Protein 8OFK (pdb70)

Foldseek 3Di:
DDDAPVNDDDPDDKDAAFFLWDWQWDDPDLAIDIWIKGKIKMFDFQDDCCPRPVDCPQPDDNVNLSVLLVVCCVVPNPPDVQVSQVVSQCCCQVPGPRTQKMKMKMKTQQWDFDDDPNHTDRDDTDGDCQWIKMKMWMDGHVGATKIKIWTFQHKDKDQFLEWADPDDDDPPDPDDGGQTFMWIWGKTKMFILGRDDPDDPVVLVVVLVVLLRCLLFPDPVPTHHHNDPVVSQVSSVVSSVVPPVSTFKMKMKIWTWTWQQDDCVVVPDDRPSPHTHTDNPPIDMDMDMDGDPVVVVVVD/DVDDAPVNDDDPDDKDAAWQLWDWQWDDDDLAIDIWIKGKIKMFDFPDDCCPRPVDCVQPDDNVNLSVLLVVCCVVVNPLDVQVSQVVSQVCCLVPGPRTQKMKMKMKTQQWDFDDDPNHGDRDDTDGDCQWIKMKMWMDGHVGATKIKIWTFQHKDKDQFLEWADPDDDDPPDPDDGGQTFMWIWGKTKMFILGRDDPDNPVVLVVVLVVLLRCQLFPDPVPTHHHNDPVVSQVSSVVSSVVRRVSTFKMKMKIWTWGWQQDCCVVVVDHRPSPHTHTDNPPIDMDMDMDGDPVVVVVD/DDPVVDDDPDDKDAAWQLWDWQWDDPDLAIDIWIKGKIKMFDFPDDCCPRPVDCPQPDDNVNLSVLLVVCCVVPNPLDVQVSQVVSQCCCQVPGPRTQKMKMKMKTQQWDFDDDPNHTDRDDTDGDCQWIKMKMWMDGHVGATKIKIWTFQHKDKDQFLEWADPDDDDPPDPDDGGQTFMWIWGKTKMFILGRDDPDNPVVLNVVLVVLLRCLLFPDPVPTHHHNDPVVSQVSSVCSSVVPRVSTFKMKMKIWTWGWQQDDCVVVPDDRPSPHTHTDNPPIDMDMDMDGDPVVVVVVD/DDAPVNDDDPFDKDAAFFLWDWQWDDDDLAIDIWIKGKIKMFGFPDDCCPRPVDCPQPDDNVNLSVLLVVCCVVVNPLDVQVSQVVSQVCCLVPHVRTQKMKMKMKTQQWDFDDDPNHTDRDDTDGDCQWIKMKMWMDGHVGATKIKIWTFQHKDKDQFLEWADDDDDDPPDPDDGGQTFMWIWGKTKMFILGRDDPDNPVVLVVVLVVLLRCQLFPDPVPTHHHHDPVVSQVSSVVSSVVRRVSTFKMKMKIWTWTWQQDDCVVVPDDRPSPHTHTDNPPIDMDMDMDGDPVVVVVVD

Solvent-accessible surface area: 56633 Å² total; per-residue (Å²): 148,153,12,77,92,154,70,12,76,54,83,50,21,28,5,0,24,11,28,3,112,30,82,64,62,92,142,104,71,155,54,48,72,36,47,40,0,41,0,26,0,34,0,80,20,92,31,16,67,5,4,40,80,23,64,7,53,87,1,1,2,29,29,0,0,53,26,0,0,70,42,19,3,149,141,80,17,21,88,7,0,0,66,1,0,2,29,0,0,94,36,0,18,119,61,2,117,13,0,31,15,0,64,0,47,0,34,28,31,29,98,83,46,62,120,113,119,42,96,54,51,58,98,33,45,93,86,48,87,72,8,21,22,1,0,30,0,61,32,67,90,154,22,62,5,27,0,18,0,0,0,44,81,6,112,26,96,28,73,67,58,0,0,19,76,41,17,81,184,37,151,32,28,106,40,70,87,74,98,71,23,12,0,3,0,67,2,61,0,44,2,12,1,0,109,45,82,135,32,89,14,54,64,7,25,58,38,0,55,84,5,0,51,88,21,8,54,13,67,145,126,81,21,93,89,6,29,0,26,10,62,6,0,8,37,0,0,30,18,0,2,7,32,0,50,28,0,34,24,0,53,0,47,0,50,16,19,49,48,68,60,40,113,38,170,108,144,70,72,118,23,117,68,126,74,43,77,55,61,116,71,32,61,2,12,4,18,1,24,0,0,38,78,176,39,40,125,83,99,135,173,6,60,18,67,86,172,70,11,73,54,82,46,19,25,6,0,25,11,30,3,95,29,81,67,71,94,162,107,71,156,72,48,68,37,44,33,0,41,0,27,0,32,0,80,20,92,32,16,74,6,2,39,80,21,75,8,51,95,1,1,2,29,28,0,0,54,26,1,0,70,42,19,4,151,142,82,17,22,90,8,0,0,61,2,0,0,29,0,0,95,37,0,14,118,59,2,119,19,0,30,14,0,60,0,45,0,34,29,27,28,99,85,40,66,135,119,161,64,97,52,53,58,100,30,44,92,85,44,90,72,8,20,21,1,0,31,0,65,34,68,89,152,23,75,5,38,0,21,0,0,0,45,79,5,114,27,96,28,74,65,57,0,0,18,76,44,12,81,122,40,153,28,16,101,30,69,96,71,97,72,23,12,0,2,0,69,1,61,0,44,2,14,3,1,109,51,70,134,33,91,12,53,76,21,26,62,71,0,56,75,0,0,52,85,20,7,54,13,68,145,127,80,20,89,88,6,30,0,26,10,61,7,0,7,35,0,0,29,27,0,2,23,85,1,95,47,0,37,23,0,53,0,49,0,50,15,20,46,44,66,59,39,114,36,146,108,138,70,73,95,24,118,69,126,75,40,76,55,59,116,68,32,60,2,10,4,20,1,24,1,0,37,63,177,45,39,143,94,151,165,74,128,196,103,109,141,70,162,93,29,56,42,16,60,83,72,12,54,0,0,28,1,94,90,108,71,134,73,14,68,29,46,11,0,41,0,26,0,41,0,81,21,92,32,16,70,40,121,90,97,64,67,102,90,92,41,9,74,40,71,42,0,67,33,19,0,8,23,20,0,30,125,81,18,22,89,8,0,0,65,2,0,2,32,0,0,95,55,0,16,118,73,37,113,41,0,30,14,0,59,0,44,0,33,29,33,27,29,84,42,7,136,28,156,64,73,52,0,24,3,0,6,13,40,13,35,35,8,20,21,1,0,35,0,68,34,66,85,153,23,68,4,33,0,20,0,0,0,46,81,0,41,0,0,2,0,26,49,0,0,58,88,72,36,196,120,80,154,151,42,130,74,67,82,75,97,63,24,1,0,0,0,69,2,62,0,45,2,14,2,1,109,49,78,104,30,92,12,53,65,12,26,62,86,0,47,74,0,0,22,30,18,3,0,4,33,2,14,58,7,96,94,7,62,16,26,103,125,5,3,45,38,0,0,96,26,0,21,90,82,0,78,43,0,34,29,0,53,0,48,0,49,16,19,49,5,66,61,25,113,2,171,108,63,66,24,99,20,98,20,40,0,2,44,13,61,73,107,123,122,36,76,22,71,48,84,48,29,72,163,114,44,92,120,84,102,138,223,108,83,93,200,103,78,146,63,167,96,30,55,42,14,58,83,70,12,54,0,0,30,3,94,94,109,71,96,48,12,71,30,44,10,0,42,0,28,0,39,0,82,21,89,31,15,68,40,125,64,88,62,64,104,90,90,43,8,75,42,72,42,0,68,32,21,0,8,19,18,0,31,128,80,17,21,92,7,0,0,63,1,0,0,32,0,0,94,55,0,15,120,73,37,116,38,0,30,17,0,46,0,44,0,35,28,31,28,30,84,44,6,134,13,46,60,5,9,0,6,3,0,6,13,41,8,45,30,8,20,21,1,0,32,0,67,34,68,87,151,24,69,4,35,0,20,0,0,0,45,77,0,43,0,0,2,0,25,50,0,0,56,90,72,37,195,120,83,153,151,41,129,74,69,85,73,98,71,23,1,0,0,0,69,1,62,0,44,2,12,2,1,112,53,70,135,33,92,11,52,75,15,25,55,77,0,48,96,0,0,26,48,19,4,0,5,63,18,84,63,7,85,90,6,59,16,26,102,125,6,3,44,35,0,0,98,27,0,23,94,90,0,88,47,0,36,31,0,51,0,47,0,48,15,19,46,5,67,60,25,113,1,153,109,63,68,22,84,21,102,26,39,0,2,45,14,61,76,109,123,120,36,76,24,71,49,85,47,28,67,163,179,41,91,121,83,100,136

Nearest PDB structures (foldseek):
  8oih-assembly1_DDD  TM=1.002E+00  e=2.312E-61  Gallus gallus
  4mb8-assembly1_A  TM=9.759E-01  e=2.991E-38  unclassified Mammalia
  4mb8-assembly1_C  TM=9.740E-01  e=9.672E-38  unclassified Mammalia
  6rgt-assembly1_A  TM=9.293E-01  e=4.736E-25  Aspergillus flavus
  4cw0-assembly1_A  TM=9.300E-01  e=7.573E-25  Aspergillus flavus

B-factor: mean 38.08, std 11.3, range [11.05, 96.44]

Sequence (1197 aa):
SQVTIKDIEVLNCEYGKNTIKFLRLHREGKKHFVKEVEEVCTHLRLTSAHEYLDGNNSFVIPTDTIKNIVLVLAKKNGISSIEQFAIDICKHFMMTTFCQVAYVKTYIQEVPWQRQYQNGVPHIHSFILVPDGGIRFCEAEQCCRNGPLVVCAGIKDLKLMMKTTQSGFEGFYRNEHTTLPERNDRILCGEFFCKWSYGECRRDFDFDCCIWSKVRECILEAFSGPPDCGEYSPSYQRTVNCIQMCVLSRVPQVQVIEVILNNNFFYYNNVVDMKALGCTNDKEVLVPVETPYGSCACTLGRKKYLEAQSMSQVTIKDIEVLNCEYGKNTIKFLRLHREGKKHFVKEVEEVCTHLRLTSAHEYLDGNNSFVIPTDTIKNIVLVLAKKKNGISSIEQFAIDICKHFMTTFCCQVAYVKKTYIQEVPWQRQYQNGVPHIHSFILVPDGGIRFCEAEQCCRNGPLVVCAGIKDLKLMMKTTQSGFEGFYRNEHTTLPERNDDRRILCGEFFCKWSYGECRDFFDFDCIWSKVRECILEAFSGPPDCGEYSPSYQRTVNCIQMCVLSRRVPQVQVIEVILNNNFYNVVDMMKALGCCTNDKEVLVPVETPYGSCACTLGRKKYLEAQVTIKDIEVLNCEYGKNTIKFLRLHREGKKHFVKEVEEVCTHLRLTSAHEYLDGNNSFVIPTDTIKNIVLVLAKKNGISSIEQFAIDICKKHFMMTTFCCQVAYVKTYIQEVPWQRQYQNGVPHIHSFILVPDGIRFCEAEQCRNGPLVVCAGIKDLKLMMKTTQSGFEGFYRNEHTTLPERNDRILCGEFFCKWSYGECRDFDFDCIWSKKVRECILEAFSGPPDCGEYSPSYQRTVNCIQMCVLSRRVPQVQVIEVILNNNFYNNVVDMKALGCTNDKEVLVPVETPYGSCACTLGRKKYLEAQSQVTIKDIEVLNNCCEYGKNTIKFLRLHHREGKKHFVKEVEVCTHHLRLTSAHEYLDGNNSFVIPTDTIKNIVLVLAKKNGISSIEQFAIDICKHFMTTTFCQVAYVKTYIQEVPWQRQYQNGVPHIHSFILVPDGIRFCEAEQCRNGPLVVCAGIKDLKLMMKTTQSGFEGFYRNEHTTLPERNDDRRILCGEFFCKWSYGECRDFDFDCIWSKVRECILEAFSGPPDCGEYSPSYQRTVNCIQMCVLSRRVPQVQVIEVILNNNFYNNVVDMMKALGCTNDKEVLVPVETPYGSCACTLGRKKYLEAQS

Structure (mmCIF, N/CA/C/O backbone):
data_8OFK
#
_entry.id   8OFK
#
_cell.length_a   107.195
_cell.length_b   125.475
_cell.length_c   238.581
_cell.angle_alpha   90.000
_cell.angle_beta   90.000
_cell.angle_gamma   90.000
#
_symmetry.space_group_name_H-M   'C 2 2 21'
#
loop_
_entity.id
_entity.type
_entity.pdbx_description
1 polymer Uricase
2 non-polymer 8-AZAXANTHINE
3 non-polymer 'OXYGEN MOLECULE'
4 non-polymer 1,2-ETHANEDIOL
5 non-polymer 'CHLORIDE ION'
6 water water
#
loop_
_atom_site.group_PDB
_atom_site.id
_atom_site.type_symbol
_atom_site.label_atom_id
_atom_site.label_alt_id
_atom_site.label_comp_id
_atom_site.label_asym_id
_atom_site.label_entity_id
_atom_site.label_seq_id
_atom_site.pdbx_PDB_ins_code
_atom_site.Cartn_x
_atom_site.Cartn_y
_atom_site.Cartn_z
_atom_site.occupancy
_atom_site.B_iso_or_equiv
_atom_site.auth_seq_id
_atom_site.auth_comp_id
_atom_site.auth_asym_id
_atom_site.auth_atom_id
_atom_site.pdbx_PDB_model_num
ATOM 1 N N . SER A 1 25 ? -0.990 20.662 37.717 1.000 95.284 2 SER AAA N 1
ATOM 2 C CA . SER A 1 25 ? -2.013 21.729 37.501 1.000 93.012 2 SER AAA CA 1
ATOM 3 C C . SER A 1 25 ? -2.764 21.458 36.188 1.000 90.474 2 SER AAA C 1
ATOM 4 O O . SER A 1 25 ? -2.122 21.501 35.111 1.000 88.228 2 SER AAA O 1
ATOM 7 N N . GLN A 1 26 ? -4.068 21.167 36.275 1.000 89.440 3 GLN AAA N 1
ATOM 8 C CA . GLN A 1 26 ? -4.930 20.873 35.095 1.000 87.866 3 GLN AAA CA 1
ATOM 9 C C . GLN A 1 26 ? -5.219 22.174 34.333 1.000 84.537 3 GLN AAA C 1
ATOM 10 O O . GLN A 1 26 ? -5.629 23.158 34.985 1.000 85.658 3 GLN AAA O 1
ATOM 16 N N . VAL A 1 27 ? -4.967 22.164 33.024 1.000 80.661 4 VAL AAA N 1
ATOM 17 C CA . VAL A 1 27 ? -5.121 23.352 32.143 1.000 77.478 4 VAL AAA CA 1
ATOM 18 C C . VAL A 1 27 ? -6.597 23.442 31.752 1.000 75.708 4 VAL AAA C 1
ATOM 19 O O . VAL A 1 27 ? -7.253 22.379 31.651 1.000 76.106 4 VAL AAA O 1
ATOM 23 N N . THR A 1 28 ? -7.098 24.663 31.564 1.000 73.305 5 THR AAA N 1
ATOM 24 C CA . THR A 1 28 ? -8.455 24.925 31.023 1.000 71.954 5 THR AAA CA 1
ATOM 25 C C . THR A 1 28 ? -8.317 25.587 29.654 1.000 69.010 5 THR AAA C 1
ATOM 26 O O . THR A 1 28 ? -7.197 26.026 29.313 1.000 67.481 5 THR AAA O 1
ATOM 30 N N . ILE A 1 29 ? -9.440 25.694 28.943 1.000 68.705 6 ILE AAA N 1
ATOM 31 C CA . ILE A 1 29 ? -9.563 26.384 27.625 1.000 67.680 6 ILE AAA CA 1
ATOM 32 C C . ILE A 1 29 ? -8.923 27.779 27.724 1.000 66.854 6 ILE AAA C 1
ATOM 33 O O . ILE A 1 29 ? -8.366 28.225 26.712 1.000 65.300 6 ILE AAA O 1
ATOM 38 N N . LYS A 1 30 ? -8.970 28.423 28.901 1.000 67.766 7 LYS AAA N 1
ATOM 39 C CA . LYS A 1 30 ? -8.493 29.815 29.120 1.000 68.473 7 LYS AAA CA 1
ATOM 40 C C . LYS A 1 30 ? -6.958 29.901 29.030 1.000 66.003 7 LYS AAA C 1
ATOM 41 O O . LYS A 1 30 ? -6.470 30.959 28.607 1.000 65.595 7 LYS AAA O 1
ATOM 47 N N . ASP A 1 31 ? -6.220 28.846 29.391 1.000 63.974 8 ASP AAA N 1
ATOM 48 C CA . ASP A 1 31 ? -4.727 28.830 29.354 1.000 62.653 8 ASP AAA CA 1
ATOM 49 C C . ASP A 1 31 ? -4.208 28.491 27.944 1.000 59.406 8 ASP AAA C 1
ATOM 50 O O . ASP A 1 31 ? -2.994 28.672 27.702 1.000 58.485 8 ASP AAA O 1
ATOM 55 N N . ILE A 1 32 ? -5.076 28.015 27.046 1.000 57.103 9 ILE AAA N 1
ATOM 56 C CA . ILE A 1 32 ? -4.661 27.347 25.774 1.000 55.347 9 ILE AAA CA 1
ATOM 57 C C . ILE A 1 32 ? -5.178 28.147 24.577 1.000 53.641 9 ILE AAA C 1
ATOM 58 O O . ILE A 1 32 ? -6.323 28.589 24.622 1.000 54.301 9 ILE AAA O 1
ATOM 63 N N . GLU A 1 33 ? -4.345 28.328 23.555 1.000 52.366 10 GLU AAA N 1
ATOM 64 C CA . GLU A 1 33 ? -4.708 28.923 22.247 1.000 51.813 10 GLU AAA CA 1
ATOM 65 C C . GLU A 1 33 ? -4.870 27.812 21.197 1.000 49.067 10 GLU AAA C 1
ATOM 66 O O . GLU A 1 33 ? -3.950 26.978 21.085 1.000 47.116 10 GLU AAA O 1
ATOM 72 N N . VAL A 1 34 ? -5.961 27.845 20.428 1.000 47.766 11 VAL AAA N 1
ATOM 73 C CA . VAL A 1 34 ? -6.151 27.012 19.204 1.000 46.457 11 VAL AAA CA 1
ATOM 74 C C . VAL A 1 34 ? -5.348 27.657 18.071 1.000 45.698 11 VAL AAA C 1
ATOM 75 O O . VAL A 1 34 ? -5.776 28.702 17.591 1.000 45.749 11 VAL AAA O 1
ATOM 79 N N . LEU A 1 35 ? -4.213 27.086 17.673 1.000 44.895 12 LEU AAA N 1
ATOM 80 C CA . LEU A 1 35 ? -3.378 27.648 16.582 1.000 45.033 12 LEU AAA CA 1
ATOM 81 C C . LEU A 1 35 ? -3.933 27.244 15.217 1.000 45.139 12 LEU AAA C 1
ATOM 82 O O . LEU A 1 35 ? -3.872 28.058 14.292 1.000 45.127 12 LEU AAA O 1
ATOM 87 N N . ASN A 1 36 ? -4.477 26.036 15.101 1.000 42.367 13 ASN AAA N 1
ATOM 88 C CA . ASN A 1 36 ? -4.957 25.472 13.811 1.000 42.345 13 ASN AAA CA 1
ATOM 89 C C . ASN A 1 36 ? -5.972 24.366 14.113 1.000 39.205 13 ASN AAA C 1
ATOM 90 O O . ASN A 1 36 ? -5.743 23.619 15.084 1.000 38.121 13 ASN AAA O 1
ATOM 95 N N . CYS A 1 37 ? -7.057 24.330 13.342 1.000 38.144 14 CYS AAA N 1
ATOM 96 C CA . CYS A 1 37 ? -8.093 23.268 13.309 1.000 37.024 14 CYS AAA CA 1
ATOM 97 C C . CYS A 1 37 ? -8.448 22.998 11.851 1.000 34.699 14 CYS AAA C 1
ATOM 98 O O . CYS A 1 37 ? -8.899 23.940 11.180 1.000 34.704 14 CYS AAA O 1
ATOM 101 N N . GLU A 1 38 ? -8.301 21.761 11.379 1.000 31.510 15 GLU AAA N 1
ATOM 102 C CA . GLU A 1 38 ? -8.579 21.445 9.966 1.000 30.478 15 GLU AAA CA 1
ATOM 103 C C . GLU A 1 38 ? -9.101 20.004 9.913 1.000 28.308 15 GLU AAA C 1
ATOM 104 O O . GLU A 1 38 ? -8.630 19.181 10.709 1.000 27.326 15 GLU AAA O 1
ATOM 110 N N . TYR A 1 39 ? -9.994 19.704 8.992 1.000 26.139 16 TYR AAA N 1
ATOM 111 C CA . TYR A 1 39 ? -10.517 18.330 8.842 1.000 25.402 16 TYR AAA CA 1
ATOM 112 C C . TYR A 1 39 ? -10.911 18.138 7.392 1.000 24.953 16 TYR AAA C 1
ATOM 113 O O . TYR A 1 39 ? -11.021 19.114 6.645 1.000 25.256 16 TYR AAA O 1
ATOM 122 N N . GLY A 1 40 ? -11.091 16.882 6.988 1.000 24.270 17 GLY AAA N 1
ATOM 123 C CA . GLY A 1 40 ? -11.522 16.653 5.607 1.000 24.193 17 GLY AAA CA 1
ATOM 124 C C . GLY A 1 40 ? -11.656 15.205 5.253 1.000 24.130 17 GLY AAA C 1
ATOM 125 O O . GLY A 1 40 ? -11.583 14.342 6.155 1.000 24.600 17 GLY AAA O 1
ATOM 126 N N . LYS A 1 41 ? -11.870 14.984 3.964 1.000 24.246 18 LYS AAA N 1
ATOM 127 C CA . LYS A 1 41 ? -12.016 13.640 3.388 1.000 24.653 18 LYS AAA CA 1
ATOM 128 C C . LYS A 1 41 ? -10.840 13.404 2.451 1.000 24.480 18 LYS AAA C 1
ATOM 129 O O . LYS A 1 41 ? -10.558 14.276 1.631 1.000 24.209 18 LYS AAA O 1
ATOM 135 N N . ASN A 1 42 ? -10.208 12.244 2.579 1.000 24.788 19 ASN AAA N 1
ATOM 136 C CA . ASN A 1 42 ? -8.956 11.888 1.875 1.000 25.732 19 ASN AAA CA 1
ATOM 137 C C . ASN A 1 42 ? -9.209 10.702 0.948 1.000 25.227 19 ASN AAA C 1
ATOM 138 O O . ASN A 1 42 ? -9.927 9.789 1.354 1.000 25.554 19 ASN AAA O 1
ATOM 143 N N . THR A 1 43 ? -8.583 10.716 -0.226 1.000 25.103 20 THR AAA N 1
ATOM 144 C CA . THR A 1 43 ? -8.530 9.574 -1.164 1.000 25.991 20 THR AAA CA 1
ATOM 145 C C . THR A 1 43 ? -9.956 9.196 -1.576 1.000 24.859 20 THR AAA C 1
ATOM 146 O O . THR A 1 43 ? -10.317 8.015 -1.502 1.000 25.355 20 THR AAA O 1
ATOM 150 N N . ILE A 1 44 ? -10.730 10.176 -2.004 1.000 23.745 21 ILE AAA N 1
ATOM 151 C CA . ILE A 1 44 ? -12.006 9.944 -2.725 1.000 23.930 21 ILE AAA CA 1
ATOM 152 C C . ILE A 1 44 ? -11.650 9.540 -4.151 1.000 24.028 21 ILE AAA C 1
ATOM 153 O O . ILE A 1 44 ? -11.168 10.379 -4.923 1.000 24.018 21 ILE AAA O 1
ATOM 158 N N . LYS A 1 45 ? -11.845 8.277 -4.482 1.000 25.155 22 LYS AAA N 1
ATOM 159 C CA . LYS A 1 45 ? -11.453 7.696 -5.785 1.000 26.815 22 LYS AAA CA 1
ATOM 160 C C . LYS A 1 45 ? -12.715 7.474 -6.600 1.000 26.858 22 LYS AAA C 1
ATOM 161 O O . LYS A 1 45 ? -13.636 6.798 -6.080 1.000 27.512 22 LYS AAA O 1
ATOM 167 N N . PHE A 1 46 ? -12.727 7.940 -7.838 1.000 26.362 23 PHE AAA N 1
ATOM 168 C CA . PHE A 1 46 ? -13.809 7.629 -8.795 1.000 26.537 23 PHE AAA CA 1
ATOM 169 C C . PHE A 1 46 ? -13.336 7.864 -10.226 1.000 25.911 23 PHE AAA C 1
ATOM 170 O O . PHE A 1 46 ? -12.335 8.572 -10.469 1.000 26.159 23 PHE AAA O 1
ATOM 178 N N . LEU A 1 47 ? -14.061 7.241 -11.140 1.000 25.930 24 LEU AAA N 1
ATOM 179 C CA . LEU A 1 47 ? -13.911 7.400 -12.593 1.000 26.797 24 LEU AAA CA 1
ATOM 180 C C . LEU A 1 47 ? -15.124 8.167 -13.112 1.000 26.535 24 LEU AAA C 1
ATOM 181 O O . LEU A 1 47 ? -16.284 7.805 -12.765 1.000 26.244 24 LEU AAA O 1
ATOM 186 N N . ARG A 1 48 ? -14.867 9.227 -13.861 1.000 26.755 25 ARG AAA N 1
ATOM 187 C CA . ARG A 1 48 ? -15.900 9.961 -14.606 1.000 27.515 25 ARG AAA CA 1
ATOM 188 C C . ARG A 1 48 ? -15.855 9.458 -16.041 1.000 28.033 25 ARG AAA C 1
ATOM 189 O O . ARG A 1 48 ? -14.818 9.615 -16.700 1.000 28.135 25 ARG AAA O 1
ATOM 197 N N . LEU A 1 49 ? -16.947 8.828 -16.481 1.000 28.984 26 LEU AAA N 1
ATOM 198 C CA . LEU A 1 49 ? -17.069 8.253 -17.839 1.000 30.823 26 LEU AAA CA 1
ATOM 199 C C . LEU A 1 49 ? -17.930 9.188 -18.691 1.000 32.777 26 LEU AAA C 1
ATOM 200 O O . LEU A 1 49 ? -18.988 9.602 -18.214 1.000 32.763 26 LEU AAA O 1
ATOM 205 N N . HIS A 1 50 ? -17.463 9.510 -19.889 1.000 35.750 27 HIS AAA N 1
ATOM 206 C CA . HIS A 1 50 ? -18.189 10.343 -20.885 1.000 40.301 27 HIS AAA CA 1
ATOM 207 C C . HIS A 1 50 ? -18.212 9.570 -22.205 1.000 42.747 27 HIS AAA C 1
ATOM 208 O O . HIS A 1 50 ? -17.160 9.021 -22.577 1.000 41.188 27 HIS AAA O 1
ATOM 215 N N . ARG A 1 51 ? -19.373 9.506 -22.857 1.000 43.930 28 ARG AAA N 1
ATOM 216 C CA . ARG A 1 51 ? -19.589 8.738 -24.111 1.000 47.404 28 ARG AAA CA 1
ATOM 217 C C . ARG A 1 51 ? -20.023 9.721 -25.204 1.000 48.663 28 ARG AAA C 1
ATOM 218 O O . ARG A 1 51 ? -20.968 10.483 -24.956 1.000 51.060 28 ARG AAA O 1
ATOM 226 N N . GLU A 1 52 ? -19.275 9.774 -26.309 1.000 48.757 29 GLU AAA N 1
ATOM 227 C CA . GLU A 1 52 ? -19.664 10.451 -27.573 1.000 50.749 29 GLU AAA CA 1
ATOM 228 C C . GLU A 1 52 ? -19.938 9.358 -28.608 1.000 49.914 29 GLU AAA C 1
ATOM 229 O O . GLU A 1 52 ? -18.980 8.940 -29.294 1.000 49.044 29 GLU AAA O 1
ATOM 235 N N . GLY A 1 53 ? -21.194 8.905 -28.688 1.000 49.972 30 GLY AAA N 1
ATOM 236 C CA . GLY A 1 53 ? -21.576 7.691 -29.432 1.000 49.565 30 GLY AAA CA 1
ATOM 237 C C . GLY A 1 53 ? -20.796 6.500 -28.910 1.000 47.213 30 GLY AAA C 1
ATOM 238 O O . GLY A 1 53 ? -20.811 6.300 -27.676 1.000 47.167 30 GLY AAA O 1
ATOM 239 N N . LYS A 1 54 ? -20.101 5.779 -29.794 1.000 46.166 31 LYS AAA N 1
ATOM 240 C CA . LYS A 1 54 ? -19.310 4.568 -29.451 1.000 45.257 31 LYS AAA CA 1
ATOM 241 C C . LYS A 1 54 ? -18.035 4.934 -28.673 1.000 41.571 31 LYS AAA C 1
ATOM 242 O O . LYS A 1 54 ? -17.447 4.027 -28.073 1.000 39.949 31 LYS AAA O 1
ATOM 248 N N . LYS A 1 55 ? -17.559 6.176 -28.796 1.000 39.955 32 LYS AAA N 1
ATOM 249 C CA . LYS A 1 55 ? -16.230 6.573 -28.265 1.000 38.340 32 LYS AAA CA 1
ATOM 250 C C . LYS A 1 55 ? -16.381 6.943 -26.789 1.000 36.237 32 LYS AAA C 1
ATOM 251 O O . LYS A 1 55 ? -17.198 7.827 -26.465 1.000 36.513 32 LYS AAA O 1
ATOM 257 N N . HIS A 1 56 ? -15.638 6.251 -25.922 1.000 33.877 33 HIS AAA N 1
ATOM 258 C CA . HIS A 1 56 ? -15.639 6.457 -24.450 1.000 32.610 33 HIS AAA CA 1
ATOM 259 C C . HIS A 1 56 ? -14.401 7.272 -24.056 1.000 31.196 33 HIS AAA C 1
ATOM 260 O O . HIS A 1 56 ? -13.334 7.049 -24.618 1.000 31.055 33 HIS AAA O 1
ATOM 267 N N . PHE A 1 57 ? -14.571 8.168 -23.095 1.000 31.122 34 PHE AAA N 1
ATOM 268 C CA . PHE A 1 57 ? -13.518 9.019 -22.493 1.000 31.654 34 PHE AAA CA 1
ATOM 269 C C . PHE A 1 57 ? -13.554 8.782 -20.984 1.000 30.918 34 PHE AAA C 1
ATOM 270 O O . PHE A 1 57 ? -14.651 8.682 -20.403 1.000 30.600 34 PHE AAA O 1
ATOM 278 N N . VAL A 1 58 ? -12.389 8.677 -20.358 1.000 30.918 35 VAL AAA N 1
ATOM 279 C CA . VAL A 1 58 ? -12.312 8.427 -18.897 1.000 31.168 35 VAL AAA CA 1
ATOM 280 C C . VAL A 1 58 ? -11.446 9.496 -18.260 1.000 30.788 35 VAL AAA C 1
ATOM 281 O O . VAL A 1 58 ? -10.470 9.929 -18.864 1.000 31.482 35 VAL AAA O 1
ATOM 285 N N . LYS A 1 59 ? -11.832 9.877 -17.064 1.000 30.766 36 LYS AAA N 1
ATOM 286 C CA . LYS A 1 59 ? -10.970 10.621 -16.138 1.000 31.288 36 LYS AAA CA 1
ATOM 287 C C . LYS A 1 59 ? -11.159 9.978 -14.775 1.000 30.123 36 LYS AAA C 1
ATOM 288 O O . LYS A 1 59 ? -12.256 10.107 -14.191 1.000 29.454 36 LYS AAA O 1
ATOM 294 N N . GLU A 1 60 ? -10.139 9.258 -14.313 1.000 23.615 37 GLU AAA N 1
ATOM 295 C CA . GLU A 1 60 ? -10.158 8.671 -12.966 1.000 24.336 37 GLU AAA CA 1
ATOM 296 C C . GLU A 1 60 ? -9.246 9.530 -12.104 1.000 23.674 37 GLU AAA C 1
ATOM 297 O O . GLU A 1 60 ? -8.115 9.836 -12.516 1.000 24.482 37 GLU AAA O 1
ATOM 303 N N . VAL A 1 61 ? -9.742 9.886 -10.940 1.000 24.029 38 VAL AAA N 1
ATOM 304 C CA . VAL A 1 61 ? -9.054 10.830 -10.027 1.000 24.405 38 VAL AAA CA 1
ATOM 305 C C . VAL A 1 61 ? -9.118 10.313 -8.601 1.000 25.370 38 VAL AAA C 1
ATOM 306 O O . VAL A 1 61 ? -9.941 9.399 -8.267 1.000 25.316 38 VAL AAA O 1
ATOM 310 N N A GLU A 1 62 ? -8.223 10.861 -7.784 0.440 25.365 39 GLU AAA N 1
ATOM 311 N N B GLU A 1 62 ? -8.234 10.872 -7.785 0.560 25.467 39 GLU AAA N 1
ATOM 312 C CA A GLU A 1 62 ? -8.191 10.727 -6.314 0.440 26.378 39 GLU AAA CA 1
ATOM 313 C CA B GLU A 1 62 ? -8.194 10.727 -6.318 0.560 26.691 39 GLU AAA CA 1
ATOM 314 C C A GLU A 1 62 ? -8.252 12.150 -5.778 0.440 25.497 39 GLU AAA C 1
ATOM 315 C C B GLU A 1 62 ? -8.253 12.149 -5.777 0.560 25.690 39 GLU AAA C 1
ATOM 316 O O A GLU A 1 62 ? -7.363 12.935 -6.152 0.440 25.441 39 GLU AAA O 1
ATOM 317 O O B GLU A 1 62 ? -7.362 12.934 -6.150 0.560 25.603 39 GLU AAA O 1
ATOM 328 N N . VAL A 1 63 ? -9.259 12.449 -4.959 1.000 24.802 40 VAL AAA N 1
ATOM 329 C CA . VAL A 1 63 ? -9.531 13.813 -4.443 1.000 24.450 40 VAL AAA CA 1
ATOM 330 C C . VAL A 1 63 ? -9.376 13.807 -2.925 1.000 25.424 40 VAL AAA C 1
ATOM 331 O O . VAL A 1 63 ? -9.871 12.873 -2.253 1.000 25.542 40 VAL AAA O 1
ATOM 335 N N . CYS A 1 64 ? -8.720 14.830 -2.385 1.000 25.597 41 CYS AAA N 1
ATOM 336 C CA . CYS A 1 64 ? -8.733 15.151 -0.943 1.000 26.086 41 CYS AAA CA 1
ATOM 337 C C . CYS A 1 64 ? -9.293 16.565 -0.815 1.000 25.791 41 CYS AAA C 1
ATOM 338 O O . CYS A 1 64 ? -8.795 17.438 -1.524 1.000 26.152 41 CYS AAA O 1
ATOM 341 N N . THR A 1 65 ? -10.288 16.781 0.029 1.000 25.455 42 THR AAA N 1
ATOM 342 C CA . THR A 1 65 ? -10.832 18.136 0.288 1.000 25.391 42 THR AAA CA 1
ATOM 343 C C . THR A 1 65 ? -10.773 18.371 1.792 1.000 26.057 42 THR AAA C 1
ATOM 344 O O . THR A 1 65 ? -11.301 17.524 2.551 1.000 25.970 42 THR AAA O 1
ATOM 348 N N . HIS A 1 66 ? -10.158 19.471 2.222 1.000 26.061 43 HIS AAA N 1
ATOM 349 C CA . HIS A 1 66 ? -10.017 19.853 3.648 1.000 26.843 43 HIS AAA CA 1
ATOM 350 C C . HIS A 1 66 ? -10.663 21.221 3.874 1.000 26.861 43 HIS AAA C 1
ATOM 351 O O . HIS A 1 66 ? -10.624 22.057 2.951 1.000 25.978 43 HIS AAA O 1
ATOM 358 N N . LEU A 1 67 ? -11.259 21.391 5.049 1.000 26.450 44 LEU AAA N 1
ATOM 359 C CA . LEU A 1 67 ? -11.955 22.615 5.487 1.000 26.906 44 LEU AAA CA 1
ATOM 360 C C . LEU A 1 67 ? -11.322 23.109 6.781 1.000 27.424 44 LEU AAA C 1
ATOM 361 O O . LEU A 1 67 ? -10.903 22.273 7.612 1.000 26.491 44 LEU AAA O 1
ATOM 366 N N . ARG A 1 68 ? -11.282 24.424 6.967 1.000 28.565 45 ARG AAA N 1
ATOM 367 C CA . ARG A 1 68 ? -11.184 25.049 8.305 1.000 30.442 45 ARG AAA CA 1
ATOM 368 C C . ARG A 1 68 ? -12.496 25.799 8.543 1.000 30.522 45 ARG AAA C 1
ATOM 369 O O . ARG A 1 68 ? -12.911 26.564 7.631 1.000 31.170 45 ARG AAA O 1
ATOM 377 N N . LEU A 1 69 ? -13.124 25.566 9.693 1.000 29.696 46 LEU AAA N 1
ATOM 378 C CA . LEU A 1 69 ? -14.396 26.232 10.068 1.000 30.611 46 LEU AAA CA 1
ATOM 379 C C . LEU A 1 69 ? -14.080 27.514 10.843 1.000 31.860 46 LEU AAA C 1
ATOM 380 O O . LEU A 1 69 ? -12.945 27.686 11.306 1.000 32.048 46 LEU AAA O 1
ATOM 385 N N . THR A 1 70 ? -15.065 28.397 10.955 1.000 33.017 47 THR AAA N 1
ATOM 386 C CA . THR A 1 70 ? -14.931 29.706 11.640 1.000 35.407 47 THR AAA CA 1
ATOM 387 C C . THR A 1 70 ? -15.012 29.511 13.160 1.000 35.128 47 THR AAA C 1
ATOM 388 O O . THR A 1 70 ? -14.824 30.505 13.887 1.000 36.105 47 THR AAA O 1
ATOM 392 N N . SER A 1 71 ? -15.334 28.305 13.632 1.000 34.204 48 SER AAA N 1
ATOM 393 C CA . SER A 1 71 ? -15.435 27.978 15.083 1.000 34.204 48 SER AAA CA 1
ATOM 394 C C . SER A 1 71 ? -14.849 26.592 15.345 1.000 33.499 48 SER AAA C 1
ATOM 395 O O . SER A 1 71 ? -14.662 25.832 14.358 1.000 32.355 48 SER AAA O 1
ATOM 398 N N . ALA A 1 72 ? -14.563 26.282 16.616 1.000 33.795 49 ALA AAA N 1
ATOM 399 C CA . ALA A 1 72 ? -13.957 24.992 17.012 1.000 33.323 49 ALA AAA CA 1
ATOM 400 C C . ALA A 1 72 ? -14.750 24.363 18.163 1.000 34.012 49 ALA AAA C 1
ATOM 401 O O . ALA A 1 72 ? -14.138 23.621 18.964 1.000 35.080 49 ALA AAA O 1
ATOM 403 N N . HIS A 1 73 ? -16.065 24.575 18.201 1.000 34.108 50 HIS AAA N 1
ATOM 404 C CA . HIS A 1 73 ? -16.962 24.033 19.256 1.000 35.170 50 HIS AAA CA 1
ATOM 405 C C . HIS A 1 73 ? -16.903 22.495 19.284 1.000 34.288 50 HIS AAA C 1
ATOM 406 O O . HIS A 1 73 ? -17.086 21.934 20.380 1.000 34.523 50 HIS AAA O 1
ATOM 413 N N . GLU A 1 74 ? -16.699 21.844 18.134 1.000 33.765 51 GLU AAA N 1
ATOM 414 C CA . GLU A 1 74 ? -16.651 20.353 18.058 1.000 34.132 51 GLU AAA CA 1
ATOM 415 C C . GLU A 1 74 ? -15.453 19.857 18.874 1.000 34.182 51 GLU AAA C 1
ATOM 416 O O . GLU A 1 74 ? -15.583 18.792 19.521 1.000 35.462 51 GLU AAA O 1
ATOM 422 N N . TYR A 1 75 ? -14.336 20.586 18.855 1.000 33.398 52 TYR AAA N 1
ATOM 423 C CA . TYR A 1 75 ? -13.117 20.266 19.644 1.000 33.979 52 TYR AAA CA 1
ATOM 424 C C . TYR A 1 75 ? -13.285 20.714 21.095 1.000 35.286 52 TYR AAA C 1
ATOM 425 O O . TYR A 1 75 ? -13.058 19.924 22.011 1.000 35.826 52 TYR AAA O 1
ATOM 434 N N . LEU A 1 76 ? -13.674 21.975 21.294 1.000 36.024 53 LEU AAA N 1
ATOM 435 C CA . LEU A 1 76 ? -13.595 22.674 22.610 1.000 38.585 53 LEU AAA CA 1
ATOM 436 C C . LEU A 1 76 ? -14.771 22.318 23.526 1.000 39.217 53 LEU AAA C 1
ATOM 437 O O . LEU A 1 76 ? -14.568 22.353 24.728 1.000 40.670 53 LEU AAA O 1
ATOM 442 N N . ASP A 1 77 ? -15.944 22.011 22.974 1.000 40.168 54 ASP AAA N 1
ATOM 443 C CA . ASP A 1 77 ? -17.227 21.917 23.727 1.000 41.562 54 ASP AAA CA 1
ATOM 444 C C . ASP A 1 77 ? -17.959 20.601 23.458 1.000 40.854 54 ASP AAA C 1
ATOM 445 O O . ASP A 1 77 ? -18.980 20.380 24.107 1.000 41.594 54 ASP AAA O 1
ATOM 450 N N . GLY A 1 78 ? -17.513 19.793 22.495 1.000 40.397 55 GLY AAA N 1
ATOM 451 C CA . GLY A 1 78 ? -18.221 18.568 22.083 1.000 39.452 55 GLY AAA CA 1
ATOM 452 C C . GLY A 1 78 ? -19.539 18.885 21.403 1.000 39.188 55 GLY AAA C 1
ATOM 453 O O . GLY A 1 78 ? -20.467 18.071 21.497 1.000 39.365 55 GLY AAA O 1
ATOM 454 N N . ASN A 1 79 ? -19.622 20.032 20.726 1.000 38.648 56 ASN AAA N 1
ATOM 455 C CA . ASN A 1 79 ? -20.838 20.524 20.031 1.000 38.009 56 ASN AAA CA 1
ATOM 456 C C . ASN A 1 79 ? -20.575 20.501 18.520 1.000 35.818 56 ASN AAA C 1
ATOM 457 O O . ASN A 1 79 ? -19.694 21.234 18.054 1.000 35.503 56 ASN AAA O 1
ATOM 462 N N . ASN A 1 80 ? -21.345 19.703 17.784 1.000 33.830 57 ASN AAA N 1
ATOM 463 C CA . ASN A 1 80 ? -21.092 19.398 16.355 1.000 32.561 57 ASN AAA CA 1
ATOM 464 C C . ASN A 1 80 ? -21.976 20.249 15.439 1.000 32.188 57 ASN AAA C 1
ATOM 465 O O . ASN A 1 80 ? -21.909 20.023 14.220 1.000 30.559 57 ASN AAA O 1
ATOM 470 N N . SER A 1 81 ? -22.740 21.213 15.977 1.000 33.082 58 SER AAA N 1
ATOM 471 C CA . SER A 1 81 ? -23.787 21.980 15.241 1.000 34.025 58 SER AAA CA 1
ATOM 472 C C . SER A 1 81 ? -23.294 22.473 13.872 1.000 33.387 58 SER AAA C 1
ATOM 473 O O . SER A 1 81 ? -24.088 22.468 12.922 1.000 34.739 58 SER AAA O 1
ATOM 476 N N . PHE A 1 82 ? -22.045 22.933 13.778 1.000 33.217 59 PHE AAA N 1
ATOM 477 C CA . PHE A 1 82 ? -21.498 23.614 12.575 1.000 33.210 59 PHE AAA CA 1
ATOM 478 C C . PHE A 1 82 ? -20.713 22.636 11.697 1.000 31.444 59 PHE AAA C 1
ATOM 479 O O . PHE A 1 82 ? -20.313 23.023 10.574 1.000 30.996 59 PHE AAA O 1
ATOM 487 N N . VAL A 1 83 ? -20.517 21.392 12.150 1.000 30.260 60 VAL AAA N 1
ATOM 488 C CA . VAL A 1 83 ? -19.602 20.456 11.443 1.000 28.761 60 VAL AAA CA 1
ATOM 489 C C . VAL A 1 83 ? -20.326 19.878 10.234 1.000 27.920 60 VAL AAA C 1
ATOM 490 O O . VAL A 1 83 ? -21.396 19.242 10.408 1.000 28.291 60 VAL AAA O 1
ATOM 494 N N . ILE A 1 84 ? -19.742 20.074 9.056 1.000 26.924 61 ILE AAA N 1
ATOM 495 C CA . ILE A 1 84 ? -20.156 19.414 7.792 1.000 26.823 61 ILE AAA CA 1
ATOM 496 C C . ILE A 1 84 ? -19.486 18.039 7.795 1.000 26.635 61 ILE AAA C 1
ATOM 497 O O . ILE A 1 84 ? -18.258 17.960 7.745 1.000 27.236 61 ILE AAA O 1
ATOM 502 N N . PRO A 1 85 ? -20.249 16.934 7.870 1.000 27.204 62 PRO AAA N 1
ATOM 503 C CA . PRO A 1 85 ? -19.629 15.610 7.929 1.000 27.044 62 PRO AAA CA 1
ATOM 504 C C . PRO A 1 85 ? -18.663 15.409 6.754 1.000 26.710 62 PRO AAA C 1
ATOM 505 O O . PRO A 1 85 ? -18.917 15.867 5.657 1.000 26.203 62 PRO AAA O 1
ATOM 509 N N . THR A 1 86 ? -17.555 14.701 6.997 1.000 27.147 63 THR AAA N 1
ATOM 510 C CA . THR A 1 86 ? -16.595 14.363 5.913 1.000 27.212 63 THR AAA CA 1
ATOM 511 C C . THR A 1 86 ? -17.327 13.519 4.861 1.000 27.365 63 THR AAA C 1
ATOM 512 O O . THR A 1 86 ? -16.995 13.600 3.686 1.000 26.699 63 THR AAA O 1
ATOM 516 N N . ASP A 1 87 ? -18.333 12.752 5.279 1.000 28.647 64 ASP AAA N 1
ATOM 517 C CA . ASP A 1 87 ? -19.201 11.975 4.362 1.000 29.492 64 ASP AAA CA 1
ATOM 518 C C . ASP A 1 87 ? -19.903 12.924 3.381 1.000 28.349 64 ASP AAA C 1
ATOM 519 O O . ASP A 1 87 ? -20.031 12.596 2.193 1.000 28.181 64 ASP AAA O 1
ATOM 524 N N . THR A 1 88 ? -20.347 14.088 3.851 1.000 27.900 65 THR AAA N 1
ATOM 525 C CA . THR A 1 88 ? -20.975 15.118 2.983 1.000 27.236 65 THR AAA CA 1
ATOM 526 C C . THR A 1 88 ? -19.938 15.674 1.992 1.000 26.522 65 THR AAA C 1
ATOM 527 O O . THR A 1 88 ? -20.290 15.916 0.834 1.000 26.115 65 THR AAA O 1
ATOM 531 N N . ILE A 1 89 ? -18.693 15.859 2.428 1.000 26.260 66 ILE AAA N 1
ATOM 532 C CA . ILE A 1 89 ? -17.613 16.325 1.519 1.000 26.047 66 ILE AAA CA 1
ATOM 533 C C . ILE A 1 89 ? -17.516 15.327 0.353 1.000 25.977 66 ILE AAA C 1
ATOM 534 O O . ILE A 1 89 ? -17.499 15.725 -0.810 1.000 24.931 66 ILE AAA O 1
ATOM 539 N N . LYS A 1 90 ? -17.476 14.037 0.669 1.000 26.684 67 LYS AAA N 1
ATOM 540 C CA . LYS A 1 90 ? -17.402 12.968 -0.358 1.000 27.470 67 LYS AAA CA 1
ATOM 541 C C . LYS A 1 90 ? -18.604 13.076 -1.299 1.000 26.382 67 LYS AAA C 1
ATOM 542 O O . LYS A 1 90 ? -18.403 13.063 -2.523 1.000 26.154 67 LYS AAA O 1
ATOM 548 N N . ASN A 1 91 ? -19.816 13.173 -0.754 1.000 26.594 68 ASN AAA N 1
ATOM 549 C CA . ASN A 1 91 ? -21.059 13.242 -1.572 1.000 26.817 68 ASN AAA CA 1
ATOM 550 C C . ASN A 1 91 ? -20.983 14.430 -2.537 1.000 26.399 68 ASN AAA C 1
ATOM 551 O O . ASN A 1 91 ? -21.328 14.279 -3.707 1.000 26.355 68 ASN AAA O 1
ATOM 556 N N . ILE A 1 92 ? -20.540 15.576 -2.050 1.000 26.273 69 ILE AAA N 1
ATOM 557 C CA . ILE A 1 92 ? -20.450 16.826 -2.867 1.000 26.729 69 ILE AAA CA 1
ATOM 558 C C . ILE A 1 92 ? -19.468 16.609 -4.024 1.000 26.250 69 ILE AAA C 1
ATOM 559 O O . ILE A 1 92 ? -19.795 16.959 -5.167 1.000 26.548 69 ILE AAA O 1
ATOM 564 N N . VAL A 1 93 ? -18.305 16.031 -3.751 1.000 26.086 70 VAL AAA N 1
ATOM 565 C CA . VAL A 1 93 ? -17.289 15.774 -4.810 1.000 25.892 70 VAL AAA CA 1
ATOM 566 C C . VAL A 1 93 ? -17.920 14.904 -5.905 1.000 25.761 70 VAL AAA C 1
ATOM 567 O O . VAL A 1 93 ? -17.778 15.236 -7.100 1.000 25.613 70 VAL AAA O 1
ATOM 571 N N . LEU A 1 94 ? -18.625 13.838 -5.524 1.000 26.078 71 LEU AAA N 1
ATOM 572 C CA . LEU A 1 94 ? -19.225 12.890 -6.498 1.000 27.089 71 LEU AAA CA 1
ATOM 573 C C . LEU A 1 94 ? -20.350 13.582 -7.277 1.000 27.253 71 LEU AAA C 1
ATOM 574 O O . LEU A 1 94 ? -20.401 13.426 -8.510 1.000 27.219 71 LEU AAA O 1
ATOM 579 N N . VAL A 1 95 ? -21.185 14.354 -6.584 1.000 27.847 72 VAL AAA N 1
ATOM 580 C CA . VAL A 1 95 ? -22.320 15.091 -7.214 1.000 29.359 72 VAL AAA CA 1
ATOM 581 C C . VAL A 1 95 ? -21.764 16.098 -8.234 1.000 29.299 72 VAL AAA C 1
ATOM 582 O O . VAL A 1 95 ? -22.282 16.128 -9.371 1.000 29.689 72 VAL AAA O 1
ATOM 586 N N . LEU A 1 96 ? -20.725 16.859 -7.875 1.000 28.982 73 LEU AAA N 1
ATOM 587 C CA . LEU A 1 96 ? -20.153 17.863 -8.805 1.000 29.259 73 LEU AAA CA 1
ATOM 588 C C . LEU A 1 96 ? -19.550 17.158 -10.021 1.000 28.994 73 LEU AAA C 1
ATOM 589 O O . LEU A 1 96 ? -19.695 17.685 -11.129 1.000 29.009 73 LEU AAA O 1
ATOM 594 N N . ALA A 1 97 ? -18.885 16.004 -9.840 1.000 28.359 74 ALA AAA N 1
ATOM 595 C CA . ALA A 1 97 ? -18.321 15.246 -10.978 1.000 28.279 74 ALA AAA CA 1
ATOM 596 C C . ALA A 1 97 ? -19.451 14.840 -11.926 1.000 28.266 74 ALA AAA C 1
ATOM 597 O O . ALA A 1 97 ? -19.279 14.964 -13.144 1.000 28.318 74 ALA AAA O 1
ATOM 599 N N . LYS A 1 98 ? -20.566 14.357 -11.391 1.000 28.984 75 LYS AAA N 1
ATOM 600 C CA . LYS A 1 98 ? -21.735 13.951 -12.210 1.000 30.842 75 LYS AAA CA 1
ATOM 601 C C . LYS A 1 98 ? -22.281 15.187 -12.942 1.000 32.263 75 LYS AAA C 1
ATOM 602 O O . LYS A 1 98 ? -22.409 15.140 -14.168 1.000 32.584 75 LYS AAA O 1
ATOM 608 N N . LYS A 1 99 ? -22.560 16.264 -12.213 1.000 33.774 76 LYS AAA N 1
ATOM 609 C CA . LYS A 1 99 ? -23.264 17.459 -12.767 1.000 36.454 76 LYS AAA CA 1
ATOM 610 C C . LYS A 1 99 ? -22.360 18.221 -13.742 1.000 36.546 76 LYS AAA C 1
ATOM 611 O O . LYS A 1 99 ? -22.846 18.605 -14.810 1.000 37.629 76 LYS AAA O 1
ATOM 617 N N . ASN A 1 100 ? -21.097 18.448 -13.381 1.000 35.672 77 ASN AAA N 1
ATOM 618 C CA . ASN A 1 100 ? -20.179 19.343 -14.135 1.000 35.876 77 ASN AAA CA 1
ATOM 619 C C . ASN A 1 100 ? -19.334 18.560 -15.140 1.000 35.155 77 ASN AAA C 1
ATOM 620 O O . ASN A 1 100 ? -18.875 19.167 -16.103 1.000 34.822 77 ASN AAA O 1
ATOM 625 N N . GLY A 1 101 ? -19.108 17.265 -14.915 1.000 33.546 78 GLY AAA N 1
ATOM 626 C CA . GLY A 1 101 ? -18.034 16.532 -15.613 1.000 33.833 78 GLY AAA CA 1
ATOM 627 C C . GLY A 1 101 ? -16.668 17.020 -15.146 1.000 33.765 78 GLY AAA C 1
ATOM 628 O O . GLY A 1 101 ? -16.608 17.874 -14.230 1.000 33.926 78 GLY AAA O 1
ATOM 629 N N . ILE A 1 102 ? -15.603 16.491 -15.733 1.000 34.557 79 ILE AAA N 1
ATOM 630 C CA . ILE A 1 102 ? -14.205 16.899 -15.434 1.000 35.752 79 ILE AAA CA 1
ATOM 631 C C . ILE A 1 102 ? -13.524 17.224 -16.766 1.000 37.079 79 ILE AAA C 1
ATOM 632 O O . ILE A 1 102 ? -13.088 16.294 -17.437 1.000 39.485 79 ILE AAA O 1
ATOM 637 N N . SER A 1 103 ? -13.485 18.488 -17.172 1.000 35.926 80 SER AAA N 1
ATOM 638 C CA . SER A 1 103 ? -12.738 18.928 -18.381 1.000 36.527 80 SER AAA CA 1
ATOM 639 C C . SER A 1 103 ? -11.243 18.890 -18.062 1.000 33.696 80 SER AAA C 1
ATOM 640 O O . SER A 1 103 ? -10.468 18.399 -18.878 1.000 36.127 80 SER AAA O 1
ATOM 643 N N . SER A 1 104 ? -10.860 19.380 -16.895 1.000 30.530 81 SER AAA N 1
ATOM 644 C CA . SER A 1 104 ? -9.477 19.315 -16.359 1.000 28.273 81 SER AAA CA 1
ATOM 645 C C . SER A 1 104 ? -9.579 19.137 -14.849 1.000 26.301 81 SER AAA C 1
ATOM 646 O O . SER A 1 104 ? -10.586 19.587 -14.258 1.000 25.629 81 SER AAA O 1
ATOM 649 N N . ILE A 1 105 ? -8.586 18.519 -14.221 1.000 25.109 82 ILE AAA N 1
ATOM 650 C CA . ILE A 1 105 ? -8.630 18.385 -12.743 1.000 24.556 82 ILE AAA CA 1
ATOM 651 C C . ILE A 1 105 ? -8.588 19.790 -12.127 1.000 23.849 82 ILE AAA C 1
ATOM 652 O O . ILE A 1 105 ? -9.217 19.976 -11.084 1.000 23.406 82 ILE AAA O 1
ATOM 657 N N . GLU A 1 106 ? -7.924 20.759 -12.763 1.000 24.375 83 GLU AAA N 1
ATOM 658 C CA . GLU A 1 106 ? -7.831 22.128 -12.204 1.000 25.102 83 GLU AAA CA 1
ATOM 659 C C . GLU A 1 106 ? -9.236 22.743 -12.125 1.000 25.002 83 GLU AAA C 1
ATOM 660 O O . GLU A 1 106 ? -9.577 23.304 -11.061 1.000 24.750 83 GLU AAA O 1
ATOM 666 N N . GLN A 1 107 ? -10.016 22.644 -13.199 1.000 25.599 84 GLN AAA N 1
ATOM 667 C CA . GLN A 1 107 ? -11.388 23.218 -13.227 1.000 26.795 84 GLN AAA CA 1
ATOM 668 C C . GLN A 1 107 ? -12.230 22.496 -12.169 1.000 25.425 84 GLN AAA C 1
ATOM 669 O O . GLN A 1 107 ? -13.024 23.151 -11.515 1.000 25.524 84 GLN AAA O 1
ATOM 675 N N . PHE A 1 108 ? -12.048 21.186 -11.991 1.000 24.530 85 PHE AAA N 1
ATOM 676 C CA . PHE A 1 108 ? -12.820 20.415 -10.990 1.000 24.517 85 PHE AAA CA 1
ATOM 677 C C . PHE A 1 108 ? -12.448 20.886 -9.577 1.000 23.729 85 PHE AAA C 1
ATOM 678 O O . PHE A 1 108 ? -13.349 21.075 -8.751 1.000 23.788 85 PHE AAA O 1
ATOM 686 N N . ALA A 1 109 ? -11.160 21.097 -9.298 1.000 23.141 86 ALA AAA N 1
ATOM 687 C CA . ALA A 1 109 ? -10.681 21.594 -7.984 1.000 23.088 86 ALA AAA CA 1
ATOM 688 C C . ALA A 1 109 ? -11.267 22.992 -7.728 1.000 23.669 86 ALA AAA C 1
ATOM 689 O O . ALA A 1 109 ? -11.695 23.239 -6.592 1.000 23.674 86 ALA AAA O 1
ATOM 691 N N . ILE A 1 110 ? -11.287 23.853 -8.745 1.000 24.323 87 ILE AAA N 1
ATOM 692 C CA . ILE A 1 110 ? -11.913 25.206 -8.652 1.000 25.417 87 ILE AAA CA 1
ATOM 693 C C . ILE A 1 110 ? -13.392 25.037 -8.289 1.000 26.299 87 ILE AAA C 1
ATOM 694 O O . ILE A 1 110 ? -13.845 25.689 -7.333 1.000 27.336 87 ILE AAA O 1
ATOM 699 N N . ASP A 1 111 ? -14.111 24.185 -9.018 1.000 27.362 88 ASP AAA N 1
ATOM 700 C CA . ASP A 1 111 ? -15.566 23.947 -8.817 1.000 28.429 88 ASP AAA CA 1
ATOM 701 C C . ASP A 1 111 ? -15.810 23.486 -7.378 1.000 27.466 88 ASP AAA C 1
ATOM 702 O O . ASP A 1 111 ? -16.811 23.936 -6.775 1.000 27.206 88 ASP AAA O 1
ATOM 707 N N . ILE A 1 112 ? -14.976 22.585 -6.838 1.000 25.279 89 ILE AAA N 1
ATOM 708 C CA . ILE A 1 112 ? -15.149 22.072 -5.450 1.000 24.843 89 ILE AAA CA 1
ATOM 709 C C . ILE A 1 112 ? -14.931 23.219 -4.453 1.000 24.686 89 ILE AAA C 1
ATOM 710 O O . ILE A 1 112 ? -15.793 23.417 -3.572 1.000 24.331 89 ILE AAA O 1
ATOM 715 N N . CYS A 1 113 ? -13.834 23.956 -4.566 1.000 24.709 90 CYS AAA N 1
ATOM 716 C CA . CYS A 1 113 ? -13.521 25.077 -3.631 1.000 26.401 90 CYS AAA CA 1
ATOM 717 C C . CYS A 1 113 ? -14.650 26.116 -3.690 1.000 26.477 90 CYS AAA C 1
ATOM 718 O O . CYS A 1 113 ? -15.126 26.505 -2.618 1.000 26.568 90 CYS AAA O 1
ATOM 721 N N . LYS A 1 114 ? -15.089 26.491 -4.891 1.000 27.260 91 LYS AAA N 1
ATOM 722 C CA . LYS A 1 114 ? -16.172 27.487 -5.084 1.000 29.516 91 LYS AAA CA 1
ATOM 723 C C . LYS A 1 114 ? -17.449 26.967 -4.420 1.000 28.197 91 LYS AAA C 1
ATOM 724 O O . LYS A 1 114 ? -18.142 27.767 -3.764 1.000 29.067 91 LYS AAA O 1
ATOM 730 N N . HIS A 1 115 ? -17.768 25.680 -4.576 1.000 26.845 92 HIS AAA N 1
ATOM 731 C CA . HIS A 1 115 ? -18.999 25.090 -3.998 1.000 27.144 92 HIS AAA CA 1
ATOM 732 C C . HIS A 1 115 ? -18.970 25.287 -2.480 1.000 26.714 92 HIS AAA C 1
ATOM 733 O O . HIS A 1 115 ? -19.990 25.751 -1.922 1.000 27.171 92 HIS AAA O 1
ATOM 740 N N . PHE A 1 116 ? -17.864 24.939 -1.829 1.000 25.763 93 PHE AAA N 1
ATOM 741 C CA . PHE A 1 116 ? -17.739 24.999 -0.353 1.000 26.162 93 PHE AAA CA 1
ATOM 742 C C . PHE A 1 116 ? -17.855 26.450 0.111 1.000 26.747 93 PHE AAA C 1
ATOM 743 O O . PHE A 1 116 ? -18.619 26.718 1.044 1.000 27.393 93 PHE AAA O 1
ATOM 751 N N A MET A 1 117 ? -17.143 27.362 -0.549 0.590 27.140 94 MET AAA N 1
ATOM 752 N N B MET A 1 117 ? -17.143 27.363 -0.548 0.410 27.208 94 MET AAA N 1
ATOM 753 C CA A MET A 1 117 ? -17.080 28.793 -0.153 0.590 28.916 94 MET AAA CA 1
ATOM 754 C CA B MET A 1 117 ? -17.091 28.788 -0.138 0.410 28.988 94 MET AAA CA 1
ATOM 755 C C A MET A 1 117 ? -18.467 29.431 -0.306 0.590 29.720 94 MET AAA C 1
ATOM 756 C C B MET A 1 117 ? -18.470 29.433 -0.305 0.410 29.764 94 MET AAA C 1
ATOM 757 O O A MET A 1 117 ? -18.818 30.248 0.552 0.590 31.481 94 MET AAA O 1
ATOM 758 O O B MET A 1 117 ? -18.824 30.248 0.554 0.410 31.398 94 MET AAA O 1
ATOM 767 N N . THR A 1 118 ? -19.213 29.084 -1.363 1.000 29.155 95 THR AAA N 1
ATOM 768 C CA . THR A 1 118 ? -20.508 29.738 -1.691 1.000 31.282 95 THR AAA CA 1
ATOM 769 C C . THR A 1 118 ? -21.669 29.023 -0.997 1.000 30.951 95 THR AAA C 1
ATOM 770 O O . THR A 1 118 ? -22.791 29.557 -1.053 1.000 32.453 95 THR AAA O 1
ATOM 774 N N . THR A 1 119 ? -21.459 27.830 -0.435 1.000 30.114 96 THR AAA N 1
ATOM 775 C CA . THR A 1 119 ? -22.555 27.014 0.158 1.000 31.147 96 THR AAA CA 1
ATOM 776 C C . THR A 1 119 ? -22.579 27.126 1.680 1.000 30.857 96 THR AAA C 1
ATOM 777 O O . THR A 1 119 ? -23.679 27.147 2.242 1.000 32.601 96 THR AAA O 1
ATOM 781 N N . PHE A 1 120 ? -21.425 27.169 2.323 1.000 29.574 97 PHE AAA N 1
ATOM 782 C CA . PHE A 1 120 ? -21.300 27.033 3.793 1.000 30.675 97 PHE AAA CA 1
ATOM 783 C C . PHE A 1 120 ? -20.657 28.291 4.379 1.000 31.656 97 PHE AAA C 1
ATOM 784 O O . PHE A 1 120 ? -19.443 28.503 4.180 1.000 31.264 97 PHE AAA O 1
ATOM 792 N N . CYS A 1 121 ? -21.427 29.087 5.121 1.000 33.685 98 CYS AAA N 1
ATOM 793 C CA . CYS A 1 121 ? -20.884 30.325 5.734 1.000 36.211 98 CYS AAA CA 1
ATOM 794 C C . CYS A 1 121 ? -19.980 29.987 6.924 1.000 36.596 98 CYS AAA C 1
ATOM 795 O O . CYS A 1 121 ? -19.182 30.852 7.290 1.000 38.184 98 CYS AAA O 1
ATOM 798 N N . GLN A 1 122 ? -19.974 28.743 7.433 1.000 31.973 99 GLN AAA N 1
ATOM 799 C CA . GLN A 1 122 ? -19.064 28.366 8.550 1.000 30.578 99 GLN AAA CA 1
ATOM 800 C C . GLN A 1 122 ? -17.678 27.960 8.007 1.000 29.050 99 GLN AAA C 1
ATOM 801 O O . GLN A 1 122 ? -16.785 27.691 8.834 1.000 29.439 99 GLN AAA O 1
ATOM 807 N N . VAL A 1 123 ? -17.491 27.888 6.691 1.000 28.447 100 VAL AAA N 1
ATOM 808 C CA . VAL A 1 123 ? -16.165 27.574 6.082 1.000 27.736 100 VAL AAA CA 1
ATOM 809 C C . VAL A 1 123 ? -15.315 28.849 5.988 1.000 27.597 100 VAL AAA C 1
ATOM 810 O O . VAL A 1 123 ? -15.729 29.817 5.306 1.000 29.868 100 VAL AAA O 1
ATOM 814 N N . ALA A 1 124 ? -14.174 28.833 6.682 1.000 27.575 101 ALA AAA N 1
ATOM 815 C CA . ALA A 1 124 ? -13.146 29.891 6.680 1.000 28.218 101 ALA AAA CA 1
ATOM 816 C C . ALA A 1 124 ? -12.166 29.667 5.520 1.000 28.157 101 ALA AAA C 1
ATOM 817 O O . ALA A 1 124 ? -11.607 30.632 5.012 1.000 28.983 101 ALA AAA O 1
ATOM 819 N N . TYR A 1 125 ? -11.927 28.404 5.162 1.000 26.678 102 TYR AAA N 1
ATOM 820 C CA . TYR A 1 125 ? -10.862 27.999 4.218 1.000 26.920 102 TYR AAA CA 1
ATOM 821 C C . TYR A 1 125 ? -11.214 26.635 3.631 1.000 25.320 102 TYR AAA C 1
ATOM 822 O O . TYR A 1 125 ? -11.755 25.806 4.371 1.000 24.709 102 TYR AAA O 1
ATOM 831 N N . VAL A 1 126 ? -10.955 26.462 2.344 1.000 25.323 103 VAL AAA N 1
ATOM 832 C CA . VAL A 1 126 ? -11.081 25.144 1.662 1.000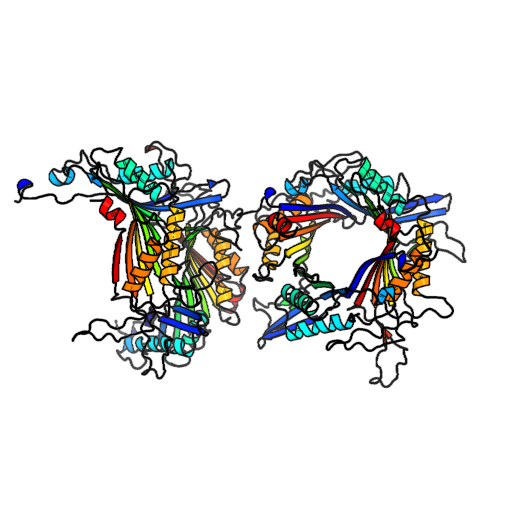 24.846 103 VAL AAA CA 1
ATOM 833 C C . VAL A 1 126 ? -9.799 24.906 0.854 1.000 25.524 103 VAL AAA C 1
ATOM 834 O O . VAL A 1 126 ? -9.243 25.850 0.270 1.000 25.881 103 VAL AAA O 1
ATOM 838 N N . LYS A 1 127 ? -9.318 23.663 0.840 1.000 24.731 104 LYS AAA N 1
ATOM 839 C CA . LYS A 1 127 ? -8.229 23.230 -0.046 1.000 26.351 104 LYS AAA CA 1
ATOM 840 C C . LYS A 1 127 ? -8.643 21.905 -0.682 1.000 25.076 104 LYS AAA C 1
ATOM 841 O O . LYS A 1 127 ? -9.133 21.042 0.058 1.000 24.412 104 LYS AAA O 1
ATOM 847 N N . THR A 1 128 ? -8.541 21.807 -2.008 1.000 25.103 105 THR AAA N 1
ATOM 848 C CA . THR A 1 128 ? -8.802 20.559 -2.763 1.000 24.403 105 THR AAA CA 1
ATOM 849 C C . THR A 1 128 ? -7.518 20.126 -3.449 1.000 24.516 105 THR AAA C 1
ATOM 850 O O . THR A 1 128 ? -6.944 20.933 -4.181 1.000 25.653 105 THR AAA O 1
ATOM 854 N N . TYR A 1 129 ? -7.103 18.878 -3.240 1.000 23.206 106 TYR AAA N 1
ATOM 855 C CA . TYR A 1 129 ? -5.955 18.251 -3.935 1.000 23.888 106 TYR AAA CA 1
ATOM 856 C C . TYR A 1 129 ? -6.525 17.162 -4.839 1.000 22.681 106 TYR AAA C 1
ATOM 857 O O . TYR A 1 129 ? -7.387 16.398 -4.360 1.000 21.930 106 TYR AAA O 1
ATOM 866 N N . ILE A 1 130 ? -6.126 17.132 -6.101 1.000 22.439 107 ILE AAA N 1
ATOM 867 C CA . ILE A 1 130 ? -6.583 16.076 -7.045 1.000 22.605 107 ILE AAA CA 1
ATOM 868 C C . ILE A 1 130 ? -5.366 15.478 -7.739 1.000 23.089 107 ILE AAA C 1
ATOM 869 O O . ILE A 1 130 ? -4.494 16.242 -8.169 1.000 23.031 107 ILE AAA O 1
ATOM 874 N N . GLN A 1 131 ? -5.306 14.159 -7.848 1.000 22.990 108 GLN AAA N 1
ATOM 875 C CA . GLN A 1 131 ? -4.337 13.544 -8.766 1.000 24.335 108 GLN AAA CA 1
ATOM 876 C C . GLN A 1 131 ? -5.073 12.651 -9.757 1.000 24.579 108 GLN AAA C 1
ATOM 877 O O . GLN A 1 131 ? -6.123 12.062 -9.404 1.000 24.329 108 GLN AAA O 1
ATOM 883 N N . GLU A 1 132 ? -4.540 12.602 -10.968 1.000 25.357 109 GLU AAA N 1
ATOM 884 C CA . GLU A 1 132 ? -5.092 11.808 -12.081 1.000 26.889 109 GLU AAA CA 1
ATOM 885 C C . GLU A 1 132 ? -4.494 10.414 -12.002 1.000 26.173 109 GLU AAA C 1
ATOM 886 O O . GLU A 1 132 ? -3.278 10.281 -11.805 1.000 27.046 109 GLU AAA O 1
ATOM 892 N N . VAL A 1 133 ? -5.336 9.424 -12.208 1.000 26.670 110 VAL AAA N 1
ATOM 893 C CA . VAL A 1 133 ? -4.874 8.058 -12.542 1.000 27.032 110 VAL AAA CA 1
ATOM 894 C C . VAL A 1 133 ? -4.473 8.068 -14.008 1.000 27.252 110 VAL AAA C 1
ATOM 895 O O . VAL A 1 133 ? -5.259 8.462 -14.864 1.000 28.110 110 VAL AAA O 1
ATOM 899 N N . PRO A 1 134 ? -3.219 7.691 -14.335 1.000 27.402 111 PRO AAA N 1
ATOM 900 C CA . PRO A 1 134 ? -2.710 7.830 -15.703 1.000 28.013 111 PRO AAA CA 1
ATOM 901 C C . PRO A 1 134 ? -3.178 6.760 -16.702 1.000 29.235 111 PRO AAA C 1
ATOM 902 O O . PRO A 1 134 ? -2.342 6.065 -17.278 1.000 29.324 111 PRO AAA O 1
ATOM 906 N N . TRP A 1 135 ? -4.487 6.688 -16.947 1.000 30.792 112 TRP AAA N 1
ATOM 907 C CA . TRP A 1 135 ? -5.060 5.870 -18.046 1.000 29.946 112 TRP AAA CA 1
ATOM 908 C C . TRP A 1 135 ? -4.673 6.490 -19.386 1.000 31.564 112 TRP AAA C 1
ATOM 909 O O . TRP A 1 135 ? -4.754 7.741 -19.504 1.000 32.765 112 TRP AAA O 1
ATOM 920 N N . GLN A 1 136 ? -4.203 5.679 -20.328 1.000 31.390 113 GLN AAA N 1
ATOM 921 C CA . GLN A 1 136 ? -3.969 6.077 -21.740 1.000 33.009 113 GLN AAA CA 1
ATOM 922 C C . GLN A 1 136 ? -4.857 5.197 -22.610 1.000 31.352 113 GLN AAA C 1
ATOM 923 O O . GLN A 1 136 ? -4.959 3.984 -22.316 1.000 29.868 113 GLN AAA O 1
ATOM 929 N N . ARG A 1 137 ? -5.458 5.768 -23.647 1.000 31.594 114 ARG AAA N 1
ATOM 930 C CA . ARG A 1 137 ? -6.212 4.990 -24.651 1.000 31.060 114 ARG AAA CA 1
ATOM 931 C C . ARG A 1 137 ? -5.255 4.004 -25.343 1.000 31.553 114 ARG AAA C 1
ATOM 932 O O . ARG A 1 137 ? -4.129 4.403 -25.736 1.000 31.810 114 ARG AAA O 1
ATOM 940 N N . GLN A 1 138 ? -5.701 2.767 -25.511 1.000 31.087 115 GLN AAA N 1
ATOM 941 C CA . GLN A 1 138 ? -4.960 1.773 -26.323 1.000 33.181 115 GLN AAA CA 1
ATOM 942 C C . GLN A 1 138 ? -5.051 2.145 -27.807 1.000 34.421 115 GLN AAA C 1
ATOM 943 O O . GLN A 1 138 ? -6.084 2.680 -28.234 1.000 34.523 115 GLN AAA O 1
ATOM 949 N N . TYR A 1 139 ? -4.015 1.830 -28.568 1.000 36.711 116 TYR AAA N 1
ATOM 950 C CA . TYR A 1 139 ? -3.992 1.910 -30.053 1.000 39.157 116 TYR AAA CA 1
ATOM 951 C C . TYR A 1 139 ? -3.688 0.529 -30.644 1.000 39.531 116 TYR AAA C 1
ATOM 952 O O . TYR A 1 139 ? -2.838 -0.157 -30.066 1.000 39.015 116 TYR AAA O 1
ATOM 961 N N . GLN A 1 140 ? -4.366 0.157 -31.725 1.000 40.490 117 GLN AAA N 1
ATOM 962 C CA . GLN A 1 140 ? -4.024 -1.028 -32.558 1.000 43.083 117 GLN AAA CA 1
ATOM 963 C C . GLN A 1 140 ? -3.721 -0.558 -33.972 1.000 45.111 117 GLN AAA C 1
ATOM 964 O O . GLN A 1 140 ? -4.626 0.007 -34.603 1.000 44.450 117 GLN AAA O 1
ATOM 970 N N . ASN A 1 141 ? -2.488 -0.767 -34.427 1.000 48.510 118 ASN AAA N 1
ATOM 971 C CA . ASN A 1 141 ? -2.058 -0.438 -35.814 1.000 52.033 118 ASN AAA CA 1
ATOM 972 C C . ASN A 1 141 ? -2.353 1.049 -36.062 1.000 51.636 118 ASN AAA C 1
ATOM 973 O O . ASN A 1 141 ? -2.891 1.381 -37.132 1.000 53.028 118 ASN AAA O 1
ATOM 978 N N . GLY A 1 142 ? -2.041 1.913 -35.090 1.000 51.863 119 GLY AAA N 1
ATOM 979 C CA . GLY A 1 142 ? -2.217 3.375 -35.195 1.000 51.845 119 GLY AAA CA 1
ATOM 980 C C . GLY A 1 142 ? -3.658 3.828 -34.994 1.000 48.983 119 GLY AAA C 1
ATOM 981 O O . GLY A 1 142 ? -3.898 5.042 -35.086 1.000 49.866 119 GLY AAA O 1
ATOM 982 N N . VAL A 1 143 ? -4.595 2.921 -34.718 1.000 45.476 120 VAL AAA N 1
ATOM 983 C CA . VAL A 1 143 ? -6.040 3.268 -34.598 1.000 43.892 120 VAL AAA CA 1
ATOM 984 C C . VAL A 1 143 ? -6.389 3.341 -33.118 1.000 40.835 120 VAL AAA C 1
ATOM 985 O O . VAL A 1 143 ? -6.234 2.362 -32.393 1.000 38.628 120 VAL AAA O 1
ATOM 989 N N . PRO A 1 144 ? -6.904 4.489 -32.622 1.000 40.129 121 PRO AAA N 1
ATOM 990 C CA . PRO A 1 144 ? -7.275 4.604 -31.213 1.000 37.808 121 PRO AAA CA 1
ATOM 991 C C . PRO A 1 144 ? -8.484 3.709 -30.894 1.000 36.062 121 PRO AAA C 1
ATOM 992 O O . PRO A 1 144 ? -9.436 3.715 -31.644 1.000 36.589 121 PRO AAA O 1
ATOM 996 N N . HIS A 1 145 ? -8.407 2.946 -29.804 1.000 33.989 122 HIS AAA N 1
ATOM 997 C CA . HIS A 1 145 ? -9.505 2.060 -29.357 1.000 32.981 122 HIS AAA CA 1
ATOM 998 C C . HIS A 1 145 ? -10.638 2.914 -28.784 1.000 32.726 122 HIS AAA C 1
ATOM 999 O O . HIS A 1 145 ? -10.363 3.803 -27.966 1.000 32.364 122 HIS AAA O 1
ATOM 1006 N N . ILE A 1 146 ? -11.875 2.624 -29.176 1.000 32.888 123 ILE AAA N 1
ATOM 1007 C CA . ILE A 1 146 ? -13.066 3.393 -28.719 1.000 33.674 123 ILE AAA CA 1
ATOM 1008 C C . ILE A 1 146 ? -13.223 3.312 -27.194 1.000 32.094 123 ILE AAA C 1
ATOM 1009 O O . ILE A 1 146 ? -13.773 4.276 -26.639 1.000 32.775 123 ILE AAA O 1
ATOM 1014 N N . HIS A 1 147 ? -12.830 2.220 -26.523 1.000 30.783 124 HIS AAA N 1
ATOM 1015 C CA . HIS A 1 147 ? -13.214 2.035 -25.099 1.000 29.942 124 HIS AAA CA 1
ATOM 1016 C C . HIS A 1 147 ? -12.224 1.192 -24.298 1.000 28.805 124 HIS AAA C 1
ATOM 1017 O O . HIS A 1 147 ? -12.648 0.672 -23.272 1.000 28.058 124 HIS AAA O 1
ATOM 1024 N N . SER A 1 148 ? -10.957 1.118 -24.700 1.000 27.945 125 SER AAA N 1
ATOM 1025 C CA . SER A 1 148 ? -9.951 0.306 -23.993 1.000 28.075 125 SER AAA CA 1
ATOM 1026 C C . SER A 1 148 ? -8.727 1.167 -23.681 1.000 27.197 125 SER AAA C 1
ATOM 1027 O O . SER A 1 148 ? -8.309 1.981 -24.536 1.000 27.249 125 SER AAA O 1
ATOM 1030 N N . PHE A 1 149 ? -8.188 0.956 -22.489 1.000 26.834 126 PHE AAA N 1
ATOM 1031 C CA . PHE A 1 149 ? -7.173 1.820 -21.850 1.000 26.840 126 PHE AAA CA 1
ATOM 1032 C C . PHE A 1 149 ? -6.126 0.941 -21.182 1.000 26.969 126 PHE AAA C 1
ATOM 1033 O O . PHE A 1 149 ? -6.390 -0.257 -20.866 1.000 27.031 126 PHE AAA O 1
ATOM 1041 N N . ILE A 1 150 ? -4.952 1.526 -20.955 1.000 26.191 127 ILE AAA N 1
ATOM 1042 C CA . ILE A 1 150 ? -3.823 0.877 -20.248 1.000 26.866 127 ILE AAA CA 1
ATOM 1043 C C . ILE A 1 150 ? -3.262 1.905 -19.274 1.000 26.629 127 ILE AAA C 1
ATOM 1044 O O . ILE A 1 150 ? -3.227 3.107 -19.638 1.000 25.575 127 ILE AAA O 1
ATOM 1049 N N . LEU A 1 151 ? -2.843 1.457 -18.102 1.000 27.450 128 LEU AAA N 1
ATOM 1050 C CA . LEU A 1 151 ? -2.247 2.344 -17.076 1.000 28.169 128 LEU AAA CA 1
ATOM 1051 C C . LEU A 1 151 ? -0.778 2.586 -17.436 1.000 29.398 128 LEU AAA C 1
ATOM 1052 O O . LEU A 1 151 ? -0.010 1.605 -17.553 1.000 29.639 128 LEU AAA O 1
ATOM 1057 N N . VAL A 1 152 ? -0.409 3.861 -17.639 1.000 29.500 129 VAL AAA N 1
ATOM 1058 C CA . VAL A 1 152 ? 0.970 4.260 -18.037 1.000 31.801 129 VAL AAA CA 1
ATOM 1059 C C . VAL A 1 152 ? 1.433 5.406 -17.136 1.000 32.742 129 VAL AAA C 1
ATOM 1060 O O . VAL A 1 152 ? 1.276 6.579 -17.469 1.000 32.269 129 VAL AAA O 1
ATOM 1064 N N . PRO A 1 153 ? 1.979 5.089 -15.944 1.000 34.335 130 PRO AAA N 1
ATOM 1065 C CA . PRO A 1 153 ? 2.510 6.105 -15.039 1.000 35.181 130 PRO AAA CA 1
ATOM 1066 C C . PRO A 1 153 ? 3.887 6.640 -15.457 1.000 37.985 130 PRO AAA C 1
ATOM 1067 O O . PRO A 1 153 ? 4.882 6.091 -15.031 1.000 42.535 130 PRO AAA O 1
ATOM 1071 N N . ASP A 1 154 ? 3.910 7.749 -16.200 1.000 37.776 131 ASP AAA N 1
ATOM 1072 C CA . ASP A 1 154 ? 5.171 8.449 -16.591 1.000 39.330 131 ASP AAA CA 1
ATOM 1073 C C . ASP A 1 154 ? 5.217 9.831 -15.923 1.000 38.536 131 ASP AAA C 1
ATOM 1074 O O . ASP A 1 154 ? 5.488 10.837 -16.616 1.000 38.861 131 ASP AAA O 1
ATOM 1079 N N A GLY A 1 155 ? 4.954 9.879 -14.613 0.500 36.818 132 GLY AAA N 1
ATOM 1080 N N B GLY A 1 155 ? 4.954 9.879 -14.613 0.500 36.818 132 GLY AAA N 1
ATOM 1081 C CA A GLY A 1 155 ? 4.811 11.140 -13.856 0.500 35.374 132 GLY AAA CA 1
ATOM 1082 C CA B GLY A 1 155 ? 4.811 11.140 -13.856 0.500 35.374 132 GLY AAA CA 1
ATOM 1083 C C A GLY A 1 155 ? 3.346 11.462 -13.594 0.500 32.966 132 GLY AAA C 1
ATOM 1084 C C B GLY A 1 155 ? 3.346 11.462 -13.594 0.500 32.966 132 GLY AAA C 1
ATOM 1085 O O A GLY A 1 155 ? 2.588 11.699 -14.581 0.500 33.884 132 GLY AAA O 1
ATOM 1086 O O B GLY A 1 155 ? 2.588 11.699 -14.581 0.500 33.884 132 GLY AAA O 1
ATOM 1087 N N . ILE A 1 156 ? 2.963 11.512 -12.319 1.000 31.044 133 ILE AAA N 1
ATOM 1088 C CA . ILE A 1 156 ? 1.552 11.671 -11.884 1.000 28.545 133 ILE AAA CA 1
ATOM 1089 C C . ILE A 1 156 ? 1.188 13.160 -11.938 1.000 26.354 133 ILE AAA C 1
ATOM 1090 O O . ILE A 1 156 ? 1.918 13.977 -11.317 1.000 24.937 133 ILE AAA O 1
ATOM 1095 N N . ARG A 1 157 ? 0.115 13.452 -12.661 1.000 24.615 134 ARG AAA N 1
ATOM 1096 C CA . ARG A 1 157 ? -0.431 14.816 -12.774 1.000 24.114 134 ARG AAA CA 1
ATOM 1097 C C . ARG A 1 157 ? -1.255 15.085 -11.522 1.000 23.315 134 ARG AAA C 1
ATOM 1098 O O . ARG A 1 157 ? -2.125 14.262 -11.151 1.000 22.818 134 ARG AAA O 1
ATOM 1106 N N . PHE A 1 158 ? -1.066 16.254 -10.918 1.000 22.559 135 PHE AAA N 1
ATOM 1107 C CA . PHE A 1 158 ? -1.909 16.678 -9.792 1.000 21.720 135 PHE AAA CA 1
ATOM 1108 C C . PHE A 1 158 ? -2.164 18.187 -9.881 1.000 21.850 135 PHE AAA C 1
ATOM 1109 O O . PHE A 1 158 ? -1.509 18.902 -10.641 1.000 21.657 135 PHE AAA O 1
ATOM 1117 N N . CYS A 1 159 ? -3.111 18.616 -9.081 1.000 22.086 136 CYS AAA N 1
ATOM 1118 C CA . CYS A 1 159 ? -3.392 20.048 -8.887 1.000 23.624 136 CYS AAA CA 1
ATOM 1119 C C . CYS A 1 159 ? -3.887 20.276 -7.466 1.000 24.015 136 CYS AAA C 1
ATOM 1120 O O . CYS A 1 159 ? -4.230 19.309 -6.739 1.000 23.288 136 CYS AAA O 1
ATOM 1123 N N . GLU A 1 160 ? -3.950 21.534 -7.097 1.000 31.188 137 GLU AAA N 1
ATOM 1124 C CA . GLU A 1 160 ? -4.324 21.961 -5.741 1.000 32.827 137 GLU AAA CA 1
ATOM 1125 C C . GLU A 1 160 ? -4.991 23.314 -5.920 1.000 30.123 137 GLU AAA C 1
ATOM 1126 O O . GLU A 1 160 ? -4.427 24.139 -6.649 1.000 28.559 137 GLU AAA O 1
ATOM 1132 N N . ALA A 1 161 ? -6.189 23.483 -5.385 1.000 28.959 138 ALA AAA N 1
ATOM 1133 C CA . ALA A 1 161 ? -6.869 24.784 -5.335 1.000 27.258 138 ALA AAA CA 1
ATOM 1134 C C . ALA A 1 161 ? -7.154 25.094 -3.869 1.000 27.890 138 ALA AAA C 1
ATOM 1135 O O . ALA A 1 161 ? -7.483 24.170 -3.113 1.000 28.794 138 ALA AAA O 1
ATOM 1137 N N . GLU A 1 162 ? -6.993 26.349 -3.462 1.000 27.401 139 GLU AAA N 1
ATOM 1138 C CA . GLU A 1 162 ? -7.335 26.746 -2.084 1.000 29.108 139 GLU AAA CA 1
ATOM 1139 C C . GLU A 1 162 ? -7.913 28.151 -2.095 1.000 27.854 139 GLU AAA C 1
ATOM 1140 O O . GLU A 1 162 ? -7.626 28.929 -3.028 1.000 26.862 139 GLU AAA O 1
ATOM 1146 N N . GLN A 1 163 ? -8.707 28.435 -1.075 1.000 28.332 140 GLN AAA N 1
ATOM 1147 C CA . GLN A 1 163 ? -9.286 29.785 -0.883 1.000 27.746 140 GLN AAA CA 1
ATOM 1148 C C . GLN A 1 163 ? -9.627 29.994 0.584 1.000 28.624 140 GLN AAA C 1
ATOM 1149 O O . GLN A 1 163 ? -10.213 29.097 1.200 1.000 28.363 140 GLN AAA O 1
ATOM 1155 N N A CYS A 1 164 ? -9.273 31.169 1.120 0.670 29.500 141 CYS AAA N 1
ATOM 1156 N N B CYS A 1 164 ? -9.272 31.160 1.133 0.330 29.185 141 CYS AAA N 1
ATOM 1157 C CA A CYS A 1 164 ? -9.762 31.710 2.414 0.670 30.909 141 CYS AAA CA 1
ATOM 1158 C CA B CYS A 1 164 ? -9.797 31.660 2.431 0.330 30.267 141 CYS AAA CA 1
ATOM 1159 C C A CYS A 1 164 ? -10.949 32.627 2.116 0.670 29.892 141 CYS AAA C 1
ATOM 1160 C C B CYS A 1 164 ? -10.944 32.623 2.124 0.330 29.683 141 CYS AAA C 1
ATOM 1161 O O A CYS A 1 164 ? -10.957 33.236 1.028 0.670 29.260 141 CYS AAA O 1
ATOM 1162 O O B CYS A 1 164 ? -10.934 33.238 1.040 0.330 29.303 141 CYS AAA O 1
ATOM 1167 N N . ARG A 1 165 ? -11.903 32.721 3.041 1.000 30.417 142 ARG AAA N 1
ATOM 1168 C CA . ARG A 1 165 ? -13.032 33.686 2.943 1.000 31.092 142 ARG AAA CA 1
ATOM 1169 C C . ARG A 1 165 ? -12.431 35.071 2.615 1.000 32.177 142 ARG AAA C 1
ATOM 1170 O O . ARG A 1 165 ? -11.434 35.436 3.289 1.000 31.934 142 ARG AAA O 1
ATOM 1178 N N . ASN A 1 166 ? -12.928 35.735 1.566 1.000 33.783 143 ASN AAA N 1
ATOM 1179 C CA . ASN A 1 166 ? -12.522 37.107 1.134 1.000 36.677 143 ASN AAA CA 1
ATOM 1180 C C . ASN A 1 166 ? -11.089 37.125 0.586 1.000 37.469 143 ASN AAA C 1
ATOM 1181 O O . ASN A 1 166 ? -10.535 38.221 0.407 1.000 39.805 143 ASN AAA O 1
ATOM 1186 N N . GLY A 1 167 ? -10.505 35.958 0.331 1.000 35.690 144 GLY AAA N 1
ATOM 1187 C CA . GLY A 1 167 ? -9.181 35.843 -0.294 1.000 36.653 144 GLY AAA CA 1
ATOM 1188 C C . GLY A 1 167 ? -9.322 35.262 -1.744 1.000 36.811 144 GLY AAA C 1
ATOM 1189 O O . GLY A 1 167 ? -10.392 34.754 -2.204 1.000 37.422 144 GLY AAA O 1
ATOM 1190 N N . PRO A 1 168 ? -8.183 35.308 -2.473 1.000 37.442 145 PRO AAA N 1
ATOM 1191 C CA . PRO A 1 168 ? -8.130 34.788 -3.832 1.000 36.642 145 PRO AAA CA 1
ATOM 1192 C C . PRO A 1 168 ? -8.246 33.256 -3.833 1.000 33.509 145 PRO AAA C 1
ATOM 1193 O O . PRO A 1 168 ? -7.754 32.616 -2.906 1.000 31.983 145 PRO AAA O 1
ATOM 1197 N N . LEU A 1 169 ? -8.914 32.726 -4.859 1.000 32.882 146 LEU AAA N 1
ATOM 1198 C CA . LEU A 1 169 ? -8.885 31.280 -5.171 1.000 31.680 146 LEU AAA CA 1
ATOM 1199 C C . LEU A 1 169 ? -7.609 31.042 -5.985 1.000 30.739 146 LEU AAA C 1
ATOM 1200 O O . LEU A 1 169 ? -7.488 31.613 -7.083 1.000 32.967 146 LEU AAA O 1
ATOM 1205 N N . VAL A 1 170 ? -6.650 30.338 -5.393 1.000 29.342 147 VAL AAA N 1
ATOM 1206 C CA . VAL A 1 170 ? -5.301 30.124 -5.977 1.000 30.226 147 VAL AAA CA 1
ATOM 1207 C C . VAL A 1 170 ? -5.228 28.676 -6.467 1.000 28.541 147 VAL AAA C 1
ATOM 1208 O O . VAL A 1 170 ? -5.623 27.781 -5.726 1.000 27.848 147 VAL AAA O 1
ATOM 1212 N N . VAL A 1 171 ? -4.783 28.487 -7.702 1.000 27.259 148 VAL AAA N 1
ATOM 1213 C CA . VAL A 1 171 ? -4.659 27.153 -8.345 1.000 26.462 148 VAL AAA CA 1
ATOM 1214 C C . VAL A 1 171 ? -3.183 26.851 -8.569 1.000 25.304 148 VAL AAA C 1
ATOM 1215 O O . VAL A 1 171 ? -2.463 27.707 -9.072 1.000 23.090 148 VAL AAA O 1
ATOM 1219 N N . CYS A 1 172 ? -2.765 25.646 -8.186 1.000 24.537 149 CYS AAA N 1
ATOM 1220 C CA . CYS A 1 172 ? -1.422 25.104 -8.456 1.000 24.739 149 CYS AAA CA 1
ATOM 1221 C C . CYS A 1 172 ? -1.590 23.817 -9.267 1.000 23.759 149 CYS AAA C 1
ATOM 1222 O O . CYS A 1 172 ? -2.638 23.140 -9.105 1.000 23.387 149 CYS AAA O 1
ATOM 1225 N N . ALA A 1 173 ? -0.623 23.513 -10.122 1.000 22.579 150 ALA AAA N 1
ATOM 1226 C CA . ALA A 1 173 ? -0.594 22.225 -10.843 1.000 22.295 150 ALA AAA CA 1
ATOM 1227 C C . ALA A 1 173 ? 0.797 21.644 -10.643 1.000 22.365 150 ALA AAA C 1
ATOM 1228 O O . ALA A 1 173 ? 1.717 22.353 -10.177 1.000 22.391 150 ALA AAA O 1
ATOM 1230 N N . GLY A 1 174 ? 0.949 20.361 -10.925 1.000 22.089 151 GLY AAA N 1
ATOM 1231 C CA . GLY A 1 174 ? 2.247 19.748 -10.707 1.000 22.121 151 GLY AAA CA 1
ATOM 1232 C C . GLY A 1 174 ? 2.351 18.397 -11.355 1.000 22.555 151 GLY AAA C 1
ATOM 1233 O O . GLY A 1 174 ? 1.362 17.888 -11.921 1.000 21.694 151 GLY AAA O 1
ATOM 1234 N N . ILE A 1 175 ? 3.551 17.864 -11.260 1.000 23.353 152 ILE AAA N 1
ATOM 1235 C CA . ILE A 1 175 ? 3.862 16.484 -11.670 1.000 24.034 152 ILE AAA CA 1
ATOM 1236 C C . ILE A 1 175 ? 4.771 15.910 -10.588 1.000 25.052 152 ILE AAA C 1
ATOM 1237 O O . ILE A 1 175 ? 5.720 16.598 -10.146 1.000 25.027 152 ILE AAA O 1
ATOM 1242 N N . LYS A 1 176 ? 4.496 14.685 -10.152 1.000 25.533 153 LYS AAA N 1
ATOM 1243 C CA . LYS A 1 176 ? 5.330 14.038 -9.121 1.000 27.349 153 LYS AAA CA 1
ATOM 1244 C C . LYS A 1 176 ? 5.597 12.588 -9.530 1.000 27.354 153 LYS AAA C 1
ATOM 1245 O O . LYS A 1 176 ? 5.009 12.129 -10.532 1.000 25.878 153 LYS AAA O 1
ATOM 1251 N N . ASP A 1 177 ? 6.514 11.951 -8.815 1.000 29.414 154 ASP AAA N 1
ATOM 1252 C CA . ASP A 1 177 ? 6.935 10.557 -9.103 1.000 31.074 154 ASP AAA CA 1
ATOM 1253 C C . ASP A 1 177 ? 7.438 10.499 -10.550 1.000 28.855 154 ASP AAA C 1
ATOM 1254 O O . ASP A 1 177 ? 7.145 9.514 -11.275 1.000 29.785 154 ASP AAA O 1
ATOM 1259 N N . LEU A 1 178 ? 8.122 11.547 -10.971 1.000 27.096 155 LEU AAA N 1
ATOM 1260 C CA . LEU A 1 178 ? 8.682 11.659 -12.333 1.000 25.774 155 LEU AAA CA 1
ATOM 1261 C C . LEU A 1 178 ? 10.145 11.272 -12.223 1.000 25.607 155 LEU AAA C 1
ATOM 1262 O O . LEU A 1 178 ? 10.931 12.037 -11.614 1.000 25.590 155 LEU AAA O 1
ATOM 1267 N N . LYS A 1 179 ? 10.514 10.117 -12.769 1.000 24.915 156 LYS AAA N 1
ATOM 1268 C CA . LYS A 1 179 ? 11.889 9.620 -12.581 1.000 25.433 156 LYS AAA CA 1
ATOM 1269 C C . LYS A 1 179 ? 12.630 9.732 -13.910 1.000 24.398 156 LYS AAA C 1
ATOM 1270 O O . LYS A 1 179 ? 12.233 9.095 -14.899 1.000 23.415 156 LYS AAA O 1
ATOM 1276 N N . LEU A 1 180 ? 13.673 10.546 -13.909 1.000 23.953 157 LEU AAA N 1
ATOM 1277 C CA . LEU A 1 180 ? 14.468 10.879 -15.105 1.000 24.912 157 LEU AAA CA 1
ATOM 1278 C C . LEU A 1 180 ? 15.906 10.482 -14.830 1.000 25.835 157 LEU AAA C 1
ATOM 1279 O O . LEU A 1 180 ? 16.387 10.616 -13.697 1.000 25.490 157 LEU AAA O 1
ATOM 1284 N N A MET A 1 181 ? 16.592 10.020 -15.863 0.420 26.218 158 MET AAA N 1
ATOM 1285 N N B MET A 1 181 ? 16.591 10.017 -15.863 0.580 26.740 158 MET AAA N 1
ATOM 1286 C CA A MET A 1 181 ? 17.993 9.586 -15.723 0.420 26.546 158 MET AAA CA 1
ATOM 1287 C CA B MET A 1 181 ? 17.993 9.585 -15.726 0.580 27.354 158 MET AAA CA 1
ATOM 1288 C C A MET A 1 181 ? 18.733 9.905 -17.030 0.420 26.813 158 MET AAA C 1
ATOM 1289 C C B MET A 1 181 ? 18.731 9.911 -17.033 0.580 27.256 158 MET AAA C 1
ATOM 1290 O O A MET A 1 181 ? 18.189 9.498 -18.143 0.420 27.843 158 MET AAA O 1
ATOM 1291 O O B MET A 1 181 ? 18.195 9.549 -18.138 0.580 28.143 158 MET AAA O 1
ATOM 1300 N N . LYS A 1 182 ? 19.919 10.528 -16.882 1.000 26.230 159 LYS AAA N 1
ATOM 1301 C CA . LYS A 1 182 ? 20.880 10.575 -17.996 1.000 27.467 159 LYS AAA CA 1
ATOM 1302 C C . LYS A 1 182 ? 22.183 9.931 -17.542 1.000 26.904 159 LYS AAA C 1
ATOM 1303 O O . LYS A 1 182 ? 22.483 9.933 -16.345 1.000 27.295 159 LYS AAA O 1
ATOM 1309 N N . THR A 1 183 ? 22.896 9.333 -18.483 1.000 27.210 160 THR AAA N 1
ATOM 1310 C CA . THR A 1 183 ? 24.011 8.406 -18.181 1.000 27.429 160 THR AAA CA 1
ATOM 1311 C C . THR A 1 183 ? 25.345 9.143 -18.258 1.000 27.456 160 THR AAA C 1
ATOM 1312 O O . THR A 1 183 ? 26.362 8.537 -17.909 1.000 27.278 160 THR AAA O 1
ATOM 1316 N N . THR A 1 184 ? 25.332 10.420 -18.658 1.000 27.529 161 THR AAA N 1
ATOM 1317 C CA . THR A 1 184 ? 26.546 11.264 -18.759 1.000 28.160 161 THR AAA CA 1
ATOM 1318 C C . THR A 1 184 ? 26.141 12.741 -18.742 1.000 28.193 161 THR AAA C 1
ATOM 1319 O O . THR A 1 184 ? 24.958 13.038 -18.451 1.000 26.313 161 THR AAA O 1
ATOM 1323 N N . GLN A 1 185 ? 27.087 13.637 -19.039 1.000 28.136 162 GLN AAA N 1
ATOM 1324 C CA . GLN A 1 185 ? 26.858 15.105 -19.012 1.000 28.387 162 GLN AAA CA 1
ATOM 1325 C C . GLN A 1 185 ? 26.411 15.515 -17.600 1.000 27.060 162 GLN AAA C 1
ATOM 1326 O O . GLN A 1 185 ? 25.514 16.367 -17.474 1.000 26.352 162 GLN AAA O 1
ATOM 1332 N N . SER A 1 186 ? 27.016 14.908 -16.578 1.000 26.872 163 SER AAA N 1
ATOM 1333 C CA . SER A 1 186 ? 26.731 15.198 -15.155 1.000 26.448 163 SER AAA CA 1
ATOM 1334 C C . SER A 1 186 ? 28.014 15.078 -14.349 1.000 26.762 163 SER AAA C 1
ATOM 1335 O O . SER A 1 186 ? 28.733 14.076 -14.497 1.000 27.569 163 SER AAA O 1
ATOM 1338 N N . GLY A 1 187 ? 28.265 16.063 -13.508 1.000 26.371 164 GLY AAA N 1
ATOM 1339 C CA . GLY A 1 187 ? 29.332 15.980 -12.516 1.000 27.213 164 GLY AAA CA 1
ATOM 1340 C C . GLY A 1 187 ? 28.989 16.762 -11.270 1.000 27.359 164 GLY AAA C 1
ATOM 1341 O O . GLY A 1 187 ? 27.897 17.340 -11.194 1.000 26.630 164 GLY AAA O 1
ATOM 1342 N N . PHE A 1 188 ? 29.884 16.703 -10.300 1.000 28.006 165 PHE AAA N 1
ATOM 1343 C CA . PHE A 1 188 ? 29.862 17.537 -9.077 1.000 27.533 165 PHE AAA CA 1
ATOM 1344 C C . PHE A 1 188 ? 31.314 17.717 -8.640 1.000 28.442 165 PHE AAA C 1
ATOM 1345 O O . PHE A 1 188 ? 31.928 16.738 -8.183 1.000 27.433 165 PHE AAA O 1
ATOM 1353 N N . GLU A 1 189 ? 31.832 18.928 -8.853 1.000 29.251 166 GLU AAA N 1
ATOM 1354 C CA . GLU A 1 189 ? 33.240 19.316 -8.619 1.000 31.151 166 GLU AAA CA 1
ATOM 1355 C C . GLU A 1 189 ? 33.265 20.678 -7.928 1.000 30.941 166 GLU AAA C 1
ATOM 1356 O O . GLU A 1 189 ? 32.245 21.365 -7.963 1.000 29.961 166 GLU AAA O 1
ATOM 1362 N N . GLY A 1 190 ? 34.414 21.060 -7.376 1.000 32.027 167 GLY AAA N 1
ATOM 1363 C CA . GLY A 1 190 ? 34.668 22.425 -6.865 1.000 32.629 167 GLY AAA CA 1
ATOM 1364 C C . GLY A 1 190 ? 33.801 22.733 -5.658 1.000 31.341 167 GLY AAA C 1
ATOM 1365 O O . GLY A 1 190 ? 33.435 23.890 -5.479 1.000 32.039 167 GLY AAA O 1
ATOM 1366 N N . PHE A 1 191 ? 33.487 21.732 -4.845 1.000 30.258 168 PHE AAA N 1
ATOM 1367 C CA . PHE A 1 191 ? 32.591 21.869 -3.667 1.000 29.531 168 PHE AAA CA 1
ATOM 1368 C C . PHE A 1 191 ? 33.453 22.188 -2.443 1.000 29.972 168 PHE AAA C 1
ATOM 1369 O O . PHE A 1 191 ? 34.696 22.155 -2.541 1.000 30.622 168 PHE AAA O 1
ATOM 1377 N N . TYR A 1 192 ? 32.813 22.512 -1.324 1.000 29.527 169 TYR AAA N 1
ATOM 1378 C CA . TYR A 1 192 ? 33.497 22.915 -0.071 1.000 31.153 169 TYR AAA CA 1
ATOM 1379 C C . TYR A 1 192 ? 34.217 21.698 0.518 1.000 32.399 169 TYR AAA C 1
ATOM 1380 O O . TYR A 1 192 ? 33.592 20.649 0.641 1.000 30.744 169 TYR AAA O 1
ATOM 1389 N N . ARG A 1 193 ? 35.488 21.860 0.889 1.000 35.410 170 ARG AAA N 1
ATOM 1390 C CA . ARG A 1 193 ? 36.300 20.761 1.488 1.000 37.386 170 ARG AAA CA 1
ATOM 1391 C C . ARG A 1 193 ? 36.406 20.953 3.007 1.000 37.654 170 ARG AAA C 1
ATOM 1392 O O . ARG A 1 193 ? 36.522 22.107 3.445 1.000 38.018 170 ARG AAA O 1
ATOM 1400 N N . ASN A 1 194 ? 36.286 19.862 3.774 1.000 37.378 171 ASN AAA N 1
ATOM 1401 C CA . ASN A 1 194 ? 36.483 19.903 5.247 1.000 37.241 171 ASN AAA CA 1
ATOM 1402 C C . ASN A 1 194 ? 36.948 18.515 5.690 1.000 36.888 171 ASN AAA C 1
ATOM 1403 O O . ASN A 1 194 ? 36.966 17.614 4.831 1.000 35.937 171 ASN AAA O 1
ATOM 1408 N N . GLU A 1 195 ? 37.309 18.362 6.962 1.000 37.657 172 GLU AAA N 1
ATOM 1409 C CA . GLU A 1 195 ? 37.969 17.139 7.494 1.000 39.677 172 GLU AAA CA 1
ATOM 1410 C C . GLU A 1 195 ? 37.053 15.907 7.380 1.000 38.699 172 GLU AAA C 1
ATOM 1411 O O . GLU A 1 195 ? 37.590 14.798 7.459 1.000 39.763 172 GLU AAA O 1
ATOM 1417 N N . HIS A 1 196 ? 35.733 16.076 7.205 1.000 36.438 173 HIS AAA N 1
ATOM 1418 C CA . HIS A 1 196 ? 34.770 14.939 7.096 1.000 35.607 173 HIS AAA CA 1
ATOM 1419 C C . HIS A 1 196 ? 34.262 14.778 5.654 1.000 34.731 173 HIS AAA C 1
ATOM 1420 O O . HIS A 1 196 ? 33.278 14.025 5.439 1.000 33.574 173 HIS AAA O 1
ATOM 1427 N N . THR A 1 197 ? 34.921 15.420 4.689 1.000 33.725 174 THR AAA N 1
ATOM 1428 C CA . THR A 1 197 ? 34.533 15.387 3.258 1.000 33.484 174 THR AAA CA 1
ATOM 1429 C C . THR A 1 197 ? 35.483 14.448 2.510 1.000 34.894 174 THR AAA C 1
ATOM 1430 O O . THR A 1 197 ? 36.652 14.806 2.317 1.000 36.181 174 THR AAA O 1
ATOM 1434 N N . THR A 1 198 ? 34.986 13.278 2.112 1.000 34.548 175 THR AAA N 1
ATOM 1435 C CA . THR A 1 198 ? 35.747 12.199 1.436 1.000 36.313 175 THR AAA CA 1
ATOM 1436 C C . THR A 1 198 ? 35.246 12.033 0.002 1.000 35.501 175 THR AAA C 1
ATOM 1437 O O . THR A 1 198 ? 35.857 11.274 -0.740 1.000 36.806 175 THR AAA O 1
ATOM 1441 N N . LEU A 1 199 ? 34.148 12.690 -0.373 1.000 34.438 176 LEU AAA N 1
ATOM 1442 C CA . LEU A 1 199 ? 33.555 12.573 -1.734 1.000 34.336 176 LEU AAA CA 1
ATOM 1443 C C . LEU A 1 199 ? 34.621 12.972 -2.758 1.000 34.894 176 LEU AAA C 1
ATOM 1444 O O . LEU A 1 199 ? 35.198 14.047 -2.652 1.000 33.936 176 LEU AAA O 1
ATOM 1449 N N . PRO A 1 200 ? 34.934 12.131 -3.760 1.000 36.300 177 PRO AAA N 1
ATOM 1450 C CA . PRO A 1 200 ? 35.797 12.568 -4.852 1.000 37.653 177 PRO AAA CA 1
ATOM 1451 C C . PRO A 1 200 ? 35.053 13.542 -5.779 1.000 36.167 177 PRO AAA C 1
ATOM 1452 O O . PRO A 1 200 ? 33.812 13.517 -5.873 1.000 33.758 177 PRO AAA O 1
ATOM 1456 N N . GLU A 1 201 ? 35.818 14.414 -6.426 1.000 36.920 178 GLU AAA N 1
ATOM 1457 C CA . GLU A 1 201 ? 35.308 15.249 -7.537 1.000 36.193 178 GLU AAA CA 1
ATOM 1458 C C . GLU A 1 201 ? 35.028 14.307 -8.703 1.000 36.330 178 GLU AAA C 1
ATOM 1459 O O . GLU A 1 201 ? 35.828 13.402 -8.940 1.000 37.673 178 GLU AAA O 1
ATOM 1465 N N . ARG A 1 202 ? 33.910 14.508 -9.386 1.000 34.460 179 ARG AAA N 1
ATOM 1466 C CA . ARG A 1 202 ? 33.490 13.669 -10.533 1.000 35.610 179 ARG AAA CA 1
ATOM 1467 C C . ARG A 1 202 ? 32.976 14.582 -11.644 1.000 34.996 179 ARG AAA C 1
ATOM 1468 O O . ARG A 1 202 ? 32.236 15.524 -11.334 1.000 32.593 179 ARG AAA O 1
ATOM 1476 N N . ASN A 1 203 ? 33.340 14.296 -12.892 1.000 36.419 180 ASN AAA N 1
ATOM 1477 C CA . ASN A 1 203 ? 32.848 15.076 -14.059 1.000 35.990 180 ASN AAA CA 1
ATOM 1478 C C . ASN A 1 203 ? 32.038 14.190 -15.013 1.000 36.329 180 ASN AAA C 1
ATOM 1479 O O . ASN A 1 203 ? 31.670 14.711 -16.076 1.000 35.227 180 ASN AAA O 1
ATOM 1484 N N . ASP A 1 204 ? 31.734 12.923 -14.663 1.000 36.948 181 ASP AAA N 1
ATOM 1485 C CA . ASP A 1 204 ? 31.035 12.008 -15.613 1.000 38.822 181 ASP AAA CA 1
ATOM 1486 C C . ASP A 1 204 ? 30.256 10.874 -14.915 1.000 39.625 181 ASP AAA C 1
ATOM 1487 O O . ASP A 1 204 ? 30.486 9.667 -15.257 1.000 42.728 181 ASP AAA O 1
ATOM 1492 N N . ARG A 1 205 ? 29.238 11.235 -14.146 1.000 28.367 182 ARG AAA N 1
ATOM 1493 C CA . ARG A 1 205 ? 28.386 10.286 -13.389 1.000 27.740 182 ARG AAA CA 1
ATOM 1494 C C . ARG A 1 205 ? 27.013 10.141 -14.049 1.000 26.785 182 ARG AAA C 1
ATOM 1495 O O . ARG A 1 205 ? 26.650 10.957 -14.933 1.000 26.433 182 ARG AAA O 1
ATOM 1503 N N . ILE A 1 206 ? 26.256 9.136 -13.614 1.000 25.917 183 ILE AAA N 1
ATOM 1504 C CA . ILE A 1 206 ? 24.805 9.032 -13.938 1.000 26.113 183 ILE AAA CA 1
ATOM 1505 C C . ILE A 1 206 ? 24.059 10.053 -13.075 1.000 25.220 183 ILE AAA C 1
ATOM 1506 O O . ILE A 1 206 ? 24.294 10.098 -11.847 1.000 25.793 183 ILE AAA O 1
ATOM 1511 N N . LEU A 1 207 ? 23.213 10.859 -13.700 1.000 25.529 184 LEU AAA N 1
ATOM 1512 C CA . LEU A 1 207 ? 22.276 11.775 -13.000 1.000 25.265 184 LEU AAA CA 1
ATOM 1513 C C . LEU A 1 207 ? 20.904 11.114 -13.031 1.000 25.153 184 LEU AAA C 1
ATOM 1514 O O . LEU A 1 207 ? 20.269 11.108 -14.099 1.000 25.335 184 LEU AAA O 1
ATOM 1519 N N . CYS A 1 208 ? 20.477 10.593 -11.891 1.000 25.794 185 CYS AAA N 1
ATOM 1520 C CA . CYS A 1 208 ? 19.168 9.914 -11.733 1.000 26.494 185 CYS AAA CA 1
ATOM 1521 C C . CYS A 1 208 ? 18.400 10.646 -10.638 1.000 26.326 185 CYS AAA C 1
ATOM 1522 O O . CYS A 1 208 ? 18.896 10.731 -9.514 1.000 26.244 185 CYS AAA O 1
ATOM 1525 N N . GLY A 1 209 ? 17.225 11.157 -10.978 1.000 26.408 186 GLY AAA N 1
ATOM 1526 C CA . GLY A 1 209 ? 16.417 12.002 -10.088 1.000 27.252 186 GLY AAA CA 1
ATOM 1527 C C . GLY A 1 209 ? 14.951 11.623 -10.139 1.000 27.226 186 GLY AAA C 1
ATOM 1528 O O . GLY A 1 209 ? 14.448 11.392 -11.248 1.000 27.136 186 GLY AAA O 1
ATOM 1529 N N . GLU A 1 210 ? 14.316 11.558 -8.972 1.000 27.315 187 GLU AAA N 1
ATOM 1530 C CA . GLU A 1 210 ? 12.851 11.524 -8.822 1.000 28.257 187 GLU AAA CA 1
ATOM 1531 C C . GLU A 1 210 ? 12.418 12.956 -8.489 1.000 26.341 187 GLU AAA C 1
ATOM 1532 O O . GLU A 1 210 ? 12.902 13.501 -7.479 1.000 25.012 187 GLU AAA O 1
ATOM 1538 N N . PHE A 1 211 ? 11.570 13.523 -9.328 1.000 24.869 188 PHE AAA N 1
ATOM 1539 C CA . PHE A 1 211 ? 11.176 14.944 -9.274 1.000 24.329 188 PHE AAA CA 1
ATOM 1540 C C . PHE A 1 211 ? 9.763 15.076 -8.710 1.000 25.210 188 PHE AAA C 1
ATOM 1541 O O . PHE A 1 211 ? 8.849 14.271 -9.063 1.000 25.974 188 PHE AAA O 1
ATOM 1549 N N . PHE A 1 212 ? 9.606 16.065 -7.835 1.000 25.046 189 PHE AAA N 1
ATOM 1550 C CA . PHE A 1 212 ? 8.312 16.659 -7.449 1.000 25.163 189 PHE AAA CA 1
ATOM 1551 C C . PHE A 1 212 ? 8.365 18.088 -7.961 1.000 24.957 189 PHE AAA C 1
ATOM 1552 O O . PHE A 1 212 ? 9.342 18.798 -7.598 1.000 24.059 189 PHE AAA O 1
ATOM 1560 N N . CYS A 1 213 ? 7.422 18.475 -8.819 1.000 24.134 190 CYS AAA N 1
ATOM 1561 C CA . CYS A 1 213 ? 7.372 19.841 -9.400 1.000 24.055 190 CYS AAA CA 1
ATOM 1562 C C . CYS A 1 213 ? 5.972 20.393 -9.171 1.000 23.765 190 CYS AAA C 1
ATOM 1563 O O . CYS A 1 213 ? 4.970 19.673 -9.451 1.000 23.632 190 CYS AAA O 1
ATOM 1566 N N . LYS A 1 214 ? 5.882 21.590 -8.617 1.000 22.934 191 LYS AAA N 1
ATOM 1567 C CA . LYS A 1 214 ? 4.580 22.198 -8.310 1.000 22.412 191 LYS AAA CA 1
ATOM 1568 C C . LYS A 1 214 ? 4.682 23.680 -8.663 1.000 22.353 191 LYS AAA C 1
ATOM 1569 O O . LYS A 1 214 ? 5.683 24.318 -8.256 1.000 22.878 191 LYS AAA O 1
ATOM 1575 N N . TRP A 1 215 ? 3.705 24.189 -9.388 1.000 21.723 192 TRP AAA N 1
ATOM 1576 C CA . TRP A 1 215 ? 3.743 25.617 -9.798 1.000 22.060 192 TRP AAA CA 1
ATOM 1577 C C . TRP A 1 215 ? 2.382 26.268 -9.539 1.000 22.872 192 TRP AAA C 1
ATOM 1578 O O . TRP A 1 215 ? 1.351 25.608 -9.633 1.000 22.357 192 TRP AAA O 1
ATOM 1589 N N . SER A 1 216 ? 2.410 27.550 -9.236 1.000 23.482 193 SER AAA N 1
ATOM 1590 C CA . SER A 1 216 ? 1.203 28.364 -8.964 1.000 24.259 193 SER AAA CA 1
ATOM 1591 C C . SER A 1 216 ? 0.866 29.210 -10.190 1.000 24.770 193 SER AAA C 1
ATOM 1592 O O . SER A 1 216 ? 1.793 29.825 -10.768 1.000 25.184 193 SER AAA O 1
ATOM 1595 N N . TYR A 1 217 ? -0.413 29.253 -10.531 1.000 24.578 194 TYR AAA N 1
ATOM 1596 C CA . TYR A 1 217 ? -0.995 30.133 -11.561 1.000 25.770 194 TYR AAA CA 1
ATOM 1597 C C . TYR A 1 217 ? -1.533 31.406 -10.897 1.000 26.809 194 TYR AAA C 1
ATOM 1598 O O . TYR A 1 217 ? -1.957 32.288 -11.620 1.000 27.775 194 TYR AAA O 1
ATOM 1607 N N . GLY A 1 218 ? -1.482 31.474 -9.565 1.000 28.278 195 GLY AAA N 1
ATOM 1608 C CA . GLY A 1 218 ? -2.210 32.460 -8.748 1.000 30.228 195 GLY AAA CA 1
ATOM 1609 C C . GLY A 1 218 ? -3.696 32.430 -9.089 1.000 30.685 195 GLY AAA C 1
ATOM 1610 O O . GLY A 1 218 ? -4.295 31.311 -9.054 1.000 28.502 195 GLY AAA O 1
ATOM 1611 N N . GLU A 1 219 ? -4.252 33.576 -9.502 1.000 40.567 196 GLU AAA N 1
ATOM 1612 C CA . GLU A 1 219 ? -5.700 33.719 -9.808 1.000 41.656 196 GLU AAA CA 1
ATOM 1613 C C . GLU A 1 219 ? -5.975 33.622 -11.311 1.000 42.694 196 GLU AAA C 1
ATOM 1614 O O . GLU A 1 219 ? -7.166 33.588 -11.685 1.000 42.887 196 GLU AAA O 1
ATOM 1620 N N . CYS A 1 220 ? -4.945 33.604 -12.149 1.000 44.635 197 CYS AAA N 1
ATOM 1621 C CA . CYS A 1 220 ? -5.092 33.552 -13.630 1.000 48.419 197 CYS AAA CA 1
ATOM 1622 C C . CYS A 1 220 ? -5.729 32.210 -14.028 1.000 49.459 197 CYS AAA C 1
ATOM 1623 O O . CYS A 1 220 ? -5.225 31.138 -13.594 1.000 48.006 197 CYS AAA O 1
ATOM 1626 N N A ARG A 1 221 ? -6.828 32.266 -14.793 0.700 51.167 198 ARG AAA N 1
ATOM 1627 N N B ARG A 1 221 ? -6.824 32.265 -14.798 0.300 50.080 198 ARG AAA N 1
ATOM 1628 C CA A ARG A 1 221 ? -7.587 31.076 -15.263 0.700 53.036 198 ARG AAA CA 1
ATOM 1629 C CA B ARG A 1 221 ? -7.572 31.070 -15.273 0.300 51.170 198 ARG AAA CA 1
ATOM 1630 C C A ARG A 1 221 ? -8.136 31.299 -16.682 0.700 54.749 198 ARG AAA C 1
ATOM 1631 C C B ARG A 1 221 ? -8.133 31.299 -16.683 0.300 53.415 198 ARG AAA C 1
ATOM 1632 O O A ARG A 1 221 ? -9.190 30.697 -16.994 0.700 58.146 198 ARG AAA O 1
ATOM 1633 O O B ARG A 1 221 ? -9.192 30.711 -16.984 0.300 55.453 198 ARG AAA O 1
ATOM 1648 N N . ASP A 1 222 ? -7.440 32.081 -17.520 1.000 54.880 199 ASP AAA N 1
ATOM 1649 C CA . ASP A 1 222 ? -7.921 32.458 -18.880 1.000 56.927 199 ASP AAA CA 1
ATOM 1650 C C . ASP A 1 222 ? -7.372 31.509 -19.964 1.000 55.339 199 ASP AAA C 1
ATOM 1651 O O . ASP A 1 222 ? -7.691 31.735 -21.144 1.000 58.235 199 ASP AAA O 1
ATOM 1656 N N . PHE A 1 223 ? -6.604 30.482 -19.593 1.000 45.728 200 PHE AAA N 1
ATOM 1657 C CA . PHE A 1 223 ? -5.824 29.616 -20.517 1.000 41.390 200 PHE AAA CA 1
ATOM 1658 C C . PHE A 1 223 ? -6.346 28.168 -20.413 1.000 38.502 200 PHE AAA C 1
ATOM 1659 O O . PHE A 1 223 ? -7.151 27.837 -19.541 1.000 36.936 200 PHE AAA O 1
ATOM 1667 N N . ASP A 1 224 ? -5.858 27.328 -21.322 1.000 37.529 201 ASP AAA N 1
ATOM 1668 C CA . ASP A 1 224 ? -6.194 25.888 -21.416 1.000 36.522 201 ASP AAA CA 1
ATOM 1669 C C . ASP A 1 224 ? -5.319 25.151 -20.395 1.000 33.430 201 ASP AAA C 1
ATOM 1670 O O . ASP A 1 224 ? -4.071 25.078 -20.614 1.000 32.685 201 ASP AAA O 1
ATOM 1675 N N . PHE A 1 225 ? -5.912 24.684 -19.300 1.000 31.171 202 PHE AAA N 1
ATOM 1676 C CA . PHE A 1 225 ? -5.173 23.972 -18.215 1.000 29.253 202 PHE AAA CA 1
ATOM 1677 C C . PHE A 1 225 ? -4.372 22.782 -18.769 1.000 28.728 202 PHE AAA C 1
ATOM 1678 O O . PHE A 1 225 ? -3.201 22.628 -18.394 1.000 27.589 202 PHE AAA O 1
ATOM 1686 N N . ASP A 1 226 ? -4.969 21.987 -19.655 1.000 30.523 203 ASP AAA N 1
ATOM 1687 C CA . ASP A 1 226 ? -4.308 20.764 -20.200 1.000 31.404 203 ASP AAA CA 1
ATOM 1688 C C . ASP A 1 226 ? -3.111 21.178 -21.053 1.000 31.112 203 ASP AAA C 1
ATOM 1689 O O . ASP A 1 226 ? -2.037 20.586 -20.900 1.000 30.381 203 ASP AAA O 1
ATOM 1694 N N A CYS A 1 227 ? -3.292 22.185 -21.914 0.550 31.991 204 CYS AAA N 1
ATOM 1695 N N B CYS A 1 227 ? -3.290 22.184 -21.910 0.450 31.708 204 CYS AAA N 1
ATOM 1696 C CA A CYS A 1 227 ? -2.244 22.692 -22.837 0.550 32.797 204 CYS AAA CA 1
ATOM 1697 C CA B CYS A 1 227 ? -2.241 22.686 -22.831 0.450 32.279 204 CYS AAA CA 1
ATOM 1698 C C A CYS A 1 227 ? -1.044 23.206 -22.024 0.550 30.213 204 CYS AAA C 1
ATOM 1699 C C B CYS A 1 227 ? -1.044 23.210 -22.027 0.450 29.957 204 CYS AAA C 1
ATOM 1700 O O A CYS A 1 227 ? 0.100 22.838 -22.346 0.550 29.551 204 CYS AAA O 1
ATOM 1701 O O B CYS A 1 227 ? 0.097 22.839 -22.347 0.450 29.416 204 CYS AAA O 1
ATOM 1706 N N . ILE A 1 228 ? -1.292 24.023 -20.998 1.000 28.562 205 ILE AAA N 1
ATOM 1707 C CA . ILE A 1 228 ? -0.189 24.621 -20.204 1.000 27.491 205 ILE AAA CA 1
ATOM 1708 C C . ILE A 1 228 ? 0.475 23.529 -19.364 1.000 25.663 205 ILE AAA C 1
ATOM 1709 O O . ILE A 1 228 ? 1.716 23.550 -19.264 1.000 24.075 205 ILE AAA O 1
ATOM 1714 N N . TRP A 1 229 ? -0.289 22.597 -18.798 1.000 24.870 206 TRP AAA N 1
ATOM 1715 C CA . TRP A 1 229 ? 0.324 21.504 -17.998 1.000 24.713 206 TRP AAA CA 1
ATOM 1716 C C . TRP A 1 229 ? 1.303 20.728 -18.889 1.000 25.216 206 TRP AAA C 1
ATOM 1717 O O . TRP A 1 229 ? 2.469 20.528 -18.444 1.000 24.877 206 TRP AAA O 1
ATOM 1728 N N . SER A 1 230 ? 0.884 20.364 -20.108 1.000 26.547 207 SER AAA N 1
ATOM 1729 C CA . SER A 1 230 ? 1.731 19.613 -21.076 1.000 28.194 207 SER AAA CA 1
ATOM 1730 C C . SER A 1 230 ? 2.979 20.424 -21.416 1.000 27.545 207 SER AAA C 1
ATOM 1731 O O . SER A 1 230 ? 4.052 19.850 -21.556 1.000 27.037 207 SER AAA O 1
ATOM 1734 N N . LYS A 1 231 ? 2.832 21.732 -21.571 1.000 27.044 208 LYS AAA N 1
ATOM 1735 C CA . LYS A 1 231 ? 3.953 22.621 -21.967 1.000 27.940 208 LYS AAA CA 1
ATOM 1736 C C . LYS A 1 231 ? 4.970 22.641 -20.819 1.000 25.621 208 LYS AAA C 1
ATOM 1737 O O . LYS A 1 231 ? 6.177 22.573 -21.105 1.000 27.358 208 LYS AAA O 1
ATOM 1743 N N . VAL A 1 232 ? 4.519 22.740 -19.573 1.000 23.741 209 VAL AAA N 1
ATOM 1744 C CA . VAL A 1 232 ? 5.423 22.759 -18.393 1.000 23.279 209 VAL AAA CA 1
ATOM 1745 C C . VAL A 1 232 ? 6.157 21.405 -18.338 1.000 23.717 209 VAL AAA C 1
ATOM 1746 O O . VAL A 1 232 ? 7.385 21.409 -18.164 1.000 23.950 209 VAL AAA O 1
ATOM 1750 N N . ARG A 1 233 ? 5.448 20.306 -18.546 1.000 23.710 210 ARG AAA N 1
ATOM 1751 C CA . ARG A 1 233 ? 6.072 18.962 -18.553 1.000 24.877 210 ARG AAA CA 1
ATOM 1752 C C . ARG A 1 233 ? 7.192 18.912 -19.607 1.000 26.148 210 ARG AAA C 1
ATOM 1753 O O . ARG A 1 233 ? 8.278 18.428 -19.287 1.000 25.733 210 ARG AAA O 1
ATOM 1761 N N . GLU A 1 234 ? 6.912 19.363 -20.822 1.000 31.769 211 GLU AAA N 1
ATOM 1762 C CA . GLU A 1 234 ? 7.891 19.420 -21.938 1.000 33.350 211 GLU AAA CA 1
ATOM 1763 C C . GLU A 1 234 ? 9.130 20.216 -21.500 1.000 30.432 211 GLU AAA C 1
ATOM 1764 O O . GLU A 1 234 ? 10.248 19.750 -21.757 1.000 27.796 211 GLU AAA O 1
ATOM 1770 N N . CYS A 1 235 ? 8.946 21.381 -20.861 1.000 30.209 212 CYS AAA N 1
ATOM 1771 C CA . CYS A 1 235 ? 10.069 22.224 -20.388 1.000 29.787 212 CYS AAA CA 1
ATOM 1772 C C . CYS A 1 235 ? 10.926 21.440 -19.397 1.000 27.665 212 CYS AAA C 1
ATOM 1773 O O . CYS A 1 235 ? 12.168 21.518 -19.512 1.000 27.468 212 CYS AAA O 1
ATOM 1776 N N . ILE A 1 236 ? 10.297 20.735 -18.448 1.000 26.949 213 ILE AAA N 1
ATOM 1777 C CA . ILE A 1 236 ? 11.024 19.947 -17.414 1.000 25.866 213 ILE AAA CA 1
ATOM 1778 C C . ILE A 1 236 ? 11.905 18.911 -18.123 1.000 26.015 213 ILE AAA C 1
ATOM 1779 O O . ILE A 1 236 ? 13.112 18.863 -17.813 1.000 26.348 213 ILE AAA O 1
ATOM 1784 N N . LEU A 1 237 ? 11.339 18.112 -19.031 1.000 26.570 214 LEU AAA N 1
ATOM 1785 C CA . LEU A 1 237 ? 12.087 17.024 -19.716 1.000 27.325 214 LEU AAA CA 1
ATOM 1786 C C . LEU A 1 237 ? 13.234 17.618 -20.547 1.000 26.949 214 LEU AAA C 1
ATOM 1787 O O . LEU A 1 237 ? 14.362 17.108 -20.448 1.000 27.147 214 LEU AAA O 1
ATOM 1792 N N . GLU A 1 238 ? 12.971 18.662 -21.332 1.000 28.186 215 GLU AAA N 1
ATOM 1793 C CA . GLU A 1 238 ? 13.986 19.248 -22.246 1.000 29.423 215 GLU AAA CA 1
ATOM 1794 C C . GLU A 1 238 ? 15.103 19.919 -21.442 1.000 27.941 215 GLU AAA C 1
ATOM 1795 O O . GLU A 1 238 ? 16.280 19.754 -21.838 1.000 28.218 215 GLU AAA O 1
ATOM 1801 N N . ALA A 1 239 ? 14.781 20.632 -20.356 1.000 26.441 216 ALA AAA N 1
ATOM 1802 C CA . ALA A 1 239 ? 15.804 21.306 -19.527 1.000 26.631 216 ALA AAA CA 1
ATOM 1803 C C . ALA A 1 239 ? 16.649 20.239 -18.824 1.000 25.511 216 ALA AAA C 1
ATOM 1804 O O . ALA A 1 239 ? 17.881 20.384 -18.785 1.000 25.989 216 ALA AAA O 1
ATOM 1806 N N . PHE A 1 240 ? 16.019 19.174 -18.329 1.000 23.734 217 PHE AAA N 1
ATOM 1807 C CA . PHE A 1 240 ? 16.750 18.067 -17.678 1.000 23.943 217 PHE AAA CA 1
ATOM 1808 C C . PHE A 1 240 ? 17.778 17.482 -18.665 1.000 24.229 217 PHE AAA C 1
ATOM 1809 O O . PHE A 1 240 ? 18.938 17.250 -18.287 1.000 25.195 217 PHE AAA O 1
ATOM 1817 N N . SER A 1 241 ? 17.338 17.226 -19.894 1.000 24.569 218 SER AAA N 1
ATOM 1818 C CA . SER A 1 241 ? 18.022 16.345 -20.875 1.000 26.319 218 SER AAA CA 1
ATOM 1819 C C . SER A 1 241 ? 19.048 17.121 -21.705 1.000 26.547 218 SER AAA C 1
ATOM 1820 O O . SER A 1 241 ? 20.064 16.524 -22.103 1.000 27.148 218 SER AAA O 1
ATOM 1823 N N . GLY A 1 242 ? 18.759 18.387 -22.002 1.000 27.090 219 GLY AAA N 1
ATOM 1824 C CA . GLY A 1 242 ? 19.428 19.140 -23.078 1.000 28.213 219 GLY AAA CA 1
ATOM 1825 C C . GLY A 1 242 ? 19.057 18.582 -24.452 1.000 29.247 219 GLY AAA C 1
ATOM 1826 O O . GLY A 1 242 ? 18.242 17.664 -24.568 1.000 28.669 219 GLY AAA O 1
ATOM 1827 N N . PRO A 1 243 ? 19.620 19.137 -25.538 1.000 31.202 220 PRO AAA N 1
ATOM 1828 C CA . PRO A 1 243 ? 19.288 18.705 -26.893 1.000 32.954 220 PRO AAA CA 1
ATOM 1829 C C . PRO A 1 243 ? 19.605 17.227 -27.123 1.000 32.810 220 PRO AAA C 1
ATOM 1830 O O . PRO A 1 243 ? 20.570 16.700 -26.577 1.000 31.922 220 PRO AAA O 1
ATOM 1834 N N . PRO A 1 244 ? 18.796 16.512 -27.928 1.000 34.816 221 PRO AAA N 1
ATOM 1835 C CA . PRO A 1 244 ? 18.928 15.058 -28.062 1.000 35.682 221 PRO AAA CA 1
ATOM 1836 C C . PRO A 1 244 ? 20.216 14.570 -28.754 1.000 37.667 221 PRO AAA C 1
ATOM 1837 O O . PRO A 1 244 ? 20.555 13.410 -28.575 1.000 37.163 221 PRO AAA O 1
ATOM 1841 N N . ASP A 1 245 ? 20.909 15.446 -29.489 1.000 38.981 222 ASP AAA N 1
ATOM 1842 C CA . ASP A 1 245 ? 22.125 15.107 -30.282 1.000 41.627 222 ASP AAA CA 1
ATOM 1843 C C . ASP A 1 245 ? 23.412 15.269 -29.456 1.000 39.415 222 ASP AAA C 1
ATOM 1844 O O . ASP A 1 245 ? 24.467 14.803 -29.930 1.000 39.966 222 ASP AAA O 1
ATOM 1849 N N . CYS A 1 246 ? 23.392 15.949 -28.310 1.000 37.231 223 CYS AAA N 1
ATOM 1850 C CA . CYS A 1 246 ? 24.649 16.269 -27.566 1.000 37.462 223 CYS AAA CA 1
ATOM 1851 C C . CYS A 1 246 ? 24.410 16.390 -26.060 1.000 34.946 223 CYS AAA C 1
ATOM 1852 O O . CYS A 1 246 ? 25.380 16.242 -25.301 1.000 35.456 223 CYS AAA O 1
ATOM 1855 N N . GLY A 1 247 ? 23.180 16.663 -25.633 1.000 33.180 224 GLY AAA N 1
ATOM 1856 C CA . GLY A 1 247 ? 22.853 16.905 -24.222 1.000 31.260 224 GLY AAA CA 1
ATOM 1857 C C . GLY A 1 247 ? 23.437 18.218 -23.742 1.000 31.383 224 GLY AAA C 1
ATOM 1858 O O . GLY A 1 247 ? 23.795 19.067 -24.586 1.000 32.764 224 GLY AAA O 1
ATOM 1859 N N . GLU A 1 248 ? 23.516 18.393 -22.429 1.000 31.399 225 GLU AAA N 1
ATOM 1860 C CA . GLU A 1 248 ? 24.027 19.629 -21.789 1.000 33.255 225 GLU AAA CA 1
ATOM 1861 C C . GLU A 1 248 ? 24.634 19.260 -20.446 1.000 32.466 225 GLU AAA C 1
ATOM 1862 O O . GLU A 1 248 ? 23.956 18.537 -19.662 1.000 30.059 225 GLU AAA O 1
ATOM 1868 N N . TYR A 1 249 ? 25.832 19.767 -20.160 1.000 30.472 226 TYR AAA N 1
ATOM 1869 C CA . TYR A 1 249 ? 26.567 19.415 -18.922 1.000 29.403 226 TYR AAA CA 1
ATOM 1870 C C . TYR A 1 249 ? 25.828 20.000 -17.715 1.000 27.616 226 TYR AAA C 1
ATOM 1871 O O . TYR A 1 249 ? 25.508 21.191 -17.710 1.000 26.594 226 TYR AAA O 1
ATOM 1880 N N . SER A 1 250 ? 25.575 19.151 -16.718 1.000 25.640 227 SER AAA N 1
ATOM 1881 C CA . SER A 1 250 ? 25.056 19.534 -15.386 1.000 24.439 227 SER AAA CA 1
ATOM 1882 C C . SER A 1 250 ? 26.194 19.504 -14.368 1.000 24.354 227 SER AAA C 1
ATOM 1883 O O . SER A 1 250 ? 26.800 18.456 -14.148 1.000 23.715 227 SER AAA O 1
ATOM 1886 N N . PRO A 1 251 ? 26.510 20.648 -13.723 1.000 24.553 228 PRO AAA N 1
ATOM 1887 C CA . PRO A 1 251 ? 27.573 20.709 -12.710 1.000 24.942 228 PRO AAA CA 1
ATOM 1888 C C . PRO A 1 251 ? 27.105 20.375 -11.286 1.000 24.037 228 PRO AAA C 1
ATOM 1889 O O . PRO A 1 251 ? 27.926 20.358 -10.401 1.000 24.617 228 PRO AAA O 1
ATOM 1893 N N . SER A 1 252 ? 25.805 20.114 -11.096 1.000 23.403 229 SER AAA N 1
ATOM 1894 C CA . SER A 1 252 ? 25.203 19.690 -9.805 1.000 22.794 229 SER AAA CA 1
ATOM 1895 C C . SER A 1 252 ? 23.723 19.385 -10.014 1.000 21.978 229 SER AAA C 1
ATOM 1896 O O . SER A 1 252 ? 23.131 19.900 -10.986 1.000 22.064 229 SER AAA O 1
ATOM 1899 N N . TYR A 1 253 ? 23.140 18.610 -9.103 1.000 21.878 230 TYR AAA N 1
ATOM 1900 C CA . TYR A 1 253 ? 21.675 18.407 -9.036 1.000 21.987 230 TYR AAA CA 1
ATOM 1901 C C . TYR A 1 253 ? 20.993 19.782 -8.929 1.000 21.873 230 TYR AAA C 1
ATOM 1902 O O . TYR A 1 253 ? 19.988 20.027 -9.614 1.000 22.080 230 TYR AAA O 1
ATOM 1911 N N . GLN A 1 254 ? 21.555 20.645 -8.083 1.000 22.570 231 GLN AAA N 1
ATOM 1912 C CA . GLN A 1 254 ? 21.026 21.992 -7.781 1.000 22.724 231 GLN AAA CA 1
ATOM 1913 C C . GLN A 1 254 ? 20.952 22.799 -9.087 1.000 23.169 231 GLN AAA C 1
ATOM 1914 O O . GLN A 1 254 ? 19.892 23.433 -9.343 1.000 22.662 231 GLN AAA O 1
ATOM 1920 N N . ARG A 1 255 ? 22.000 22.764 -9.908 1.000 23.738 232 ARG AAA N 1
ATOM 1921 C CA . ARG A 1 255 ? 22.015 23.544 -11.172 1.000 24.229 232 ARG AAA CA 1
ATOM 1922 C C . ARG A 1 255 ? 20.946 22.989 -12.118 1.000 23.190 232 ARG AAA C 1
ATOM 1923 O O . ARG A 1 255 ? 20.272 23.781 -12.780 1.000 23.422 232 ARG AAA O 1
ATOM 1931 N N . THR A 1 256 ? 20.767 21.678 -12.161 1.000 22.377 233 THR AAA N 1
ATOM 1932 C CA . THR A 1 256 ? 19.744 21.040 -13.016 1.000 22.034 233 THR AAA CA 1
ATOM 1933 C C . THR A 1 256 ? 18.349 21.519 -12.564 1.000 21.515 233 THR AAA C 1
ATOM 1934 O O . THR A 1 256 ? 17.532 21.873 -13.437 1.000 21.640 233 THR AAA O 1
ATOM 1938 N N . VAL A 1 257 ? 18.109 21.601 -11.259 1.000 21.116 234 VAL AAA N 1
ATOM 1939 C CA . VAL A 1 257 ? 16.814 22.112 -10.735 1.000 21.314 234 VAL AAA CA 1
ATOM 1940 C C . VAL A 1 257 ? 16.622 23.548 -11.249 1.000 22.195 234 VAL AAA C 1
ATOM 1941 O O . VAL A 1 257 ? 15.525 23.870 -11.731 1.000 21.687 234 VAL AAA O 1
ATOM 1945 N N . ASN A 1 258 ? 17.647 24.376 -11.139 1.000 22.733 235 ASN AAA N 1
ATOM 1946 C CA . ASN A 1 258 ? 17.588 25.793 -11.594 1.000 24.163 235 ASN AAA CA 1
ATOM 1947 C C . ASN A 1 258 ? 17.292 25.847 -13.100 1.000 24.831 235 ASN AAA C 1
ATOM 1948 O O . ASN A 1 258 ? 16.429 26.656 -13.488 1.000 26.118 235 ASN AAA O 1
ATOM 1953 N N . CYS A 1 259 ? 17.965 25.040 -13.924 1.000 24.713 236 CYS AAA N 1
ATOM 1954 C CA . CYS A 1 259 ? 17.768 25.012 -15.394 1.000 25.932 236 CYS AAA CA 1
ATOM 1955 C C . CYS A 1 259 ? 16.299 24.696 -15.697 1.000 24.535 236 CYS AAA C 1
ATOM 1956 O O . CYS A 1 259 ? 15.714 25.383 -16.543 1.000 24.649 236 CYS AAA O 1
ATOM 1959 N N . ILE A 1 260 ? 15.729 23.707 -15.011 1.000 23.178 237 ILE AAA N 1
ATOM 1960 C CA . ILE A 1 260 ? 14.302 23.323 -15.158 1.000 23.254 237 ILE AAA CA 1
ATOM 1961 C C . ILE A 1 260 ? 13.429 24.540 -14.819 1.000 23.408 237 ILE AAA C 1
ATOM 1962 O O . ILE A 1 260 ? 12.551 24.895 -15.632 1.000 23.697 237 ILE AAA O 1
ATOM 1967 N N . GLN A 1 261 ? 13.640 25.151 -13.653 1.000 23.180 238 GLN AAA N 1
ATOM 1968 C CA . GLN A 1 261 ? 12.770 26.248 -13.170 1.000 23.600 238 GLN AAA CA 1
ATOM 1969 C C . GLN A 1 261 ? 12.878 27.439 -14.126 1.000 24.572 238 GLN AAA C 1
ATOM 1970 O O . GLN A 1 261 ? 11.840 28.000 -14.478 1.000 23.908 238 GLN AAA O 1
ATOM 1976 N N . MET A 1 262 ? 14.090 27.786 -14.550 1.000 25.099 239 MET AAA N 1
ATOM 1977 C CA . MET A 1 262 ? 14.308 28.985 -15.402 1.000 27.290 239 MET AAA CA 1
ATOM 1978 C C . MET A 1 262 ? 13.728 28.722 -16.799 1.000 27.321 239 MET AAA C 1
ATOM 1979 O O . MET A 1 262 ? 13.146 29.656 -17.380 1.000 28.482 239 MET AAA O 1
ATOM 1984 N N . CYS A 1 263 ? 13.784 27.488 -17.292 1.000 25.685 240 CYS AAA N 1
ATOM 1985 C CA . CYS A 1 263 ? 13.158 27.131 -18.583 1.000 26.732 240 CYS AAA CA 1
ATOM 1986 C C . CYS A 1 263 ? 11.636 27.326 -18.471 1.000 25.547 240 CYS AAA C 1
ATOM 1987 O O . CYS A 1 263 ? 11.045 28.024 -19.337 1.000 25.943 240 CYS AAA O 1
ATOM 1990 N N . VAL A 1 264 ? 11.004 26.778 -17.435 1.000 23.996 241 VAL AAA N 1
ATOM 1991 C CA . VAL A 1 264 ? 9.530 26.910 -17.243 1.000 23.754 241 VAL AAA CA 1
ATOM 1992 C C . VAL A 1 264 ? 9.169 28.413 -17.167 1.000 23.907 241 VAL AAA C 1
ATOM 1993 O O . VAL A 1 264 ? 8.255 28.852 -17.860 1.000 23.623 241 VAL AAA O 1
ATOM 1997 N N . LEU A 1 265 ? 9.850 29.176 -16.317 1.000 24.262 242 LEU AAA N 1
ATOM 1998 C CA . LEU A 1 265 ? 9.518 30.613 -16.123 1.000 24.909 242 LEU AAA CA 1
ATOM 1999 C C . LEU A 1 265 ? 9.708 31.394 -17.428 1.000 26.300 242 LEU AAA C 1
ATOM 2000 O O . LEU A 1 265 ? 8.882 32.289 -17.685 1.000 26.504 242 LEU AAA O 1
ATOM 2005 N N . SER A 1 266 ? 10.729 31.065 -18.220 1.000 26.482 243 SER AAA N 1
ATOM 2006 C CA . SER A 1 266 ? 11.034 31.734 -19.507 1.000 28.274 243 SER AAA CA 1
ATOM 2007 C C . SER A 1 266 ? 9.923 31.495 -20.527 1.000 28.227 243 SER AAA C 1
ATOM 2008 O O . SER A 1 266 ? 9.659 32.408 -21.319 1.000 28.800 243 SER AAA O 1
ATOM 2011 N N . ARG A 1 267 ? 9.315 30.309 -20.528 1.000 26.168 244 ARG AAA N 1
ATOM 2012 C CA . ARG A 1 267 ? 8.453 29.835 -21.643 1.000 27.126 244 ARG AAA CA 1
ATOM 2013 C C . ARG A 1 267 ? 6.975 29.866 -21.248 1.000 26.132 244 ARG AAA C 1
ATOM 2014 O O . ARG A 1 267 ? 6.122 29.771 -22.148 1.000 26.586 244 ARG AAA O 1
ATOM 2022 N N . VAL A 1 268 ? 6.671 29.968 -19.957 1.000 25.236 245 VAL AAA N 1
ATOM 2023 C CA . VAL A 1 268 ? 5.285 29.814 -19.440 1.000 25.067 245 VAL AAA CA 1
ATOM 2024 C C . VAL A 1 268 ? 4.996 30.977 -18.508 1.000 25.125 245 VAL AAA C 1
ATOM 2025 O O . VAL A 1 268 ? 5.189 30.879 -17.299 1.000 23.891 245 VAL AAA O 1
ATOM 2029 N N . PRO A 1 269 ? 4.528 32.123 -19.069 1.000 27.055 246 PRO AAA N 1
ATOM 2030 C CA . PRO A 1 269 ? 4.202 33.308 -18.278 1.000 27.685 246 PRO AAA CA 1
ATOM 2031 C C . PRO A 1 269 ? 3.134 33.041 -17.214 1.000 27.779 246 PRO AAA C 1
ATOM 2032 O O . PRO A 1 269 ? 3.147 33.751 -16.233 1.000 28.646 246 PRO AAA O 1
ATOM 2036 N N . GLN A 1 270 ? 2.271 32.049 -17.421 1.000 27.218 247 GLN AAA N 1
ATOM 2037 C CA . GLN A 1 270 ? 1.165 31.713 -16.483 1.000 27.205 247 GLN AAA CA 1
ATOM 2038 C C . GLN A 1 270 ? 1.739 31.217 -15.149 1.000 25.892 247 GLN AAA C 1
ATOM 2039 O O . GLN A 1 270 ? 1.060 31.302 -14.140 1.000 25.063 247 GLN AAA O 1
ATOM 2045 N N . VAL A 1 271 ? 2.947 30.660 -15.160 1.000 25.176 248 VAL AAA N 1
ATOM 2046 C CA . VAL A 1 271 ? 3.606 30.159 -13.932 1.000 24.283 248 VAL AAA CA 1
ATOM 2047 C C . VAL A 1 271 ? 4.181 31.364 -13.187 1.000 25.255 248 VAL AAA C 1
ATOM 2048 O O . VAL A 1 271 ? 5.039 32.075 -13.751 1.000 25.434 248 VAL AAA O 1
ATOM 2052 N N . GLN A 1 272 ? 3.710 31.596 -11.964 1.000 25.157 249 GLN AAA N 1
ATOM 2053 C CA . GLN A 1 272 ? 4.111 32.730 -11.095 1.000 26.644 249 GLN AAA CA 1
ATOM 2054 C C . GLN A 1 272 ? 5.194 32.276 -10.124 1.000 25.619 249 GLN AAA C 1
ATOM 2055 O O . GLN A 1 272 ? 6.104 33.063 -9.845 1.000 25.417 249 GLN AAA O 1
ATOM 2061 N N . VAL A 1 273 ? 5.072 31.051 -9.606 1.000 24.151 250 VAL AAA N 1
ATOM 2062 C CA . VAL A 1 273 ? 5.990 30.487 -8.589 1.000 23.928 250 VAL AAA CA 1
ATOM 2063 C C . VAL A 1 273 ? 6.174 29.013 -8.940 1.000 23.631 250 VAL AAA C 1
ATOM 2064 O O . VAL A 1 273 ? 5.157 28.365 -9.285 1.000 23.080 250 VAL AAA O 1
ATOM 2068 N N . ILE A 1 274 ? 7.403 28.518 -8.900 1.000 23.159 251 ILE AAA N 1
ATOM 2069 C CA . ILE A 1 274 ? 7.669 27.082 -9.193 1.000 23.522 251 ILE AAA CA 1
ATOM 2070 C C . ILE A 1 274 ? 8.588 26.498 -8.117 1.000 23.828 251 ILE AAA C 1
ATOM 2071 O O . ILE A 1 274 ? 9.637 27.089 -7.798 1.000 22.831 251 ILE AAA O 1
ATOM 2076 N N . GLU A 1 275 ? 8.181 25.338 -7.599 1.000 23.913 252 GLU AAA N 1
ATOM 2077 C CA . GLU A 1 275 ? 8.914 24.558 -6.594 1.000 24.401 252 GLU AAA CA 1
ATOM 2078 C C . GLU A 1 275 ? 9.326 23.257 -7.289 1.000 23.457 252 GLU AAA C 1
ATOM 2079 O O . GLU A 1 275 ? 8.456 22.618 -7.910 1.000 22.444 252 GLU AAA O 1
ATOM 2085 N N . VAL A 1 276 ? 10.605 22.938 -7.238 1.000 23.122 253 VAL AAA N 1
ATOM 2086 C CA . VAL A 1 276 ? 11.128 21.641 -7.740 1.000 23.518 253 VAL AAA CA 1
ATOM 2087 C C . VAL A 1 276 ? 11.927 20.996 -6.629 1.000 24.042 253 VAL AAA C 1
ATOM 2088 O O . VAL A 1 276 ? 12.752 21.679 -6.010 1.000 23.417 253 VAL AAA O 1
ATOM 2092 N N . ILE A 1 277 ? 11.662 19.698 -6.391 1.000 24.565 254 ILE AAA N 1
ATOM 2093 C CA . ILE A 1 277 ? 12.423 18.852 -5.445 1.000 25.480 254 ILE AAA CA 1
ATOM 2094 C C . ILE A 1 277 ? 12.998 17.706 -6.280 1.000 25.536 254 ILE AAA C 1
ATOM 2095 O O . ILE A 1 277 ? 12.209 17.054 -7.005 1.000 24.466 254 ILE AAA O 1
ATOM 2100 N N . LEU A 1 278 ? 14.319 17.543 -6.227 1.000 24.623 255 LEU AAA N 1
ATOM 2101 C CA . LEU A 1 278 ? 15.042 16.447 -6.895 1.000 24.731 255 LEU AAA CA 1
ATOM 2102 C C . LEU A 1 278 ? 15.572 15.518 -5.805 1.000 25.226 255 LEU AAA C 1
ATOM 2103 O O . LEU A 1 278 ? 16.485 15.929 -5.037 1.000 24.340 255 LEU AAA O 1
ATOM 2108 N N . ASN A 1 279 ? 15.047 14.291 -5.750 1.000 25.442 256 ASN AAA N 1
ATOM 2109 C CA . ASN A 1 279 ? 15.598 13.223 -4.885 1.000 27.103 256 ASN AAA CA 1
ATOM 2110 C C . ASN A 1 279 ? 16.503 12.371 -5.770 1.000 26.934 256 ASN AAA C 1
ATOM 2111 O O . ASN A 1 279 ? 15.982 11.749 -6.709 1.000 26.780 256 ASN AAA O 1
ATOM 2116 N N . ASN A 1 280 ? 17.796 12.327 -5.501 1.000 26.229 257 ASN AAA N 1
ATOM 2117 C CA . ASN A 1 280 ? 18.715 11.657 -6.444 1.000 27.455 257 ASN AAA CA 1
ATOM 2118 C C . ASN A 1 280 ? 19.067 10.260 -5.940 1.000 29.570 257 ASN AAA C 1
ATOM 2119 O O . ASN A 1 280 ? 18.951 9.983 -4.732 1.000 29.922 257 ASN AAA O 1
ATOM 2124 N N . ASN A 1 281 ? 19.502 9.421 -6.866 1.000 30.249 258 ASN AAA N 1
ATOM 2125 C CA . ASN A 1 281 ? 20.160 8.125 -6.586 1.000 32.453 258 ASN AAA CA 1
ATOM 2126 C C . ASN A 1 281 ? 21.518 8.140 -7.270 1.000 30.726 258 ASN AAA C 1
ATOM 2127 O O . ASN A 1 281 ? 21.541 8.337 -8.517 1.000 30.546 258 ASN AAA O 1
ATOM 2132 N N A PHE A 1 282 ? 22.590 7.927 -6.513 0.680 34.270 259 PHE AAA N 1
ATOM 2133 N N B PHE A 1 282 ? 22.589 7.932 -6.509 0.320 34.426 259 PHE AAA N 1
ATOM 2134 C CA A PHE A 1 282 ? 23.952 7.745 -7.072 0.680 33.927 259 PHE AAA CA 1
ATOM 2135 C CA B PHE A 1 282 ? 23.950 7.754 -7.069 0.320 33.916 259 PHE AAA CA 1
ATOM 2136 C C A PHE A 1 282 ? 24.054 6.317 -7.613 0.680 31.595 259 PHE AAA C 1
ATOM 2137 C C B PHE A 1 282 ? 24.056 6.321 -7.594 0.320 31.788 259 PHE AAA C 1
ATOM 2138 O O A PHE A 1 282 ? 23.582 5.377 -6.944 0.680 30.729 259 PHE AAA O 1
ATOM 2139 O O B PHE A 1 282 ? 23.587 5.385 -6.921 0.320 31.436 259 PHE AAA O 1
ATOM 2154 N N A TYR A 1 283 ? 24.641 6.167 -8.791 0.680 29.881 260 TYR AAA N 1
ATOM 2155 N N B TYR A 1 283 ? 24.637 6.166 -8.781 0.320 30.217 260 TYR AAA N 1
ATOM 2156 C CA A TYR A 1 283 ? 24.985 4.852 -9.381 0.680 29.150 260 TYR AAA CA 1
ATOM 2157 C CA B TYR A 1 283 ? 24.993 4.853 -9.376 0.320 29.230 260 TYR AAA CA 1
ATOM 2158 C C A TYR A 1 283 ? 26.502 4.665 -9.272 0.680 30.095 260 TYR AAA C 1
ATOM 2159 C C B TYR A 1 283 ? 26.511 4.662 -9.266 0.320 29.965 260 TYR AAA C 1
ATOM 2160 O O A TYR A 1 283 ? 27.262 5.360 -9.972 0.680 29.694 260 TYR AAA O 1
ATOM 2161 O O B TYR A 1 283 ? 27.263 5.342 -9.987 0.320 30.054 260 TYR AAA O 1
ATOM 2178 N N A ASN A 1 284 ? 26.929 3.763 -8.388 0.680 30.495 261 ASN AAA N 1
ATOM 2179 N N B ASN A 1 284 ? 26.942 3.767 -8.371 0.320 30.195 261 ASN AAA N 1
ATOM 2180 C CA A ASN A 1 284 ? 28.361 3.480 -8.122 0.680 31.875 261 ASN AAA CA 1
ATOM 2181 C CA B ASN A 1 284 ? 28.375 3.469 -8.103 0.320 31.275 261 ASN AAA CA 1
ATOM 2182 C C A ASN A 1 284 ? 28.912 2.548 -9.208 0.680 30.881 261 ASN AAA C 1
ATOM 2183 C C B ASN A 1 284 ? 28.919 2.543 -9.197 0.320 30.685 261 ASN AAA C 1
ATOM 2184 O O A ASN A 1 284 ? 28.304 1.489 -9.447 0.680 28.946 261 ASN AAA O 1
ATOM 2185 O O B ASN A 1 284 ? 28.304 1.490 -9.445 0.320 29.330 261 ASN AAA O 1
ATOM 2194 N N . VAL A 1 285 ? 30.053 2.902 -9.803 1.000 31.750 262 VAL AAA N 1
ATOM 2195 C CA . VAL A 1 285 ? 30.813 1.978 -10.685 1.000 32.831 262 VAL AAA CA 1
ATOM 2196 C C . VAL A 1 285 ? 31.483 0.946 -9.762 1.000 34.100 262 VAL AAA C 1
ATOM 2197 O O . VAL A 1 285 ? 32.440 1.297 -9.077 1.000 35.325 262 VAL AAA O 1
ATOM 2201 N N . VAL A 1 286 ? 30.970 -0.278 -9.740 1.000 33.879 263 VAL AAA N 1
ATOM 2202 C CA . VAL A 1 286 ? 31.419 -1.371 -8.827 1.000 35.334 263 VAL AAA CA 1
ATOM 2203 C C . VAL A 1 286 ? 32.913 -1.630 -9.061 1.000 36.083 263 VAL AAA C 1
ATOM 2204 O O . VAL A 1 286 ? 33.279 -1.930 -10.207 1.000 36.159 263 VAL AAA O 1
ATOM 2208 N N . ASP A 1 287 ? 33.730 -1.555 -8.016 1.000 36.925 264 ASP AAA N 1
ATOM 2209 C CA . ASP A 1 287 ? 35.151 -1.967 -8.078 1.000 39.073 264 ASP AAA CA 1
ATOM 2210 C C . ASP A 1 287 ? 35.181 -3.496 -8.202 1.000 39.282 264 ASP AAA C 1
ATOM 2211 O O . ASP A 1 287 ? 34.730 -4.174 -7.256 1.000 39.029 264 ASP AAA O 1
ATOM 2216 N N . MET A 1 288 ? 35.660 -4.017 -9.331 1.000 39.425 265 MET AAA N 1
ATOM 2217 C CA . MET A 1 288 ? 35.700 -5.478 -9.594 1.000 41.272 265 MET AAA CA 1
ATOM 2218 C C . MET A 1 288 ? 37.151 -5.983 -9.669 1.000 42.592 265 MET AAA C 1
ATOM 2219 O O . MET A 1 288 ? 37.348 -7.116 -10.138 1.000 42.919 265 MET AAA O 1
ATOM 2224 N N . LYS A 1 289 ? 38.118 -5.194 -9.184 1.000 43.547 266 LYS AAA N 1
ATOM 2225 C CA . LYS A 1 289 ? 39.567 -5.546 -9.199 1.000 46.565 266 LYS AAA CA 1
ATOM 2226 C C . LYS A 1 289 ? 39.786 -6.931 -8.563 1.000 46.401 266 LYS AAA C 1
ATOM 2227 O O . LYS A 1 289 ? 40.459 -7.765 -9.183 1.000 46.397 266 LYS AAA O 1
ATOM 2233 N N . ALA A 1 290 ? 39.238 -7.151 -7.364 1.000 45.374 267 ALA AAA N 1
ATOM 2234 C CA . ALA A 1 290 ? 39.423 -8.394 -6.574 1.000 46.593 267 ALA AAA CA 1
ATOM 2235 C C . ALA A 1 290 ? 38.720 -9.576 -7.258 1.000 46.388 267 ALA AAA C 1
ATOM 2236 O O . ALA A 1 290 ? 39.068 -10.718 -6.927 1.000 47.555 267 ALA AAA O 1
ATOM 2238 N N . LEU A 1 291 ? 37.782 -9.324 -8.178 1.000 44.897 268 LEU AAA N 1
ATOM 2239 C CA . LEU A 1 291 ? 37.081 -10.371 -8.974 1.000 45.688 268 LEU AAA CA 1
ATOM 2240 C C . LEU A 1 291 ? 37.788 -10.591 -10.326 1.000 47.864 268 LEU AAA C 1
ATOM 2241 O O . LEU A 1 291 ? 37.241 -11.328 -11.183 1.000 48.773 268 LEU AAA O 1
ATOM 2246 N N . GLY A 1 292 ? 38.954 -9.970 -10.510 1.000 49.407 269 GLY AAA N 1
ATOM 2247 C CA . GLY A 1 292 ? 39.855 -10.194 -11.651 1.000 52.740 269 GLY AAA CA 1
ATOM 2248 C C . GLY A 1 292 ? 39.363 -9.551 -12.935 1.000 53.786 269 GLY AAA C 1
ATOM 2249 O O . GLY A 1 292 ? 39.672 -10.097 -14.002 1.000 56.382 269 GLY AAA O 1
ATOM 2250 N N . CYS A 1 293 ? 38.634 -8.432 -12.877 1.000 53.064 270 CYS AAA N 1
ATOM 2251 C CA . CYS A 1 293 ? 38.330 -7.662 -14.106 1.000 54.566 270 CYS AAA CA 1
ATOM 2252 C C . CYS A 1 293 ? 38.182 -6.169 -13.816 1.000 52.138 270 CYS AAA C 1
ATOM 2253 O O . CYS A 1 293 ? 38.213 -5.745 -12.650 1.000 50.948 270 CYS AAA O 1
ATOM 2256 N N . THR A 1 294 ? 38.125 -5.403 -14.902 1.000 52.049 271 THR AAA N 1
ATOM 2257 C CA . THR A 1 294 ? 38.127 -3.925 -14.911 1.000 50.883 271 THR AAA CA 1
ATOM 2258 C C . THR A 1 294 ? 36.732 -3.453 -15.327 1.000 47.195 271 THR AAA C 1
ATOM 2259 O O . THR A 1 294 ? 36.227 -3.917 -16.351 1.000 49.503 271 THR AAA O 1
ATOM 2263 N N . ASN A 1 295 ? 36.123 -2.593 -14.534 1.000 42.527 272 ASN AAA N 1
ATOM 2264 C CA . ASN A 1 295 ? 34.754 -2.086 -14.797 1.000 38.883 272 ASN AAA CA 1
ATOM 2265 C C . ASN A 1 295 ? 34.872 -0.646 -15.302 1.000 39.602 272 ASN AAA C 1
ATOM 2266 O O . ASN A 1 295 ? 34.960 0.263 -14.459 1.000 38.868 272 ASN AAA O 1
ATOM 2271 N N . ASP A 1 296 ? 34.902 -0.464 -16.623 1.000 41.301 273 ASP AAA N 1
ATOM 2272 C CA . ASP A 1 296 ? 35.044 0.864 -17.274 1.000 43.000 273 ASP AAA CA 1
ATOM 2273 C C . ASP A 1 296 ? 33.638 1.450 -17.449 1.000 40.043 273 ASP AAA C 1
ATOM 2274 O O . ASP A 1 296 ? 33.146 1.476 -18.580 1.000 41.086 273 ASP AAA O 1
ATOM 2279 N N . LYS A 1 297 ? 33.018 1.886 -16.354 1.000 37.290 274 LYS AAA N 1
ATOM 2280 C CA . LYS A 1 297 ? 31.632 2.454 -16.336 1.000 35.335 274 LYS AAA CA 1
ATOM 2281 C C . LYS A 1 297 ? 30.681 1.516 -17.106 1.000 34.352 274 LYS AAA C 1
ATOM 2282 O O . LYS A 1 297 ? 29.893 2.000 -17.930 1.000 33.886 274 LYS AAA O 1
ATOM 2288 N N . GLU A 1 298 ? 30.758 0.206 -16.848 1.000 33.699 275 GLU AAA N 1
ATOM 2289 C CA . GLU A 1 298 ? 29.927 -0.813 -17.539 1.000 34.238 275 GLU AAA CA 1
ATOM 2290 C C . GLU A 1 298 ? 28.820 -1.294 -16.604 1.000 31.618 275 GLU AAA C 1
ATOM 2291 O O . GLU A 1 298 ? 27.695 -1.432 -17.078 1.000 31.453 275 GLU AAA O 1
ATOM 2297 N N . VAL A 1 299 ? 29.158 -1.579 -15.349 1.000 30.299 276 VAL AAA N 1
ATOM 2298 C CA . VAL A 1 299 ? 28.207 -2.113 -14.340 1.000 29.358 276 VAL AAA CA 1
ATOM 2299 C C . VAL A 1 299 ? 28.137 -1.116 -13.183 1.000 28.246 276 VAL AAA C 1
ATOM 2300 O O . VAL A 1 299 ? 29.177 -0.871 -12.523 1.000 28.334 276 VAL AAA O 1
ATOM 2304 N N . LEU A 1 300 ? 26.947 -0.552 -12.972 1.000 27.368 277 LEU AAA N 1
ATOM 2305 C CA . LEU A 1 300 ? 26.720 0.514 -11.965 1.000 26.998 277 LEU AAA CA 1
ATOM 2306 C C . LEU A 1 300 ? 25.587 0.099 -11.032 1.000 26.292 277 LEU AAA C 1
ATOM 2307 O O . LEU A 1 300 ? 24.553 -0.405 -11.518 1.000 26.366 277 LEU AAA O 1
ATOM 2312 N N . VAL A 1 301 ? 25.789 0.267 -9.734 1.000 26.372 278 VAL AAA N 1
ATOM 2313 C CA . VAL A 1 301 ? 24.823 -0.187 -8.699 1.000 27.484 278 VAL AAA CA 1
ATOM 2314 C C . VAL A 1 301 ? 24.214 1.050 -8.062 1.000 27.533 278 VAL AAA C 1
ATOM 2315 O O . VAL A 1 301 ? 24.937 1.853 -7.471 1.000 27.904 278 VAL AAA O 1
ATOM 2319 N N . PRO A 1 302 ? 22.880 1.207 -8.133 1.000 27.980 279 PRO AAA N 1
ATOM 2320 C CA . PRO A 1 302 ? 22.212 2.362 -7.527 1.000 29.008 279 PRO AAA CA 1
ATOM 2321 C C . PRO A 1 302 ? 22.215 2.289 -5.994 1.000 32.162 279 PRO AAA C 1
ATOM 2322 O O . PRO A 1 302 ? 22.035 1.221 -5.438 1.000 32.900 279 PRO AAA O 1
ATOM 2326 N N . VAL A 1 303 ? 22.443 3.427 -5.341 1.000 33.576 280 VAL AAA N 1
ATOM 2327 C CA . VAL A 1 303 ? 22.294 3.602 -3.873 1.000 37.300 280 VAL AAA CA 1
ATOM 2328 C C . VAL A 1 303 ? 20.940 4.283 -3.662 1.000 38.632 280 VAL AAA C 1
ATOM 2329 O O . VAL A 1 303 ? 20.800 5.457 -4.081 1.000 38.198 280 VAL AAA O 1
ATOM 2333 N N . GLU A 1 304 ? 19.972 3.572 -3.095 1.000 40.083 281 GLU AAA N 1
ATOM 2334 C CA . GLU A 1 304 ? 18.597 4.100 -2.914 1.000 40.819 281 GLU AAA CA 1
ATOM 2335 C C . GLU A 1 304 ? 18.450 4.753 -1.537 1.000 36.755 281 GLU AAA C 1
ATOM 2336 O O . GLU A 1 304 ? 17.672 5.704 -1.441 1.000 35.595 281 GLU AAA O 1
ATOM 2342 N N . THR A 1 305 ? 19.150 4.258 -0.520 1.000 35.372 282 THR AAA N 1
ATOM 2343 C CA . THR A 1 305 ? 19.218 4.906 0.816 1.000 34.284 282 THR AAA CA 1
ATOM 2344 C C . THR A 1 305 ? 20.635 4.769 1.350 1.000 32.936 282 THR AAA C 1
ATOM 2345 O O . THR A 1 305 ? 21.302 3.774 1.076 1.000 33.944 282 THR AAA O 1
ATOM 2349 N N . PRO A 1 306 ? 21.179 5.798 2.026 1.000 31.096 283 PRO AAA N 1
ATOM 2350 C CA . PRO A 1 306 ? 20.537 7.112 2.109 1.000 29.172 283 PRO AAA CA 1
ATOM 2351 C C . PRO A 1 306 ? 20.475 7.785 0.725 1.000 28.100 283 PRO AAA C 1
ATOM 2352 O O . PRO A 1 306 ? 21.121 7.325 -0.210 1.000 28.474 283 PRO AAA O 1
ATOM 2356 N N . TYR A 1 307 ? 19.684 8.846 0.581 1.000 25.893 284 TYR AAA N 1
ATOM 2357 C CA . TYR A 1 307 ? 19.607 9.568 -0.704 1.000 25.178 284 TYR AAA CA 1
ATOM 2358 C C . TYR A 1 307 ? 19.679 11.084 -0.451 1.000 23.626 284 TYR AAA C 1
ATOM 2359 O O . TYR A 1 307 ? 19.221 11.570 0.582 1.000 22.937 284 TYR AAA O 1
ATOM 2368 N N . GLY A 1 308 ? 20.259 11.779 -1.413 1.000 23.768 285 GLY AAA N 1
ATOM 2369 C CA . GLY A 1 308 ? 20.343 13.250 -1.408 1.000 23.719 285 GLY AAA CA 1
ATOM 2370 C C . GLY A 1 308 ? 19.051 13.854 -1.911 1.000 23.340 285 GLY AAA C 1
ATOM 2371 O O . GLY A 1 308 ? 18.364 13.234 -2.750 1.000 23.236 285 GLY AAA O 1
ATOM 2372 N N . SER A 1 309 ? 18.729 15.045 -1.422 1.000 23.456 286 SER AAA N 1
ATOM 2373 C CA . SER A 1 309 ? 17.588 15.835 -1.945 1.000 23.731 286 SER AAA CA 1
ATOM 2374 C C . SER A 1 309 ? 18.055 17.275 -2.095 1.000 23.838 286 SER AAA C 1
ATOM 2375 O O . SER A 1 309 ? 18.943 17.704 -1.328 1.000 24.097 286 SER AAA O 1
ATOM 2378 N N . CYS A 1 310 ? 17.527 17.957 -3.087 1.000 23.546 287 CYS AAA N 1
ATOM 2379 C CA . CYS A 1 310 ? 17.622 19.428 -3.121 1.000 25.058 287 CYS AAA CA 1
ATOM 2380 C C . CYS A 1 310 ? 16.283 19.972 -3.604 1.000 24.652 287 CYS AAA C 1
ATOM 2381 O O . CYS A 1 310 ? 15.512 19.255 -4.303 1.000 25.075 287 CYS AAA O 1
ATOM 2384 N N . ALA A 1 311 ? 15.983 21.187 -3.179 1.000 25.006 288 ALA AAA N 1
ATOM 2385 C CA . ALA A 1 311 ? 14.645 21.776 -3.342 1.000 24.019 288 ALA AAA CA 1
ATOM 2386 C C . ALA A 1 311 ? 14.843 23.270 -3.500 1.000 24.298 288 ALA AAA C 1
ATOM 2387 O O . ALA A 1 311 ? 15.689 23.878 -2.761 1.000 24.876 288 ALA AAA O 1
ATOM 2389 N N . CYS A 1 312 ? 14.145 23.836 -4.472 1.000 23.770 289 CYS AAA N 1
ATOM 2390 C CA . CYS A 1 312 ? 14.173 25.296 -4.670 1.000 24.169 289 CYS AAA CA 1
ATOM 2391 C C . CYS A 1 312 ? 12.770 25.760 -5.042 1.000 23.025 289 CYS AAA C 1
ATOM 2392 O O . CYS A 1 312 ? 12.090 25.075 -5.808 1.000 21.754 289 CYS AAA O 1
ATOM 2395 N N . THR A 1 313 ? 12.373 26.914 -4.506 1.000 23.773 290 THR AAA N 1
ATOM 2396 C CA . THR A 1 313 ? 11.156 27.631 -4.944 1.000 23.685 290 THR AAA CA 1
ATOM 2397 C C . THR A 1 313 ? 11.582 29.001 -5.466 1.000 23.720 290 THR AAA C 1
ATOM 2398 O O . THR A 1 313 ? 12.225 29.729 -4.691 1.000 24.468 290 THR AAA O 1
ATOM 2402 N N . LEU A 1 314 ? 11.290 29.271 -6.741 1.000 23.467 291 LEU AAA N 1
ATOM 2403 C CA . LEU A 1 314 ? 11.517 30.579 -7.409 1.000 24.545 291 LEU AAA CA 1
ATOM 2404 C C . LEU A 1 314 ? 10.160 31.238 -7.636 1.000 24.771 291 LEU AAA C 1
ATOM 2405 O O . LEU A 1 314 ? 9.236 30.551 -8.058 1.000 23.890 291 LEU AAA O 1
ATOM 2410 N N . GLY A 1 315 ? 10.078 32.554 -7.443 1.000 25.713 292 GLY AAA N 1
ATOM 2411 C CA . GLY A 1 315 ? 8.843 33.302 -7.732 1.000 26.497 292 GLY AAA CA 1
ATOM 2412 C C . GLY A 1 315 ? 9.160 34.562 -8.517 1.000 27.660 292 GLY AAA C 1
ATOM 2413 O O . GLY A 1 315 ? 10.300 35.079 -8.397 1.000 28.268 292 GLY AAA O 1
ATOM 2414 N N . ARG A 1 316 ? 8.219 35.012 -9.339 1.000 27.947 293 ARG AAA N 1
ATOM 2415 C CA . ARG A 1 316 ? 8.359 36.295 -10.069 1.000 29.178 293 ARG AAA CA 1
ATOM 2416 C C . ARG A 1 316 ? 8.241 37.441 -9.061 1.000 31.779 293 ARG AAA C 1
ATOM 2417 O O . ARG A 1 316 ? 7.266 37.445 -8.312 1.000 31.191 293 ARG AAA O 1
ATOM 2425 N N . LYS A 1 317 ? 9.196 38.372 -9.060 1.000 33.986 294 LYS AAA N 1
ATOM 2426 C CA . LYS A 1 317 ? 9.163 39.578 -8.180 1.000 38.293 294 LYS AAA CA 1
ATOM 2427 C C . LYS A 1 317 ? 7.837 40.328 -8.370 1.000 39.286 294 LYS AAA C 1
ATOM 2428 O O . LYS A 1 317 ? 7.257 40.731 -7.348 1.000 40.920 294 LYS AAA O 1
ATOM 2434 N N . LYS A 1 318 ? 7.355 40.472 -9.607 1.000 42.835 295 LYS AAA N 1
ATOM 2435 C CA . LYS A 1 318 ? 6.097 41.210 -9.906 1.000 44.521 295 LYS AAA CA 1
ATOM 2436 C C . LYS A 1 318 ? 4.922 40.576 -9.147 1.000 43.036 295 LYS AAA C 1
ATOM 2437 O O . LYS A 1 318 ? 4.117 41.316 -8.539 1.000 42.283 295 LYS AAA O 1
ATOM 2443 N N . TYR A 1 319 ? 4.815 39.243 -9.161 1.000 41.093 296 TYR AAA N 1
ATOM 2444 C CA . TYR A 1 319 ? 3.690 38.510 -8.525 1.000 40.822 296 TYR AAA CA 1
ATOM 2445 C C . TYR A 1 319 ? 3.765 38.653 -7.005 1.000 41.835 296 TYR AAA C 1
ATOM 2446 O O . TYR A 1 319 ? 2.700 38.808 -6.365 1.000 42.910 296 TYR AAA O 1
ATOM 2455 N N . LEU A 1 320 ? 4.971 38.542 -6.444 1.000 43.295 297 LEU AAA N 1
ATOM 2456 C CA . LEU A 1 320 ? 5.195 38.539 -4.971 1.000 45.905 297 LEU AAA CA 1
ATOM 2457 C C . LEU A 1 320 ? 4.880 39.942 -4.412 1.000 48.808 297 LEU AAA C 1
ATOM 2458 O O . LEU A 1 320 ? 4.220 40.017 -3.355 1.000 48.913 297 LEU AAA O 1
ATOM 2463 N N . GLU A 1 321 ? 5.301 40.999 -5.112 1.000 52.261 298 GLU AAA N 1
ATOM 2464 C CA . GLU A 1 321 ? 5.013 42.427 -4.767 1.000 57.105 298 GLU AAA CA 1
ATOM 2465 C C . GLU A 1 321 ? 3.494 42.660 -4.778 1.000 59.740 298 GLU AAA C 1
ATOM 2466 O O . GLU A 1 321 ? 2.979 43.228 -3.792 1.000 61.289 298 GLU AAA O 1
ATOM 2472 N N . ALA A 1 322 ? 2.798 42.191 -5.823 1.000 61.860 299 ALA AAA N 1
ATOM 2473 C CA . ALA A 1 322 ? 1.328 42.293 -5.985 1.000 65.371 299 ALA AAA CA 1
ATOM 2474 C C . ALA A 1 322 ? 0.600 41.639 -4.797 1.000 70.024 299 ALA AAA C 1
ATOM 2475 O O . ALA A 1 322 ? -0.523 42.095 -4.493 1.000 73.716 299 ALA AAA O 1
ATOM 2477 N N . GLN A 1 323 ? 1.195 40.621 -4.158 1.000 72.987 300 GLN AAA N 1
ATOM 2478 C CA . GLN A 1 323 ? 0.607 39.891 -2.994 1.000 78.598 300 GLN AAA CA 1
ATOM 2479 C C . GLN A 1 323 ? 0.562 40.790 -1.748 1.000 83.869 300 GLN AAA C 1
ATOM 2480 O O . GLN A 1 323 ? -0.544 40.939 -1.174 1.000 89.156 300 GLN AAA O 1
ATOM 2486 N N . SER A 1 324 ? 1.730 41.312 -1.337 1.000 86.563 301 SER AAA N 1
ATOM 2487 C CA . SER A 1 324 ? 2.012 42.004 -0.044 1.000 90.395 301 SER AAA CA 1
ATOM 2488 C C . SER A 1 324 ? 0.751 42.658 0.543 1.000 93.459 301 SER AAA C 1
ATOM 2489 O O . SER A 1 324 ? 0.012 43.430 -0.080 1.000 96.438 301 SER AAA O 1
ATOM 2492 N N . MET B 1 24 ? 12.698 39.821 -21.606 1.000 68.294 1 MET BBB N 1
ATOM 2493 C CA . MET B 1 24 ? 11.277 39.400 -21.733 1.000 70.204 1 MET BBB CA 1
ATOM 2494 C C . MET B 1 24 ? 11.159 38.082 -22.523 1.000 66.568 1 MET BBB C 1
ATOM 2495 O O . MET B 1 24 ? 10.103 37.427 -22.373 1.000 65.698 1 MET BBB O 1
ATOM 2500 N N . SER B 1 25 ? 12.144 37.735 -23.369 1.000 62.263 2 SER BBB N 1
ATOM 2501 C CA . SER B 1 25 ? 12.202 36.454 -24.130 1.000 62.403 2 SER BBB CA 1
ATOM 2502 C C . SER B 1 25 ? 12.594 35.321 -23.181 1.000 64.647 2 SER BBB C 1
ATOM 2503 O O . SER B 1 25 ? 12.137 34.180 -23.385 1.000 65.186 2 SER BBB O 1
ATOM 2506 N N . GLN B 1 26 ? 13.435 35.631 -22.193 1.000 64.730 3 GLN BBB N 1
ATOM 2507 C CA . GLN B 1 26 ? 13.654 34.770 -21.006 1.000 64.770 3 GLN BBB CA 1
ATOM 2508 C C . GLN B 1 26 ? 13.603 35.657 -19.765 1.000 64.083 3 GLN BBB C 1
ATOM 2509 O O . GLN B 1 26 ? 13.756 36.903 -19.856 1.000 64.227 3 GLN BBB O 1
ATOM 2515 N N . VAL B 1 27 ? 13.335 35.037 -18.623 1.000 63.133 4 VAL BBB N 1
ATOM 2516 C CA . VAL B 1 27 ? 13.520 35.680 -17.293 1.000 60.777 4 VAL BBB CA 1
ATOM 2517 C C . VAL B 1 27 ? 15.014 35.591 -16.971 1.000 57.919 4 VAL BBB C 1
ATOM 2518 O O . VAL B 1 27 ? 15.666 34.604 -17.391 1.000 59.217 4 VAL BBB O 1
ATOM 2522 N N . THR B 1 28 ? 15.538 36.583 -16.258 1.000 54.179 5 THR BBB N 1
ATOM 2523 C CA . THR B 1 28 ? 16.900 36.555 -15.672 1.000 52.415 5 THR BBB CA 1
ATOM 2524 C C . THR B 1 28 ? 16.765 36.484 -14.153 1.000 49.921 5 THR BBB C 1
ATOM 2525 O O . THR B 1 28 ? 15.654 36.710 -13.653 1.000 49.381 5 THR BBB O 1
ATOM 2529 N N . ILE B 1 29 ? 17.882 36.246 -13.473 1.000 49.221 6 ILE BBB N 1
ATOM 2530 C CA . ILE B 1 29 ? 17.989 36.241 -11.985 1.000 50.145 6 ILE BBB CA 1
ATOM 2531 C C . ILE B 1 29 ? 17.353 37.523 -11.422 1.000 48.860 6 ILE BBB C 1
ATOM 2532 O O . ILE B 1 29 ? 16.792 37.439 -10.326 1.000 49.453 6 ILE BBB O 1
ATOM 2537 N N . LYS B 1 30 ? 17.403 38.646 -12.159 1.000 46.351 7 LYS BBB N 1
ATOM 2538 C CA . LYS B 1 30 ? 16.902 39.978 -11.700 1.000 46.017 7 LYS BBB CA 1
ATOM 2539 C C . LYS B 1 30 ? 15.367 39.989 -11.582 1.000 43.722 7 LYS BBB C 1
ATOM 2540 O O . LYS B 1 30 ? 14.866 40.713 -10.716 1.000 43.196 7 LYS BBB O 1
ATOM 2546 N N . ASP B 1 31 ? 14.638 39.218 -12.402 1.000 41.803 8 ASP BBB N 1
ATOM 2547 C CA . ASP B 1 31 ? 13.148 39.187 -12.393 1.000 41.483 8 ASP BBB CA 1
ATOM 2548 C C . ASP B 1 31 ? 12.621 38.206 -11.322 1.000 39.264 8 ASP BBB C 1
ATOM 2549 O O . ASP B 1 31 ? 11.410 38.234 -11.017 1.000 37.421 8 ASP BBB O 1
ATOM 2554 N N . ILE B 1 32 ? 13.496 37.379 -10.751 1.000 37.802 9 ILE BBB N 1
ATOM 2555 C CA . ILE B 1 32 ? 13.100 36.183 -9.948 1.000 37.245 9 ILE BBB CA 1
ATOM 2556 C C . ILE B 1 32 ? 13.589 36.351 -8.512 1.000 36.779 9 ILE BBB C 1
ATOM 2557 O O . ILE B 1 32 ? 14.711 36.843 -8.312 1.000 36.829 9 ILE BBB O 1
ATOM 2562 N N . GLU B 1 33 ? 12.748 35.988 -7.551 1.000 36.229 10 GLU BBB N 1
ATOM 2563 C CA . GLU B 1 33 ? 13.103 35.871 -6.119 1.000 36.908 10 GLU BBB CA 1
ATOM 2564 C C . GLU B 1 33 ? 13.308 34.395 -5.762 1.000 35.413 10 GLU BBB C 1
ATOM 2565 O O . GLU B 1 33 ? 12.413 33.589 -6.100 1.000 33.140 10 GLU BBB O 1
ATOM 2571 N N . VAL B 1 34 ? 14.422 34.063 -5.099 1.000 34.848 11 VAL BBB N 1
ATOM 2572 C CA . VAL B 1 34 ? 14.622 32.729 -4.458 1.000 34.516 11 VAL BBB CA 1
ATOM 2573 C C . VAL B 1 34 ? 13.839 32.725 -3.145 1.000 33.887 11 VAL BBB C 1
ATOM 2574 O O . VAL B 1 34 ? 14.270 33.375 -2.215 1.000 34.652 11 VAL BBB O 1
ATOM 2578 N N . LEU B 1 35 ? 12.696 32.050 -3.086 1.000 33.178 12 LEU BBB N 1
ATOM 2579 C CA . LEU B 1 35 ? 11.836 31.997 -1.885 1.000 34.317 12 LEU BBB CA 1
ATOM 2580 C C . LEU B 1 35 ? 12.382 30.952 -0.915 1.000 35.647 12 LEU BBB C 1
ATOM 2581 O O . LEU B 1 35 ? 12.295 31.200 0.327 1.000 37.899 12 LEU BBB O 1
ATOM 2586 N N . ASN B 1 36 ? 12.931 29.857 -1.442 1.000 35.114 13 ASN BBB N 1
ATOM 2587 C CA . ASN B 1 36 ? 13.481 28.759 -0.615 1.000 35.826 13 ASN BBB CA 1
ATOM 2588 C C . ASN B 1 36 ? 14.505 27.975 -1.439 1.000 33.912 13 ASN BBB C 1
ATOM 2589 O O . ASN B 1 36 ? 14.262 27.769 -2.633 1.000 32.577 13 ASN BBB O 1
ATOM 2594 N N . CYS B 1 37 ? 15.610 27.606 -0.803 1.000 34.055 14 CYS BBB N 1
ATOM 2595 C CA . CYS B 1 37 ? 16.656 26.669 -1.289 1.000 35.255 14 CYS BBB CA 1
ATOM 2596 C C . CYS B 1 37 ? 17.045 25.770 -0.116 1.000 34.258 14 CYS BBB C 1
ATOM 2597 O O . CYS B 1 37 ? 17.515 26.309 0.886 1.000 33.073 14 CYS BBB O 1
ATOM 2600 N N . GLU B 1 38 ? 16.910 24.455 -0.257 1.000 28.423 15 GLU BBB N 1
ATOM 2601 C CA . GLU B 1 38 ? 17.202 23.541 0.869 1.000 28.367 15 GLU BBB CA 1
ATOM 2602 C C . GLU B 1 38 ? 17.717 22.232 0.278 1.000 25.844 15 GLU BBB C 1
ATOM 2603 O O . GLU B 1 38 ? 17.265 21.852 -0.812 1.000 25.017 15 GLU BBB O 1
ATOM 2609 N N . TYR B 1 39 ? 18.651 21.588 0.951 1.000 24.612 16 TYR BBB N 1
ATOM 2610 C CA . TYR B 1 39 ? 19.183 20.295 0.467 1.000 23.465 16 TYR BBB CA 1
ATOM 2611 C C . TYR B 1 39 ? 19.602 19.482 1.675 1.000 23.629 16 TYR BBB C 1
ATOM 2612 O O . TYR B 1 39 ? 19.713 20.016 2.781 1.000 23.731 16 TYR BBB O 1
ATOM 2621 N N . GLY B 1 40 ? 19.811 18.188 1.467 1.000 23.299 17 GLY BBB N 1
ATOM 2622 C CA . GLY B 1 40 ? 20.236 17.366 2.597 1.000 23.450 17 GLY BBB CA 1
ATOM 2623 C C . GLY B 1 40 ? 20.358 15.912 2.246 1.000 23.313 17 GLY BBB C 1
ATOM 2624 O O . GLY B 1 40 ? 20.283 15.551 1.047 1.000 23.599 17 GLY BBB O 1
ATOM 2625 N N . LYS B 1 41 ? 20.585 15.139 3.290 1.000 23.805 18 LYS BBB N 1
ATOM 2626 C CA . LYS B 1 41 ? 20.706 13.673 3.197 1.000 24.009 18 LYS BBB CA 1
ATOM 2627 C C . LYS B 1 41 ? 19.530 13.066 3.933 1.000 23.833 18 LYS BBB C 1
ATOM 2628 O O . LYS B 1 41 ? 19.253 13.487 5.057 1.000 23.969 18 LYS BBB O 1
ATOM 2634 N N . ASN B 1 42 ? 18.884 12.078 3.309 1.000 24.142 19 ASN BBB N 1
ATOM 2635 C CA . ASN B 1 42 ? 17.622 11.483 3.785 1.000 25.788 19 ASN BBB CA 1
ATOM 2636 C C . ASN B 1 42 ? 17.861 9.995 4.060 1.000 25.935 19 ASN BBB C 1
ATOM 2637 O O . ASN B 1 42 ? 18.594 9.360 3.281 1.000 25.258 19 ASN BBB O 1
ATOM 2642 N N . THR B 1 43 ? 17.230 9.484 5.107 1.000 26.894 20 THR BBB N 1
ATOM 2643 C CA . THR B 1 43 ? 17.187 8.040 5.445 1.000 27.980 20 THR BBB CA 1
ATOM 2644 C C . THR B 1 43 ? 18.616 7.525 5.633 1.000 26.156 20 THR BBB C 1
ATOM 2645 O O . THR B 1 43 ? 18.977 6.501 5.015 1.000 26.209 20 THR BBB O 1
ATOM 2649 N N . ILE B 1 44 ? 19.391 8.215 6.457 1.000 24.989 21 ILE BBB N 1
ATOM 2650 C CA . ILE B 1 44 ? 20.679 7.702 6.984 1.000 25.242 21 ILE BBB CA 1
ATOM 2651 C C . ILE B 1 44 ? 20.331 6.684 8.067 1.000 26.276 21 ILE BBB C 1
ATOM 2652 O O . ILE B 1 44 ? 19.828 7.077 9.138 1.000 26.612 21 ILE BBB O 1
ATOM 2657 N N . LYS B 1 45 ? 20.536 5.405 7.766 1.000 26.831 22 LYS BBB N 1
ATOM 2658 C CA . LYS B 1 45 ? 20.111 4.288 8.635 1.000 28.607 22 LYS BBB CA 1
ATOM 2659 C C . LYS B 1 45 ? 21.355 3.709 9.286 1.000 27.163 22 LYS BBB C 1
ATOM 2660 O O . LYS B 1 45 ? 22.285 3.356 8.540 1.000 27.633 22 LYS BBB O 1
ATOM 2666 N N . PHE B 1 46 ? 21.353 3.583 10.600 1.000 26.105 23 PHE BBB N 1
ATOM 2667 C CA . PHE B 1 46 ? 22.448 2.884 11.304 1.000 26.615 23 PHE BBB CA 1
ATOM 2668 C C . PHE B 1 46 ? 21.961 2.459 12.679 1.000 26.267 23 PHE BBB C 1
ATOM 2669 O O . PHE B 1 46 ? 20.969 2.984 13.222 1.000 25.986 23 PHE BBB O 1
ATOM 2677 N N . LEU B 1 47 ? 22.678 1.482 13.209 1.000 26.732 24 LEU BBB N 1
ATOM 2678 C CA . LEU B 1 47 ? 22.516 0.964 14.580 1.000 26.963 24 LEU BBB CA 1
ATOM 2679 C C . LEU B 1 47 ? 23.733 1.420 15.391 1.000 26.799 24 LEU BBB C 1
ATOM 2680 O O . LEU B 1 47 ? 24.878 1.270 14.922 1.000 26.527 24 LEU BBB O 1
ATOM 2685 N N . ARG B 1 48 ? 23.470 2.016 16.534 1.000 27.334 25 ARG BBB N 1
ATOM 2686 C CA . ARG B 1 48 ? 24.500 2.341 17.540 1.000 28.394 25 ARG BBB CA 1
ATOM 2687 C C . ARG B 1 48 ? 24.448 1.237 18.596 1.000 29.037 25 ARG BBB C 1
ATOM 2688 O O . ARG B 1 48 ? 23.402 1.069 19.245 1.000 28.509 25 ARG BBB O 1
ATOM 2696 N N . LEU B 1 49 ? 25.538 0.484 18.710 1.000 29.916 26 LEU BBB N 1
ATOM 2697 C CA . LEU B 1 49 ? 25.654 -0.648 19.660 1.000 31.362 26 LEU BBB CA 1
ATOM 2698 C C . LEU B 1 49 ? 26.505 -0.198 20.849 1.000 33.547 26 LEU BBB C 1
ATOM 2699 O O . LEU B 1 49 ? 27.561 0.408 20.618 1.000 33.778 26 LEU BBB O 1
ATOM 2704 N N . HIS B 1 50 ? 26.024 -0.464 22.064 1.000 36.782 27 HIS BBB N 1
ATOM 2705 C CA . HIS B 1 50 ? 26.726 -0.159 23.337 1.000 40.655 27 HIS BBB CA 1
ATOM 2706 C C . HIS B 1 50 ? 26.732 -1.447 24.170 1.000 40.413 27 HIS BBB C 1
ATOM 2707 O O . HIS B 1 50 ? 25.666 -2.121 24.228 1.000 37.018 27 HIS BBB O 1
ATOM 2714 N N . ARG B 1 51 ? 27.873 -1.791 24.771 1.000 43.841 28 ARG BBB N 1
ATOM 2715 C CA . ARG B 1 51 ? 28.042 -3.050 25.558 1.000 45.765 28 ARG BBB CA 1
ATOM 2716 C C . ARG B 1 51 ? 28.417 -2.679 26.992 1.000 48.505 28 ARG BBB C 1
ATOM 2717 O O . ARG B 1 51 ? 29.350 -1.875 27.153 1.000 51.749 28 ARG BBB O 1
ATOM 2725 N N . GLU B 1 52 ? 27.646 -3.160 27.972 1.000 48.107 29 GLU BBB N 1
ATOM 2726 C CA . GLU B 1 52 ? 27.999 -3.138 29.416 1.000 52.008 29 GLU BBB CA 1
ATOM 2727 C C . GLU B 1 52 ? 28.273 -4.583 29.831 1.000 51.461 29 GLU BBB C 1
ATOM 2728 O O . GLU B 1 52 ? 27.311 -5.275 30.216 1.000 50.050 29 GLU BBB O 1
ATOM 2734 N N . GLY B 1 53 ? 29.531 -5.016 29.729 1.000 52.985 30 GLY BBB N 1
ATOM 2735 C CA . GLY B 1 53 ? 29.915 -6.436 29.841 1.000 53.216 30 GLY BBB CA 1
ATOM 2736 C C . GLY B 1 53 ? 29.172 -7.253 28.796 1.000 48.517 30 GLY BBB C 1
ATOM 2737 O O . GLY B 1 53 ? 29.217 -6.872 27.621 1.000 47.638 30 GLY BBB O 1
ATOM 2738 N N . LYS B 1 54 ? 28.470 -8.301 29.221 1.000 46.566 31 LYS BBB N 1
ATOM 2739 C CA . LYS B 1 54 ? 27.710 -9.224 28.341 1.000 44.577 31 LYS BBB CA 1
ATOM 2740 C C . LYS B 1 54 ? 26.440 -8.555 27.799 1.000 40.285 31 LYS BBB C 1
ATOM 2741 O O . LYS B 1 54 ? 25.867 -9.095 26.840 1.000 38.954 31 LYS BBB O 1
ATOM 2747 N N . LYS B 1 55 ? 25.949 -7.507 28.466 1.000 38.830 32 LYS BBB N 1
ATOM 2748 C CA . LYS B 1 55 ? 24.628 -6.921 28.147 1.000 37.168 32 LYS BBB CA 1
ATOM 2749 C C . LYS B 1 55 ? 24.795 -5.912 27.002 1.000 34.440 32 LYS BBB C 1
ATOM 2750 O O . LYS B 1 55 ? 25.613 -4.967 27.143 1.000 34.437 32 LYS BBB O 1
ATOM 2756 N N . HIS B 1 56 ? 24.079 -6.139 25.900 1.000 31.625 33 HIS BBB N 1
ATOM 2757 C CA . HIS B 1 56 ? 24.102 -5.283 24.684 1.000 29.896 33 HIS BBB CA 1
ATOM 2758 C C . HIS B 1 56 ? 22.878 -4.360 24.681 1.000 29.288 33 HIS BBB C 1
ATOM 2759 O O . HIS B 1 56 ? 21.787 -4.804 25.049 1.000 29.680 33 HIS BBB O 1
ATOM 2766 N N . PHE B 1 57 ? 23.084 -3.114 24.252 1.000 29.296 34 PHE BBB N 1
ATOM 2767 C CA . PHE B 1 57 ? 22.033 -2.081 24.090 1.000 29.854 34 PHE BBB CA 1
ATOM 2768 C C . PHE B 1 57 ? 22.094 -1.601 22.647 1.000 29.084 34 PHE BBB C 1
ATOM 2769 O O . PHE B 1 57 ? 23.219 -1.441 22.089 1.000 29.132 34 PHE BBB O 1
ATOM 2777 N N . VAL B 1 58 ? 20.930 -1.427 22.027 1.000 28.783 35 VAL BBB N 1
ATOM 2778 C CA . VAL B 1 58 ? 20.883 -0.984 20.615 1.000 28.432 35 VAL BBB CA 1
ATOM 2779 C C . VAL B 1 58 ? 20.020 0.267 20.555 1.000 28.648 35 VAL BBB C 1
ATOM 2780 O O . VAL B 1 58 ? 19.019 0.373 21.266 1.000 29.105 35 VAL BBB O 1
ATOM 2784 N N . LYS B 1 59 ? 20.422 1.160 19.676 1.000 29.095 36 LYS BBB N 1
ATOM 2785 C CA . LYS B 1 59 ? 19.561 2.241 19.179 1.000 30.571 36 LYS BBB CA 1
ATOM 2786 C C . LYS B 1 59 ? 19.757 2.245 17.666 1.000 30.217 36 LYS BBB C 1
ATOM 2787 O O . LYS B 1 59 ? 20.856 2.646 17.202 1.000 30.637 36 LYS BBB O 1
ATOM 2793 N N . GLU B 1 60 ? 18.738 1.809 16.930 1.000 26.671 37 GLU BBB N 1
ATOM 2794 C CA . GLU B 1 60 ? 18.753 1.898 15.464 1.000 26.025 37 GLU BBB CA 1
ATOM 2795 C C . GLU B 1 60 ? 17.857 3.077 15.084 1.000 24.987 37 GLU BBB C 1
ATOM 2796 O O . GLU B 1 60 ? 16.722 3.166 15.584 1.000 23.960 37 GLU BBB O 1
ATOM 2802 N N . VAL B 1 61 ? 18.372 3.919 14.209 1.000 24.397 38 VAL BBB N 1
ATOM 2803 C CA . VAL B 1 61 ? 17.686 5.171 13.823 1.000 24.145 38 VAL BBB CA 1
ATOM 2804 C C . VAL B 1 61 ? 17.737 5.351 12.318 1.000 23.987 38 VAL BBB C 1
ATOM 2805 O O . VAL B 1 61 ? 18.556 4.697 11.605 1.000 24.540 38 VAL BBB O 1
ATOM 2809 N N A GLU B 1 62 ? 16.847 6.221 11.851 0.590 23.907 39 GLU BBB N 1
ATOM 2810 N N B GLU B 1 62 ? 16.845 6.220 11.850 0.410 23.751 39 GLU BBB N 1
ATOM 2811 C CA A GLU B 1 62 ? 16.817 6.778 10.484 0.590 24.341 39 GLU BBB CA 1
ATOM 2812 C CA B GLU B 1 62 ? 16.817 6.780 10.485 0.410 24.051 39 GLU BBB CA 1
ATOM 2813 C C A GLU B 1 62 ? 16.903 8.295 10.668 0.590 23.604 39 GLU BBB C 1
ATOM 2814 C C B GLU B 1 62 ? 16.899 8.295 10.664 0.410 23.507 39 GLU BBB C 1
ATOM 2815 O O A GLU B 1 62 ? 16.029 8.832 11.368 0.590 23.111 39 GLU BBB O 1
ATOM 2816 O O B GLU B 1 62 ? 16.029 8.833 11.368 0.410 23.156 39 GLU BBB O 1
ATOM 2827 N N . VAL B 1 63 ? 17.921 8.915 10.087 1.000 23.516 40 VAL BBB N 1
ATOM 2828 C CA . VAL B 1 63 ? 18.203 10.372 10.249 1.000 23.497 40 VAL BBB CA 1
ATOM 2829 C C . VAL B 1 63 ? 18.050 11.058 8.889 1.000 23.956 40 VAL BBB C 1
ATOM 2830 O O . VAL B 1 63 ? 18.553 10.535 7.867 1.000 24.056 40 VAL BBB O 1
ATOM 2834 N N . CYS B 1 64 ? 17.394 12.218 8.881 1.000 24.351 41 CYS BBB N 1
ATOM 2835 C CA . CYS B 1 64 ? 17.389 13.142 7.727 1.000 24.956 41 CYS BBB CA 1
ATOM 2836 C C . CYS B 1 64 ? 17.954 14.467 8.251 1.000 24.140 41 CYS BBB C 1
ATOM 2837 O O . CYS B 1 64 ? 17.478 14.933 9.286 1.000 23.885 41 CYS BBB O 1
ATOM 2840 N N . THR B 1 65 ? 18.978 15.003 7.606 1.000 24.020 42 THR BBB N 1
ATOM 2841 C CA . THR B 1 65 ? 19.530 16.334 7.985 1.000 24.218 42 THR BBB CA 1
ATOM 2842 C C . THR B 1 65 ? 19.460 17.211 6.742 1.000 24.253 42 THR BBB C 1
ATOM 2843 O O . THR B 1 65 ? 19.976 16.786 5.695 1.000 24.101 42 THR BBB O 1
ATOM 2847 N N . HIS B 1 66 ? 18.836 18.389 6.868 1.000 24.847 43 HIS BBB N 1
ATOM 2848 C CA . HIS B 1 66 ? 18.690 19.366 5.767 1.000 25.634 43 HIS BBB CA 1
ATOM 2849 C C . HIS B 1 66 ? 19.361 20.677 6.186 1.000 25.048 43 HIS BBB C 1
ATOM 2850 O O . HIS B 1 66 ? 19.333 21.010 7.385 1.000 24.695 43 HIS BBB O 1
ATOM 2857 N N . LEU B 1 67 ? 19.960 21.330 5.206 1.000 24.837 44 LEU BBB N 1
ATOM 2858 C CA . LEU B 1 67 ? 20.629 22.650 5.358 1.000 24.760 44 LEU BBB CA 1
ATOM 2859 C C . LEU B 1 67 ? 19.962 23.649 4.426 1.000 25.009 44 LEU BBB C 1
ATOM 2860 O O . LEU B 1 67 ? 19.547 23.270 3.332 1.000 24.900 44 LEU BBB O 1
ATOM 2865 N N . ARG B 1 68 ? 19.917 24.917 4.848 1.000 26.119 45 ARG BBB N 1
ATOM 2866 C CA . ARG B 1 68 ? 19.787 26.060 3.925 1.000 27.104 45 ARG BBB CA 1
ATOM 2867 C C . ARG B 1 68 ? 21.085 26.858 4.041 1.000 26.243 45 ARG BBB C 1
ATOM 2868 O O . ARG B 1 68 ? 21.497 27.121 5.201 1.000 26.178 45 ARG BBB O 1
ATOM 2876 N N . LEU B 1 69 ? 21.725 27.150 2.912 1.000 25.681 46 LEU BBB N 1
ATOM 2877 C CA . LEU B 1 69 ? 22.989 27.918 2.889 1.000 25.670 46 LEU BBB CA 1
ATOM 2878 C C . LEU B 1 69 ? 22.667 29.418 2.774 1.000 26.503 46 LEU BBB C 1
ATOM 2879 O O . LEU B 1 69 ? 21.519 29.789 2.449 1.000 26.233 46 LEU BBB O 1
ATOM 2884 N N . THR B 1 70 ? 23.668 30.250 3.067 1.000 27.376 47 THR BBB N 1
ATOM 2885 C CA . THR B 1 70 ? 23.546 31.727 3.063 1.000 27.805 47 THR BBB CA 1
ATOM 2886 C C . THR B 1 70 ? 23.570 32.250 1.628 1.000 28.124 47 THR BBB C 1
ATOM 2887 O O . THR B 1 70 ? 23.343 33.462 1.456 1.000 28.295 47 THR BBB O 1
ATOM 2891 N N . SER B 1 71 ? 23.865 31.407 0.643 1.000 28.040 48 SER BBB N 1
ATOM 2892 C CA . SER B 1 71 ? 23.929 31.767 -0.790 1.000 28.691 48 SER BBB CA 1
ATOM 2893 C C . SER B 1 71 ? 23.370 30.622 -1.635 1.000 29.109 48 SER BBB C 1
ATOM 2894 O O . SER B 1 71 ? 23.227 29.491 -1.096 1.000 28.400 48 SER BBB O 1
ATOM 2897 N N . ALA B 1 72 ? 23.077 30.886 -2.908 1.000 28.045 49 ALA BBB N 1
ATOM 2898 C CA . ALA B 1 72 ? 22.475 29.880 -3.817 1.000 27.501 49 ALA BBB CA 1
ATOM 2899 C C . ALA B 1 72 ? 23.248 29.832 -5.140 1.000 27.710 49 ALA BBB C 1
ATOM 2900 O O . ALA B 1 72 ? 22.623 29.554 -6.177 1.000 27.585 49 ALA BBB O 1
ATOM 2902 N N . HIS B 1 73 ? 24.564 30.066 -5.105 1.000 28.011 50 HIS BBB N 1
ATOM 2903 C CA . HIS B 1 73 ? 25.432 30.088 -6.313 1.000 28.616 50 HIS BBB CA 1
ATOM 2904 C C . HIS B 1 73 ? 25.376 28.744 -7.052 1.000 27.802 50 HIS BBB C 1
ATOM 2905 O O . HIS B 1 73 ? 25.523 28.764 -8.291 1.000 27.990 50 HIS BBB O 1
ATOM 2912 N N . GLU B 1 74 ? 25.209 27.629 -6.329 1.000 27.416 51 GLU BBB N 1
ATOM 2913 C CA . GLU B 1 74 ? 25.149 26.274 -6.927 1.000 26.981 51 GLU BBB CA 1
ATOM 2914 C C . GLU B 1 74 ? 23.917 26.188 -7.838 1.000 26.735 51 GLU BBB C 1
ATOM 2915 O O . GLU B 1 74 ? 24.018 25.535 -8.896 1.000 27.163 51 GLU BBB O 1
ATOM 2921 N N . TYR B 1 75 ? 22.810 26.834 -7.470 1.000 26.227 52 TYR BBB N 1
ATOM 2922 C CA . TYR B 1 75 ? 21.571 26.893 -8.300 1.000 26.631 52 TYR BBB CA 1
ATOM 2923 C C . TYR B 1 75 ? 21.709 27.960 -9.395 1.000 27.407 52 TYR BBB C 1
ATOM 2924 O O . TYR B 1 75 ? 21.509 27.675 -10.577 1.000 26.241 52 TYR BBB O 1
ATOM 2933 N N . LEU B 1 76 ? 22.085 29.172 -8.990 1.000 28.839 53 LEU BBB N 1
ATOM 2934 C CA . LEU B 1 76 ? 21.914 30.407 -9.823 1.000 30.848 53 LEU BBB CA 1
ATOM 2935 C C . LEU B 1 76 ? 23.063 30.553 -10.825 1.000 31.437 53 LEU BBB C 1
ATOM 2936 O O . LEU B 1 76 ? 22.816 31.147 -11.876 1.000 32.571 53 LEU BBB O 1
ATOM 2941 N N . ASP B 1 77 ? 24.261 30.050 -10.511 1.000 31.716 54 ASP BBB N 1
ATOM 2942 C CA . ASP B 1 77 ? 25.507 30.301 -11.276 1.000 33.122 54 ASP BBB CA 1
ATOM 2943 C C . ASP B 1 77 ? 26.229 29.003 -11.655 1.000 32.776 54 ASP BBB C 1
ATOM 2944 O O . ASP B 1 77 ? 27.202 29.096 -12.392 1.000 33.729 54 ASP BBB O 1
ATOM 2949 N N . GLY B 1 78 ? 25.810 27.843 -11.145 1.000 31.115 55 GLY BBB N 1
ATOM 2950 C CA . GLY B 1 78 ? 26.506 26.570 -11.380 1.000 30.724 55 GLY BBB CA 1
ATOM 2951 C C . GLY B 1 78 ? 27.858 26.522 -10.694 1.000 30.761 55 GLY BBB C 1
ATOM 2952 O O . GLY B 1 78 ? 28.744 25.838 -11.229 1.000 31.208 55 GLY BBB O 1
ATOM 2953 N N . ASN B 1 79 ? 28.009 27.218 -9.567 1.000 29.765 56 ASN BBB N 1
ATOM 2954 C CA . ASN B 1 79 ? 29.275 27.282 -8.791 1.000 30.025 56 ASN BBB CA 1
ATOM 2955 C C . ASN B 1 79 ? 29.061 26.628 -7.429 1.000 28.425 56 ASN BBB C 1
ATOM 2956 O O . ASN B 1 79 ? 28.200 27.092 -6.655 1.000 27.037 56 ASN BBB O 1
ATOM 2961 N N . ASN B 1 80 ? 29.826 25.584 -7.130 1.000 28.158 57 ASN BBB N 1
ATOM 2962 C CA . ASN B 1 80 ? 29.616 24.708 -5.948 1.000 27.831 57 ASN BBB CA 1
ATOM 2963 C C . ASN B 1 80 ? 30.527 25.083 -4.773 1.000 28.274 57 ASN BBB C 1
ATOM 2964 O O . ASN B 1 80 ? 30.484 24.346 -3.764 1.000 27.768 57 ASN BBB O 1
ATOM 2969 N N . SER B 1 81 ? 31.274 26.198 -4.857 1.000 29.491 58 SER BBB N 1
ATOM 2970 C CA . SER B 1 81 ? 32.354 26.547 -3.890 1.000 30.840 58 SER BBB CA 1
ATOM 2971 C C . SER B 1 81 ? 31.908 26.387 -2.431 1.000 29.960 58 SER BBB C 1
ATOM 2972 O O . SER B 1 81 ? 32.753 25.973 -1.603 1.000 30.686 58 SER BBB O 1
ATOM 2975 N N . PHE B 1 82 ? 30.657 26.753 -2.106 1.000 28.509 59 PHE BBB N 1
ATOM 2976 C CA . PHE B 1 82 ? 30.179 26.826 -0.692 1.000 28.495 59 PHE BBB CA 1
ATOM 2977 C C . PHE B 1 82 ? 29.381 25.583 -0.317 1.000 27.792 59 PHE BBB C 1
ATOM 2978 O O . PHE B 1 82 ? 28.975 25.465 0.852 1.000 28.547 59 PHE BBB O 1
ATOM 2986 N N . VAL B 1 83 ? 29.149 24.676 -1.259 1.000 27.713 60 VAL BBB N 1
ATOM 2987 C CA . VAL B 1 83 ? 28.252 23.512 -1.013 1.000 26.976 60 VAL BBB CA 1
ATOM 2988 C C . VAL B 1 83 ? 28.998 22.462 -0.170 1.000 27.533 60 VAL BBB C 1
ATOM 2989 O O . VAL B 1 83 ? 30.072 21.996 -0.594 1.000 28.039 60 VAL BBB O 1
ATOM 2993 N N . ILE B 1 84 ? 28.413 22.101 0.968 1.000 27.352 61 ILE BBB N 1
ATOM 2994 C CA . ILE B 1 84 ? 28.815 20.927 1.791 1.000 27.449 61 ILE BBB CA 1
ATOM 2995 C C . ILE B 1 84 ? 28.160 19.704 1.169 1.000 25.878 61 ILE BBB C 1
ATOM 2996 O O . ILE B 1 84 ? 26.936 19.606 1.158 1.000 25.205 61 ILE BBB O 1
ATOM 3001 N N . PRO B 1 85 ? 28.922 18.755 0.602 1.000 26.046 62 PRO BBB N 1
ATOM 3002 C CA . PRO B 1 85 ? 28.305 17.586 -0.031 1.000 26.249 62 PRO BBB CA 1
ATOM 3003 C C . PRO B 1 85 ? 27.340 16.878 0.939 1.000 26.197 62 PRO BBB C 1
ATOM 3004 O O . PRO B 1 85 ? 27.609 16.814 2.140 1.000 25.974 62 PRO BBB O 1
ATOM 3008 N N . THR B 1 86 ? 26.227 16.362 0.424 1.000 26.373 63 THR BBB N 1
ATOM 3009 C CA . THR B 1 86 ? 25.278 15.560 1.236 1.000 26.295 63 THR BBB CA 1
ATOM 3010 C C . THR B 1 86 ? 26.016 14.331 1.790 1.000 27.303 63 THR BBB C 1
ATOM 3011 O O . THR B 1 86 ? 25.673 13.878 2.886 1.000 26.559 63 THR BBB O 1
ATOM 3015 N N . ASP B 1 87 ? 27.031 13.845 1.072 1.000 28.189 64 ASP BBB N 1
ATOM 3016 C CA . ASP B 1 87 ? 27.890 12.734 1.542 1.000 29.109 64 ASP BBB CA 1
ATOM 3017 C C . ASP B 1 87 ? 28.595 13.146 2.843 1.000 28.556 64 ASP BBB C 1
ATOM 3018 O O . ASP B 1 87 ? 28.710 12.321 3.754 1.000 27.290 64 ASP BBB O 1
ATOM 3023 N N . THR B 1 88 ? 29.037 14.399 2.945 1.000 27.418 65 THR BBB N 1
ATOM 3024 C CA . THR B 1 88 ? 29.655 14.922 4.180 1.000 27.698 65 THR BBB CA 1
ATOM 3025 C C . THR B 1 88 ? 28.618 14.967 5.311 1.000 27.222 65 THR BBB C 1
ATOM 3026 O O . THR B 1 88 ? 28.972 14.679 6.472 1.000 27.068 65 THR BBB O 1
ATOM 3030 N N . ILE B 1 89 ? 27.377 15.335 5.013 1.000 26.439 66 ILE BBB N 1
ATOM 3031 C CA . ILE B 1 89 ? 26.306 15.345 6.045 1.000 26.483 66 ILE BBB CA 1
ATOM 3032 C C . ILE B 1 89 ? 26.201 13.932 6.634 1.000 26.720 66 ILE BBB C 1
ATOM 3033 O O . ILE B 1 89 ? 26.190 13.785 7.869 1.000 26.366 66 ILE BBB O 1
ATOM 3038 N N . LYS B 1 90 ? 26.158 12.918 5.772 1.000 27.019 67 LYS BBB N 1
ATOM 3039 C CA . LYS B 1 90 ? 26.090 11.504 6.208 1.000 28.045 67 LYS BBB CA 1
ATOM 3040 C C . LYS B 1 90 ? 27.296 11.190 7.098 1.000 28.033 67 LYS BBB C 1
ATOM 3041 O O . LYS B 1 90 ? 27.078 10.631 8.187 1.000 27.964 67 LYS BBB O 1
ATOM 3047 N N . ASN B 1 91 ? 28.514 11.521 6.649 1.000 27.862 68 ASN BBB N 1
ATOM 3048 C CA . ASN B 1 91 ? 29.761 11.235 7.400 1.000 29.070 68 ASN BBB CA 1
ATOM 3049 C C . ASN B 1 91 ? 29.671 11.840 8.802 1.000 29.000 68 ASN BBB C 1
ATOM 3050 O O . ASN B 1 91 ? 30.026 11.163 9.780 1.000 29.411 68 ASN BBB O 1
ATOM 3055 N N . ILE B 1 92 ? 29.231 13.092 8.894 1.000 28.329 69 ILE BBB N 1
ATOM 3056 C CA . ILE B 1 92 ? 29.153 13.825 10.189 1.000 29.058 69 ILE BBB CA 1
ATOM 3057 C C . ILE B 1 92 ? 28.166 13.102 11.121 1.000 28.434 69 ILE BBB C 1
ATOM 3058 O O . ILE B 1 92 ? 28.491 12.903 12.296 1.000 28.488 69 ILE BBB O 1
ATOM 3063 N N . VAL B 1 93 ? 26.996 12.729 10.622 1.000 27.088 70 VAL BBB N 1
ATOM 3064 C CA . VAL B 1 93 ? 25.976 12.027 11.450 1.000 27.337 70 VAL BBB CA 1
ATOM 3065 C C . VAL B 1 93 ? 26.592 10.735 12.013 1.000 27.769 70 VAL BBB C 1
ATOM 3066 O O . VAL B 1 93 ? 26.458 10.499 13.222 1.000 28.095 70 VAL BBB O 1
ATOM 3070 N N . LEU B 1 94 ? 27.295 9.957 11.190 1.000 28.508 71 LEU BBB N 1
ATOM 3071 C CA . LEU B 1 94 ? 27.879 8.658 11.610 1.000 29.619 71 LEU BBB CA 1
ATOM 3072 C C . LEU B 1 94 ? 29.004 8.912 12.618 1.000 30.482 71 LEU BBB C 1
ATOM 3073 O O . LEU B 1 94 ? 29.054 8.214 13.644 1.000 30.615 71 LEU BBB O 1
ATOM 3078 N N . VAL B 1 95 ? 29.850 9.900 12.356 1.000 30.518 72 VAL BBB N 1
ATOM 3079 C CA . VAL B 1 95 ? 30.979 10.256 13.260 1.000 32.350 72 VAL BBB CA 1
ATOM 3080 C C . VAL B 1 95 ? 30.423 10.704 14.618 1.000 31.448 72 VAL BBB C 1
ATOM 3081 O O . VAL B 1 95 ? 30.936 10.239 15.637 1.000 32.363 72 VAL BBB O 1
ATOM 3085 N N . LEU B 1 96 ? 29.392 11.547 14.644 1.000 29.829 73 LEU BBB N 1
ATOM 3086 C CA . LEU B 1 96 ? 28.831 12.034 15.931 1.000 30.702 73 LEU BBB CA 1
ATOM 3087 C C . LEU B 1 96 ? 28.208 10.854 16.690 1.000 30.684 73 LEU BBB C 1
ATOM 3088 O O . LEU B 1 96 ? 28.346 10.814 17.910 1.000 31.778 73 LEU BBB O 1
ATOM 3093 N N . ALA B 1 97 ? 27.548 9.921 16.009 1.000 29.925 74 ALA BBB N 1
ATOM 3094 C CA . ALA B 1 97 ? 26.972 8.720 16.661 1.000 30.360 74 ALA BBB CA 1
ATOM 3095 C C . ALA B 1 97 ? 28.099 7.925 17.333 1.000 31.834 74 ALA BBB C 1
ATOM 3096 O O . ALA B 1 97 ? 27.935 7.484 18.473 1.000 32.679 74 ALA BBB O 1
ATOM 3098 N N A LYS B 1 98 ? 29.214 7.735 16.634 0.620 32.603 75 LYS BBB N 1
ATOM 3099 N N B LYS B 1 98 ? 29.214 7.733 16.632 0.380 32.731 75 LYS BBB N 1
ATOM 3100 C CA A LYS B 1 98 ? 30.381 6.992 17.171 0.620 35.019 75 LYS BBB CA 1
ATOM 3101 C CA B LYS B 1 98 ? 30.387 6.994 17.163 0.380 35.030 75 LYS BBB CA 1
ATOM 3102 C C A LYS B 1 98 ? 30.933 7.755 18.383 0.620 36.766 75 LYS BBB C 1
ATOM 3103 C C B LYS B 1 98 ? 30.940 7.752 18.378 0.380 36.832 75 LYS BBB C 1
ATOM 3104 O O A LYS B 1 98 ? 31.058 7.154 19.447 0.620 37.509 75 LYS BBB O 1
ATOM 3105 O O B LYS B 1 98 ? 31.062 7.146 19.443 0.380 37.736 75 LYS BBB O 1
ATOM 3116 N N . LYS B 1 99 ? 31.215 9.048 18.227 1.000 37.551 76 LYS BBB N 1
ATOM 3117 C CA . LYS B 1 99 ? 31.927 9.849 19.261 1.000 40.406 76 LYS BBB CA 1
ATOM 3118 C C . LYS B 1 99 ? 31.021 10.096 20.473 1.000 40.765 76 LYS BBB C 1
ATOM 3119 O O . LYS B 1 99 ? 31.509 9.951 21.589 1.000 41.776 76 LYS BBB O 1
ATOM 3125 N N . ASN B 1 100 ? 29.759 10.471 20.251 1.000 40.196 77 ASN BBB N 1
ATOM 3126 C CA . ASN B 1 100 ? 28.851 10.947 21.328 1.000 41.177 77 ASN BBB CA 1
ATOM 3127 C C . ASN B 1 100 ? 27.999 9.796 21.881 1.000 41.239 77 ASN BBB C 1
ATOM 3128 O O . ASN B 1 100 ? 27.532 9.915 23.015 1.000 41.710 77 ASN BBB O 1
ATOM 3133 N N . GLY B 1 101 ? 27.774 8.739 21.105 1.000 40.122 78 GLY BBB N 1
ATOM 3134 C CA . GLY B 1 101 ? 26.692 7.778 21.375 1.000 39.848 78 GLY BBB CA 1
ATOM 3135 C C . GLY B 1 101 ? 25.339 8.431 21.155 1.000 38.397 78 GLY BBB C 1
ATOM 3136 O O . GLY B 1 101 ? 25.292 9.596 20.731 1.000 37.607 78 GLY BBB O 1
ATOM 3137 N N . ILE B 1 102 ? 24.264 7.702 21.432 1.000 38.264 79 ILE BBB N 1
ATOM 3138 C CA . ILE B 1 102 ? 22.872 8.225 21.358 1.000 37.607 79 ILE BBB CA 1
ATOM 3139 C C . ILE B 1 102 ? 22.190 7.936 22.697 1.000 38.464 79 ILE BBB C 1
ATOM 3140 O O . ILE B 1 102 ? 21.743 6.809 22.885 1.000 40.540 79 ILE BBB O 1
ATOM 3145 N N . SER B 1 103 ? 22.177 8.894 23.623 1.000 37.717 80 SER BBB N 1
ATOM 3146 C CA . SER B 1 103 ? 21.476 8.754 24.921 1.000 38.687 80 SER BBB CA 1
ATOM 3147 C C . SER B 1 103 ? 19.970 8.865 24.661 1.000 37.289 80 SER BBB C 1
ATOM 3148 O O . SER B 1 103 ? 19.213 8.075 25.210 1.000 38.991 80 SER BBB O 1
ATOM 3151 N N . SER B 1 104 ? 19.568 9.814 23.827 1.000 34.982 81 SER BBB N 1
ATOM 3152 C CA . SER B 1 104 ? 18.193 9.963 23.294 1.000 33.602 81 SER BBB CA 1
ATOM 3153 C C . SER B 1 104 ? 18.294 10.472 21.860 1.000 31.568 81 SER BBB C 1
ATOM 3154 O O . SER B 1 104 ? 19.298 11.161 21.536 1.000 30.907 81 SER BBB O 1
ATOM 3157 N N . ILE B 1 105 ? 17.289 10.215 21.030 1.000 29.585 82 ILE BBB N 1
ATOM 3158 C CA . ILE B 1 105 ? 17.311 10.762 19.650 1.000 28.577 82 ILE BBB CA 1
ATOM 3159 C C . ILE B 1 105 ? 17.278 12.294 19.735 1.000 28.459 82 ILE BBB C 1
ATOM 3160 O O . ILE B 1 105 ? 17.914 12.932 18.896 1.000 28.198 82 ILE BBB O 1
ATOM 3165 N N . GLU B 1 106 ? 16.619 12.869 20.739 1.000 29.770 83 GLU BBB N 1
ATOM 3166 C CA . GLU B 1 106 ? 16.521 14.353 20.877 1.000 30.756 83 GLU BBB CA 1
ATOM 3167 C C . GLU B 1 106 ? 17.928 14.936 21.073 1.000 30.837 83 GLU BBB C 1
ATOM 3168 O O . GLU B 1 106 ? 18.272 15.903 20.385 1.000 29.588 83 GLU BBB O 1
ATOM 3174 N N . GLN B 1 107 ? 18.715 14.359 21.982 1.000 31.909 84 GLN BBB N 1
ATOM 3175 C CA . GLN B 1 107 ? 20.079 14.864 22.280 1.000 32.930 84 GLN BBB CA 1
ATOM 3176 C C . GLN B 1 107 ? 20.926 14.703 21.018 1.000 32.072 84 GLN BBB C 1
ATOM 3177 O O . GLN B 1 107 ? 21.731 15.595 20.736 1.000 32.067 84 GLN BBB O 1
ATOM 3183 N N . PHE B 1 108 ? 20.749 13.615 20.268 1.000 30.918 85 PHE BBB N 1
ATOM 3184 C CA . PHE B 1 108 ? 21.538 13.371 19.035 1.000 29.978 85 PHE BBB CA 1
ATOM 3185 C C . PHE B 1 108 ? 21.172 14.427 17.983 1.000 28.674 85 PHE BBB C 1
ATOM 3186 O O . PHE B 1 108 ? 22.092 14.977 17.343 1.000 28.886 85 PHE BBB O 1
ATOM 3194 N N . ALA B 1 109 ? 19.886 14.731 17.819 1.000 27.842 86 ALA BBB N 1
ATOM 3195 C CA . ALA B 1 109 ? 19.401 15.764 16.875 1.000 27.297 86 ALA BBB CA 1
ATOM 3196 C C . ALA B 1 109 ? 19.987 17.130 17.266 1.000 28.243 86 ALA BBB C 1
ATOM 3197 O O . ALA B 1 109 ? 20.423 17.858 16.369 1.000 27.876 86 ALA BBB O 1
ATOM 3199 N N . ILE B 1 110 ? 20.000 17.447 18.558 1.000 29.425 87 ILE BBB N 1
ATOM 3200 C CA . ILE B 1 110 ? 20.611 18.699 19.090 1.000 30.753 87 ILE BBB CA 1
ATOM 3201 C C . ILE B 1 110 ? 22.096 18.725 18.696 1.000 31.096 87 ILE BBB C 1
ATOM 3202 O O . ILE B 1 110 ? 22.557 19.748 18.141 1.000 31.019 87 ILE BBB O 1
ATOM 3207 N N . ASP B 1 111 ? 22.821 17.644 18.975 1.000 31.657 88 ASP BBB N 1
ATOM 3208 C CA . ASP B 1 111 ? 24.278 17.532 18.695 1.000 32.959 88 ASP BBB CA 1
ATOM 3209 C C . ASP B 1 111 ? 24.541 17.773 17.201 1.000 31.703 88 ASP BBB C 1
ATOM 3210 O O . ASP B 1 111 ? 25.532 18.450 16.872 1.000 31.514 88 ASP BBB O 1
ATOM 3215 N N . ILE B 1 112 ? 23.708 17.215 16.314 1.000 30.459 89 ILE BBB N 1
ATOM 3216 C CA . ILE B 1 112 ? 23.889 17.366 14.840 1.000 29.565 89 ILE BBB CA 1
ATOM 3217 C C . ILE B 1 112 ? 23.675 18.842 14.462 1.000 29.980 89 ILE BBB C 1
ATOM 3218 O O . ILE B 1 112 ? 24.559 19.419 13.774 1.000 28.616 89 ILE BBB O 1
ATOM 3223 N N . CYS B 1 113 ? 22.567 19.449 14.894 1.000 29.433 90 CYS BBB N 1
ATOM 3224 C CA . CYS B 1 113 ? 22.260 20.869 14.586 1.000 30.357 90 CYS BBB CA 1
ATOM 3225 C C . CYS B 1 113 ? 23.402 21.765 15.086 1.000 31.601 90 CYS BBB C 1
ATOM 3226 O O . CYS B 1 113 ? 23.887 22.611 14.299 1.000 30.904 90 CYS BBB O 1
ATOM 3229 N N . LYS B 1 114 ? 23.834 21.577 16.331 1.000 33.078 91 LYS BBB N 1
ATOM 3230 C CA . LYS B 1 114 ? 24.925 22.376 16.951 1.000 35.408 91 LYS BBB CA 1
ATOM 3231 C C . LYS B 1 114 ? 26.205 22.221 16.129 1.000 34.138 91 LYS BBB C 1
ATOM 3232 O O . LYS B 1 114 ? 26.901 23.250 15.906 1.000 33.691 91 LYS BBB O 1
ATOM 3238 N N . HIS B 1 115 ? 26.524 20.998 15.696 1.000 31.884 92 HIS BBB N 1
ATOM 3239 C CA . HIS B 1 115 ? 27.760 20.739 14.916 1.000 31.980 92 HIS BBB CA 1
ATOM 3240 C C . HIS B 1 115 ? 27.741 21.584 13.635 1.000 31.892 92 HIS BBB C 1
ATOM 3241 O O . HIS B 1 115 ? 28.771 22.253 13.337 1.000 33.323 92 HIS BBB O 1
ATOM 3248 N N . PHE B 1 116 ? 26.624 21.558 12.897 1.000 30.319 93 PHE BBB N 1
ATOM 3249 C CA . PHE B 1 116 ? 26.508 22.268 11.598 1.000 30.797 93 PHE BBB CA 1
ATOM 3250 C C . PHE B 1 116 ? 26.624 23.775 11.840 1.000 31.797 93 PHE BBB C 1
ATOM 3251 O O . PHE B 1 116 ? 27.380 24.415 11.111 1.000 32.766 93 PHE BBB O 1
ATOM 3259 N N . MET B 1 117 ? 25.918 24.300 12.838 1.000 33.342 94 MET BBB N 1
ATOM 3260 C CA . MET B 1 117 ? 25.867 25.756 13.110 1.000 36.622 94 MET BBB CA 1
ATOM 3261 C C . MET B 1 117 ? 27.257 26.248 13.528 1.000 37.377 94 MET BBB C 1
ATOM 3262 O O . MET B 1 117 ? 27.632 27.360 13.094 1.000 37.314 94 MET BBB O 1
ATOM 3267 N N . THR B 1 118 ? 28.000 25.472 14.323 1.000 37.409 95 THR BBB N 1
ATOM 3268 C CA . THR B 1 118 ? 29.310 25.909 14.873 1.000 39.733 95 THR BBB CA 1
ATOM 3269 C C . THR B 1 118 ? 30.453 25.627 13.894 1.000 38.755 95 THR BBB C 1
ATOM 3270 O O . THR B 1 118 ? 31.436 26.394 13.973 1.000 40.719 95 THR BBB O 1
ATOM 3274 N N . THR B 1 119 ? 30.263 24.764 12.901 1.000 36.783 96 THR BBB N 1
ATOM 3275 C CA . THR B 1 119 ? 31.353 24.313 11.995 1.000 36.555 96 THR BBB CA 1
ATOM 3276 C C . THR B 1 119 ? 31.345 25.082 10.663 1.000 35.753 96 THR BBB C 1
ATOM 3277 O O . THR B 1 119 ? 32.433 25.360 10.140 1.000 36.105 96 THR BBB O 1
ATOM 3281 N N . PHE B 1 120 ? 30.164 25.411 10.137 1.000 34.080 97 PHE BBB N 1
ATOM 3282 C CA . PHE B 1 120 ? 30.012 25.930 8.757 1.000 33.617 97 PHE BBB CA 1
ATOM 3283 C C . PHE B 1 120 ? 29.331 27.294 8.787 1.000 34.471 97 PHE BBB C 1
ATOM 3284 O O . PHE B 1 120 ? 28.123 27.368 9.053 1.000 34.060 97 PHE BBB O 1
ATOM 3292 N N A CYS B 1 121 ? 30.073 28.357 8.481 0.440 35.592 98 CYS BBB N 1
ATOM 3293 N N B CYS B 1 121 ? 30.072 28.358 8.478 0.560 35.012 98 CYS BBB N 1
ATOM 3294 C CA A CYS B 1 121 ? 29.525 29.737 8.440 0.440 36.458 98 CYS BBB CA 1
ATOM 3295 C CA B CYS B 1 121 ? 29.517 29.737 8.447 0.560 35.587 98 CYS BBB CA 1
ATOM 3296 C C A CYS B 1 121 ? 28.552 29.908 7.264 0.440 34.770 98 CYS BBB C 1
ATOM 3297 C C B CYS B 1 121 ? 28.540 29.901 7.271 0.560 34.320 98 CYS BBB C 1
ATOM 3298 O O A CYS B 1 121 ? 27.748 30.838 7.329 0.440 34.836 98 CYS BBB O 1
ATOM 3299 O O B CYS B 1 121 ? 27.743 30.838 7.330 0.560 34.379 98 CYS BBB O 1
ATOM 3304 N N . GLN B 1 122 ? 28.576 29.023 6.257 1.000 32.724 99 GLN BBB N 1
ATOM 3305 C CA . GLN B 1 122 ? 27.647 29.123 5.103 1.000 31.527 99 GLN BBB CA 1
ATOM 3306 C C . GLN B 1 122 ? 26.283 28.505 5.436 1.000 30.300 99 GLN BBB C 1
ATOM 3307 O O . GLN B 1 122 ? 25.387 28.650 4.611 1.000 30.059 99 GLN BBB O 1
ATOM 3313 N N . VAL B 1 123 ? 26.104 27.885 6.600 1.000 29.747 100 VAL BBB N 1
ATOM 3314 C CA . VAL B 1 123 ? 24.789 27.313 7.022 1.000 29.464 100 VAL BBB CA 1
ATOM 3315 C C . VAL B 1 123 ? 23.933 28.403 7.662 1.000 30.106 100 VAL BBB C 1
ATOM 3316 O O . VAL B 1 123 ? 24.346 28.958 8.698 1.000 32.277 100 VAL BBB O 1
ATOM 3320 N N . ALA B 1 124 ? 22.796 28.709 7.039 1.000 29.289 101 ALA BBB N 1
ATOM 3321 C CA . ALA B 1 124 ? 21.778 29.669 7.515 1.000 30.589 101 ALA BBB CA 1
ATOM 3322 C C . ALA B 1 124 ? 20.769 28.963 8.427 1.000 30.123 101 ALA BBB C 1
ATOM 3323 O O . ALA B 1 124 ? 20.154 29.622 9.275 1.000 31.209 101 ALA BBB O 1
ATOM 3325 N N . TYR B 1 125 ? 20.562 27.669 8.216 1.000 29.220 102 TYR BBB N 1
ATOM 3326 C CA . TYR B 1 125 ? 19.498 26.891 8.879 1.000 29.373 102 TYR BBB CA 1
ATOM 3327 C C . TYR B 1 125 ? 19.860 25.412 8.798 1.000 27.522 102 TYR BBB C 1
ATOM 3328 O O . TYR B 1 125 ? 20.393 24.978 7.769 1.000 25.142 102 TYR BBB O 1
ATOM 3337 N N . VAL B 1 126 ? 19.607 24.701 9.874 1.000 27.678 103 VAL BBB N 1
ATOM 3338 C CA . VAL B 1 126 ? 19.748 23.218 9.916 1.000 27.230 103 VAL BBB CA 1
ATOM 3339 C C . VAL B 1 126 ? 18.478 22.636 10.533 1.000 27.817 103 VAL BBB C 1
ATOM 3340 O O . VAL B 1 126 ? 17.923 23.214 11.481 1.000 28.078 103 VAL BBB O 1
ATOM 3344 N N A LYS B 1 127 ? 18.012 21.516 9.983 0.470 27.846 104 LYS BBB N 1
ATOM 3345 N N B LYS B 1 127 ? 18.011 21.517 9.981 0.530 28.041 104 LYS BBB N 1
ATOM 3346 C CA A LYS B 1 127 ? 16.906 20.733 10.571 0.470 28.467 104 LYS BBB CA 1
ATOM 3347 C CA B LYS B 1 127 ? 16.906 20.733 10.571 0.530 28.750 104 LYS BBB CA 1
ATOM 3348 C C A LYS B 1 127 ? 17.328 19.269 10.551 0.470 27.505 104 LYS BBB C 1
ATOM 3349 C C B LYS B 1 127 ? 17.331 19.270 10.551 0.530 27.674 104 LYS BBB C 1
ATOM 3350 O O A LYS B 1 127 ? 17.818 18.826 9.502 0.470 26.666 104 LYS BBB O 1
ATOM 3351 O O B LYS B 1 127 ? 17.820 18.826 9.501 0.530 26.802 104 LYS BBB O 1
ATOM 3362 N N . THR B 1 128 ? 17.223 18.592 11.692 1.000 27.589 105 THR BBB N 1
ATOM 3363 C CA . THR B 1 128 ? 17.497 17.142 11.812 1.000 27.030 105 THR BBB CA 1
ATOM 3364 C C . THR B 1 128 ? 16.207 16.451 12.243 1.000 27.404 105 THR BBB C 1
ATOM 3365 O O . THR B 1 128 ? 15.639 16.842 13.276 1.000 28.157 105 THR BBB O 1
ATOM 3369 N N . TYR B 1 129 ? 15.796 15.437 11.480 1.000 25.915 106 TYR BBB N 1
ATOM 3370 C CA . TYR B 1 129 ? 14.637 14.584 11.798 1.000 26.329 106 TYR BBB CA 1
ATOM 3371 C C . TYR B 1 129 ? 15.198 13.196 12.101 1.000 25.212 106 TYR BBB C 1
ATOM 3372 O O . TYR B 1 129 ? 16.047 12.730 11.330 1.000 23.778 106 TYR BBB O 1
ATOM 3381 N N . ILE B 1 130 ? 14.777 12.597 13.205 1.000 25.461 107 ILE BBB N 1
ATOM 3382 C CA . ILE B 1 130 ? 15.250 11.230 13.589 1.000 24.879 107 ILE BBB CA 1
ATOM 3383 C C . ILE B 1 130 ? 14.037 10.395 13.943 1.000 25.212 107 ILE BBB C 1
ATOM 3384 O O . ILE B 1 130 ? 13.177 10.875 14.690 1.000 26.481 107 ILE BBB O 1
ATOM 3389 N N . GLN B 1 131 ? 13.978 9.171 13.441 1.000 25.448 108 GLN BBB N 1
ATOM 3390 C CA . GLN B 1 131 ? 12.980 8.216 13.953 1.000 26.081 108 GLN BBB CA 1
ATOM 3391 C C . GLN B 1 131 ? 13.722 6.963 14.416 1.000 25.551 108 GLN BBB C 1
ATOM 3392 O O . GLN B 1 131 ? 14.768 6.615 13.848 1.000 24.229 108 GLN BBB O 1
ATOM 3398 N N . GLU B 1 132 ? 13.172 6.342 15.442 1.000 27.133 109 GLU BBB N 1
ATOM 3399 C CA . GLU B 1 132 ? 13.697 5.107 16.039 1.000 27.502 109 GLU BBB CA 1
ATOM 3400 C C . GLU B 1 132 ? 13.115 3.930 15.288 1.000 26.980 109 GLU BBB C 1
ATOM 3401 O O . GLU B 1 132 ? 11.915 3.915 15.026 1.000 27.950 109 GLU BBB O 1
ATOM 3407 N N . VAL B 1 133 ? 13.959 2.960 15.004 1.000 25.618 110 VAL BBB N 1
ATOM 3408 C CA . VAL B 1 133 ? 13.496 1.600 14.639 1.000 26.084 110 VAL BBB CA 1
ATOM 3409 C C . VAL B 1 133 ? 13.060 0.926 15.937 1.000 25.664 110 VAL BBB C 1
ATOM 3410 O O . VAL B 1 133 ? 13.826 0.860 16.890 1.000 25.355 110 VAL BBB O 1
ATOM 3414 N N . PRO B 1 134 ? 11.792 0.467 16.029 1.000 25.701 111 PRO BBB N 1
ATOM 3415 C CA . PRO B 1 134 ? 11.243 -0.028 17.297 1.000 26.550 111 PRO BBB CA 1
ATOM 3416 C C . PRO B 1 134 ? 11.697 -1.439 17.719 1.000 26.222 111 PRO BBB C 1
ATOM 3417 O O . PRO B 1 134 ? 10.854 -2.312 17.894 1.000 27.066 111 PRO BBB O 1
ATOM 3421 N N . TRP B 1 135 ? 13.009 -1.630 17.919 1.000 25.878 112 TRP BBB N 1
ATOM 3422 C CA . TRP B 1 135 ? 13.571 -2.858 18.541 1.000 26.446 112 TRP BBB CA 1
ATOM 3423 C C . TRP B 1 135 ? 13.147 -2.893 20.005 1.000 27.602 112 TRP BBB C 1
ATOM 3424 O O . TRP B 1 135 ? 13.228 -1.848 20.670 1.000 28.443 112 TRP BBB O 1
ATOM 3435 N N . GLN B 1 136 ? 12.655 -4.034 20.472 1.000 27.811 113 GLN BBB N 1
ATOM 3436 C CA . GLN B 1 136 ? 12.426 -4.335 21.900 1.000 29.065 113 GLN BBB CA 1
ATOM 3437 C C . GLN B 1 136 ? 13.337 -5.515 22.259 1.000 28.322 113 GLN BBB C 1
ATOM 3438 O O . GLN B 1 136 ? 13.468 -6.437 21.439 1.000 27.210 113 GLN BBB O 1
ATOM 3444 N N . ARG B 1 137 ? 13.910 -5.495 23.448 1.000 28.652 114 ARG BBB N 1
ATOM 3445 C CA . ARG B 1 137 ? 14.659 -6.643 24.005 1.000 28.812 114 ARG BBB CA 1
ATOM 3446 C C . ARG B 1 137 ? 13.703 -7.832 24.121 1.000 29.056 114 ARG BBB C 1
ATOM 3447 O O . ARG B 1 137 ? 12.563 -7.665 24.555 1.000 28.862 114 ARG BBB O 1
ATOM 3455 N N . GLN B 1 138 ? 14.153 -9.013 23.744 1.000 29.181 115 GLN BBB N 1
ATOM 3456 C CA . GLN B 1 138 ? 13.403 -10.267 23.997 1.000 30.396 115 GLN BBB CA 1
ATOM 3457 C C . GLN B 1 138 ? 13.464 -10.580 25.494 1.000 31.039 115 GLN BBB C 1
ATOM 3458 O O . GLN B 1 138 ? 14.487 -10.302 26.144 1.000 30.602 115 GLN BBB O 1
ATOM 3464 N N . TYR B 1 139 ? 12.382 -11.149 26.014 1.000 32.465 116 TYR BBB N 1
ATOM 3465 C CA . TYR B 1 139 ? 12.269 -11.644 27.406 1.000 34.090 116 TYR BBB CA 1
ATOM 3466 C C . TYR B 1 139 ? 11.879 -13.113 27.344 1.000 34.402 116 TYR BBB C 1
ATOM 3467 O O . TYR B 1 139 ? 11.041 -13.456 26.513 1.000 34.344 116 TYR BBB O 1
ATOM 3476 N N . GLN B 1 140 ? 12.487 -13.930 28.205 1.000 35.266 117 GLN BBB N 1
ATOM 3477 C CA . GLN B 1 140 ? 12.091 -15.343 28.443 1.000 36.513 117 GLN BBB CA 1
ATOM 3478 C C . GLN B 1 140 ? 11.650 -15.457 29.900 1.000 37.871 117 GLN BBB C 1
ATOM 3479 O O . GLN B 1 140 ? 12.498 -15.272 30.776 1.000 37.073 117 GLN BBB O 1
ATOM 3485 N N . ASN B 1 141 ? 10.350 -15.668 30.110 1.000 39.464 118 ASN BBB N 1
ATOM 3486 C CA . ASN B 1 141 ? 9.726 -15.803 31.444 1.000 41.892 118 ASN BBB CA 1
ATOM 3487 C C . ASN B 1 141 ? 10.153 -14.624 32.325 1.000 41.990 118 ASN BBB C 1
ATOM 3488 O O . ASN B 1 141 ? 10.618 -14.837 33.474 1.000 42.403 118 ASN BBB O 1
ATOM 3493 N N . GLY B 1 142 ? 10.034 -13.419 31.770 1.000 41.390 119 GLY BBB N 1
ATOM 3494 C CA . GLY B 1 142 ? 10.292 -12.158 32.488 1.000 41.641 119 GLY BBB CA 1
ATOM 3495 C C . GLY B 1 142 ? 11.770 -11.826 32.598 1.000 40.897 119 GLY BBB C 1
ATOM 3496 O O . GLY B 1 142 ? 12.074 -10.756 33.164 1.000 41.699 119 GLY BBB O 1
ATOM 3497 N N . VAL B 1 143 ? 12.666 -12.640 32.036 1.000 38.925 120 VAL BBB N 1
ATOM 3498 C CA . VAL B 1 143 ? 14.135 -12.408 32.118 1.000 38.465 120 VAL BBB CA 1
ATOM 3499 C C . VAL B 1 143 ? 14.611 -11.764 30.823 1.000 36.246 120 VAL BBB C 1
ATOM 3500 O O . VAL B 1 143 ? 14.440 -12.330 29.747 1.000 34.959 120 VAL BBB O 1
ATOM 3504 N N . PRO B 1 144 ? 15.229 -10.561 30.888 1.000 35.805 121 PRO BBB N 1
ATOM 3505 C CA . PRO B 1 144 ? 15.677 -9.863 29.684 1.000 33.992 121 PRO BBB CA 1
ATOM 3506 C C . PRO B 1 144 ? 16.837 -10.615 29.032 1.000 32.826 121 PRO BBB C 1
ATOM 3507 O O . PRO B 1 144 ? 17.761 -11.026 29.744 1.000 34.344 121 PRO BBB O 1
ATOM 3511 N N . HIS B 1 145 ? 16.778 -10.795 27.722 1.000 30.657 122 HIS BBB N 1
ATOM 3512 C CA . HIS B 1 145 ? 17.892 -11.392 26.951 1.000 30.037 122 HIS BBB CA 1
ATOM 3513 C C . HIS B 1 145 ? 19.037 -10.383 26.857 1.000 29.861 122 HIS BBB C 1
ATOM 3514 O O . HIS B 1 145 ? 18.769 -9.216 26.507 1.000 29.252 122 HIS BBB O 1
ATOM 3521 N N . ILE B 1 146 ? 20.268 -10.830 27.105 1.000 30.330 123 ILE BBB N 1
ATOM 3522 C CA . ILE B 1 146 ? 21.464 -9.932 27.063 1.000 30.774 123 ILE BBB CA 1
ATOM 3523 C C . ILE B 1 146 ? 21.644 -9.317 25.672 1.000 29.203 123 ILE BBB C 1
ATOM 3524 O O . ILE B 1 146 ? 22.201 -8.206 25.615 1.000 29.027 123 ILE BBB O 1
ATOM 3529 N N . HIS B 1 147 ? 21.270 -9.992 24.572 1.000 28.076 124 HIS BBB N 1
ATOM 3530 C CA . HIS B 1 147 ? 21.673 -9.511 23.224 1.000 27.746 124 HIS BBB CA 1
ATOM 3531 C C . HIS B 1 147 ? 20.697 -9.898 22.112 1.000 26.676 124 HIS BBB C 1
ATOM 3532 O O . HIS B 1 147 ? 21.130 -9.923 20.971 1.000 26.707 124 HIS BBB O 1
ATOM 3539 N N . SER B 1 148 ? 19.427 -10.144 22.417 1.000 26.132 125 SER BBB N 1
ATOM 3540 C CA . SER B 1 148 ? 18.437 -10.551 21.400 1.000 25.369 125 SER BBB CA 1
ATOM 3541 C C . SER B 1 148 ? 17.219 -9.639 21.470 1.000 24.411 125 SER BBB C 1
ATOM 3542 O O . SER B 1 148 ? 16.782 -9.305 22.591 1.000 25.257 125 SER BBB O 1
ATOM 3545 N N . PHE B 1 149 ? 16.707 -9.282 20.299 1.000 23.690 126 PHE BBB N 1
ATOM 3546 C CA . PHE B 1 149 ? 15.697 -8.219 20.098 1.000 23.496 126 PHE BBB CA 1
ATOM 3547 C C . PHE B 1 149 ? 14.645 -8.686 19.096 1.000 22.767 126 PHE BBB C 1
ATOM 3548 O O . PHE B 1 149 ? 14.903 -9.623 18.298 1.000 23.557 126 PHE BBB O 1
ATOM 3556 N N . ILE B 1 150 ? 13.472 -8.060 19.153 1.000 26.308 127 ILE BBB N 1
ATOM 3557 C CA . ILE B 1 150 ? 12.353 -8.317 18.221 1.000 25.421 127 ILE BBB CA 1
ATOM 3558 C C . ILE B 1 150 ? 11.788 -6.950 17.810 1.000 24.956 127 ILE BBB C 1
ATOM 3559 O O . ILE B 1 150 ? 11.748 -6.041 18.667 1.000 24.356 127 ILE BBB O 1
ATOM 3564 N N . LEU B 1 151 ? 11.417 -6.819 16.549 1.000 25.206 128 LEU BBB N 1
ATOM 3565 C CA . LEU B 1 151 ? 10.849 -5.556 16.007 1.000 25.798 128 LEU BBB CA 1
ATOM 3566 C C . LEU B 1 151 ? 9.368 -5.485 16.376 1.000 26.474 128 LEU BBB C 1
ATOM 3567 O O . LEU B 1 151 ? 8.622 -6.401 16.011 1.000 26.667 128 LEU BBB O 1
ATOM 3572 N N . VAL B 1 152 ? 8.967 -4.438 17.097 1.000 27.576 129 VAL BBB N 1
ATOM 3573 C CA . VAL B 1 152 ? 7.572 -4.265 17.604 1.000 29.022 129 VAL BBB CA 1
ATOM 3574 C C . VAL B 1 152 ? 7.098 -2.842 17.289 1.000 30.686 129 VAL BBB C 1
ATOM 3575 O O . VAL B 1 152 ? 7.239 -1.945 18.118 1.000 30.118 129 VAL BBB O 1
ATOM 3579 N N . PRO B 1 153 ? 6.567 -2.602 16.074 1.000 32.501 130 PRO BBB N 1
ATOM 3580 C CA . PRO B 1 153 ? 6.070 -1.273 15.708 1.000 34.318 130 PRO BBB CA 1
ATOM 3581 C C . PRO B 1 153 ? 4.681 -0.960 16.286 1.000 36.974 130 PRO BBB C 1
ATOM 3582 O O . PRO B 1 153 ? 3.733 -1.089 15.543 1.000 40.749 130 PRO BBB O 1
ATOM 3586 N N . ASP B 1 154 ? 4.591 -0.486 17.535 1.000 37.906 131 ASP BBB N 1
ATOM 3587 C CA . ASP B 1 154 ? 3.333 -0.027 18.184 1.000 39.807 131 ASP BBB CA 1
ATOM 3588 C C . ASP B 1 154 ? 3.395 1.504 18.388 1.000 39.190 131 ASP BBB C 1
ATOM 3589 O O . ASP B 1 154 ? 3.146 2.024 19.534 1.000 40.987 131 ASP BBB O 1
ATOM 3594 N N A GLY B 1 155 ? 3.724 2.222 17.323 0.500 38.089 132 GLY BBB N 1
ATOM 3595 N N B GLY B 1 155 ? 3.722 2.218 17.315 0.500 38.090 132 GLY BBB N 1
ATOM 3596 C CA A GLY B 1 155 ? 3.853 3.689 17.328 0.500 37.033 132 GLY BBB CA 1
ATOM 3597 C CA B GLY B 1 155 ? 3.852 3.688 17.323 0.500 37.033 132 GLY BBB CA 1
ATOM 3598 C C A GLY B 1 155 ? 5.311 4.093 17.247 0.500 35.402 132 GLY BBB C 1
ATOM 3599 C C B GLY B 1 155 ? 5.311 4.094 17.246 0.500 35.401 132 GLY BBB C 1
ATOM 3600 O O A GLY B 1 155 ? 6.043 3.839 18.219 0.500 36.774 132 GLY BBB O 1
ATOM 3601 O O B GLY B 1 155 ? 6.048 3.834 18.221 0.500 36.772 132 GLY BBB O 1
ATOM 3602 N N . ILE B 1 156 ? 5.697 4.748 16.149 1.000 33.675 133 ILE BBB N 1
ATOM 3603 C CA . ILE B 1 156 ? 7.102 5.095 15.830 1.000 30.862 133 ILE BBB CA 1
ATOM 3604 C C . ILE B 1 156 ? 7.444 6.395 16.568 1.000 29.340 133 ILE BBB C 1
ATOM 3605 O O . ILE B 1 156 ? 6.709 7.400 16.414 1.000 28.422 133 ILE BBB O 1
ATOM 3610 N N . ARG B 1 157 ? 8.494 6.344 17.353 1.000 27.713 134 ARG BBB N 1
ATOM 3611 C CA . ARG B 1 157 ? 9.059 7.502 18.068 1.000 27.433 134 ARG BBB CA 1
ATOM 3612 C C . ARG B 1 157 ? 9.900 8.310 17.084 1.000 26.325 134 ARG BBB C 1
ATOM 3613 O O . ARG B 1 157 ? 10.757 7.748 16.387 1.000 25.151 134 ARG BBB O 1
ATOM 3621 N N . PHE B 1 158 ? 9.708 9.623 17.084 1.000 25.908 135 PHE BBB N 1
ATOM 3622 C CA . PHE B 1 158 ? 10.550 10.524 16.279 1.000 25.418 135 PHE BBB CA 1
ATOM 3623 C C . PHE B 1 158 ? 10.795 11.827 17.051 1.000 25.339 135 PHE BBB C 1
ATOM 3624 O O . PHE B 1 158 ? 10.150 12.121 18.059 1.000 24.628 135 PHE BBB O 1
ATOM 3632 N N . CYS B 1 159 ? 11.756 12.574 16.543 1.000 25.986 136 CYS BBB N 1
ATOM 3633 C CA . CYS B 1 159 ? 12.021 13.945 17.014 1.000 26.845 136 CYS BBB CA 1
ATOM 3634 C C . CYS B 1 159 ? 12.538 14.791 15.858 1.000 27.113 136 CYS BBB C 1
ATOM 3635 O O . CYS B 1 159 ? 12.879 14.261 14.766 1.000 26.256 136 CYS BBB O 1
ATOM 3638 N N . GLU B 1 160 ? 12.591 16.084 16.111 1.000 36.188 137 GLU BBB N 1
ATOM 3639 C CA . GLU B 1 160 ? 12.990 17.069 15.106 1.000 37.048 137 GLU BBB CA 1
ATOM 3640 C C . GLU B 1 160 ? 13.653 18.192 15.889 1.000 34.281 137 GLU BBB C 1
ATOM 3641 O O . GLU B 1 160 ? 13.056 18.610 16.903 1.000 34.081 137 GLU BBB O 1
ATOM 3647 N N . ALA B 1 161 ? 14.855 18.581 15.491 1.000 32.458 138 ALA BBB N 1
ATOM 3648 C CA . ALA B 1 161 ? 15.526 19.782 16.020 1.000 30.960 138 ALA BBB CA 1
ATOM 3649 C C . ALA B 1 161 ? 15.812 20.705 14.837 1.000 31.255 138 ALA BBB C 1
ATOM 3650 O O . ALA B 1 161 ? 16.165 20.204 13.741 1.000 31.297 138 ALA BBB O 1
ATOM 3652 N N . GLU B 1 162 ? 15.637 22.011 15.027 1.000 31.538 139 GLU BBB N 1
ATOM 3653 C CA . GLU B 1 162 ? 15.975 22.970 13.954 1.000 32.831 139 GLU BBB CA 1
ATOM 3654 C C . GLU B 1 162 ? 16.504 24.257 14.572 1.000 31.977 139 GLU BBB C 1
ATOM 3655 O O . GLU B 1 162 ? 16.214 24.534 15.757 1.000 31.625 139 GLU BBB O 1
ATOM 3661 N N . GLN B 1 163 ? 17.313 24.965 13.796 1.000 32.128 140 GLN BBB N 1
ATOM 3662 C CA . GLN B 1 163 ? 17.879 26.263 14.230 1.000 32.640 140 GLN BBB CA 1
ATOM 3663 C C . GLN B 1 163 ? 18.213 27.103 13.000 1.000 32.983 140 GLN BBB C 1
ATOM 3664 O O . GLN B 1 163 ? 18.812 26.565 12.058 1.000 31.426 140 GLN BBB O 1
ATOM 3670 N N A CYS B 1 164 ? 17.843 28.392 13.040 0.690 34.650 141 CYS BBB N 1
ATOM 3671 N N B CYS B 1 164 ? 17.841 28.390 13.032 0.310 34.372 141 CYS BBB N 1
ATOM 3672 C CA A CYS B 1 164 ? 18.324 29.442 12.104 0.690 35.978 141 CYS BBB CA 1
ATOM 3673 C CA B CYS B 1 164 ? 18.332 29.434 12.092 0.310 35.548 141 CYS BBB CA 1
ATOM 3674 C C A CYS B 1 164 ? 19.526 30.131 12.755 0.690 36.063 141 CYS BBB C 1
ATOM 3675 C C B CYS B 1 164 ? 19.518 30.137 12.754 0.310 35.873 141 CYS BBB C 1
ATOM 3676 O O A CYS B 1 164 ? 19.549 30.210 14.005 0.690 36.341 141 CYS BBB O 1
ATOM 3677 O O B CYS B 1 164 ? 19.537 30.214 14.001 0.310 36.231 141 CYS BBB O 1
ATOM 3682 N N . ARG B 1 165 ? 20.476 30.598 11.951 1.000 36.416 142 ARG BBB N 1
ATOM 3683 C CA . ARG B 1 165 ? 21.631 31.396 12.433 1.000 38.271 142 ARG BBB CA 1
ATOM 3684 C C . ARG B 1 165 ? 21.074 32.502 13.341 1.000 40.477 142 ARG BBB C 1
ATOM 3685 O O . ARG B 1 165 ? 20.095 33.148 12.932 1.000 41.213 142 ARG BBB O 1
ATOM 3693 N N . ASN B 1 166 ? 21.620 32.636 14.557 1.000 43.075 143 ASN BBB N 1
ATOM 3694 C CA . ASN B 1 166 ? 21.286 33.699 15.554 1.000 45.873 143 ASN BBB CA 1
ATOM 3695 C C . ASN B 1 166 ? 19.876 33.485 16.119 1.000 45.835 143 ASN BBB C 1
ATOM 3696 O O . ASN B 1 166 ? 19.379 34.396 16.783 1.000 48.459 143 ASN BBB O 1
ATOM 3701 N N . GLY B 1 167 ? 19.243 32.344 15.859 1.000 42.582 144 GLY BBB N 1
ATOM 3702 C CA . GLY B 1 167 ? 17.936 32.000 16.444 1.000 43.428 144 GLY BBB CA 1
ATOM 3703 C C . GLY B 1 167 ? 18.071 30.818 17.461 1.000 42.906 144 GLY BBB C 1
ATOM 3704 O O . GLY B 1 167 ? 19.149 30.165 17.614 1.000 43.422 144 GLY BBB O 1
ATOM 3705 N N . PRO B 1 168 ? 16.936 30.508 18.135 1.000 43.250 145 PRO BBB N 1
ATOM 3706 C CA . PRO B 1 168 ? 16.906 29.444 19.129 1.000 43.061 145 PRO BBB CA 1
ATOM 3707 C C . PRO B 1 168 ? 16.953 28.065 18.438 1.000 39.786 145 PRO BBB C 1
ATOM 3708 O O . PRO B 1 168 ? 16.439 27.913 17.341 1.000 38.002 145 PRO BBB O 1
ATOM 3712 N N . LEU B 1 169 ? 17.608 27.114 19.086 1.000 39.341 146 LEU BBB N 1
ATOM 3713 C CA . LEU B 1 169 ? 17.540 25.688 18.710 1.000 38.116 146 LEU BBB CA 1
ATOM 3714 C C . LEU B 1 169 ? 16.266 25.120 19.346 1.000 38.322 146 LEU BBB C 1
ATOM 3715 O O . LEU B 1 169 ? 16.159 25.151 20.589 1.000 40.293 146 LEU BBB O 1
ATOM 3720 N N . VAL B 1 170 ? 15.294 24.732 18.518 1.000 36.950 147 VAL BBB N 1
ATOM 3721 C CA . VAL B 1 170 ? 13.947 24.289 18.979 1.000 37.833 147 VAL BBB CA 1
ATOM 3722 C C . VAL B 1 170 ? 13.842 22.769 18.772 1.000 36.031 147 VAL BBB C 1
ATOM 3723 O O . VAL B 1 170 ? 14.233 22.297 17.690 1.000 34.148 147 VAL BBB O 1
ATOM 3727 N N . VAL B 1 171 ? 13.380 22.044 19.788 1.000 34.756 148 VAL BBB N 1
ATOM 3728 C CA . VAL B 1 171 ? 13.266 20.560 19.755 1.000 34.146 148 VAL BBB CA 1
ATOM 3729 C C . VAL B 1 171 ? 11.790 20.180 19.840 1.000 33.399 148 VAL BBB C 1
ATOM 3730 O O . VAL B 1 171 ? 11.072 20.691 20.730 1.000 32.980 148 VAL BBB O 1
ATOM 3734 N N . CYS B 1 172 ? 11.371 19.275 18.950 1.000 32.473 149 CYS BBB N 1
ATOM 3735 C CA . CYS B 1 172 ? 10.034 18.645 18.962 1.000 32.119 149 CYS BBB CA 1
ATOM 3736 C C . CYS B 1 172 ? 10.215 17.128 19.077 1.000 29.569 149 CYS BBB C 1
ATOM 3737 O O . CYS B 1 172 ? 11.248 16.608 18.620 1.000 29.659 149 CYS BBB O 1
ATOM 3740 N N . ALA B 1 173 ? 9.285 16.457 19.725 1.000 28.539 150 ALA BBB N 1
ATOM 3741 C CA . ALA B 1 173 ? 9.241 14.985 19.791 1.000 27.268 150 ALA BBB CA 1
ATOM 3742 C C . ALA B 1 173 ? 7.844 14.549 19.365 1.000 27.332 150 ALA BBB C 1
ATOM 3743 O O . ALA B 1 173 ? 6.924 15.394 19.296 1.000 27.232 150 ALA BBB O 1
ATOM 3745 N N . GLY B 1 174 ? 7.700 13.283 19.007 1.000 26.781 151 GLY BBB N 1
ATOM 3746 C CA . GLY B 1 174 ? 6.394 12.829 18.543 1.000 26.924 151 GLY BBB CA 1
ATOM 3747 C C . GLY B 1 174 ? 6.295 11.332 18.494 1.000 26.622 151 GLY BBB C 1
ATOM 3748 O O . GLY B 1 174 ? 7.282 10.618 18.746 1.000 26.009 151 GLY BBB O 1
ATOM 3749 N N . ILE B 1 175 ? 5.095 10.890 18.175 1.000 27.406 152 ILE BBB N 1
ATOM 3750 C CA . ILE B 1 175 ? 4.794 9.463 17.907 1.000 27.606 152 ILE BBB CA 1
ATOM 3751 C C . ILE B 1 175 ? 3.869 9.439 16.692 1.000 28.059 152 ILE BBB C 1
ATOM 3752 O O . ILE B 1 175 ? 2.924 10.260 16.629 1.000 28.578 152 ILE BBB O 1
ATOM 3757 N N . LYS B 1 176 ? 4.137 8.559 15.732 1.000 28.123 153 LYS BBB N 1
ATOM 3758 C CA . LYS B 1 176 ? 3.285 8.441 14.534 1.000 29.275 153 LYS BBB CA 1
ATOM 3759 C C . LYS B 1 176 ? 2.989 6.968 14.265 1.000 29.202 153 LYS BBB C 1
ATOM 3760 O O . LYS B 1 176 ? 3.598 6.099 14.915 1.000 27.643 153 LYS BBB O 1
ATOM 3766 N N . ASP B 1 177 ? 2.049 6.726 13.366 1.000 30.317 154 ASP BBB N 1
ATOM 3767 C CA . ASP B 1 177 ? 1.615 5.354 12.998 1.000 31.835 154 ASP BBB CA 1
ATOM 3768 C C . ASP B 1 177 ? 1.128 4.649 14.262 1.000 30.650 154 ASP BBB C 1
ATOM 3769 O O . ASP B 1 177 ? 1.360 3.446 14.386 1.000 31.770 154 ASP BBB O 1
ATOM 3774 N N . LEU B 1 178 ? 0.511 5.379 15.179 1.000 29.553 155 LEU BBB N 1
ATOM 3775 C CA . LEU B 1 178 ? -0.061 4.825 16.420 1.000 28.833 155 LEU BBB CA 1
ATOM 3776 C C . LEU B 1 178 ? -1.547 4.541 16.167 1.000 28.604 155 LEU BBB C 1
ATOM 3777 O O . LEU B 1 178 ? -2.315 5.481 15.969 1.000 27.168 155 LEU BBB O 1
ATOM 3782 N N . LYS B 1 179 ? -1.922 3.266 16.129 1.000 28.324 156 LYS BBB N 1
ATOM 3783 C CA . LYS B 1 179 ? -3.284 2.901 15.731 1.000 28.983 156 LYS BBB CA 1
ATOM 3784 C C . LYS B 1 179 ? -4.019 2.384 16.971 1.000 28.084 156 LYS BBB C 1
ATOM 3785 O O . LYS B 1 179 ? -3.600 1.339 17.567 1.000 26.552 156 LYS BBB O 1
ATOM 3791 N N . LEU B 1 180 ? -5.068 3.106 17.339 1.000 27.057 157 LEU BBB N 1
ATOM 3792 C CA . LEU B 1 180 ? -5.876 2.832 18.542 1.000 27.974 157 LEU BBB CA 1
ATOM 3793 C C . LEU B 1 180 ? -7.310 2.608 18.091 1.000 28.086 157 LEU BBB C 1
ATOM 3794 O O . LEU B 1 180 ? -7.777 3.244 17.130 1.000 28.064 157 LEU BBB O 1
ATOM 3799 N N A MET B 1 181 ? -8.016 1.735 18.796 0.560 28.293 158 MET BBB N 1
ATOM 3800 N N B MET B 1 181 ? -8.018 1.734 18.793 0.440 28.395 158 MET BBB N 1
ATOM 3801 C CA A MET B 1 181 ? -9.415 1.426 18.446 0.560 28.470 158 MET BBB CA 1
ATOM 3802 C CA B MET B 1 181 ? -9.417 1.417 18.441 0.440 28.573 158 MET BBB CA 1
ATOM 3803 C C A MET B 1 181 ? -10.181 1.114 19.732 0.560 28.887 158 MET BBB C 1
ATOM 3804 C C B MET B 1 181 ? -10.182 1.116 19.730 0.440 28.921 158 MET BBB C 1
ATOM 3805 O O A MET B 1 181 ? -9.661 0.306 20.575 0.560 29.933 158 MET BBB O 1
ATOM 3806 O O B MET B 1 181 ? -9.653 0.321 20.583 0.440 29.889 158 MET BBB O 1
ATOM 3815 N N . LYS B 1 182 ? -11.368 1.723 19.869 1.000 28.328 159 LYS BBB N 1
ATOM 3816 C CA . LYS B 1 182 ? -12.329 1.261 20.888 1.000 29.342 159 LYS BBB CA 1
ATOM 3817 C C . LYS B 1 182 ? -13.635 0.905 20.178 1.000 29.158 159 LYS BBB C 1
ATOM 3818 O O . LYS B 1 182 ? -13.920 1.457 19.109 1.000 28.967 159 LYS BBB O 1
ATOM 3824 N N . THR B 1 183 ? -14.359 -0.049 20.746 1.000 30.049 160 THR BBB N 1
ATOM 3825 C CA . THR B 1 183 ? -15.465 -0.735 20.060 1.000 30.732 160 THR BBB CA 1
ATOM 3826 C C . THR B 1 183 ? -16.800 -0.091 20.449 1.000 31.118 160 THR BBB C 1
ATOM 3827 O O . THR B 1 183 ? -17.818 -0.482 19.860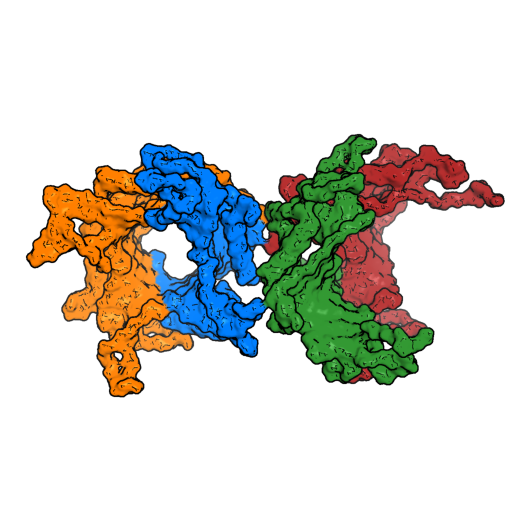 1.000 32.278 160 THR BBB O 1
ATOM 3831 N N . THR B 1 184 ? -16.797 0.862 21.374 1.000 31.425 161 THR BBB N 1
ATOM 3832 C CA . THR B 1 184 ? -18.016 1.570 21.849 1.000 31.781 161 THR BBB CA 1
ATOM 3833 C C . THR B 1 184 ? -17.609 2.892 22.515 1.000 31.656 161 THR BBB C 1
ATOM 3834 O O . THR B 1 184 ? -16.423 3.281 22.409 1.000 31.395 161 THR BBB O 1
ATOM 3838 N N . GLN B 1 185 ? -18.555 3.560 23.173 1.000 32.238 162 GLN BBB N 1
ATOM 3839 C CA . GLN B 1 185 ? -18.338 4.888 23.810 1.000 32.347 162 GLN BBB CA 1
ATOM 3840 C C . GLN B 1 185 ? -17.873 5.889 22.742 1.000 31.283 162 GLN BBB C 1
ATOM 3841 O O . GLN B 1 185 ? -16.975 6.709 23.020 1.000 30.703 162 GLN BBB O 1
ATOM 3847 N N . SER B 1 186 ? -18.463 5.807 21.550 1.000 30.179 163 SER BBB N 1
ATOM 3848 C CA . SER B 1 186 ? -18.181 6.712 20.417 1.000 30.099 163 SER BBB CA 1
ATOM 3849 C C . SER B 1 186 ? -19.462 6.962 19.632 1.000 29.409 163 SER BBB C 1
ATOM 3850 O O . SER B 1 186 ? -20.183 6.006 19.310 1.000 28.987 163 SER BBB O 1
ATOM 3853 N N . GLY B 1 187 ? -19.703 8.228 19.320 1.000 29.307 164 GLY BBB N 1
ATOM 3854 C CA . GLY B 1 187 ? -20.784 8.593 18.398 1.000 29.976 164 GLY BBB CA 1
ATOM 3855 C C . GLY B 1 187 ? -20.447 9.847 17.636 1.000 29.974 164 GLY BBB C 1
ATOM 3856 O O . GLY B 1 187 ? -19.348 10.407 17.833 1.000 30.829 164 GLY BBB O 1
ATOM 3857 N N . PHE B 1 188 ? -21.351 10.242 16.753 1.000 29.954 165 PHE BBB N 1
ATOM 3858 C CA . PHE B 1 188 ? -21.311 11.525 16.020 1.000 30.151 165 PHE BBB CA 1
ATOM 3859 C C . PHE B 1 188 ? -22.754 11.888 15.700 1.000 31.084 165 PHE BBB C 1
ATOM 3860 O O . PHE B 1 188 ? -23.382 11.222 14.841 1.000 31.379 165 PHE BBB O 1
ATOM 3868 N N . GLU B 1 189 ? -23.260 12.883 16.438 1.000 37.561 166 GLU BBB N 1
ATOM 3869 C CA . GLU B 1 189 ? -24.656 13.350 16.377 1.000 37.797 166 GLU BBB CA 1
ATOM 3870 C C . GLU B 1 189 ? -24.658 14.880 16.347 1.000 36.881 166 GLU BBB C 1
ATOM 3871 O O . GLU B 1 189 ? -23.630 15.480 16.682 1.000 35.312 166 GLU BBB O 1
ATOM 3877 N N . GLY B 1 190 ? -25.803 15.457 15.992 1.000 37.668 167 GLY BBB N 1
ATOM 3878 C CA . GLY B 1 190 ? -26.060 16.907 16.100 1.000 38.279 167 GLY BBB CA 1
ATOM 3879 C C . GLY B 1 190 ? -25.184 17.696 15.155 1.000 37.472 167 GLY BBB C 1
ATOM 3880 O O . GLY B 1 190 ? -24.856 18.840 15.497 1.000 37.939 167 GLY BBB O 1
ATOM 3881 N N . PHE B 1 191 ? -24.842 17.136 13.994 1.000 36.598 168 PHE BBB N 1
ATOM 3882 C CA . PHE B 1 191 ? -23.949 17.790 13.005 1.000 36.274 168 PHE BBB CA 1
ATOM 3883 C C . PHE B 1 191 ? -24.807 18.608 12.041 1.000 37.010 168 PHE BBB C 1
ATOM 3884 O O . PHE B 1 191 ? -26.024 18.497 12.055 1.000 37.199 168 PHE BBB O 1
ATOM 3892 N N . TYR B 1 192 ? -24.160 19.431 11.227 1.000 37.876 169 TYR BBB N 1
ATOM 3893 C CA . TYR B 1 192 ? -24.832 20.320 10.247 1.000 39.464 169 TYR BBB CA 1
ATOM 3894 C C . TYR B 1 192 ? -25.435 19.460 9.134 1.000 40.356 169 TYR BBB C 1
ATOM 3895 O O . TYR B 1 192 ? -24.726 18.598 8.584 1.000 38.580 169 TYR BBB O 1
ATOM 3904 N N . ARG B 1 193 ? -26.709 19.681 8.824 1.000 43.278 170 ARG BBB N 1
ATOM 3905 C CA . ARG B 1 193 ? -27.459 18.931 7.785 1.000 45.207 170 ARG BBB CA 1
ATOM 3906 C C . ARG B 1 193 ? -27.678 19.859 6.587 1.000 45.614 170 ARG BBB C 1
ATOM 3907 O O . ARG B 1 193 ? -27.856 21.094 6.780 1.000 45.630 170 ARG BBB O 1
ATOM 3915 N N . ASN B 1 194 ? -27.644 19.290 5.383 1.000 44.291 171 ASN BBB N 1
ATOM 3916 C CA . ASN B 1 194 ? -27.901 20.012 4.109 1.000 44.902 171 ASN BBB CA 1
ATOM 3917 C C . ASN B 1 194 ? -28.318 18.966 3.070 1.000 44.305 171 ASN BBB C 1
ATOM 3918 O O . ASN B 1 194 ? -28.311 17.758 3.424 1.000 43.386 171 ASN BBB O 1
ATOM 3923 N N . GLU B 1 195 ? -28.655 19.401 1.855 1.000 44.180 172 GLU BBB N 1
ATOM 3924 C CA . GLU B 1 195 ? -29.257 18.533 0.804 1.000 44.504 172 GLU BBB CA 1
ATOM 3925 C C . GLU B 1 195 ? -28.302 17.392 0.386 1.000 42.374 172 GLU BBB C 1
ATOM 3926 O O . GLU B 1 195 ? -28.797 16.427 -0.215 1.000 41.922 172 GLU BBB O 1
ATOM 3932 N N . HIS B 1 196 ? -26.993 17.491 0.656 1.000 40.418 173 HIS BBB N 1
ATOM 3933 C CA . HIS B 1 196 ? -26.001 16.447 0.263 1.000 39.302 173 HIS BBB CA 1
ATOM 3934 C C . HIS B 1 196 ? -25.527 15.638 1.479 1.000 38.083 173 HIS BBB C 1
ATOM 3935 O O . HIS B 1 196 ? -24.557 14.860 1.337 1.000 37.078 173 HIS BBB O 1
ATOM 3942 N N . THR B 1 197 ? -26.207 15.767 2.616 1.000 37.984 174 THR BBB N 1
ATOM 3943 C CA . THR B 1 197 ? -25.847 15.086 3.886 1.000 37.735 174 THR BBB CA 1
ATOM 3944 C C . THR B 1 197 ? -26.778 13.884 4.093 1.000 37.825 174 THR BBB C 1
ATOM 3945 O O . THR B 1 197 ? -27.948 14.096 4.375 1.000 38.813 174 THR BBB O 1
ATOM 3949 N N . THR B 1 198 ? -26.246 12.673 3.950 1.000 37.250 175 THR BBB N 1
ATOM 3950 C CA . THR B 1 198 ? -26.990 11.389 4.081 1.000 37.669 175 THR BBB CA 1
ATOM 3951 C C . THR B 1 198 ? -26.569 10.655 5.354 1.000 37.265 175 THR BBB C 1
ATOM 3952 O O . THR B 1 198 ? -27.222 9.673 5.692 1.000 37.474 175 THR BBB O 1
ATOM 3956 N N . LEU B 1 199 ? -25.496 11.101 6.017 1.000 36.591 176 LEU BBB N 1
ATOM 3957 C CA . LEU B 1 199 ? -24.914 10.389 7.182 1.000 36.919 176 LEU BBB CA 1
ATOM 3958 C C . LEU B 1 199 ? -25.989 10.280 8.261 1.000 37.844 176 LEU BBB C 1
ATOM 3959 O O . LEU B 1 199 ? -26.587 11.282 8.650 1.000 37.763 176 LEU BBB O 1
ATOM 3964 N N . PRO B 1 200 ? -26.305 9.073 8.772 1.000 38.815 177 PRO BBB N 1
ATOM 3965 C CA . PRO B 1 200 ? -27.176 8.967 9.940 1.000 40.059 177 PRO BBB CA 1
ATOM 3966 C C . PRO B 1 200 ? -26.445 9.421 11.216 1.000 39.843 177 PRO BBB C 1
ATOM 3967 O O . PRO B 1 200 ? -25.229 9.376 11.306 1.000 38.234 177 PRO BBB O 1
ATOM 3971 N N . GLU B 1 201 ? -27.230 9.893 12.179 1.000 41.288 178 GLU BBB N 1
ATOM 3972 C CA . GLU B 1 201 ? -26.759 10.126 13.560 1.000 42.209 178 GLU BBB CA 1
ATOM 3973 C C . GLU B 1 201 ? -26.452 8.759 14.170 1.000 42.411 178 GLU BBB C 1
ATOM 3974 O O . GLU B 1 201 ? -27.227 7.835 13.948 1.000 43.041 178 GLU BBB O 1
ATOM 3980 N N . ARG B 1 202 ? -25.345 8.654 14.892 1.000 41.769 179 ARG BBB N 1
ATOM 3981 C CA . ARG B 1 202 ? -24.914 7.397 15.548 1.000 43.010 179 ARG BBB CA 1
ATOM 3982 C C . ARG B 1 202 ? -24.430 7.726 16.960 1.000 42.646 179 ARG BBB C 1
ATOM 3983 O O . ARG B 1 202 ? -23.695 8.721 17.116 1.000 40.590 179 ARG BBB O 1
ATOM 3991 N N . ASN B 1 203 ? -24.786 6.902 17.941 1.000 44.047 180 ASN BBB N 1
ATOM 3992 C CA . ASN B 1 203 ? -24.296 7.073 19.332 1.000 44.447 180 ASN BBB CA 1
ATOM 3993 C C . ASN B 1 203 ? -23.489 5.856 19.806 1.000 45.057 180 ASN BBB C 1
ATOM 3994 O O . ASN B 1 203 ? -23.135 5.832 20.992 1.000 45.496 180 ASN BBB O 1
ATOM 3999 N N A ASP B 1 204 ? -23.188 4.872 18.940 0.590 45.225 181 ASP BBB N 1
ATOM 4000 N N B ASP B 1 204 ? -23.202 4.889 18.930 0.410 45.449 181 ASP BBB N 1
ATOM 4001 C CA A ASP B 1 204 ? -22.482 3.631 19.390 0.590 46.526 181 ASP BBB CA 1
ATOM 4002 C CA B ASP B 1 204 ? -22.494 3.640 19.303 0.410 46.882 181 ASP BBB CA 1
ATOM 4003 C C A ASP B 1 204 ? -21.684 2.929 18.278 0.590 45.840 181 ASP BBB C 1
ATOM 4004 C C B ASP B 1 204 ? -21.826 3.081 18.048 0.410 46.169 181 ASP BBB C 1
ATOM 4005 O O A ASP B 1 204 ? -21.911 1.709 18.047 0.590 47.171 181 ASP BBB O 1
ATOM 4006 O O B ASP B 1 204 ? -22.418 2.208 17.383 0.410 48.083 181 ASP BBB O 1
ATOM 4015 N N A ARG B 1 205 ? -20.665 3.595 17.750 0.590 33.299 182 ARG BBB N 1
ATOM 4016 N N B ARG B 1 205 ? -20.632 3.576 17.756 0.410 33.990 182 ARG BBB N 1
ATOM 4017 C CA A ARG B 1 205 ? -19.819 3.092 16.635 0.590 31.353 182 ARG BBB CA 1
ATOM 4018 C CA B ARG B 1 205 ? -19.807 3.092 16.625 0.410 31.892 182 ARG BBB CA 1
ATOM 4019 C C A ARG B 1 205 ? -18.434 2.674 17.154 0.590 31.695 182 ARG BBB C 1
ATOM 4020 C C B ARG B 1 205 ? -18.427 2.682 17.147 0.410 32.055 182 ARG BBB C 1
ATOM 4021 O O A ARG B 1 205 ? -18.082 3.019 18.301 0.590 32.626 182 ARG BBB O 1
ATOM 4022 O O B ARG B 1 205 ? -18.088 3.021 18.298 0.410 33.054 182 ARG BBB O 1
ATOM 4037 N N . ILE B 1 206 ? -17.656 1.992 16.307 1.000 31.459 183 ILE BBB N 1
ATOM 4038 C CA . ILE B 1 206 ? -16.208 1.770 16.545 1.000 31.606 183 ILE BBB CA 1
ATOM 4039 C C . ILE B 1 206 ? -15.479 3.079 16.248 1.000 30.376 183 ILE BBB C 1
ATOM 4040 O O . ILE B 1 206 ? -15.706 3.663 15.180 1.000 29.707 183 ILE BBB O 1
ATOM 4045 N N . LEU B 1 207 ? -14.654 3.526 17.188 1.000 30.451 184 LEU BBB N 1
ATOM 4046 C CA . LEU B 1 207 ? -13.705 4.641 16.991 1.000 29.855 184 LEU BBB CA 1
ATOM 4047 C C . LEU B 1 207 ? -12.324 4.033 16.729 1.000 30.002 184 LEU BBB C 1
ATOM 4048 O O . LEU B 1 207 ? -11.695 3.528 17.677 1.000 30.704 184 LEU BBB O 1
ATOM 4053 N N . CYS B 1 208 ? -11.896 4.062 15.474 1.000 29.600 185 CYS BBB N 1
ATOM 4054 C CA . CYS B 1 208 ? -10.577 3.542 15.045 1.000 30.333 185 CYS BBB CA 1
ATOM 4055 C C . CYS B 1 208 ? -9.801 4.698 14.416 1.000 30.157 185 CYS BBB C 1
ATOM 4056 O O . CYS B 1 208 ? -10.306 5.294 13.442 1.000 29.605 185 CYS BBB O 1
ATOM 4059 N N . GLY B 1 209 ? -8.640 5.004 14.980 1.000 30.607 186 GLY BBB N 1
ATOM 4060 C CA . GLY B 1 209 ? -7.824 6.161 14.575 1.000 30.518 186 GLY BBB CA 1
ATOM 4061 C C . GLY B 1 209 ? -6.357 5.794 14.452 1.000 31.561 186 GLY BBB C 1
ATOM 4062 O O . GLY B 1 209 ? -5.847 5.051 15.329 1.000 31.862 186 GLY BBB O 1
ATOM 4063 N N . GLU B 1 210 ? -5.718 6.277 13.387 1.000 31.913 187 GLU BBB N 1
ATOM 4064 C CA . GLU B 1 210 ? -4.249 6.287 13.237 1.000 32.690 187 GLU BBB CA 1
ATOM 4065 C C . GLU B 1 210 ? -3.800 7.702 13.577 1.000 31.002 187 GLU BBB C 1
ATOM 4066 O O . GLU B 1 210 ? -4.281 8.648 12.912 1.000 30.045 187 GLU BBB O 1
ATOM 4072 N N . PHE B 1 211 ? -2.962 7.829 14.591 1.000 29.818 188 PHE BBB N 1
ATOM 4073 C CA . PHE B 1 211 ? -2.574 9.127 15.186 1.000 29.074 188 PHE BBB CA 1
ATOM 4074 C C . PHE B 1 211 ? -1.159 9.494 14.768 1.000 29.381 188 PHE BBB C 1
ATOM 4075 O O . PHE B 1 211 ? -0.248 8.635 14.740 1.000 29.454 188 PHE BBB O 1
ATOM 4083 N N . PHE B 1 212 ? -1.003 10.766 14.416 1.000 29.060 189 PHE BBB N 1
ATOM 4084 C CA . PHE B 1 212 ? 0.282 11.482 14.325 1.000 29.641 189 PHE BBB CA 1
ATOM 4085 C C . PHE B 1 212 ? 0.231 12.525 15.429 1.000 29.850 189 PHE BBB C 1
ATOM 4086 O O . PHE B 1 212 ? -0.765 13.302 15.452 1.000 29.829 189 PHE BBB O 1
ATOM 4094 N N . CYS B 1 213 ? 1.181 12.490 16.363 1.000 30.218 190 CYS BBB N 1
ATOM 4095 C CA . CYS B 1 213 ? 1.242 13.441 17.495 1.000 31.068 190 CYS BBB CA 1
ATOM 4096 C C . CYS B 1 213 ? 2.635 14.060 17.524 1.000 30.294 190 CYS BBB C 1
ATOM 4097 O O . CYS B 1 213 ? 3.633 13.310 17.426 1.000 29.942 190 CYS BBB O 1
ATOM 4100 N N . LYS B 1 214 ? 2.713 15.383 17.574 1.000 30.333 191 LYS BBB N 1
ATOM 4101 C CA . LYS B 1 214 ? 4.014 16.075 17.609 1.000 30.278 191 LYS BBB CA 1
ATOM 4102 C C . LYS B 1 214 ? 3.909 17.219 18.608 1.000 30.723 191 LYS BBB C 1
ATOM 4103 O O . LYS B 1 214 ? 2.904 17.952 18.568 1.000 31.604 191 LYS BBB O 1
ATOM 4109 N N . TRP B 1 215 ? 4.902 17.361 19.476 1.000 30.384 192 TRP BBB N 1
ATOM 4110 C CA . TRP B 1 215 ? 4.882 18.427 20.505 1.000 31.329 192 TRP BBB CA 1
ATOM 4111 C C . TRP B 1 215 ? 6.236 19.120 20.574 1.000 31.461 192 TRP BBB C 1
ATOM 4112 O O . TRP B 1 215 ? 7.258 18.505 20.288 1.000 30.706 192 TRP BBB O 1
ATOM 4123 N N . SER B 1 216 ? 6.203 20.393 20.933 1.000 32.426 193 SER BBB N 1
ATOM 4124 C CA . SER B 1 216 ? 7.390 21.258 21.048 1.000 33.139 193 SER BBB CA 1
ATOM 4125 C C . SER B 1 216 ? 7.745 21.449 22.524 1.000 33.081 193 SER BBB C 1
ATOM 4126 O O . SER B 1 216 ? 6.823 21.681 23.361 1.000 34.961 193 SER BBB O 1
ATOM 4129 N N . TYR B 1 217 ? 9.036 21.357 22.819 1.000 59.066 194 TYR BBB N 1
ATOM 4130 C CA . TYR B 1 217 ? 9.620 21.674 24.140 1.000 58.968 194 TYR BBB CA 1
ATOM 4131 C C . TYR B 1 217 ? 10.153 23.116 24.117 1.000 59.513 194 TYR BBB C 1
ATOM 4132 O O . TYR B 1 217 ? 10.611 23.602 25.164 1.000 59.676 194 TYR BBB O 1
ATOM 4141 N N . GLY B 1 218 ? 10.086 23.773 22.956 1.000 60.326 195 GLY BBB N 1
ATOM 4142 C CA . GLY B 1 218 ? 10.830 25.008 22.652 1.000 61.396 195 GLY BBB CA 1
ATOM 4143 C C . GLY B 1 218 ? 12.317 24.815 22.885 1.000 61.633 195 GLY BBB C 1
ATOM 4144 O O . GLY B 1 218 ? 12.887 23.889 22.284 1.000 60.796 195 GLY BBB O 1
ATOM 4145 N N . GLU B 1 219 ? 12.920 25.635 23.752 1.000 62.851 196 GLU BBB N 1
ATOM 4146 C CA . GLU B 1 219 ? 14.389 25.643 24.003 1.000 63.935 196 GLU BBB CA 1
ATOM 4147 C C . GLU B 1 219 ? 14.742 24.818 25.246 1.000 65.193 196 GLU BBB C 1
ATOM 4148 O O . GLU B 1 219 ? 15.944 24.575 25.458 1.000 65.386 196 GLU BBB O 1
ATOM 4154 N N . CYS B 1 220 ? 13.753 24.400 26.036 1.000 67.261 197 CYS BBB N 1
ATOM 4155 C CA . CYS B 1 220 ? 13.983 23.583 27.255 1.000 69.492 197 CYS BBB CA 1
ATOM 4156 C C . CYS B 1 220 ? 14.533 22.200 26.859 1.000 70.743 197 CYS BBB C 1
ATOM 4157 O O . CYS B 1 220 ? 13.879 21.518 26.035 1.000 70.011 197 CYS BBB O 1
ATOM 4160 N N . ARG B 1 221 ? 15.691 21.811 27.404 1.000 72.814 198 ARG BBB N 1
ATOM 4161 C CA . ARG B 1 221 ? 16.330 20.487 27.137 1.000 74.913 198 ARG BBB CA 1
ATOM 4162 C C . ARG B 1 221 ? 17.082 19.984 28.377 1.000 77.811 198 ARG BBB C 1
ATOM 4163 O O . ARG B 1 221 ? 18.078 19.239 28.213 1.000 79.884 198 ARG BBB O 1
ATOM 4171 N N . ASP B 1 222 ? 16.594 20.319 29.573 1.000 79.316 199 ASP BBB N 1
ATOM 4172 C CA . ASP B 1 222 ? 17.280 20.022 30.861 1.000 81.533 199 ASP BBB CA 1
ATOM 4173 C C . ASP B 1 222 ? 16.730 18.732 31.497 1.000 83.079 199 ASP BBB C 1
ATOM 4174 O O . ASP B 1 222 ? 17.215 18.383 32.592 1.000 85.572 199 ASP BBB O 1
ATOM 4179 N N A PHE B 1 223 ? 15.785 18.040 30.840 0.500 49.417 200 PHE BBB N 1
ATOM 4180 N N B PHE B 1 223 ? 15.774 18.040 30.853 0.500 50.238 200 PHE BBB N 1
ATOM 4181 C CA A PHE B 1 223 ? 14.995 16.926 31.433 0.500 48.299 200 PHE BBB CA 1
ATOM 4182 C CA B PHE B 1 223 ? 15.021 16.912 31.474 0.500 49.584 200 PHE BBB CA 1
ATOM 4183 C C A PHE B 1 223 ? 15.310 15.615 30.710 0.500 46.309 200 PHE BBB C 1
ATOM 4184 C C B PHE B 1 223 ? 15.322 15.611 30.719 0.500 47.000 200 PHE BBB C 1
ATOM 4185 O O A PHE B 1 223 ? 16.056 15.635 29.704 0.500 45.550 200 PHE BBB O 1
ATOM 4186 O O B PHE B 1 223 ? 16.087 15.622 29.719 0.500 46.140 200 PHE BBB O 1
ATOM 4201 N N . ASP B 1 224 ? 14.778 14.510 31.239 1.000 45.635 201 ASP BBB N 1
ATOM 4202 C CA . ASP B 1 224 ? 14.967 13.147 30.692 1.000 44.094 201 ASP BBB CA 1
ATOM 4203 C C . ASP B 1 224 ? 14.012 13.000 29.494 1.000 40.247 201 ASP BBB C 1
ATOM 4204 O O . ASP B 1 224 ? 12.775 12.863 29.692 1.000 38.974 201 ASP BBB O 1
ATOM 4209 N N . PHE B 1 225 ? 14.561 13.087 28.285 1.000 37.729 202 PHE BBB N 1
ATOM 4210 C CA . PHE B 1 225 ? 13.792 13.044 27.018 1.000 36.750 202 PHE BBB CA 1
ATOM 4211 C C . PHE B 1 225 ? 12.990 11.731 26.954 1.000 36.417 202 PHE BBB C 1
ATOM 4212 O O . PHE B 1 225 ? 11.810 11.763 26.572 1.000 35.700 202 PHE BBB O 1
ATOM 4220 N N . ASP B 1 226 ? 13.596 10.610 27.341 1.000 37.174 203 ASP BBB N 1
ATOM 4221 C CA . ASP B 1 226 ? 12.944 9.274 27.250 1.000 38.743 203 ASP BBB CA 1
ATOM 4222 C C . ASP B 1 226 ? 11.762 9.223 28.222 1.000 39.427 203 ASP BBB C 1
ATOM 4223 O O . ASP B 1 226 ? 10.678 8.752 27.836 1.000 38.623 203 ASP BBB O 1
ATOM 4228 N N . CYS B 1 227 ? 11.963 9.697 29.449 1.000 40.744 204 CYS BBB N 1
ATOM 4229 C CA . CYS B 1 227 ? 10.934 9.707 30.516 1.000 42.131 204 CYS BBB CA 1
ATOM 4230 C C . CYS B 1 227 ? 9.725 10.550 30.080 1.000 39.810 204 CYS BBB C 1
ATOM 4231 O O . CYS B 1 227 ? 8.580 10.082 30.213 1.000 38.397 204 CYS BBB O 1
ATOM 4234 N N . ILE B 1 228 ? 9.959 11.740 29.544 1.000 38.130 205 ILE BBB N 1
ATOM 4235 C CA . ILE B 1 228 ? 8.857 12.654 29.143 1.000 37.560 205 ILE BBB CA 1
ATOM 4236 C C . ILE B 1 228 ? 8.139 12.065 27.924 1.000 35.074 205 ILE BBB C 1
ATOM 4237 O O . ILE B 1 228 ? 6.898 12.125 27.878 1.000 34.141 205 ILE BBB O 1
ATOM 4242 N N . TRP B 1 229 ? 8.883 11.518 26.968 1.000 33.834 206 TRP BBB N 1
ATOM 4243 C CA . TRP B 1 229 ? 8.259 10.893 25.778 1.000 32.964 206 TRP BBB CA 1
ATOM 4244 C C . TRP B 1 229 ? 7.283 9.789 26.227 1.000 32.800 206 TRP BBB C 1
ATOM 4245 O O . TRP B 1 229 ? 6.130 9.786 25.765 1.000 31.992 206 TRP BBB O 1
ATOM 4256 N N . SER B 1 230 ? 7.718 8.909 27.126 1.000 34.365 207 SER BBB N 1
ATOM 4257 C CA . SER B 1 230 ? 6.901 7.781 27.660 1.000 35.269 207 SER BBB CA 1
ATOM 4258 C C . SER B 1 230 ? 5.660 8.325 28.359 1.000 35.287 207 SER BBB C 1
ATOM 4259 O O . SER B 1 230 ? 4.572 7.742 28.190 1.000 34.702 207 SER BBB O 1
ATOM 4262 N N . LYS B 1 231 ? 5.817 9.416 29.105 1.000 35.776 208 LYS BBB N 1
ATOM 4263 C CA . LYS B 1 231 ? 4.699 10.026 29.852 1.000 36.609 208 LYS BBB CA 1
ATOM 4264 C C . LYS B 1 231 ? 3.654 10.558 28.866 1.000 34.385 208 LYS BBB C 1
ATOM 4265 O O . LYS B 1 231 ? 2.450 10.333 29.100 1.000 34.229 208 LYS BBB O 1
ATOM 4271 N N . VAL B 1 232 ? 4.090 11.233 27.801 1.000 32.857 209 VAL BBB N 1
ATOM 4272 C CA . VAL B 1 232 ? 3.165 11.792 26.771 1.000 31.670 209 VAL BBB CA 1
ATOM 4273 C C . VAL B 1 232 ? 2.425 10.616 26.115 1.000 31.026 209 VAL BBB C 1
ATOM 4274 O O . VAL B 1 232 ? 1.201 10.697 25.956 1.000 29.964 209 VAL BBB O 1
ATOM 4278 N N . ARG B 1 233 ? 3.136 9.542 25.772 1.000 30.615 210 ARG BBB N 1
ATOM 4279 C CA . ARG B 1 233 ? 2.496 8.369 25.138 1.000 31.491 210 ARG BBB CA 1
ATOM 4280 C C . ARG B 1 233 ? 1.395 7.814 26.057 1.000 32.517 210 ARG BBB C 1
ATOM 4281 O O . ARG B 1 233 ? 0.285 7.548 25.559 1.000 32.158 210 ARG BBB O 1
ATOM 4289 N N . GLU B 1 234 ? 1.693 7.647 27.343 1.000 34.843 211 GLU BBB N 1
ATOM 4290 C CA . GLU B 1 234 ? 0.725 7.172 28.367 1.000 37.326 211 GLU BBB CA 1
ATOM 4291 C C . GLU B 1 234 ? -0.519 8.070 28.358 1.000 36.582 211 GLU BBB C 1
ATOM 4292 O O . GLU B 1 234 ? -1.647 7.533 28.380 1.000 35.062 211 GLU BBB O 1
ATOM 4298 N N . CYS B 1 235 ? -0.335 9.396 28.340 1.000 35.633 212 CYS BBB N 1
ATOM 4299 C CA . CYS B 1 235 ? -1.467 10.361 28.319 1.000 35.280 212 CYS BBB CA 1
ATOM 4300 C C . CYS B 1 235 ? -2.334 10.140 27.084 1.000 33.113 212 CYS BBB C 1
ATOM 4301 O O . CYS B 1 235 ? -3.557 10.173 27.220 1.000 33.380 212 CYS BBB O 1
ATOM 4304 N N . ILE B 1 236 ? -1.724 9.952 25.914 1.000 31.600 213 ILE BBB N 1
ATOM 4305 C CA . ILE B 1 236 ? -2.474 9.757 24.642 1.000 31.008 213 ILE BBB CA 1
ATOM 4306 C C . ILE B 1 236 ? -3.361 8.508 24.793 1.000 31.104 213 ILE BBB C 1
ATOM 4307 O O . ILE B 1 236 ? -4.560 8.608 24.504 1.000 31.126 213 ILE BBB O 1
ATOM 4312 N N . LEU B 1 237 ? -2.802 7.382 25.230 1.000 32.011 214 LEU BBB N 1
ATOM 4313 C CA . LEU B 1 237 ? -3.560 6.100 25.355 1.000 32.694 214 LEU BBB CA 1
ATOM 4314 C C . LEU B 1 237 ? -4.695 6.263 26.383 1.000 32.805 214 LEU BBB C 1
ATOM 4315 O O . LEU B 1 237 ? -5.851 5.882 26.069 1.000 32.354 214 LEU BBB O 1
ATOM 4320 N N . GLU B 1 238 ? -4.408 6.830 27.556 1.000 33.782 215 GLU BBB N 1
ATOM 4321 C CA . GLU B 1 238 ? -5.410 6.979 28.645 1.000 35.160 215 GLU BBB CA 1
ATOM 4322 C C . GLU B 1 238 ? -6.533 7.941 28.232 1.000 34.170 215 GLU BBB C 1
ATOM 4323 O O . GLU B 1 238 ? -7.717 7.618 28.518 1.000 33.921 215 GLU BBB O 1
ATOM 4329 N N . ALA B 1 239 ? -6.199 9.070 27.591 1.000 33.125 216 ALA BBB N 1
ATOM 4330 C CA . ALA B 1 239 ? -7.210 10.072 27.175 1.000 32.680 216 ALA BBB CA 1
ATOM 4331 C C . ALA B 1 239 ? -8.072 9.459 26.066 1.000 31.521 216 ALA BBB C 1
ATOM 4332 O O . ALA B 1 239 ? -9.305 9.637 26.080 1.000 31.380 216 ALA BBB O 1
ATOM 4334 N N . PHE B 1 240 ? -7.462 8.725 25.136 1.000 30.195 217 PHE BBB N 1
ATOM 4335 C CA . PHE B 1 240 ? -8.214 8.050 24.058 1.000 29.615 217 PHE BBB CA 1
ATOM 4336 C C . PHE B 1 240 ? -9.244 7.085 24.663 1.000 30.304 217 PHE BBB C 1
ATOM 4337 O O . PHE B 1 240 ? -10.404 7.069 24.223 1.000 30.813 217 PHE BBB O 1
ATOM 4345 N N . SER B 1 241 ? -8.816 6.297 25.645 1.000 33.426 218 SER BBB N 1
ATOM 4346 C CA . SER B 1 241 ? -9.520 5.073 26.118 1.000 33.013 218 SER BBB CA 1
ATOM 4347 C C . SER B 1 241 ? -10.542 5.407 27.200 1.000 33.202 218 SER BBB C 1
ATOM 4348 O O . SER B 1 241 ? -11.584 4.732 27.246 1.000 33.410 218 SER BBB O 1
ATOM 4351 N N . GLY B 1 242 ? -10.228 6.387 28.046 1.000 34.306 219 GLY BBB N 1
ATOM 4352 C CA . GLY B 1 242 ? -10.942 6.603 29.314 1.000 35.687 219 GLY BBB CA 1
ATOM 4353 C C . GLY B 1 242 ? -10.609 5.495 30.309 1.000 35.691 219 GLY BBB C 1
ATOM 4354 O O . GLY B 1 242 ? -9.814 4.597 30.008 1.000 34.730 219 GLY BBB O 1
ATOM 4355 N N . PRO B 1 243 ? -11.180 5.530 31.528 1.000 37.527 220 PRO BBB N 1
ATOM 4356 C CA . PRO B 1 243 ? -10.870 4.536 32.556 1.000 39.039 220 PRO BBB CA 1
ATOM 4357 C C . PRO B 1 243 ? -11.189 3.109 32.108 1.000 37.959 220 PRO BBB C 1
ATOM 4358 O O . PRO B 1 243 ? -12.147 2.884 31.373 1.000 36.865 220 PRO BBB O 1
ATOM 4362 N N . PRO B 1 244 ? -10.391 2.106 32.528 1.000 38.890 221 PRO BBB N 1
ATOM 4363 C CA . PRO B 1 244 ? -10.519 0.746 31.995 1.000 39.264 221 PRO BBB CA 1
ATOM 4364 C C . PRO B 1 244 ? -11.809 -0.004 32.369 1.000 41.513 221 PRO BBB C 1
ATOM 4365 O O . PRO B 1 244 ? -12.135 -0.955 31.677 1.000 40.624 221 PRO BBB O 1
ATOM 4369 N N . ASP B 1 245 ? -12.526 0.454 33.402 1.000 44.108 222 ASP BBB N 1
ATOM 4370 C CA . ASP B 1 245 ? -13.755 -0.203 33.932 1.000 47.552 222 ASP BBB CA 1
ATOM 4371 C C . ASP B 1 245 ? -15.030 0.311 33.234 1.000 46.262 222 ASP BBB C 1
ATOM 4372 O O . ASP B 1 245 ? -16.091 -0.322 33.416 1.000 47.833 222 ASP BBB O 1
ATOM 4377 N N . CYS B 1 246 ? -14.993 1.434 32.517 1.000 43.650 223 CYS BBB N 1
ATOM 4378 C CA . CYS B 1 246 ? -16.232 2.053 31.959 1.000 43.923 223 CYS BBB CA 1
ATOM 4379 C C . CYS B 1 246 ? -15.961 2.835 30.668 1.000 40.972 223 CYS BBB C 1
ATOM 4380 O O . CYS B 1 246 ? -16.908 3.029 29.904 1.000 41.182 223 CYS BBB O 1
ATOM 4383 N N . GLY B 1 247 ? -14.721 3.266 30.429 1.000 38.984 224 GLY BBB N 1
ATOM 4384 C CA . GLY B 1 247 ? -14.379 4.123 29.285 1.000 37.131 224 GLY BBB CA 1
ATOM 4385 C C . GLY B 1 247 ? -14.960 5.519 29.446 1.000 38.172 224 GLY BBB C 1
ATOM 4386 O O . GLY B 1 247 ? -15.313 5.887 30.571 1.000 38.759 224 GLY BBB O 1
ATOM 4387 N N . GLU B 1 248 ? -15.026 6.276 28.349 1.000 38.030 225 GLU BBB N 1
ATOM 4388 C CA . GLU B 1 248 ? -15.526 7.673 28.335 1.000 40.280 225 GLU BBB CA 1
ATOM 4389 C C . GLU B 1 248 ? -16.131 7.951 26.964 1.000 39.671 225 GLU BBB C 1
ATOM 4390 O O . GLU B 1 248 ? -15.461 7.657 25.954 1.000 37.478 225 GLU BBB O 1
ATOM 4396 N N . TYR B 1 249 ? -17.333 8.532 26.930 1.000 37.900 226 TYR BBB N 1
ATOM 4397 C CA . TYR B 1 249 ? -18.060 8.777 25.665 1.000 36.097 226 TYR BBB CA 1
ATOM 4398 C C . TYR B 1 249 ? -17.326 9.849 24.858 1.000 34.818 226 TYR BBB C 1
ATOM 4399 O O . TYR B 1 249 ? -17.009 10.922 25.402 1.000 34.969 226 TYR BBB O 1
ATOM 4408 N N . SER B 1 250 ? -17.061 9.547 23.588 1.000 32.791 227 SER BBB N 1
ATOM 4409 C CA . SER B 1 250 ? -16.542 10.496 22.577 1.000 31.407 227 SER BBB CA 1
ATOM 4410 C C . SER B 1 250 ? -17.678 10.920 21.651 1.000 30.816 227 SER BBB C 1
ATOM 4411 O O . SER B 1 250 ? -18.273 10.075 20.981 1.000 30.449 227 SER BBB O 1
ATOM 4414 N N . PRO B 1 251 ? -18.010 12.231 21.590 1.000 31.041 228 PRO BBB N 1
ATOM 4415 C CA . PRO B 1 251 ? -19.056 12.735 20.696 1.000 30.827 228 PRO BBB CA 1
ATOM 4416 C C . PRO B 1 251 ? -18.573 13.070 19.278 1.000 29.890 228 PRO BBB C 1
ATOM 4417 O O . PRO B 1 251 ? -19.406 13.434 18.469 1.000 29.741 228 PRO BBB O 1
ATOM 4421 N N . SER B 1 252 ? -17.266 12.931 19.004 1.000 29.063 229 SER BBB N 1
ATOM 4422 C CA . SER B 1 252 ? -16.656 13.139 17.666 1.000 28.304 229 SER BBB CA 1
ATOM 4423 C C . SER B 1 252 ? -15.169 12.781 17.723 1.000 28.188 229 SER BBB C 1
ATOM 4424 O O . SER B 1 252 ? -14.590 12.809 18.820 1.000 28.541 229 SER BBB O 1
ATOM 4427 N N . TYR B 1 253 ? -14.575 12.515 16.566 1.000 28.114 230 TYR BBB N 1
ATOM 4428 C CA . TYR B 1 253 ? -13.101 12.366 16.420 1.000 27.737 230 TYR BBB CA 1
ATOM 4429 C C . TYR B 1 253 ? -12.426 13.632 16.945 1.000 27.325 230 TYR BBB C 1
ATOM 4430 O O . TYR B 1 253 ? -11.437 13.529 17.686 1.000 27.385 230 TYR BBB O 1
ATOM 4439 N N . GLN B 1 254 ? -12.995 14.783 16.594 1.000 27.662 231 GLN BBB N 1
ATOM 4440 C CA . GLN B 1 254 ? -12.467 16.127 16.951 1.000 28.621 231 GLN BBB CA 1
ATOM 4441 C C . GLN B 1 254 ? -12.395 16.245 18.480 1.000 28.775 231 GLN BBB C 1
ATOM 4442 O O . GLN B 1 254 ? -11.349 16.691 19.005 1.000 28.989 231 GLN BBB O 1
ATOM 4448 N N . ARG B 1 255 ? -13.453 15.849 19.185 1.000 28.846 232 ARG BBB N 1
ATOM 4449 C CA . ARG B 1 255 ? -13.487 15.970 20.665 1.000 29.853 232 ARG BBB CA 1
ATOM 4450 C C . ARG B 1 255 ? -12.426 15.048 21.268 1.000 29.601 232 ARG BBB C 1
ATOM 4451 O O . ARG B 1 255 ? -11.766 15.443 22.235 1.000 29.490 232 ARG BBB O 1
ATOM 4459 N N . THR B 1 256 ? -12.246 13.856 20.700 1.000 28.466 233 THR BBB N 1
ATOM 4460 C CA . THR B 1 256 ? -11.231 12.893 21.187 1.000 28.544 233 THR BBB CA 1
ATOM 4461 C C . THR B 1 256 ? -9.837 13.515 21.009 1.000 28.386 233 THR BBB C 1
ATOM 4462 O O . THR B 1 256 ? -9.018 13.416 21.943 1.000 29.028 233 THR BBB O 1
ATOM 4466 N N . VAL B 1 257 ? -9.589 14.187 19.893 1.000 27.896 234 VAL BBB N 1
ATOM 4467 C CA . VAL B 1 257 ? -8.291 14.876 19.670 1.000 28.057 234 VAL BBB CA 1
ATOM 4468 C C . VAL B 1 257 ? -8.095 15.906 20.788 1.000 28.874 234 VAL BBB C 1
ATOM 4469 O O . VAL B 1 257 ? -6.991 15.949 21.383 1.000 29.399 234 VAL BBB O 1
ATOM 4473 N N . ASN B 1 258 ? -9.126 16.702 21.073 1.000 29.553 235 ASN BBB N 1
ATOM 4474 C CA . ASN B 1 258 ? -9.050 17.740 22.134 1.000 31.264 235 ASN BBB CA 1
ATOM 4475 C C . ASN B 1 258 ? -8.761 17.093 23.500 1.000 32.069 235 ASN BBB C 1
ATOM 4476 O O . ASN B 1 258 ? -7.888 17.615 24.226 1.000 32.398 235 ASN BBB O 1
ATOM 4481 N N . CYS B 1 259 ? -9.451 16.003 23.845 1.000 32.418 236 CYS BBB N 1
ATOM 4482 C CA . CYS B 1 259 ? -9.257 15.289 25.138 1.000 34.077 236 CYS BBB CA 1
ATOM 4483 C C . CYS B 1 259 ? -7.798 14.836 25.266 1.000 32.743 236 CYS BBB C 1
ATOM 4484 O O . CYS B 1 259 ? -7.213 15.035 26.333 1.000 33.015 236 CYS BBB O 1
ATOM 4487 N N . ILE B 1 260 ? -7.230 14.282 24.196 1.000 31.100 237 ILE BBB N 1
ATOM 4488 C CA . ILE B 1 260 ? -5.805 13.852 24.161 1.000 30.964 237 ILE BBB CA 1
ATOM 4489 C C . ILE B 1 260 ? -4.911 15.071 24.420 1.000 31.264 237 ILE BBB C 1
ATOM 4490 O O . ILE B 1 260 ? -4.040 14.992 25.287 1.000 31.199 237 ILE BBB O 1
ATOM 4495 N N . GLN B 1 261 ? -5.109 16.157 23.679 1.000 31.504 238 GLN BBB N 1
ATOM 4496 C CA . GLN B 1 261 ? -4.228 17.346 23.779 1.000 32.580 238 GLN BBB CA 1
ATOM 4497 C C . GLN B 1 261 ? -4.329 17.937 25.189 1.000 33.831 238 GLN BBB C 1
ATOM 4498 O O . GLN B 1 261 ? -3.282 18.261 25.774 1.000 33.732 238 GLN BBB O 1
ATOM 4504 N N . MET B 1 262 ? -5.541 18.059 25.730 1.000 34.656 239 MET BBB N 1
ATOM 4505 C CA . MET B 1 262 ? -5.744 18.703 27.052 1.000 36.992 239 MET BBB CA 1
ATOM 4506 C C . MET B 1 262 ? -5.172 17.794 28.151 1.000 37.323 239 MET BBB C 1
ATOM 4507 O O . MET B 1 262 ? -4.590 18.321 29.119 1.000 38.960 239 MET BBB O 1
ATOM 4512 N N . CYS B 1 263 ? -5.254 16.470 27.993 1.000 36.186 240 CYS BBB N 1
ATOM 4513 C CA . CYS B 1 263 ? -4.626 15.518 28.947 1.000 36.700 240 CYS BBB CA 1
ATOM 4514 C C . CYS B 1 263 ? -3.100 15.726 28.944 1.000 35.870 240 CYS BBB C 1
ATOM 4515 O O . CYS B 1 263 ? -2.518 15.902 30.024 1.000 36.690 240 CYS BBB O 1
ATOM 4518 N N . VAL B 1 264 ? -2.471 15.757 27.764 1.000 33.601 241 VAL BBB N 1
ATOM 4519 C CA . VAL B 1 264 ? -0.995 15.943 27.663 1.000 33.280 241 VAL BBB CA 1
ATOM 4520 C C . VAL B 1 264 ? -0.615 17.275 28.323 1.000 34.655 241 VAL BBB C 1
ATOM 4521 O O . VAL B 1 264 ? 0.329 17.294 29.145 1.000 35.398 241 VAL BBB O 1
ATOM 4525 N N . LEU B 1 265 ? -1.291 18.364 27.959 1.000 34.635 242 LEU BBB N 1
ATOM 4526 C CA . LEU B 1 265 ? -0.924 19.704 28.484 1.000 36.639 242 LEU BBB CA 1
ATOM 4527 C C . LEU B 1 265 ? -1.110 19.740 30.010 1.000 38.617 242 LEU BBB C 1
ATOM 4528 O O . LEU B 1 265 ? -0.279 20.353 30.673 1.000 39.724 242 LEU BBB O 1
ATOM 4533 N N . SER B 1 266 ? -2.143 19.092 30.540 1.000 38.987 243 SER BBB N 1
ATOM 4534 C CA . SER B 1 266 ? -2.436 19.047 31.993 1.000 41.850 243 SER BBB CA 1
ATOM 4535 C C . SER B 1 266 ? -1.337 18.308 32.765 1.000 42.474 243 SER BBB C 1
ATOM 4536 O O . SER B 1 266 ? -1.029 18.724 33.889 1.000 43.896 243 SER BBB O 1
ATOM 4539 N N A ARG B 1 267 ? -0.766 17.250 32.181 0.430 40.883 244 ARG BBB N 1
ATOM 4540 N N B ARG B 1 267 ? -0.772 17.246 32.182 0.570 40.646 244 ARG BBB N 1
ATOM 4541 C CA A ARG B 1 267 ? 0.082 16.279 32.922 0.430 41.976 244 ARG BBB CA 1
ATOM 4542 C CA B ARG B 1 267 ? 0.073 16.271 32.921 0.570 41.628 244 ARG BBB CA 1
ATOM 4543 C C A ARG B 1 267 ? 1.566 16.456 32.590 0.430 41.049 244 ARG BBB C 1
ATOM 4544 C C B ARG B 1 267 ? 1.559 16.454 32.589 0.570 40.813 244 ARG BBB C 1
ATOM 4545 O O A ARG B 1 267 ? 2.390 15.917 33.344 0.430 42.158 244 ARG BBB O 1
ATOM 4546 O O B ARG B 1 267 ? 2.378 15.921 33.348 0.570 41.912 244 ARG BBB O 1
ATOM 4561 N N . VAL B 1 268 ? 1.897 17.167 31.511 1.000 39.276 245 VAL BBB N 1
ATOM 4562 C CA . VAL B 1 268 ? 3.300 17.265 31.015 1.000 38.827 245 VAL BBB CA 1
ATOM 4563 C C . VAL B 1 268 ? 3.634 18.735 30.782 1.000 39.250 245 VAL BBB C 1
ATOM 4564 O O . VAL B 1 268 ? 3.428 19.259 29.689 1.000 37.604 245 VAL BBB O 1
ATOM 4568 N N . PRO B 1 269 ? 4.133 19.426 31.833 1.000 41.830 246 PRO BBB N 1
ATOM 4569 C CA . PRO B 1 269 ? 4.456 20.852 31.753 1.000 42.909 246 PRO BBB CA 1
ATOM 4570 C C . PRO B 1 269 ? 5.481 21.188 30.659 1.000 42.345 246 PRO BBB C 1
ATOM 4571 O O . PRO B 1 269 ? 5.440 22.299 30.167 1.000 42.339 246 PRO BBB O 1
ATOM 4575 N N . GLN B 1 270 ? 6.359 20.242 30.302 1.000 41.548 247 GLN BBB N 1
ATOM 4576 C CA . GLN B 1 270 ? 7.449 20.484 29.315 1.000 40.982 247 GLN BBB CA 1
ATOM 4577 C C . GLN B 1 270 ? 6.842 20.693 27.922 1.000 38.956 247 GLN BBB C 1
ATOM 4578 O O . GLN B 1 270 ? 7.521 21.295 27.058 1.000 38.215 247 GLN BBB O 1
ATOM 4584 N N . VAL B 1 271 ? 5.629 20.185 27.683 1.000 37.381 248 VAL BBB N 1
ATOM 4585 C CA . VAL B 1 271 ? 4.957 20.329 26.363 1.000 35.776 248 VAL BBB CA 1
ATOM 4586 C C . VAL B 1 271 ? 4.387 21.745 26.293 1.000 36.408 248 VAL BBB C 1
ATOM 4587 O O . VAL B 1 271 ? 3.551 22.083 27.162 1.000 37.466 248 VAL BBB O 1
ATOM 4591 N N . GLN B 1 272 ? 4.838 22.528 25.311 1.000 36.525 249 GLN BBB N 1
ATOM 4592 C CA . GLN B 1 272 ? 4.405 23.933 25.100 1.000 37.525 249 GLN BBB CA 1
ATOM 4593 C C . GLN B 1 272 ? 3.321 23.998 24.030 1.000 35.902 249 GLN BBB C 1
ATOM 4594 O O . GLN B 1 272 ? 2.417 24.837 24.149 1.000 36.454 249 GLN BBB O 1
ATOM 4600 N N . VAL B 1 273 ? 3.459 23.202 22.980 1.000 34.078 250 VAL BBB N 1
ATOM 4601 C CA . VAL B 1 273 ? 2.559 23.192 21.795 1.000 33.574 250 VAL BBB CA 1
ATOM 4602 C C . VAL B 1 273 ? 2.395 21.730 21.389 1.000 32.020 250 VAL BBB C 1
ATOM 4603 O O . VAL B 1 273 ? 3.424 21.024 21.366 1.000 31.238 250 VAL BBB O 1
ATOM 4607 N N . ILE B 1 274 ? 1.171 21.312 21.087 1.000 31.782 251 ILE BBB N 1
ATOM 4608 C CA . ILE B 1 274 ? 0.904 19.904 20.679 1.000 30.674 251 ILE BBB CA 1
ATOM 4609 C C . ILE B 1 274 ? -0.027 19.887 19.466 1.000 30.515 251 ILE BBB C 1
ATOM 4610 O O . ILE B 1 274 ? -1.077 20.559 19.460 1.000 30.858 251 ILE BBB O 1
ATOM 4615 N N . GLU B 1 275 ? 0.389 19.123 18.458 1.000 29.241 252 GLU BBB N 1
ATOM 4616 C CA . GLU B 1 275 ? -0.333 18.903 17.193 1.000 28.835 252 GLU BBB CA 1
ATOM 4617 C C . GLU B 1 275 ? -0.745 17.438 17.205 1.000 27.527 252 GLU BBB C 1
ATOM 4618 O O . GLU B 1 275 ? 0.134 16.575 17.453 1.000 26.801 252 GLU BBB O 1
ATOM 4624 N N . VAL B 1 276 ? -2.021 17.179 16.968 1.000 26.773 253 VAL BBB N 1
ATOM 4625 C CA . VAL B 1 276 ? -2.541 15.789 16.844 1.000 26.083 253 VAL BBB CA 1
ATOM 4626 C C . VAL B 1 276 ? -3.327 15.715 15.545 1.000 25.785 253 VAL BBB C 1
ATOM 4627 O O . VAL B 1 276 ? -4.135 16.635 15.291 1.000 25.720 253 VAL BBB O 1
ATOM 4631 N N . ILE B 1 277 ? -3.050 14.691 14.742 1.000 28.370 254 ILE BBB N 1
ATOM 4632 C CA . ILE B 1 277 ? -3.793 14.362 13.501 1.000 28.322 254 ILE BBB CA 1
ATOM 4633 C C . ILE B 1 277 ? -4.367 12.958 13.712 1.000 27.828 254 ILE BBB C 1
ATOM 4634 O O . ILE B 1 277 ? -3.582 12.045 14.060 1.000 27.276 254 ILE BBB O 1
ATOM 4639 N N . LEU B 1 278 ? -5.680 12.833 13.583 1.000 28.300 255 LEU BBB N 1
ATOM 4640 C CA . LEU B 1 278 ? -6.424 11.553 13.685 1.000 28.052 255 LEU BBB CA 1
ATOM 4641 C C . LEU B 1 278 ? -6.941 11.216 12.293 1.000 27.913 255 LEU BBB C 1
ATOM 4642 O O . LEU B 1 278 ? -7.830 11.939 11.791 1.000 28.308 255 LEU BBB O 1
ATOM 4647 N N . ASN B 1 279 ? -6.402 10.145 11.693 1.000 27.031 256 ASN BBB N 1
ATOM 4648 C CA . ASN B 1 279 ? -6.949 9.574 10.440 1.000 27.900 256 ASN BBB CA 1
ATOM 4649 C C . ASN B 1 279 ? -7.872 8.425 10.848 1.000 27.962 256 ASN BBB C 1
ATOM 4650 O O . ASN B 1 279 ? -7.369 7.443 11.436 1.000 26.775 256 ASN BBB O 1
ATOM 4655 N N . ASN B 1 280 ? -9.164 8.513 10.574 1.000 29.005 257 ASN BBB N 1
ATOM 4656 C CA . ASN B 1 280 ? -10.091 7.486 11.110 1.000 30.074 257 ASN BBB CA 1
ATOM 4657 C C . ASN B 1 280 ? -10.426 6.468 10.019 1.000 30.786 257 ASN BBB C 1
ATOM 4658 O O . ASN B 1 280 ? -10.297 6.766 8.832 1.000 30.839 257 ASN BBB O 1
ATOM 4663 N N . ASN B 1 281 ? -10.839 5.288 10.467 1.000 31.232 258 ASN BBB N 1
ATOM 4664 C CA . ASN B 1 281 ? -11.498 4.263 9.629 1.000 32.705 258 ASN BBB CA 1
ATOM 4665 C C . ASN B 1 281 ? -12.864 3.966 10.236 1.000 31.708 258 ASN BBB C 1
ATOM 4666 O O . ASN B 1 281 ? -12.910 3.605 11.432 1.000 30.989 258 ASN BBB O 1
ATOM 4671 N N . PHE B 1 282 ? -13.917 4.113 9.443 1.000 31.577 259 PHE BBB N 1
ATOM 4672 C CA . PHE B 1 282 ? -15.287 3.731 9.833 1.000 31.724 259 PHE BBB CA 1
ATOM 4673 C C . PHE B 1 282 ? -15.387 2.208 9.657 1.000 30.141 259 PHE BBB C 1
ATOM 4674 O O . PHE B 1 282 ? -14.906 1.670 8.659 1.000 29.695 259 PHE BBB O 1
ATOM 4682 N N . TYR B 1 283 ? -15.989 1.548 10.631 1.000 29.974 260 TYR BBB N 1
ATOM 4683 C CA . TYR B 1 283 ? -16.332 0.105 10.574 1.000 29.997 260 TYR BBB CA 1
ATOM 4684 C C . TYR B 1 283 ? -17.842 0.008 10.383 1.000 31.017 260 TYR BBB C 1
ATOM 4685 O O . TYR B 1 283 ? -18.605 0.330 11.313 1.000 32.335 260 TYR BBB O 1
ATOM 4694 N N . ASN B 1 284 ? -18.256 -0.408 9.191 1.000 31.913 261 ASN BBB N 1
ATOM 4695 C CA . ASN B 1 284 ? -19.682 -0.536 8.808 1.000 33.249 261 ASN BBB CA 1
ATOM 4696 C C . ASN B 1 284 ? -20.236 -1.852 9.368 1.000 32.923 261 ASN BBB C 1
ATOM 4697 O O . ASN B 1 284 ? -19.623 -2.907 9.112 1.000 30.916 261 ASN BBB O 1
ATOM 4702 N N . VAL B 1 285 ? -21.380 -1.793 10.057 1.000 33.220 262 VAL BBB N 1
ATOM 4703 C CA . VAL B 1 285 ? -22.146 -3.015 10.421 1.000 34.453 262 VAL BBB CA 1
ATOM 4704 C C . VAL B 1 285 ? -22.803 -3.521 9.136 1.000 35.108 262 VAL BBB C 1
ATOM 4705 O O . VAL B 1 285 ? -23.748 -2.896 8.684 1.000 36.252 262 VAL BBB O 1
ATOM 4709 N N . VAL B 1 286 ? -22.292 -4.614 8.569 1.000 35.669 263 VAL BBB N 1
ATOM 4710 C CA . VAL B 1 286 ? -22.751 -5.192 7.270 1.000 36.893 263 VAL BBB CA 1
ATOM 4711 C C . VAL B 1 286 ? -24.247 -5.506 7.368 1.000 37.329 263 VAL BBB C 1
ATOM 4712 O O . VAL B 1 286 ? -24.632 -6.266 8.265 1.000 36.927 263 VAL BBB O 1
ATOM 4716 N N . ASP B 1 287 ? -25.054 -4.971 6.459 1.000 38.572 264 ASP BBB N 1
ATOM 4717 C CA . ASP B 1 287 ? -26.486 -5.355 6.345 1.000 39.906 264 ASP BBB CA 1
ATOM 4718 C C . ASP B 1 287 ? -26.519 -6.771 5.757 1.000 39.678 264 ASP BBB C 1
ATOM 4719 O O . ASP B 1 287 ? -26.080 -6.955 4.619 1.000 39.085 264 ASP BBB O 1
ATOM 4724 N N A MET B 1 288 ? -27.003 -7.744 6.527 0.530 40.270 265 MET BBB N 1
ATOM 4725 N N B MET B 1 288 ? -27.009 -7.740 6.531 0.470 40.223 265 MET BBB N 1
ATOM 4726 C CA A MET B 1 288 ? -27.051 -9.170 6.106 0.530 41.262 265 MET BBB CA 1
ATOM 4727 C CA B MET B 1 288 ? -27.053 -9.173 6.138 0.470 41.158 265 MET BBB CA 1
ATOM 4728 C C A MET B 1 288 ? -28.503 -9.645 5.957 0.530 42.357 265 MET BBB C 1
ATOM 4729 C C B MET B 1 288 ? -28.504 -9.648 5.968 0.470 42.284 265 MET BBB C 1
ATOM 4730 O O A MET B 1 288 ? -28.698 -10.866 5.842 0.530 42.598 265 MET BBB O 1
ATOM 4731 O O B MET B 1 288 ? -28.701 -10.872 5.858 0.470 42.542 265 MET BBB O 1
ATOM 4740 N N . LYS B 1 289 ? -29.470 -8.722 5.895 1.000 43.171 266 LYS BBB N 1
ATOM 4741 C CA . LYS B 1 289 ? -30.917 -9.048 5.726 1.000 45.143 266 LYS BBB CA 1
ATOM 4742 C C . LYS B 1 289 ? -31.123 -9.967 4.512 1.000 44.156 266 LYS BBB C 1
ATOM 4743 O O . LYS B 1 289 ? -31.797 -11.004 4.657 1.000 44.439 266 LYS BBB O 1
ATOM 4749 N N . ALA B 1 290 ? -30.558 -9.602 3.360 1.000 47.313 267 ALA BBB N 1
ATOM 4750 C CA . ALA B 1 290 ? -30.692 -10.323 2.074 1.000 47.474 267 ALA BBB CA 1
ATOM 4751 C C . ALA B 1 290 ? -30.009 -11.697 2.142 1.000 46.271 267 ALA BBB C 1
ATOM 4752 O O . ALA B 1 290 ? -30.338 -12.544 1.308 1.000 47.372 267 ALA BBB O 1
ATOM 4754 N N . LEU B 1 291 ? -29.091 -11.908 3.091 1.000 45.117 268 LEU BBB N 1
ATOM 4755 C CA . LEU B 1 291 ? -28.380 -13.205 3.307 1.000 45.417 268 LEU BBB CA 1
ATOM 4756 C C . LEU B 1 291 ? -29.097 -14.031 4.392 1.000 48.436 268 LEU BBB C 1
ATOM 4757 O O . LEU B 1 291 ? -28.546 -15.076 4.817 1.000 49.198 268 LEU BBB O 1
ATOM 4762 N N . GLY B 1 292 ? -30.272 -13.572 4.831 1.000 50.564 269 GLY BBB N 1
ATOM 4763 C CA . GLY B 1 292 ? -31.185 -14.321 5.709 1.000 54.633 269 GLY BBB CA 1
ATOM 4764 C C . GLY B 1 292 ? -30.733 -14.360 7.155 1.000 55.176 269 GLY BBB C 1
ATOM 4765 O O . GLY B 1 292 ? -31.031 -15.336 7.833 1.000 58.128 269 GLY BBB O 1
ATOM 4766 N N A CYS B 1 293 ? -30.012 -13.345 7.637 0.520 52.653 270 CYS BBB N 1
ATOM 4767 N N B CYS B 1 293 ? -30.079 -13.301 7.635 0.480 53.476 270 CYS BBB N 1
ATOM 4768 C CA A CYS B 1 293 ? -29.665 -13.252 9.079 0.520 53.324 270 CYS BBB CA 1
ATOM 4769 C CA B CYS B 1 293 ? -29.474 -13.254 8.994 0.480 53.993 270 CYS BBB CA 1
ATOM 4770 C C A CYS B 1 293 ? -29.486 -11.799 9.517 0.520 51.725 270 CYS BBB C 1
ATOM 4771 C C B CYS B 1 293 ? -29.450 -11.803 9.506 0.480 52.276 270 CYS BBB C 1
ATOM 4772 O O A CYS B 1 293 ? -29.546 -10.883 8.669 0.520 50.806 270 CYS BBB O 1
ATOM 4773 O O B CYS B 1 293 ? -29.549 -10.883 8.668 0.480 51.391 270 CYS BB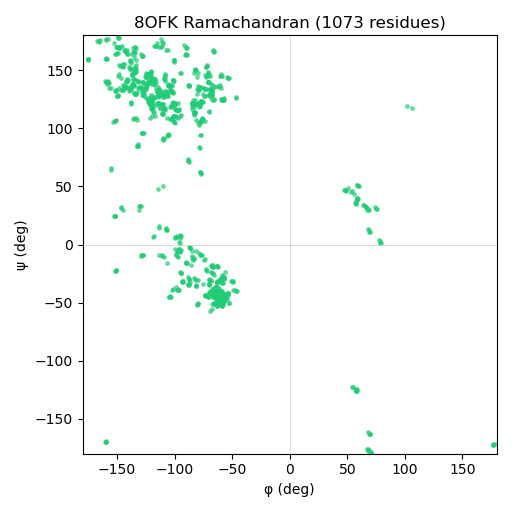B O 1
ATOM 4778 N N . THR B 1 294 ? -29.393 -11.610 10.829 1.000 52.652 271 THR BBB N 1
ATOM 4779 C CA . THR B 1 294 ? -29.434 -10.283 11.490 1.000 52.224 271 THR BBB CA 1
ATOM 4780 C C . THR B 1 294 ? -28.059 -10.029 12.106 1.000 48.844 271 THR BBB C 1
ATOM 4781 O O . THR B 1 294 ? -27.573 -10.887 12.841 1.000 51.536 271 THR BBB O 1
ATOM 4785 N N . ASN B 1 295 ? -27.449 -8.898 11.793 1.000 44.811 272 ASN BBB N 1
ATOM 4786 C CA . ASN B 1 295 ? -26.091 -8.545 12.262 1.000 41.380 272 ASN BBB CA 1
ATOM 4787 C C . ASN B 1 295 ? -26.225 -7.494 13.363 1.000 42.030 272 ASN BBB C 1
ATOM 4788 O O . ASN B 1 295 ? -26.316 -6.308 13.030 1.000 42.295 272 ASN BBB O 1
ATOM 4793 N N . ASP B 1 296 ? -26.252 -7.928 14.619 1.000 43.294 273 ASP BBB N 1
ATOM 4794 C CA . ASP B 1 296 ? -26.394 -7.052 15.812 1.000 45.184 273 ASP BBB CA 1
ATOM 4795 C C . ASP B 1 296 ? -24.992 -6.579 16.230 1.000 41.669 273 ASP BBB C 1
ATOM 4796 O O . ASP B 1 296 ? -24.480 -7.055 17.243 1.000 41.719 273 ASP BBB O 1
ATOM 4801 N N . LYS B 1 297 ? -24.386 -5.697 15.438 1.000 38.421 274 LYS BBB N 1
ATOM 4802 C CA . LYS B 1 297 ? -23.009 -5.174 15.652 1.000 36.309 274 LYS BBB CA 1
ATOM 4803 C C . LYS B 1 297 ? -22.037 -6.338 15.924 1.000 35.141 274 LYS BBB C 1
ATOM 4804 O O . LYS B 1 297 ? -21.239 -6.253 16.868 1.000 34.683 274 LYS BBB O 1
ATOM 4810 N N . GLU B 1 298 ? -22.100 -7.396 15.114 1.000 34.680 275 GLU BBB N 1
ATOM 4811 C CA . GLU B 1 298 ? -21.253 -8.602 15.277 1.000 35.079 275 GLU BBB CA 1
ATOM 4812 C C . GLU B 1 298 ? -20.150 -8.607 14.219 1.000 32.272 275 GLU BBB C 1
ATOM 4813 O O . GLU B 1 298 ? -19.001 -8.937 14.574 1.000 31.666 275 GLU BBB O 1
ATOM 4819 N N . VAL B 1 299 ? -20.497 -8.307 12.971 1.000 31.383 276 VAL BBB N 1
ATOM 4820 C CA . VAL B 1 299 ? -19.545 -8.331 11.826 1.000 30.007 276 VAL BBB CA 1
ATOM 4821 C C . VAL B 1 299 ? -19.470 -6.917 11.249 1.000 28.802 276 VAL BBB C 1
ATOM 4822 O O . VAL B 1 299 ? -20.512 -6.377 10.790 1.000 28.769 276 VAL BBB O 1
ATOM 4826 N N . LEU B 1 300 ? -18.285 -6.328 11.318 1.000 27.762 277 LEU BBB N 1
ATOM 4827 C CA . LEU B 1 300 ? -18.041 -4.924 10.904 1.000 27.927 277 LEU BBB CA 1
ATOM 4828 C C . LEU B 1 300 ? -16.911 -4.892 9.878 1.000 26.919 277 LEU BBB C 1
ATOM 4829 O O . LEU B 1 300 ? -15.896 -5.576 10.072 1.000 27.154 277 LEU BBB O 1
ATOM 4834 N N . VAL B 1 301 ? -17.118 -4.152 8.793 1.000 26.676 278 VAL BBB N 1
ATOM 4835 C CA . VAL B 1 301 ? -16.156 -4.087 7.668 1.000 26.758 278 VAL BBB CA 1
ATOM 4836 C C . VAL B 1 301 ? -15.531 -2.699 7.682 1.000 27.050 278 VAL BBB C 1
ATOM 4837 O O . VAL B 1 301 ? -16.237 -1.715 7.539 1.000 28.159 278 VAL BBB O 1
ATOM 4841 N N . PRO B 1 302 ? -14.195 -2.601 7.820 1.000 27.621 279 PRO BBB N 1
ATOM 4842 C CA . PRO B 1 302 ? -13.525 -1.298 7.816 1.000 29.175 279 PRO BBB CA 1
ATOM 4843 C C . PRO B 1 302 ? -13.522 -0.662 6.421 1.000 31.496 279 PRO BBB C 1
ATOM 4844 O O . PRO B 1 302 ? -13.331 -1.356 5.449 1.000 31.266 279 PRO BBB O 1
ATOM 4848 N N . VAL B 1 303 ? -13.742 0.650 6.363 1.000 34.103 280 VAL BBB N 1
ATOM 4849 C CA . VAL B 1 303 ? -13.617 1.475 5.133 1.000 37.512 280 VAL BBB CA 1
ATOM 4850 C C . VAL B 1 303 ? -12.270 2.187 5.251 1.000 39.709 280 VAL BBB C 1
ATOM 4851 O O . VAL B 1 303 ? -12.126 3.039 6.160 1.000 40.311 280 VAL BBB O 1
ATOM 4855 N N . GLU B 1 304 ? -11.299 1.811 4.422 1.000 39.501 281 GLU BBB N 1
ATOM 4856 C CA . GLU B 1 304 ? -9.920 2.365 4.509 1.000 39.607 281 GLU BBB CA 1
ATOM 4857 C C . GLU B 1 304 ? -9.771 3.564 3.573 1.000 35.782 281 GLU BBB C 1
ATOM 4858 O O . GLU B 1 304 ? -8.992 4.448 3.917 1.000 33.632 281 GLU BBB O 1
ATOM 4864 N N . THR B 1 305 ? -10.475 3.583 2.445 1.000 34.452 282 THR BBB N 1
ATOM 4865 C CA . THR B 1 305 ? -10.569 4.765 1.558 1.000 33.364 282 THR BBB CA 1
ATOM 4866 C C . THR B 1 305 ? -11.999 4.874 1.039 1.000 32.699 282 THR BBB C 1
ATOM 4867 O O . THR B 1 305 ? -12.659 3.870 0.817 1.000 33.986 282 THR BBB O 1
ATOM 4871 N N . PRO B 1 306 ? -12.558 6.095 0.916 1.000 30.911 283 PRO BBB N 1
ATOM 4872 C CA . PRO B 1 306 ? -11.900 7.308 1.419 1.000 29.923 283 PRO BBB CA 1
ATOM 4873 C C . PRO B 1 306 ? -11.822 7.283 2.954 1.000 29.108 283 PRO BBB C 1
ATOM 4874 O O . PRO B 1 306 ? -12.462 6.432 3.585 1.000 30.277 283 PRO BBB O 1
ATOM 4878 N N . TYR B 1 307 ? -11.040 8.164 3.564 1.000 27.422 284 TYR BBB N 1
ATOM 4879 C CA . TYR B 1 307 ? -10.960 8.227 5.043 1.000 27.459 284 TYR BBB CA 1
ATOM 4880 C C . TYR B 1 307 ? -11.027 9.677 5.512 1.000 26.128 284 TYR BBB C 1
ATOM 4881 O O . TYR B 1 307 ? -10.561 10.593 4.808 1.000 25.562 284 TYR BBB O 1
ATOM 4890 N N . GLY B 1 308 ? -11.600 9.867 6.686 1.000 26.296 285 GLY BBB N 1
ATOM 4891 C CA . GLY B 1 308 ? -11.684 11.179 7.337 1.000 26.365 285 GLY BBB CA 1
ATOM 4892 C C . GLY B 1 308 ? -10.406 11.494 8.068 1.000 25.935 285 GLY BBB C 1
ATOM 4893 O O . GLY B 1 308 ? -9.733 10.560 8.544 1.000 25.4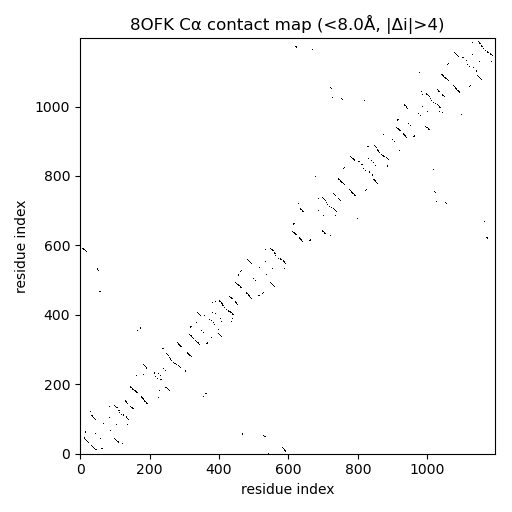59 285 GLY BBB O 1
ATOM 4894 N N . SER B 1 309 ? -10.078 12.774 8.188 1.000 25.460 286 SER BBB N 1
ATOM 4895 C CA . SER B 1 309 ? -8.939 13.229 9.011 1.000 26.068 286 SER BBB CA 1
ATOM 4896 C C . SER B 1 309 ? -9.392 14.469 9.783 1.000 26.919 286 SER BBB C 1
ATOM 4897 O O . SER B 1 309 ? -10.251 15.219 9.275 1.000 27.435 286 SER BBB O 1
ATOM 4900 N N . CYS B 1 310 ? -8.886 14.632 10.987 1.000 26.993 287 CYS BBB N 1
ATOM 4901 C CA . CYS B 1 310 ? -8.965 15.931 11.677 1.000 28.332 287 CYS BBB CA 1
ATOM 4902 C C . CYS B 1 310 ? -7.632 16.197 12.357 1.000 27.944 287 CYS BBB C 1
ATOM 4903 O O . CYS B 1 310 ? -6.874 15.247 12.669 1.000 27.618 287 CYS BBB O 1
ATOM 4906 N N . ALA B 1 311 ? -7.316 17.469 12.484 1.000 27.760 288 ALA BBB N 1
ATOM 4907 C CA . ALA B 1 311 ? -6.003 17.933 12.959 1.000 27.698 288 ALA BBB CA 1
ATOM 4908 C C . ALA B 1 311 ? -6.238 19.186 13.793 1.000 29.129 288 ALA BBB C 1
ATOM 4909 O O . ALA B 1 311 ? -7.071 20.040 13.407 1.000 31.544 288 ALA BBB O 1
ATOM 4911 N N . CYS B 1 312 ? -5.568 19.259 14.926 1.000 29.107 289 CYS BBB N 1
ATOM 4912 C CA . CYS B 1 312 ? -5.595 20.464 15.772 1.000 30.356 289 CYS BBB CA 1
ATOM 4913 C C . CYS B 1 312 ? -4.207 20.700 16.350 1.000 29.391 289 CYS BBB C 1
ATOM 4914 O O . CYS B 1 312 ? -3.520 19.723 16.699 1.000 28.029 289 CYS BBB O 1
ATOM 4917 N N . THR B 1 313 ? -3.803 21.959 16.437 1.000 29.454 290 THR BBB N 1
ATOM 4918 C CA . THR B 1 313 ? -2.593 22.375 17.179 1.000 30.406 290 THR BBB CA 1
ATOM 4919 C C . THR B 1 313 ? -3.029 23.347 18.281 1.000 31.570 290 THR BBB C 1
ATOM 4920 O O . THR B 1 313 ? -3.666 24.364 17.941 1.000 33.691 290 THR BBB O 1
ATOM 4924 N N . LEU B 1 314 ? -2.750 22.991 19.536 1.000 31.830 291 LEU BBB N 1
ATOM 4925 C CA . LEU B 1 314 ? -2.990 23.804 20.749 1.000 33.746 291 LEU BBB CA 1
ATOM 4926 C C . LEU B 1 314 ? -1.645 24.266 21.299 1.000 34.057 291 LEU BBB C 1
ATOM 4927 O O . LEU B 1 314 ? -0.691 23.466 21.289 1.000 33.385 291 LEU BBB O 1
ATOM 4932 N N . GLY B 1 315 ? -1.575 25.489 21.807 1.000 35.505 292 GLY BBB N 1
ATOM 4933 C CA . GLY B 1 315 ? -0.361 25.985 22.471 1.000 36.553 292 GLY BBB CA 1
ATOM 4934 C C . GLY B 1 315 ? -0.701 26.691 23.768 1.000 38.586 292 GLY BBB C 1
ATOM 4935 O O . GLY B 1 315 ? -1.818 27.219 23.890 1.000 40.371 292 GLY BBB O 1
ATOM 4936 N N . ARG B 1 316 ? 0.233 26.699 24.711 1.000 39.228 293 ARG BBB N 1
ATOM 4937 C CA . ARG B 1 316 ? 0.092 27.460 25.975 1.000 41.939 293 ARG BBB CA 1
ATOM 4938 C C . ARG B 1 316 ? 0.209 28.956 25.648 1.000 44.313 293 ARG BBB C 1
ATOM 4939 O O . ARG B 1 316 ? 1.171 29.339 24.956 1.000 43.250 293 ARG BBB O 1
ATOM 4947 N N . LYS B 1 317 ? -0.751 29.761 26.097 1.000 48.596 294 LYS BBB N 1
ATOM 4948 C CA . LYS B 1 317 ? -0.742 31.238 25.874 1.000 53.453 294 LYS BBB CA 1
ATOM 4949 C C . LYS B 1 317 ? 0.581 31.842 26.368 1.000 54.933 294 LYS BBB C 1
ATOM 4950 O O . LYS B 1 317 ? 1.139 32.685 25.637 1.000 56.631 294 LYS BBB O 1
ATOM 4956 N N . LYS B 1 318 ? 1.086 31.406 27.528 1.000 53.181 295 LYS BBB N 1
ATOM 4957 C CA . LYS B 1 318 ? 2.351 31.925 28.120 1.000 55.152 295 LYS BBB CA 1
ATOM 4958 C C . LYS B 1 318 ? 3.509 31.753 27.126 1.000 54.368 295 LYS BBB C 1
ATOM 4959 O O . LYS B 1 318 ? 4.277 32.715 26.928 1.000 55.639 295 LYS BBB O 1
ATOM 4965 N N . TYR B 1 319 ? 3.633 30.573 26.511 1.000 53.131 296 TYR BBB N 1
ATOM 4966 C CA . TYR B 1 319 ? 4.755 30.241 25.597 1.000 52.904 296 TYR BBB CA 1
ATOM 4967 C C . TYR B 1 319 ? 4.650 31.079 24.321 1.000 54.370 296 TYR BBB C 1
ATOM 4968 O O . TYR B 1 319 ? 5.710 31.545 23.822 1.000 55.138 296 TYR BBB O 1
ATOM 4977 N N . LEU B 1 320 ? 3.431 31.218 23.785 1.000 56.856 297 LEU BBB N 1
ATOM 4978 C CA . LEU B 1 320 ? 3.183 31.896 22.484 1.000 60.284 297 LEU BBB CA 1
ATOM 4979 C C . LEU B 1 320 ? 3.465 33.399 22.632 1.000 64.002 297 LEU BBB C 1
ATOM 4980 O O . LEU B 1 320 ? 4.096 33.967 21.718 1.000 64.627 297 LEU BBB O 1
ATOM 4985 N N . GLU B 1 321 ? 3.046 34.001 23.752 1.000 68.309 298 GLU BBB N 1
ATOM 4986 C CA . GLU B 1 321 ? 3.318 35.428 24.096 1.000 73.283 298 GLU BBB CA 1
ATOM 4987 C C . GLU B 1 321 ? 4.835 35.654 24.201 1.000 75.655 298 GLU BBB C 1
ATOM 4988 O O . GLU B 1 321 ? 5.332 36.619 23.581 1.000 77.222 298 GLU BBB O 1
ATOM 4994 N N . ALA B 1 322 ? 5.542 34.775 24.920 1.000 76.865 299 ALA BBB N 1
ATOM 4995 C CA . ALA B 1 322 ? 7.009 34.827 25.146 1.000 78.720 299 ALA BBB CA 1
ATOM 4996 C C . ALA B 1 322 ? 7.773 34.859 23.813 1.000 82.803 299 ALA BBB C 1
ATOM 4997 O O . ALA B 1 322 ? 8.886 35.404 23.811 1.000 85.415 299 ALA BBB O 1
ATOM 4999 N N . GLN B 1 323 ? 7.195 34.377 22.709 1.000 85.657 300 GLN BBB N 1
ATOM 5000 C CA . GLN B 1 323 ? 7.785 34.531 21.349 1.000 89.207 300 GLN BBB CA 1
ATOM 5001 C C . GLN B 1 323 ? 6.717 35.064 20.386 1.000 89.687 300 GLN BBB C 1
ATOM 5002 O O . GLN B 1 323 ? 6.940 36.041 19.672 1.000 91.868 300 GLN BBB O 1
ATOM 5008 N N . VAL C 1 27 ? -5.743 8.678 -87.971 1.000 66.585 4 VAL CCC N 1
ATOM 5009 C CA . VAL C 1 27 ? -6.150 8.803 -86.529 1.000 64.928 4 VAL CCC CA 1
ATOM 5010 C C . VAL C 1 27 ? -7.680 8.838 -86.484 1.000 64.870 4 VAL CCC C 1
ATOM 5011 O O . VAL C 1 27 ? -8.282 9.409 -87.421 1.000 66.538 4 VAL CCC O 1
ATOM 5015 N N . THR C 1 28 ? -8.281 8.180 -85.488 1.000 62.933 5 THR CCC N 1
ATOM 5016 C CA . THR C 1 28 ? -9.739 8.230 -85.201 1.000 63.618 5 THR CCC CA 1
ATOM 5017 C C . THR C 1 28 ? -9.932 8.132 -83.688 1.000 62.238 5 THR CCC C 1
ATOM 5018 O O . THR C 1 28 ? -8.963 7.798 -82.988 1.000 60.496 5 THR CCC O 1
ATOM 5022 N N . ILE C 1 29 ? -11.161 8.355 -83.229 1.000 63.881 6 ILE CCC N 1
ATOM 5023 C CA . ILE C 1 29 ? -11.580 8.245 -81.800 1.000 64.224 6 ILE CCC CA 1
ATOM 5024 C C . ILE C 1 29 ? -11.133 6.879 -81.249 1.000 63.470 6 ILE CCC C 1
ATOM 5025 O O . ILE C 1 29 ? -10.818 6.794 -80.052 1.000 63.119 6 ILE CCC O 1
ATOM 5030 N N . LYS C 1 30 ? -11.086 5.843 -82.099 1.000 62.637 7 LYS CCC N 1
ATOM 5031 C CA . LYS C 1 30 ? -10.765 4.438 -81.703 1.000 61.935 7 LYS CCC CA 1
ATOM 5032 C C . LYS C 1 30 ? -9.289 4.295 -81.307 1.000 58.577 7 LYS CCC C 1
ATOM 5033 O O . LYS C 1 30 ? -9.005 3.444 -80.461 1.000 58.924 7 LYS CCC O 1
ATOM 5039 N N . ASP C 1 31 ? -8.375 5.087 -81.872 1.000 56.035 8 ASP CCC N 1
ATOM 5040 C CA . ASP C 1 31 ? -6.912 5.028 -81.575 1.000 55.009 8 ASP CCC CA 1
ATOM 5041 C C . ASP C 1 31 ? -6.560 5.860 -80.329 1.000 52.313 8 ASP CCC C 1
ATOM 5042 O O . ASP C 1 31 ? -5.397 5.771 -79.856 1.000 50.326 8 ASP CCC O 1
ATOM 5047 N N . ILE C 1 32 ? -7.508 6.647 -79.822 1.000 51.923 9 ILE CCC N 1
ATOM 5048 C CA . ILE C 1 32 ? -7.242 7.671 -78.770 1.000 51.320 9 ILE CCC CA 1
ATOM 5049 C C . ILE C 1 32 ? -7.984 7.275 -77.496 1.000 51.583 9 ILE CCC C 1
ATOM 5050 O O . ILE C 1 32 ? -9.171 6.938 -77.581 1.000 53.295 9 ILE CCC O 1
ATOM 5055 N N . GLU C 1 33 ? -7.245 7.259 -76.389 1.000 50.864 10 GLU CCC N 1
ATOM 5056 C CA . GLU C 1 33 ? -7.752 6.985 -75.025 1.000 51.222 10 GLU CCC CA 1
ATOM 5057 C C . GLU C 1 33 ? -7.916 8.316 -74.269 1.000 48.963 10 GLU CCC C 1
ATOM 5058 O O . GLU C 1 33 ? -6.948 9.112 -74.260 1.000 45.140 10 GLU CCC O 1
ATOM 5064 N N . VAL C 1 34 ? -9.080 8.508 -73.642 1.000 48.455 11 VAL CCC N 1
ATOM 5065 C CA . VAL C 1 34 ? -9.354 9.615 -72.681 1.000 47.609 11 VAL CCC CA 1
ATOM 5066 C C . VAL C 1 34 ? -8.673 9.265 -71.359 1.000 47.137 11 VAL CCC C 1
ATOM 5067 O O . VAL C 1 34 ? -9.166 8.356 -70.684 1.000 48.961 11 VAL CCC O 1
ATOM 5071 N N . LEU C 1 35 ? -7.567 9.923 -71.008 1.000 45.292 12 LEU CCC N 1
ATOM 5072 C CA . LEU C 1 35 ? -6.837 9.628 -69.749 1.000 46.286 12 LEU CCC CA 1
ATOM 5073 C C . LEU C 1 35 ? -7.508 10.339 -68.575 1.000 47.292 12 LEU CCC C 1
ATOM 5074 O O . LEU C 1 35 ? -7.535 9.759 -67.469 1.000 48.843 12 LEU CCC O 1
ATOM 5079 N N . ASN C 1 36 ? -8.041 11.536 -68.810 1.000 51.223 13 ASN CCC N 1
ATOM 5080 C CA . ASN C 1 36 ? -8.654 12.380 -67.758 1.000 50.323 13 ASN CCC CA 1
ATOM 5081 C C . ASN C 1 36 ? -9.612 13.372 -68.422 1.000 47.096 13 ASN CCC C 1
ATOM 5082 O O . ASN C 1 36 ? -9.281 13.872 -69.516 1.000 45.290 13 ASN CCC O 1
ATOM 5087 N N . CYS C 1 37 ? -10.762 13.601 -67.792 1.000 45.716 14 CYS CCC N 1
ATOM 5088 C CA . CYS C 1 37 ? -11.767 14.648 -68.116 1.000 43.744 14 CYS CCC CA 1
ATOM 5089 C C . CYS C 1 37 ? -12.253 15.247 -66.797 1.000 41.328 14 CYS CCC C 1
ATOM 5090 O O . CYS C 1 37 ? -12.795 14.489 -65.982 1.000 41.147 14 CYS CCC O 1
ATOM 5093 N N . GLU C 1 38 ? -12.091 16.547 -66.587 1.000 38.278 15 GLU CCC N 1
ATOM 5094 C CA . GLU C 1 38 ? -12.480 17.184 -65.310 1.000 37.360 15 GLU CCC CA 1
ATOM 5095 C C . GLU C 1 38 ? -12.954 18.601 -65.616 1.000 34.652 15 GLU CCC C 1
ATOM 5096 O O . GLU C 1 38 ? -12.408 19.211 -66.529 1.000 34.082 15 GLU CCC O 1
ATOM 5102 N N . TYR C 1 39 ? -13.965 19.082 -64.910 1.000 32.582 16 TYR CCC N 1
ATOM 5103 C CA . TYR C 1 39 ? -14.476 20.454 -65.130 1.000 30.759 16 TYR CCC CA 1
ATOM 5104 C C . TYR C 1 39 ? -15.009 20.980 -63.809 1.000 29.782 16 TYR CCC C 1
ATOM 5105 O O . TYR C 1 39 ? -15.201 20.212 -62.869 1.000 30.896 16 TYR CCC O 1
ATOM 5114 N N . GLY C 1 40 ? -15.221 22.286 -63.722 1.000 29.107 17 GLY CCC N 1
ATOM 5115 C CA . GLY C 1 40 ? -15.745 22.831 -62.471 1.000 28.918 17 GLY CCC CA 1
ATOM 5116 C C . GLY C 1 40 ? -15.863 24.326 -62.485 1.000 28.385 17 GLY CCC C 1
ATOM 5117 O O . GLY C 1 40 ? -15.693 24.962 -63.552 1.000 28.865 17 GLY CCC O 1
ATOM 5118 N N . LYS C 1 41 ? -16.184 24.845 -61.312 1.000 28.206 18 LYS CCC N 1
ATOM 5119 C CA . LYS C 1 41 ? -16.360 26.281 -61.083 1.000 27.852 18 LYS CCC CA 1
ATOM 5120 C C . LYS C 1 41 ? -15.279 26.707 -60.107 1.000 27.693 18 LYS CCC C 1
ATOM 5121 O O . LYS C 1 41 ? -15.101 26.036 -59.077 1.000 28.290 18 LYS CCC O 1
ATOM 5127 N N . ASN C 1 42 ? -14.613 27.814 -60.412 1.000 28.034 19 ASN CCC N 1
ATOM 5128 C CA . ASN C 1 42 ? -13.410 28.286 -59.705 1.000 29.275 19 ASN CCC CA 1
ATOM 5129 C C . ASN C 1 42 ? -13.706 29.665 -59.116 1.000 28.672 19 ASN CCC C 1
ATOM 5130 O O . ASN C 1 42 ? -14.364 30.480 -59.800 1.000 28.592 19 ASN CCC O 1
ATOM 5135 N N . THR C 1 43 ? -13.178 29.916 -57.924 1.000 29.108 20 THR CCC N 1
ATOM 5136 C CA . THR C 1 43 ? -13.174 31.248 -57.271 1.000 29.735 20 THR CCC CA 1
ATOM 5137 C C . THR C 1 43 ? -14.619 31.722 -57.094 1.000 28.735 20 THR CCC C 1
ATOM 5138 O O . THR C 1 43 ? -14.952 32.854 -57.502 1.000 29.596 20 THR CCC O 1
ATOM 5142 N N . ILE C 1 44 ? -15.461 30.869 -56.522 1.000 28.260 21 ILE CCC N 1
ATOM 5143 C CA . ILE C 1 44 ? -16.793 31.266 -56.016 1.000 28.424 21 ILE CCC CA 1
ATOM 5144 C C . ILE C 1 44 ? -16.542 31.997 -54.698 1.000 28.904 21 ILE CCC C 1
ATOM 5145 O O . ILE C 1 44 ? -16.143 31.344 -53.707 1.000 28.495 21 ILE CCC O 1
ATOM 5150 N N . LYS C 1 45 ? -16.744 33.314 -54.698 1.000 29.679 22 LYS CCC N 1
ATOM 5151 C CA . LYS C 1 45 ? -16.425 34.170 -53.533 1.000 31.276 22 LYS CCC CA 1
ATOM 5152 C C . LYS C 1 45 ? -17.730 34.574 -52.867 1.000 30.388 22 LYS CCC C 1
ATOM 5153 O O . LYS C 1 45 ? -18.596 35.121 -53.571 1.000 30.937 22 LYS CCC O 1
ATOM 5159 N N . PHE C 1 46 ? -17.843 34.374 -51.562 1.000 30.001 23 PHE CCC N 1
ATOM 5160 C CA . PHE C 1 46 ? -18.996 34.902 -50.802 1.000 30.195 23 PHE CCC CA 1
ATOM 5161 C C . PHE C 1 46 ? -18.642 34.988 -49.329 1.000 30.018 23 PHE CCC C 1
ATOM 5162 O O . PHE C 1 46 ? -17.692 34.343 -48.848 1.000 29.940 23 PHE CCC O 1
ATOM 5170 N N . LEU C 1 47 ? -19.420 35.826 -48.647 1.000 29.800 24 LEU CCC N 1
ATOM 5171 C CA . LEU C 1 47 ? -19.388 36.007 -47.191 1.000 30.255 24 LEU CCC CA 1
ATOM 5172 C C . LEU C 1 47 ? -20.670 35.393 -46.625 1.000 30.041 24 LEU CCC C 1
ATOM 5173 O O . LEU C 1 47 ? -21.757 35.671 -47.139 1.000 29.516 24 LEU CCC O 1
ATOM 5178 N N . ARG C 1 48 ? -20.501 34.540 -45.629 1.000 31.294 25 ARG CCC N 1
ATOM 5179 C CA . ARG C 1 48 ? -21.613 33.987 -44.832 1.000 32.804 25 ARG CCC CA 1
ATOM 5180 C C . ARG C 1 48 ? -21.660 34.802 -43.547 1.000 33.956 25 ARG CCC C 1
ATOM 5181 O O . ARG C 1 48 ? -20.669 34.791 -42.788 1.000 34.423 25 ARG CCC O 1
ATOM 5189 N N . LEU C 1 49 ? -22.762 35.516 -43.341 1.000 34.781 26 LEU CCC N 1
ATOM 5190 C CA . LEU C 1 49 ? -22.978 36.396 -42.168 1.000 36.129 26 LEU CCC CA 1
ATOM 5191 C C . LEU C 1 49 ? -23.920 35.685 -41.201 1.000 38.315 26 LEU CCC C 1
ATOM 5192 O O . LEU C 1 49 ? -24.955 35.165 -41.651 1.000 38.104 26 LEU CCC O 1
ATOM 5197 N N . HIS C 1 50 ? -23.548 35.658 -39.925 1.000 41.423 27 HIS CCC N 1
ATOM 5198 C CA . HIS C 1 50 ? -24.342 35.079 -38.814 1.000 46.370 27 HIS CCC CA 1
ATOM 5199 C C . HIS C 1 50 ? -24.465 36.140 -37.721 1.000 48.300 27 HIS CCC C 1
ATOM 5200 O O . HIS C 1 50 ? -23.443 36.789 -37.423 1.000 46.966 27 HIS CCC O 1
ATOM 5207 N N . ARG C 1 51 ? -25.663 36.330 -37.167 1.000 52.806 28 ARG CCC N 1
ATOM 5208 C CA . ARG C 1 51 ? -25.948 37.359 -36.134 1.000 54.785 28 ARG CCC CA 1
ATOM 5209 C C . ARG C 1 51 ? -26.451 36.657 -34.872 1.000 56.101 28 ARG CCC C 1
ATOM 5210 O O . ARG C 1 51 ? -27.385 35.850 -34.997 1.000 58.682 28 ARG CCC O 1
ATOM 5218 N N . GLU C 1 52 ? -25.796 36.897 -33.733 1.000 55.210 29 GLU CCC N 1
ATOM 5219 C CA . GLU C 1 52 ? -26.292 36.547 -32.374 1.000 57.896 29 GLU CCC CA 1
ATOM 5220 C C . GLU C 1 52 ? -26.635 37.858 -31.662 1.000 56.826 29 GLU CCC C 1
ATOM 5221 O O . GLU C 1 52 ? -25.727 38.448 -31.029 1.000 56.249 29 GLU CCC O 1
ATOM 5227 N N . GLY C 1 53 ? -27.883 38.308 -31.799 1.000 57.053 30 GLY CCC N 1
ATOM 5228 C CA . GLY C 1 53 ? -28.308 39.663 -31.413 1.000 56.838 30 GLY CCC CA 1
ATOM 5229 C C . GLY C 1 53 ? -27.476 40.696 -32.147 1.000 54.376 30 GLY CCC C 1
ATOM 5230 O O . GLY C 1 53 ? -27.395 40.594 -33.376 1.000 54.765 30 GLY CCC O 1
ATOM 5231 N N . LYS C 1 54 ? -26.844 41.618 -31.417 1.000 52.805 31 LYS CCC N 1
ATOM 5232 C CA . LYS C 1 54 ? -26.017 42.716 -31.978 1.000 51.638 31 LYS CCC CA 1
ATOM 5233 C C . LYS C 1 54 ? -24.686 42.188 -32.521 1.000 47.970 31 LYS CCC C 1
ATOM 5234 O O . LYS C 1 54 ? -24.040 42.939 -33.270 1.000 46.983 31 LYS CCC O 1
ATOM 5240 N N . LYS C 1 55 ? -24.234 41.016 -32.062 1.000 45.514 32 LYS CCC N 1
ATOM 5241 C CA . LYS C 1 55 ? -22.876 40.515 -32.386 1.000 43.384 32 LYS CCC CA 1
ATOM 5242 C C . LYS C 1 55 ? -22.922 39.801 -33.741 1.000 41.253 32 LYS CCC C 1
ATOM 5243 O O . LYS C 1 55 ? -23.731 38.855 -33.905 1.000 41.035 32 LYS CCC O 1
ATOM 5249 N N . HIS C 1 56 ? -22.111 40.272 -34.692 1.000 38.875 33 HIS CCC N 1
ATOM 5250 C CA . HIS C 1 56 ? -22.015 39.726 -36.071 1.000 37.432 33 HIS CCC CA 1
ATOM 5251 C C . HIS C 1 56 ? -20.766 38.840 -36.183 1.000 35.766 33 HIS CCC C 1
ATOM 5252 O O . HIS C 1 56 ? -19.733 39.182 -35.607 1.000 34.841 33 HIS CCC O 1
ATOM 5259 N N . PHE C 1 57 ? -20.892 37.740 -36.913 1.000 35.194 34 PHE CCC N 1
ATOM 5260 C CA . PHE C 1 57 ? -19.814 36.770 -37.217 1.000 35.059 34 PHE CCC CA 1
ATOM 5261 C C . PHE C 1 57 ? -19.729 36.642 -38.734 1.000 34.155 34 PHE CCC C 1
ATOM 5262 O O . PHE C 1 57 ? -20.781 36.610 -39.410 1.000 34.551 34 PHE CCC O 1
ATOM 5270 N N . VAL C 1 58 ? -18.517 36.596 -39.274 1.000 33.581 35 VAL CCC N 1
ATOM 5271 C CA . VAL C 1 58 ? -18.328 36.487 -40.743 1.000 33.257 35 VAL CCC CA 1
ATOM 5272 C C . VAL C 1 58 ? -17.450 35.280 -41.025 1.000 33.074 35 VAL CCC C 1
ATOM 5273 O O . VAL C 1 58 ? -16.533 34.992 -40.260 1.000 33.580 35 VAL CCC O 1
ATOM 5277 N N . LYS C 1 59 ? -17.742 34.631 -42.130 1.000 33.343 36 LYS CCC N 1
ATOM 5278 C CA . LYS C 1 59 ? -16.805 33.708 -42.793 1.000 33.424 36 LYS CCC CA 1
ATOM 5279 C C . LYS C 1 59 ? -16.871 34.042 -44.275 1.000 31.708 36 LYS CCC C 1
ATOM 5280 O O . LYS C 1 59 ? -17.928 33.772 -44.906 1.000 32.297 36 LYS CCC O 1
ATOM 5286 N N . GLU C 1 60 ? -15.805 34.638 -44.797 1.000 29.856 37 GLU CCC N 1
ATOM 5287 C CA . GLU C 1 60 ? -15.696 34.886 -46.247 1.000 29.392 37 GLU CCC CA 1
ATOM 5288 C C . GLU C 1 60 ? -14.735 33.849 -46.815 1.000 28.395 37 GLU CCC C 1
ATOM 5289 O O . GLU C 1 60 ? -13.657 33.643 -46.248 1.000 27.922 37 GLU CCC O 1
ATOM 5295 N N . VAL C 1 61 ? -15.142 33.232 -47.901 1.000 27.872 38 VAL CCC N 1
ATOM 5296 C CA . VAL C 1 61 ? -14.405 32.096 -48.509 1.000 28.380 38 VAL CCC CA 1
ATOM 5297 C C . VAL C 1 61 ? -14.344 32.271 -50.018 1.000 28.083 38 VAL CCC C 1
ATOM 5298 O O . VAL C 1 61 ? -15.124 33.063 -50.612 1.000 26.980 38 VAL CCC O 1
ATOM 5302 N N A GLU C 1 62 ? -13.404 31.542 -50.608 0.590 29.016 39 GLU CCC N 1
ATOM 5303 N N B GLU C 1 62 ? -13.409 31.535 -50.609 0.410 28.743 39 GLU CCC N 1
ATOM 5304 C CA A GLU C 1 62 ? -13.273 31.307 -52.057 0.590 29.304 39 GLU CCC CA 1
ATOM 5305 C CA B GLU C 1 62 ? -13.254 31.315 -52.061 0.410 28.851 39 GLU CCC CA 1
ATOM 5306 C C A GLU C 1 62 ? -13.332 29.797 -52.243 0.590 28.986 39 GLU CCC C 1
ATOM 5307 C C B GLU C 1 62 ? -13.319 29.802 -52.254 0.410 28.774 39 GLU CCC C 1
ATOM 5308 O O A GLU C 1 62 ? -12.498 29.114 -51.627 0.590 29.856 39 GLU CCC O 1
ATOM 5309 O O B GLU C 1 62 ? -12.485 29.115 -51.639 0.410 29.709 39 GLU CCC O 1
ATOM 5320 N N . VAL C 1 63 ? -14.292 29.327 -53.030 1.000 28.046 40 VAL CCC N 1
ATOM 5321 C CA . VAL C 1 63 ? -14.551 27.878 -53.247 1.000 28.556 40 VAL CCC CA 1
ATOM 5322 C C . VAL C 1 63 ? -14.275 27.524 -54.705 1.000 29.035 40 VAL CCC C 1
ATOM 5323 O O . VAL C 1 63 ? -14.706 28.267 -55.610 1.000 28.398 40 VAL CCC O 1
ATOM 5327 N N . CYS C 1 64 ? -13.594 26.403 -54.927 1.000 30.455 41 CYS CCC N 1
ATOM 5328 C CA . CYS C 1 64 ? -13.491 25.749 -56.251 1.000 31.079 41 CYS CCC CA 1
ATOM 5329 C C . CYS C 1 64 ? -14.081 24.346 -56.100 1.000 31.161 41 CYS CCC C 1
ATOM 5330 O O . CYS C 1 64 ? -13.684 23.662 -55.171 1.000 32.062 41 CYS CCC O 1
ATOM 5333 N N . THR C 1 65 ? -15.015 23.958 -56.942 1.000 30.652 42 THR CCC N 1
ATOM 5334 C CA . THR C 1 65 ? -15.577 22.587 -56.945 1.000 31.411 42 THR CCC CA 1
ATOM 5335 C C . THR C 1 65 ? -15.396 22.018 -58.347 1.000 31.560 42 THR CCC C 1
ATOM 5336 O O . THR C 1 65 ? -15.837 22.667 -59.309 1.000 30.875 42 THR CCC O 1
ATOM 5340 N N . HIS C 1 66 ? -14.753 20.851 -58.445 1.000 32.008 43 HIS CCC N 1
ATOM 5341 C CA . HIS C 1 66 ? -14.480 20.155 -59.720 1.000 32.699 43 HIS CCC CA 1
ATOM 5342 C C . HIS C 1 66 ? -15.144 18.777 -59.685 1.000 32.975 43 HIS CCC C 1
ATOM 5343 O O . HIS C 1 66 ? -15.206 18.174 -58.604 1.000 33.264 43 HIS CCC O 1
ATOM 5350 N N . LEU C 1 67 ? -15.637 18.363 -60.841 1.000 32.675 44 LEU CCC N 1
ATOM 5351 C CA . LEU C 1 67 ? -16.305 17.057 -61.056 1.000 33.771 44 LEU CCC CA 1
ATOM 5352 C C . LEU C 1 67 ? -15.548 16.284 -62.130 1.000 34.628 44 LEU CCC C 1
ATOM 5353 O O . LEU C 1 67 ? -15.042 16.910 -63.068 1.000 32.854 44 LEU CCC O 1
ATOM 5358 N N . ARG C 1 68 ? -15.517 14.958 -62.009 1.000 36.573 45 ARG CCC N 1
ATOM 5359 C CA . ARG C 1 68 ? -15.319 14.053 -63.160 1.000 38.310 45 ARG CCC CA 1
ATOM 5360 C C . ARG C 1 68 ? -16.616 13.271 -63.347 1.000 38.876 45 ARG CCC C 1
ATOM 5361 O O . ARG C 1 68 ? -17.117 12.738 -62.327 1.000 39.678 45 ARG CCC O 1
ATOM 5369 N N . LEU C 1 69 ? -17.144 13.233 -64.570 1.000 38.363 46 LEU CCC N 1
ATOM 5370 C CA . LEU C 1 69 ? -18.383 12.484 -64.889 1.000 39.924 46 LEU CCC CA 1
ATOM 5371 C C . LEU C 1 69 ? -18.031 11.050 -65.300 1.000 42.046 46 LEU CCC C 1
ATOM 5372 O O . LEU C 1 69 ? -16.852 10.772 -65.600 1.000 42.705 46 LEU CCC O 1
ATOM 5377 N N . THR C 1 70 ? -19.025 10.164 -65.295 1.000 43.473 47 THR CCC N 1
ATOM 5378 C CA . THR C 1 70 ? -18.857 8.728 -65.618 1.000 46.098 47 THR CCC CA 1
ATOM 5379 C C . THR C 1 70 ? -18.763 8.542 -67.136 1.000 45.796 47 THR CCC C 1
ATOM 5380 O O . THR C 1 70 ? -18.514 7.407 -67.567 1.000 47.173 47 THR CCC O 1
ATOM 5384 N N . SER C 1 71 ? -19.016 9.593 -67.917 1.000 43.753 48 SER CCC N 1
ATOM 5385 C CA . SER C 1 71 ? -18.977 9.565 -69.402 1.000 44.259 48 SER CCC CA 1
ATOM 5386 C C . SER C 1 71 ? -18.362 10.870 -69.913 1.000 42.592 48 SER CCC C 1
ATOM 5387 O O . SER C 1 71 ? -18.280 11.839 -69.128 1.000 40.459 48 SER CCC O 1
ATOM 5390 N N . ALA C 1 72 ? -17.954 10.890 -71.180 1.000 43.138 49 ALA CCC N 1
ATOM 5391 C CA . ALA C 1 72 ? -17.316 12.064 -71.810 1.000 42.539 49 ALA CCC CA 1
ATOM 5392 C C . ALA C 1 72 ? -18.003 12.400 -73.137 1.000 43.388 49 ALA CCC C 1
ATOM 5393 O O . ALA C 1 72 ? -17.313 12.940 -74.022 1.000 45.239 49 ALA CCC O 1
ATOM 5395 N N . HIS C 1 73 ? -19.316 12.172 -73.240 1.000 44.078 50 HIS CCC N 1
ATOM 5396 C CA . HIS C 1 73 ? -20.118 12.472 -74.455 1.000 44.780 50 HIS CCC CA 1
ATOM 5397 C C . HIS C 1 73 ? -20.020 13.957 -74.840 1.000 43.331 50 HIS CCC C 1
ATOM 5398 O O . HIS C 1 73 ? -20.095 14.247 -76.042 1.000 44.214 50 HIS CCC O 1
ATOM 5405 N N . GLU C 1 74 ? -19.894 14.862 -73.865 1.000 41.543 51 GLU CCC N 1
ATOM 5406 C CA . GLU C 1 74 ? -19.812 16.327 -74.127 1.000 40.852 51 GLU CCC CA 1
ATOM 5407 C C . GLU C 1 74 ? -18.532 16.617 -74.920 1.000 40.682 51 GLU CCC C 1
ATOM 5408 O O . GLU C 1 74 ? -18.578 17.499 -75.809 1.000 41.387 51 GLU CCC O 1
ATOM 5414 N N . TYR C 1 75 ? -17.440 15.905 -74.631 1.000 40.073 52 TYR CCC N 1
ATOM 5415 C CA . TYR C 1 75 ? -16.147 16.051 -75.353 1.000 40.632 52 TYR CCC CA 1
ATOM 5416 C C . TYR C 1 75 ? -16.197 15.268 -76.673 1.000 42.663 52 TYR CCC C 1
ATOM 5417 O O . TYR C 1 75 ? -15.875 15.825 -77.733 1.000 42.917 52 TYR CCC O 1
ATOM 5426 N N . LEU C 1 76 ? -16.595 13.992 -76.607 1.000 43.762 53 LEU CCC N 1
ATOM 5427 C CA . LEU C 1 76 ? -16.403 13.010 -77.709 1.000 46.719 53 LEU CCC CA 1
ATOM 5428 C C . LEU C 1 76 ? -17.498 13.132 -78.774 1.000 48.343 53 LEU CCC C 1
ATOM 5429 O O . LEU C 1 76 ? -17.192 12.817 -79.924 1.000 50.098 53 LEU CCC O 1
ATOM 5434 N N . ASP C 1 77 ? -18.710 13.556 -78.415 1.000 48.686 54 ASP CCC N 1
ATOM 5435 C CA . ASP C 1 77 ? -19.909 13.484 -79.294 1.000 51.407 54 ASP CCC CA 1
ATOM 5436 C C . ASP C 1 77 ? -20.625 14.832 -79.415 1.000 51.384 54 ASP CCC C 1
ATOM 5437 O O . ASP C 1 77 ? -21.543 14.905 -80.220 1.000 52.727 54 ASP CCC O 1
ATOM 5442 N N . GLY C 1 78 ? -20.258 15.846 -78.625 1.000 40.933 55 GLY CCC N 1
ATOM 5443 C CA . GLY C 1 78 ? -20.994 17.118 -78.574 1.000 40.672 55 GLY CCC CA 1
ATOM 5444 C C . GLY C 1 78 ? -22.387 16.946 -77.985 1.000 41.185 55 GLY CCC C 1
ATOM 5445 O O . GLY C 1 78 ? -23.309 17.696 -78.378 1.000 42.170 55 GLY CCC O 1
ATOM 5446 N N . ASN C 1 79 ? -22.539 16.005 -77.055 1.000 41.509 56 ASN CCC N 1
ATOM 5447 C CA . ASN C 1 79 ? -23.820 15.706 -76.359 1.000 42.330 56 ASN CCC CA 1
ATOM 5448 C C . ASN C 1 79 ? -23.678 16.104 -74.883 1.000 40.627 56 ASN CCC C 1
ATOM 5449 O O . ASN C 1 79 ? -22.865 15.494 -74.177 1.000 39.963 56 ASN CCC O 1
ATOM 5454 N N . ASN C 1 80 ? -24.483 17.064 -74.432 1.000 40.174 57 ASN CCC N 1
ATOM 5455 C CA . ASN C 1 80 ? -24.350 17.698 -73.094 1.000 38.518 57 ASN CCC CA 1
ATOM 5456 C C . ASN C 1 80 ? -25.319 17.084 -72.072 1.000 39.177 57 ASN CCC C 1
ATOM 5457 O O . ASN C 1 80 ? -25.351 17.584 -70.951 1.000 38.202 57 ASN CCC O 1
ATOM 5462 N N . SER C 1 81 ? -26.045 16.012 -72.419 1.000 40.448 58 SER CCC N 1
ATOM 5463 C CA . SER C 1 81 ? -27.169 15.450 -71.620 1.000 41.775 58 SER CCC CA 1
ATOM 5464 C C . SER C 1 81 ? -26.787 15.263 -70.146 1.000 41.038 58 SER CCC C 1
ATOM 5465 O O . SER C 1 81 ? -27.660 15.497 -69.281 1.000 42.371 58 SER CCC O 1
ATOM 5468 N N . PHE C 1 82 ? -25.555 14.828 -69.865 1.000 40.182 59 PHE CCC N 1
ATOM 5469 C CA . PHE C 1 82 ? -25.106 14.464 -68.498 1.000 40.637 59 PHE CCC CA 1
ATOM 5470 C C . PHE C 1 82 ? -24.389 15.628 -67.806 1.000 38.841 59 PHE CCC C 1
ATOM 5471 O O . PHE C 1 82 ? -24.120 15.524 -66.595 1.000 39.666 59 PHE CCC O 1
ATOM 5479 N N . VAL C 1 83 ? -24.138 16.720 -68.517 1.000 37.304 60 VAL CCC N 1
ATOM 5480 C CA . VAL C 1 83 ? -23.308 17.831 -67.974 1.000 35.770 60 VAL CCC CA 1
ATOM 5481 C C . VAL C 1 83 ? -24.150 18.662 -67.003 1.000 35.153 60 VAL CCC C 1
ATOM 5482 O O . VAL C 1 83 ? -25.197 19.206 -67.401 1.000 34.583 60 VAL CCC O 1
ATOM 5486 N N . ILE C 1 84 ? -23.680 18.743 -65.758 1.000 34.864 61 ILE CCC N 1
ATOM 5487 C CA . ILE C 1 84 ? -24.190 19.680 -64.721 1.000 35.073 61 ILE CCC CA 1
ATOM 5488 C C . ILE C 1 84 ? -23.497 21.010 -64.981 1.000 33.914 61 ILE CCC C 1
ATOM 5489 O O . ILE C 1 84 ? -22.277 21.103 -64.839 1.000 34.315 61 ILE CCC O 1
ATOM 5494 N N . PRO C 1 85 ? -24.225 22.066 -65.395 1.000 34.396 62 PRO CCC N 1
ATOM 5495 C CA . PRO C 1 85 ? -23.578 23.345 -65.677 1.000 34.791 62 PRO CCC CA 1
ATOM 5496 C C . PRO C 1 85 ? -22.719 23.806 -64.490 1.000 34.496 62 PRO CCC C 1
ATOM 5497 O O . PRO C 1 85 ? -23.086 23.601 -63.364 1.000 34.519 62 PRO CCC O 1
ATOM 5501 N N . THR C 1 86 ? -21.571 24.426 -64.771 1.000 35.004 63 THR CCC N 1
ATOM 5502 C CA . THR C 1 86 ? -20.704 25.022 -63.724 1.000 34.783 63 THR CCC CA 1
ATOM 5503 C C . THR C 1 86 ? -21.518 26.092 -62.984 1.000 35.293 63 THR CCC C 1
ATOM 5504 O O . THR C 1 86 ? -21.296 26.270 -61.786 1.000 34.159 63 THR CCC O 1
ATOM 5508 N N . ASP C 1 87 ? -22.467 26.736 -63.657 1.000 36.502 64 ASP CCC N 1
ATOM 5509 C CA . ASP C 1 87 ? -23.412 27.694 -63.028 1.000 37.638 64 ASP CCC CA 1
ATOM 5510 C C . ASP C 1 87 ? -24.205 26.992 -61.918 1.000 36.519 64 ASP CCC C 1
ATOM 5511 O O . ASP C 1 87 ? -24.420 27.579 -60.852 1.000 36.233 64 ASP CCC O 1
ATOM 5516 N N . THR C 1 88 ? -24.627 25.751 -62.143 1.000 36.011 65 THR CCC N 1
ATOM 5517 C CA . THR C 1 88 ? -25.348 24.943 -61.129 1.000 35.860 65 THR CCC CA 1
ATOM 5518 C C . THR C 1 88 ? -24.411 24.624 -59.959 1.000 34.380 65 THR CCC C 1
ATOM 5519 O O . THR C 1 88 ? -24.870 24.644 -58.807 1.000 34.573 65 THR CCC O 1
ATOM 5523 N N . ILE C 1 89 ? -23.144 24.340 -60.228 1.000 33.342 66 ILE CCC N 1
ATOM 5524 C CA . ILE C 1 89 ? -22.158 24.077 -59.141 1.000 33.545 66 ILE CCC CA 1
ATOM 5525 C C . ILE C 1 89 ? -22.125 25.318 -58.230 1.000 33.805 66 ILE CCC C 1
ATOM 5526 O O . ILE C 1 89 ? -22.196 25.186 -57.006 1.000 33.876 66 ILE CCC O 1
ATOM 5531 N N . LYS C 1 90 ? -22.031 26.503 -58.816 1.000 33.952 67 LYS CCC N 1
ATOM 5532 C CA . LYS C 1 90 ? -22.021 27.770 -58.053 1.000 35.132 67 LYS CCC CA 1
ATOM 5533 C C . LYS C 1 90 ? -23.306 27.888 -57.230 1.000 34.674 67 LYS CCC C 1
ATOM 5534 O O . LYS C 1 90 ? -23.203 28.170 -56.027 1.000 34.464 67 LYS CCC O 1
ATOM 5540 N N . ASN C 1 91 ? -24.464 27.676 -57.843 1.000 34.678 68 ASN CCC N 1
ATOM 5541 C CA . ASN C 1 91 ? -25.774 27.797 -57.143 1.000 36.229 68 ASN CCC CA 1
ATOM 5542 C C . ASN C 1 91 ? -25.798 26.848 -55.937 1.000 35.723 68 ASN CCC C 1
ATOM 5543 O O . ASN C 1 91 ? -26.245 27.266 -54.855 1.000 36.218 68 ASN CCC O 1
ATOM 5548 N N . ILE C 1 92 ? -25.339 25.613 -56.114 1.000 34.474 69 ILE CCC N 1
ATOM 5549 C CA . ILE C 1 92 ? -25.338 24.589 -55.032 1.000 35.261 69 ILE CCC CA 1
ATOM 5550 C C . ILE C 1 92 ? -24.455 25.065 -53.872 1.000 34.347 69 ILE CCC C 1
ATOM 5551 O O . ILE C 1 92 ? -24.881 24.967 -52.714 1.000 35.263 69 ILE CCC O 1
ATOM 5556 N N . VAL C 1 93 ? -23.259 25.559 -54.164 1.000 33.052 70 VAL CCC N 1
ATOM 5557 C CA . VAL C 1 93 ? -22.331 26.041 -53.106 1.000 32.826 70 VAL CCC CA 1
ATOM 5558 C C . VAL C 1 93 ? -23.028 27.153 -52.301 1.000 33.256 70 VAL CCC C 1
ATOM 5559 O O . VAL C 1 93 ? -22.993 27.102 -51.058 1.000 32.797 70 VAL CCC O 1
ATOM 5563 N N . LEU C 1 94 ? -23.675 28.105 -52.976 1.000 33.745 71 LEU CCC N 1
ATOM 5564 C CA . LEU C 1 94 ? -24.326 29.260 -52.303 1.000 35.225 71 LEU CCC CA 1
ATOM 5565 C C . LEU C 1 94 ? -25.523 28.763 -51.488 1.000 35.818 71 LEU CCC C 1
ATOM 5566 O O . LEU C 1 94 ? -25.666 29.198 -50.329 1.000 36.306 71 LEU CCC O 1
ATOM 5571 N N . VAL C 1 95 ? -26.318 27.851 -52.048 1.000 36.455 72 VAL CCC N 1
ATOM 5572 C CA . VAL C 1 95 ? -27.508 27.267 -51.360 1.000 38.000 72 VAL CCC CA 1
ATOM 5573 C C . VAL C 1 95 ? -27.049 26.529 -50.100 1.000 37.846 72 VAL CCC C 1
ATOM 5574 O O . VAL C 1 95 ? -27.657 26.742 -49.041 1.000 39.049 72 VAL CCC O 1
ATOM 5578 N N . LEU C 1 96 ? -26.003 25.711 -50.182 1.000 36.875 73 LEU CCC N 1
ATOM 5579 C CA . LEU C 1 96 ? -25.530 24.944 -49.003 1.000 37.190 73 LEU CCC CA 1
ATOM 5580 C C . LEU C 1 96 ? -25.016 25.912 -47.932 1.000 37.032 73 LEU CCC C 1
ATOM 5581 O O . LEU C 1 96 ? -25.261 25.651 -46.750 1.000 38.545 73 LEU CCC O 1
ATOM 5586 N N . ALA C 1 97 ? -24.323 26.986 -48.311 1.000 35.388 74 ALA CCC N 1
ATOM 5587 C CA . ALA C 1 97 ? -23.834 27.995 -47.342 1.000 35.174 74 ALA CCC CA 1
ATOM 5588 C C . ALA C 1 97 ? -25.034 28.606 -46.610 1.000 35.763 74 ALA CCC C 1
ATOM 5589 O O . ALA C 1 97 ? -24.970 28.758 -45.381 1.000 35.916 74 ALA CCC O 1
ATOM 5591 N N . LYS C 1 98 ? -26.086 28.954 -47.343 1.000 36.503 75 LYS CCC N 1
ATOM 5592 C CA . LYS C 1 98 ? -27.318 29.538 -46.754 1.000 39.080 75 LYS CCC CA 1
ATOM 5593 C C . LYS C 1 98 ? -27.955 28.514 -45.809 1.000 39.853 75 LYS CCC C 1
ATOM 5594 O O . LYS C 1 98 ? -28.176 28.854 -44.643 1.000 39.447 75 LYS CCC O 1
ATOM 5600 N N . LYS C 1 99 ? -28.188 27.291 -46.281 1.000 41.075 76 LYS CCC N 1
ATOM 5601 C CA . LYS C 1 99 ? -28.959 26.263 -45.534 1.000 44.051 76 LYS CCC CA 1
ATOM 5602 C C . LYS C 1 99 ? -28.153 25.746 -44.339 1.000 43.514 76 LYS CCC C 1
ATOM 5603 O O . LYS C 1 99 ? -28.738 25.622 -43.264 1.000 44.703 76 LYS CCC O 1
ATOM 5609 N N . ASN C 1 100 ? -26.868 25.441 -44.520 1.000 41.711 77 ASN CCC N 1
ATOM 5610 C CA . ASN C 1 100 ? -26.043 24.735 -43.508 1.000 42.429 77 ASN CCC CA 1
ATOM 5611 C C . ASN C 1 100 ? -25.271 25.724 -42.632 1.000 41.619 77 ASN CCC C 1
ATOM 5612 O O . ASN C 1 100 ? -24.900 25.345 -41.527 1.000 42.479 77 ASN CCC O 1
ATOM 5617 N N . GLY C 1 101 ? -24.998 26.936 -43.119 1.000 40.595 78 GLY CCC N 1
ATOM 5618 C CA . GLY C 1 101 ? -23.962 27.803 -42.531 1.000 39.867 78 GLY CCC CA 1
ATOM 5619 C C . GLY C 1 101 ? -22.579 27.212 -42.760 1.000 39.266 78 GLY CCC C 1
ATOM 5620 O O . GLY C 1 101 ? -22.466 26.174 -43.441 1.000 39.019 78 GLY CCC O 1
ATOM 5621 N N . ILE C 1 102 ? -21.547 27.847 -42.219 1.000 39.586 79 ILE CCC N 1
ATOM 5622 C CA . ILE C 1 102 ? -20.138 27.370 -42.302 1.000 40.336 79 ILE CCC CA 1
ATOM 5623 C C . ILE C 1 102 ? -19.579 27.341 -40.878 1.000 41.902 79 ILE CCC C 1
ATOM 5624 O O . ILE C 1 102 ? -19.182 28.388 -40.387 1.000 44.299 79 ILE CCC O 1
ATOM 5629 N N . SER C 1 103 ? -19.610 26.190 -40.216 1.000 40.558 80 SER CCC N 1
ATOM 5630 C CA . SER C 1 103 ? -19.000 26.001 -38.878 1.000 41.308 80 SER CCC CA 1
ATOM 5631 C C . SER C 1 103 ? -17.482 25.955 -39.054 1.000 38.789 80 SER CCC C 1
ATOM 5632 O O . SER C 1 103 ? -16.784 26.569 -38.269 1.000 40.451 80 SER CCC O 1
ATOM 5635 N N . SER C 1 104 ? -17.007 25.240 -40.062 1.000 35.999 81 SER CCC N 1
ATOM 5636 C CA . SER C 1 104 ? -15.584 25.194 -40.477 1.000 33.843 81 SER CCC CA 1
ATOM 5637 C C . SER C 1 104 ? -15.551 25.044 -41.992 1.000 32.544 81 SER CCC C 1
ATOM 5638 O O . SER C 1 104 ? -16.508 24.472 -42.546 1.000 31.942 81 SER CCC O 1
ATOM 5641 N N . ILE C 1 105 ? -14.489 25.503 -42.649 1.000 30.956 82 ILE CCC N 1
ATOM 5642 C CA . ILE C 1 105 ? -14.398 25.313 -44.120 1.000 30.493 82 ILE CCC CA 1
ATOM 5643 C C . ILE C 1 105 ? -14.343 23.800 -44.410 1.000 30.072 82 ILE CCC C 1
ATOM 5644 O O . ILE C 1 105 ? -14.893 23.387 -45.429 1.000 29.989 82 ILE CCC O 1
ATOM 5649 N N . GLU C 1 106 ? -13.755 22.993 -43.529 1.000 30.998 83 GLU CCC N 1
ATOM 5650 C CA . GLU C 1 106 ? -13.637 21.528 -43.756 1.000 32.050 83 GLU CCC CA 1
ATOM 5651 C C . GLU C 1 106 ? -15.038 20.916 -43.811 1.000 32.076 83 GLU CCC C 1
ATOM 5652 O O . GLU C 1 106 ? -15.302 20.137 -44.744 1.000 31.935 83 GLU CCC O 1
ATOM 5658 N N . GLN C 1 107 ? -15.896 21.250 -42.853 1.000 32.468 84 GLN CCC N 1
ATOM 5659 C CA . GLN C 1 107 ? -17.271 20.701 -42.801 1.000 33.594 84 GLN CCC CA 1
ATOM 5660 C C . GLN C 1 107 ? -18.023 21.169 -44.043 1.000 32.980 84 GLN CCC C 1
ATOM 5661 O O . GLN C 1 107 ? -18.788 20.385 -44.589 1.000 33.403 84 GLN CCC O 1
ATOM 5667 N N . PHE C 1 108 ? -17.808 22.406 -44.489 1.000 32.171 85 PHE CCC N 1
ATOM 5668 C CA . PHE C 1 108 ? -18.503 22.940 -45.688 1.000 32.503 85 PHE CCC CA 1
ATOM 5669 C C . PHE C 1 108 ? -18.041 22.165 -46.935 1.000 31.856 85 PHE CCC C 1
ATOM 5670 O O . PHE C 1 108 ? -18.904 21.790 -47.758 1.000 32.319 85 PHE CCC O 1
ATOM 5678 N N . ALA C 1 109 ? -16.736 21.903 -47.065 1.000 31.232 86 ALA CCC N 1
ATOM 5679 C CA . ALA C 1 109 ? -16.169 21.124 -48.185 1.000 31.430 86 ALA CCC CA 1
ATOM 5680 C C . ALA C 1 109 ? -16.770 19.704 -48.173 1.000 32.565 86 ALA CCC C 1
ATOM 5681 O O . ALA C 1 109 ? -17.127 19.208 -49.241 1.000 32.470 86 ALA CCC O 1
ATOM 5683 N N . ILE C 1 110 ? -16.879 19.092 -46.995 1.000 33.174 87 ILE CCC N 1
ATOM 5684 C CA . ILE C 1 110 ? -17.496 17.746 -46.831 1.000 34.513 87 ILE CCC CA 1
ATOM 5685 C C . ILE C 1 110 ? -18.950 17.817 -47.322 1.000 35.495 87 ILE CCC C 1
ATOM 5686 O O . ILE C 1 110 ? -19.346 16.964 -48.135 1.000 35.206 87 ILE CCC O 1
ATOM 5691 N N . ASP C 1 111 ? -19.707 18.813 -46.858 1.000 35.641 88 ASP CCC N 1
ATOM 5692 C CA . ASP C 1 111 ? -21.139 18.999 -47.212 1.000 37.261 88 ASP CCC CA 1
ATOM 5693 C C . ASP C 1 111 ? -21.287 19.109 -48.738 1.000 36.363 88 ASP CCC C 1
ATOM 5694 O O . ASP C 1 111 ? -22.246 18.529 -49.291 1.000 36.635 88 ASP CCC O 1
ATOM 5699 N N . ILE C 1 112 ? -20.405 19.853 -49.407 1.000 34.474 89 ILE CCC N 1
ATOM 5700 C CA . ILE C 1 112 ? -20.471 20.047 -50.884 1.000 34.177 89 ILE CCC CA 1
ATOM 5701 C C . ILE C 1 112 ? -20.201 18.700 -51.577 1.000 34.545 89 ILE CCC C 1
ATOM 5702 O O . ILE C 1 112 ? -20.998 18.306 -52.451 1.000 34.848 89 ILE CCC O 1
ATOM 5707 N N . CYS C 1 113 ? -19.123 18.009 -51.213 1.000 34.911 90 CYS CCC N 1
ATOM 5708 C CA . CYS C 1 113 ? -18.754 16.711 -51.826 1.000 36.490 90 CYS CCC CA 1
ATOM 5709 C C . CYS C 1 113 ? -19.907 15.715 -51.632 1.000 37.535 90 CYS CCC C 1
ATOM 5710 O O . CYS C 1 113 ? -20.311 15.063 -52.618 1.000 38.178 90 CYS CCC O 1
ATOM 5713 N N A LYS C 1 114 ? -20.440 15.615 -50.412 0.460 37.907 91 LYS CCC N 1
ATOM 5714 N N B LYS C 1 114 ? -20.435 15.617 -50.411 0.540 37.715 91 LYS CCC N 1
ATOM 5715 C CA A LYS C 1 114 ? -21.559 14.691 -50.081 0.460 39.964 91 LYS CCC CA 1
ATOM 5716 C CA B LYS C 1 114 ? -21.558 14.697 -50.072 0.540 39.682 91 LYS CCC CA 1
ATOM 5717 C C A LYS C 1 114 ? -22.777 15.036 -50.946 0.460 39.888 91 LYS CCC C 1
ATOM 5718 C C B LYS C 1 114 ? -22.775 15.035 -50.940 0.540 39.740 91 LYS CCC C 1
ATOM 5719 O O A LYS C 1 114 ? -23.431 14.101 -51.445 0.460 41.406 91 LYS CCC O 1
ATOM 5720 O O B LYS C 1 114 ? -23.422 14.092 -51.437 0.540 41.272 91 LYS CCC O 1
ATOM 5731 N N . HIS C 1 115 ? -23.081 16.326 -51.115 1.000 38.326 92 HIS CCC N 1
ATOM 5732 C CA . HIS C 1 115 ? -24.252 16.764 -51.919 1.000 38.774 92 HIS CCC CA 1
ATOM 5733 C C . HIS C 1 115 ? -24.110 16.223 -53.352 1.000 39.606 92 HIS CCC C 1
ATOM 5734 O O . HIS C 1 115 ? -25.105 15.637 -53.871 1.000 40.980 92 HIS CCC O 1
ATOM 5741 N N . PHE C 1 116 ? -22.935 16.416 -53.970 1.000 38.258 93 PHE CCC N 1
ATOM 5742 C CA . PHE C 1 116 ? -22.701 16.008 -55.379 1.000 39.006 93 PHE CCC CA 1
ATOM 5743 C C . PHE C 1 116 ? -22.821 14.485 -55.491 1.000 40.897 93 PHE CCC C 1
ATOM 5744 O O . PHE C 1 116 ? -23.515 14.018 -56.405 1.000 42.370 93 PHE CCC O 1
ATOM 5752 N N A MET C 1 117 ? -22.182 13.748 -54.581 0.600 41.195 94 MET CCC N 1
ATOM 5753 N N B MET C 1 117 ? -22.175 13.742 -54.592 0.400 41.512 94 MET CCC N 1
ATOM 5754 C CA A MET C 1 117 ? -22.147 12.265 -54.625 0.600 44.342 94 MET CCC CA 1
ATOM 5755 C CA B MET C 1 117 ? -22.141 12.257 -54.657 0.400 44.582 94 MET CCC CA 1
ATOM 5756 C C A MET C 1 117 ? -23.554 11.691 -54.447 0.600 46.108 94 MET CCC C 1
ATOM 5757 C C B MET C 1 117 ? -23.548 11.682 -54.445 0.400 46.236 94 MET CCC C 1
ATOM 5758 O O A MET C 1 117 ? -23.874 10.713 -55.161 0.600 49.034 94 MET CCC O 1
ATOM 5759 O O B MET C 1 117 ? -23.869 10.700 -55.137 0.400 48.856 94 MET CCC O 1
ATOM 5768 N N . THR C 1 118 ? -24.367 12.276 -53.564 1.000 45.871 95 THR CCC N 1
ATOM 5769 C CA . THR C 1 118 ? -25.712 11.734 -53.216 1.000 48.359 95 THR CCC CA 1
ATOM 5770 C C . THR C 1 118 ? -26.788 12.269 -54.169 1.000 48.416 95 THR CCC C 1
ATOM 5771 O O . THR C 1 118 ? -27.902 11.732 -54.120 1.000 51.241 95 THR CCC O 1
ATOM 5775 N N . THR C 1 119 ? -26.507 13.289 -54.979 1.000 46.005 96 THR CCC N 1
ATOM 5776 C CA . THR C 1 119 ? -27.524 13.939 -55.850 1.000 46.053 96 THR CCC CA 1
ATOM 5777 C C . THR C 1 119 ? -27.396 13.479 -57.308 1.000 46.477 96 THR CCC C 1
ATOM 5778 O O . THR C 1 119 ? -28.440 13.316 -57.955 1.000 47.221 96 THR CCC O 1
ATOM 5782 N N . PHE C 1 120 ? -26.181 13.301 -57.819 1.000 42.382 97 PHE CCC N 1
ATOM 5783 C CA . PHE C 1 120 ? -25.924 13.124 -59.273 1.000 41.626 97 PHE CCC CA 1
ATOM 5784 C C . PHE C 1 120 ? -25.219 11.795 -59.524 1.000 40.953 97 PHE CCC C 1
ATOM 5785 O O . PHE C 1 120 ? -24.026 11.667 -59.183 1.000 40.489 97 PHE CCC O 1
ATOM 5793 N N A CYS C 1 121 ? -25.910 10.822 -60.116 0.540 42.109 98 CYS CCC N 1
ATOM 5794 N N B CYS C 1 121 ? -25.929 10.844 -60.138 0.460 42.044 98 CYS CCC N 1
ATOM 5795 C CA A CYS C 1 121 ? -25.314 9.488 -60.389 0.540 42.029 98 CYS CCC CA 1
ATOM 5796 C CA B CYS C 1 121 ? -25.410 9.491 -60.467 0.460 41.962 98 CYS CCC CA 1
ATOM 5797 C C A CYS C 1 121 ? -24.270 9.573 -61.510 0.540 40.486 98 CYS CCC C 1
ATOM 5798 C C B CYS C 1 121 ? -24.287 9.576 -61.513 0.460 40.428 98 CYS CCC C 1
ATOM 5799 O O A CYS C 1 121 ? -23.455 8.653 -61.586 0.540 40.714 98 CYS CCC O 1
ATOM 5800 O O B CYS C 1 121 ? -23.446 8.664 -61.549 0.460 40.527 98 CYS CCC O 1
ATOM 5805 N N . GLN C 1 122 ? -24.252 10.637 -62.320 1.000 40.195 99 GLN CCC N 1
ATOM 5806 C CA . GLN C 1 122 ? -23.233 10.789 -63.400 1.000 39.986 99 GLN CCC CA 1
ATOM 5807 C C . GLN C 1 122 ? -21.897 11.319 -62.845 1.000 39.301 99 GLN CCC C 1
ATOM 5808 O O . GLN C 1 122 ? -20.939 11.367 -63.626 1.000 39.250 99 GLN CCC O 1
ATOM 5814 N N . VAL C 1 123 ? -21.819 11.685 -61.559 1.000 38.600 100 VAL CCC N 1
ATOM 5815 C CA . VAL C 1 123 ? -20.546 12.140 -60.929 1.000 37.231 100 VAL CCC CA 1
ATOM 5816 C C . VAL C 1 123 ? -19.735 10.922 -60.477 1.000 37.236 100 VAL CCC C 1
ATOM 5817 O O . VAL C 1 123 ? -20.217 10.166 -59.615 1.000 38.521 100 VAL CCC O 1
ATOM 5821 N N . ALA C 1 124 ? -18.530 10.773 -61.032 1.000 36.570 101 ALA CCC N 1
ATOM 5822 C CA . ALA C 1 124 ? -17.536 9.733 -60.690 1.000 37.198 101 ALA CCC CA 1
ATOM 5823 C C . ALA C 1 124 ? -16.659 10.193 -59.531 1.000 37.234 101 ALA CCC C 1
ATOM 5824 O O . ALA C 1 124 ? -16.134 9.342 -58.801 1.000 37.546 101 ALA CCC O 1
ATOM 5826 N N . TYR C 1 125 ? -16.447 11.514 -59.410 1.000 35.790 102 TYR CCC N 1
ATOM 5827 C CA . TYR C 1 125 ? -15.449 12.095 -58.497 1.000 35.876 102 TYR CCC CA 1
ATOM 5828 C C . TYR C 1 125 ? -15.821 13.563 -58.277 1.000 33.916 102 TYR CCC C 1
ATOM 5829 O O . TYR C 1 125 ? -16.266 14.227 -59.230 1.000 32.256 102 TYR CCC O 1
ATOM 5838 N N . VAL C 1 126 ? -15.666 14.015 -57.045 1.000 33.205 103 VAL CCC N 1
ATOM 5839 C CA . VAL C 1 126 ? -15.836 15.447 -56.683 1.000 32.372 103 VAL CCC CA 1
ATOM 5840 C C . VAL C 1 126 ? -14.632 15.866 -55.844 1.000 32.503 103 VAL CCC C 1
ATOM 5841 O O . VAL C 1 126 ? -14.146 15.070 -55.021 1.000 32.261 103 VAL CCC O 1
ATOM 5845 N N . LYS C 1 127 ? -14.143 17.090 -56.072 1.000 31.838 104 LYS CCC N 1
ATOM 5846 C CA . LYS C 1 127 ? -13.107 17.695 -55.225 1.000 33.229 104 LYS CCC CA 1
ATOM 5847 C C . LYS C 1 127 ? -13.552 19.133 -54.942 1.000 31.410 104 LYS CCC C 1
ATOM 5848 O O . LYS C 1 127 ? -13.965 19.814 -55.899 1.000 31.084 104 LYS CCC O 1
ATOM 5854 N N . THR C 1 128 ? -13.553 19.528 -53.676 1.000 30.984 105 THR CCC N 1
ATOM 5855 C CA . THR C 1 128 ? -13.859 20.918 -53.260 1.000 30.841 105 THR CCC CA 1
ATOM 5856 C C . THR C 1 128 ? -12.622 21.484 -52.573 1.000 30.681 105 THR CCC C 1
ATOM 5857 O O . THR C 1 128 ? -12.137 20.869 -51.605 1.000 30.550 105 THR CCC O 1
ATOM 5861 N N . TYR C 1 129 ? -12.162 22.650 -53.041 1.000 30.202 106 TYR CCC N 1
ATOM 5862 C CA . TYR C 1 129 ? -11.053 23.404 -52.433 1.000 30.556 106 TYR CCC CA 1
ATOM 5863 C C . TYR C 1 129 ? -11.670 24.680 -51.856 1.000 29.608 106 TYR CCC C 1
ATOM 5864 O O . TYR C 1 129 ? -12.466 25.331 -52.563 1.000 29.083 106 TYR CCC O 1
ATOM 5873 N N . ILE C 1 130 ? -11.352 25.009 -50.614 1.000 28.856 107 ILE CCC N 1
ATOM 5874 C CA . ILE C 1 130 ? -11.856 26.255 -49.978 1.000 28.086 107 ILE CCC CA 1
ATOM 5875 C C . ILE C 1 130 ? -10.684 26.985 -49.353 1.000 27.983 107 ILE CCC C 1
ATOM 5876 O O . ILE C 1 130 ? -9.877 26.348 -48.693 1.000 27.962 107 ILE CCC O 1
ATOM 5881 N N . GLN C 1 131 ? -10.607 28.295 -49.538 1.000 27.916 108 GLN CCC N 1
ATOM 5882 C CA . GLN C 1 131 ? -9.692 29.102 -48.717 1.000 29.115 108 GLN CCC CA 1
ATOM 5883 C C . GLN C 1 131 ? -10.487 30.209 -48.029 1.000 28.485 108 GLN CCC C 1
ATOM 5884 O O . GLN C 1 131 ? -11.480 30.687 -48.592 1.000 28.536 108 GLN CCC O 1
ATOM 5890 N N . GLU C 1 132 ? -10.044 30.553 -46.834 1.000 29.084 109 GLU CCC N 1
ATOM 5891 C CA . GLU C 1 132 ? -10.642 31.608 -45.994 1.000 29.784 109 GLU CCC CA 1
ATOM 5892 C C . GLU C 1 132 ? -10.015 32.936 -46.375 1.000 28.793 109 GLU CCC C 1
ATOM 5893 O O . GLU C 1 132 ? -8.783 33.008 -46.507 1.000 29.263 109 GLU CCC O 1
ATOM 5899 N N . VAL C 1 133 ? -10.842 33.950 -46.497 1.000 28.187 110 VAL CCC N 1
ATOM 5900 C CA . VAL C 1 133 ? -10.380 35.358 -46.447 1.000 28.112 110 VAL CCC CA 1
ATOM 5901 C C . VAL C 1 133 ? -10.097 35.678 -44.983 1.000 27.861 110 VAL CCC C 1
ATOM 5902 O O . VAL C 1 133 ? -10.957 35.498 -44.117 1.000 28.927 110 VAL CCC O 1
ATOM 5906 N N . PRO C 1 134 ? -8.869 36.112 -44.647 1.000 27.678 111 PRO CCC N 1
ATOM 5907 C CA . PRO C 1 134 ? -8.478 36.301 -43.246 1.000 28.014 111 PRO CCC CA 1
ATOM 5908 C C . PRO C 1 134 ? -9.005 37.572 -42.558 1.000 27.945 111 PRO CCC C 1
ATOM 5909 O O . PRO C 1 134 ? -8.202 38.361 -42.085 1.000 28.319 111 PRO CCC O 1
ATOM 5913 N N . TRP C 1 135 ? -10.327 37.711 -42.459 1.000 30.385 112 TRP CCC N 1
ATOM 5914 C CA . TRP C 1 135 ? -10.969 38.766 -41.630 1.000 30.326 112 TRP CCC CA 1
ATOM 5915 C C . TRP C 1 135 ? -10.713 38.463 -40.156 1.000 32.020 112 TRP CCC C 1
ATOM 5916 O O . TRP C 1 135 ? -10.851 37.289 -39.767 1.000 32.230 112 TRP CCC O 1
ATOM 5927 N N . GLN C 1 136 ? -10.286 39.462 -39.386 1.000 32.417 113 GLN CCC N 1
ATOM 5928 C CA . GLN C 1 136 ? -10.184 39.401 -37.909 1.000 33.573 113 GLN CCC CA 1
ATOM 5929 C C . GLN C 1 136 ? -11.116 40.466 -37.339 1.000 32.604 113 GLN CCC C 1
ATOM 5930 O O . GLN C 1 136 ? -11.173 41.575 -37.920 1.000 31.053 113 GLN CCC O 1
ATOM 5936 N N . ARG C 1 137 ? -11.787 40.159 -36.235 1.000 32.021 114 ARG CCC N 1
ATOM 5937 C CA . ARG C 1 137 ? -12.605 41.163 -35.513 1.000 31.715 114 ARG CCC CA 1
ATOM 5938 C C . ARG C 1 137 ? -11.684 42.280 -35.012 1.000 31.305 114 ARG CCC C 1
ATOM 5939 O O . ARG C 1 137 ? -10.588 41.990 -34.483 1.000 30.971 114 ARG CCC O 1
ATOM 5947 N N . GLN C 1 138 ? -12.115 43.529 -35.176 1.000 30.782 115 GLN CCC N 1
ATOM 5948 C CA . GLN C 1 138 ? -11.401 44.684 -34.582 1.000 31.917 115 GLN CCC CA 1
ATOM 5949 C C . GLN C 1 138 ? -11.602 44.677 -33.063 1.000 32.840 115 GLN CCC C 1
ATOM 5950 O O . GLN C 1 138 ? -12.676 44.263 -32.588 1.000 32.734 115 GLN CCC O 1
ATOM 5956 N N . TYR C 1 139 ? -10.599 45.147 -32.336 1.000 34.578 116 TYR CCC N 1
ATOM 5957 C CA . TYR C 1 139 ? -10.647 45.388 -30.876 1.000 36.779 116 TYR CCC CA 1
ATOM 5958 C C . TYR C 1 139 ? -10.304 46.854 -30.610 1.000 37.560 116 TYR CCC C 1
ATOM 5959 O O . TYR C 1 139 ? -9.396 47.378 -31.277 1.000 37.733 116 TYR CCC O 1
ATOM 5968 N N . GLN C 1 140 ? -11.008 47.468 -29.663 1.000 38.544 117 GLN CCC N 1
ATOM 5969 C CA . GLN C 1 140 ? -10.681 48.807 -29.117 1.000 40.789 117 GLN CCC CA 1
ATOM 5970 C C . GLN C 1 140 ? -10.412 48.651 -27.627 1.000 42.644 117 GLN CCC C 1
ATOM 5971 O O . GLN C 1 140 ? -11.355 48.277 -26.901 1.000 42.505 117 GLN CCC O 1
ATOM 5977 N N . ASN C 1 141 ? -9.166 48.891 -27.221 1.000 45.215 118 ASN CCC N 1
ATOM 5978 C CA . ASN C 1 141 ? -8.733 48.830 -25.807 1.000 47.897 118 ASN CCC CA 1
ATOM 5979 C C . ASN C 1 141 ? -9.141 47.468 -25.223 1.000 47.393 118 ASN CCC C 1
ATOM 5980 O O . ASN C 1 141 ? -9.721 47.435 -24.114 1.000 49.022 118 ASN CCC O 1
ATOM 5985 N N . GLY C 1 142 ? -8.888 46.389 -25.967 1.000 50.791 119 GLY CCC N 1
ATOM 5986 C CA . GLY C 1 142 ? -9.161 45.006 -25.534 1.000 50.619 119 GLY CCC CA 1
ATOM 5987 C C . GLY C 1 142 ? -10.627 44.606 -25.638 1.000 48.046 119 GLY CCC C 1
ATOM 5988 O O . GLY C 1 142 ? -10.938 43.459 -25.273 1.000 49.388 119 GLY CCC O 1
ATOM 5989 N N . VAL C 1 143 ? -11.503 45.469 -26.149 1.000 44.809 120 VAL CCC N 1
ATOM 5990 C CA . VAL C 1 143 ? -12.957 45.163 -26.278 1.000 43.168 120 VAL CCC CA 1
ATOM 5991 C C . VAL C 1 143 ? -13.256 44.768 -27.719 1.000 40.185 120 VAL CCC C 1
ATOM 5992 O O . VAL C 1 143 ? -13.026 45.546 -28.637 1.000 38.975 120 VAL CCC O 1
ATOM 5996 N N . PRO C 1 144 ? -13.800 43.557 -27.962 1.000 39.891 121 PRO CCC N 1
ATOM 5997 C CA . PRO C 1 144 ? -14.100 43.108 -29.318 1.000 38.004 121 PRO CCC CA 1
ATOM 5998 C C . PRO C 1 144 ? -15.257 43.915 -29.919 1.000 36.504 121 PRO CCC C 1
ATOM 5999 O O . PRO C 1 144 ? -16.243 44.121 -29.248 1.000 37.900 121 PRO CCC O 1
ATOM 6003 N N . HIS C 1 145 ? -15.103 44.375 -31.154 1.000 34.549 122 HIS CCC N 1
ATOM 6004 C CA . HIS C 1 145 ? -16.158 45.135 -31.867 1.000 33.688 122 HIS CCC CA 1
ATOM 6005 C C . HIS C 1 145 ? -17.263 44.170 -32.300 1.000 34.308 122 HIS CCC C 1
ATOM 6006 O O . HIS C 1 145 ? -16.945 43.115 -32.883 1.000 33.099 122 HIS CCC O 1
ATOM 6013 N N . ILE C 1 146 ? -18.521 44.545 -32.076 1.000 34.569 123 ILE CCC N 1
ATOM 6014 C CA . ILE C 1 146 ? -19.693 43.689 -32.429 1.000 35.235 123 ILE CCC CA 1
ATOM 6015 C C . ILE C 1 146 ? -19.738 43.409 -33.940 1.000 33.966 123 ILE CCC C 1
ATOM 6016 O O . ILE C 1 146 ? -20.259 42.345 -34.298 1.000 34.418 123 ILE CCC O 1
ATOM 6021 N N . HIS C 1 147 ? -19.285 44.313 -34.819 1.000 32.474 124 HIS CCC N 1
ATOM 6022 C CA . HIS C 1 147 ? -19.558 44.151 -36.274 1.000 31.909 124 HIS CCC CA 1
ATOM 6023 C C . HIS C 1 147 ? -18.493 44.784 -37.172 1.000 30.571 124 HIS CCC C 1
ATOM 6024 O O . HIS C 1 147 ? -18.829 45.066 -38.326 1.000 31.060 124 HIS CCC O 1
ATOM 6031 N N . SER C 1 148 ? -17.260 44.954 -36.701 1.000 29.612 125 SER CCC N 1
ATOM 6032 C CA . SER C 1 148 ? -16.190 45.583 -37.503 1.000 29.096 125 SER CCC CA 1
ATOM 6033 C C . SER C 1 148 ? -14.966 44.671 -37.522 1.000 28.041 125 SER CCC C 1
ATOM 6034 O O . SER C 1 148 ? -14.623 44.091 -36.477 1.000 28.950 125 SER CCC O 1
ATOM 6037 N N . PHE C 1 149 ? -14.335 44.592 -38.686 1.000 27.814 126 PHE CCC N 1
ATOM 6038 C CA . PHE C 1 149 ? -13.296 43.602 -39.033 1.000 27.092 126 PHE CCC CA 1
ATOM 6039 C C . PHE C 1 149 ? -12.184 44.288 -39.812 1.000 26.703 126 PHE CCC C 1
ATOM 6040 O O . PHE C 1 149 ? -12.392 45.362 -40.419 1.000 26.252 126 PHE CCC O 1
ATOM 6048 N N . ILE C 1 150 ? -11.006 43.662 -39.790 1.000 26.048 127 ILE CCC N 1
ATOM 6049 C CA . ILE C 1 150 ? -9.808 44.118 -40.536 1.000 26.103 127 ILE CCC CA 1
ATOM 6050 C C . ILE C 1 150 ? -9.203 42.879 -41.193 1.000 26.380 127 ILE CCC C 1
ATOM 6051 O O . ILE C 1 150 ? -9.225 41.806 -40.561 1.000 25.613 127 ILE CCC O 1
ATOM 6056 N N . LEU C 1 151 ? -8.696 43.025 -42.407 1.000 27.169 128 LEU CCC N 1
ATOM 6057 C CA . LEU C 1 151 ? -8.044 41.926 -43.150 1.000 27.823 128 LEU CCC CA 1
ATOM 6058 C C . LEU C 1 151 ? -6.615 41.784 -42.622 1.000 29.176 128 LEU CCC C 1
ATOM 6059 O O . LEU C 1 151 ? -5.846 42.764 -42.682 1.000 29.159 128 LEU CCC O 1
ATOM 6064 N N . VAL C 1 152 ? -6.277 40.595 -42.109 1.000 29.221 129 VAL CCC N 1
ATOM 6065 C CA . VAL C 1 152 ? -4.939 40.299 -41.520 1.000 31.481 129 VAL CCC CA 1
ATOM 6066 C C . VAL C 1 152 ? -4.413 38.985 -42.105 1.000 32.367 129 VAL CCC C 1
ATOM 6067 O O . VAL C 1 152 ? -4.616 37.922 -41.533 1.000 31.600 129 VAL CCC O 1
ATOM 6071 N N . PRO C 1 153 ? -3.773 39.020 -43.286 1.000 33.780 130 PRO CCC N 1
ATOM 6072 C CA . PRO C 1 153 ? -3.194 37.821 -43.895 1.000 35.113 130 PRO CCC CA 1
ATOM 6073 C C . PRO C 1 153 ? -1.859 37.401 -43.266 1.000 37.624 130 PRO CCC C 1
ATOM 6074 O O . PRO C 1 153 ? -0.821 37.842 -43.723 1.000 43.592 130 PRO CCC O 1
ATOM 6078 N N . ASP C 1 154 ? -1.911 36.491 -42.296 1.000 37.441 131 ASP CCC N 1
ATOM 6079 C CA . ASP C 1 154 ? -0.703 35.902 -41.642 1.000 39.326 131 ASP CCC CA 1
ATOM 6080 C C . ASP C 1 154 ? -0.626 34.403 -41.975 1.000 39.007 131 ASP CCC C 1
ATOM 6081 O O . ASP C 1 154 ? -0.440 33.582 -41.040 1.000 39.073 131 ASP CCC O 1
ATOM 6086 N N . GLY C 1 155 ? -0.781 34.053 -43.256 1.000 37.329 132 GLY CCC N 1
ATOM 6087 C CA . GLY C 1 155 ? -0.902 32.650 -43.712 1.000 36.507 132 GLY CCC CA 1
ATOM 6088 C C . GLY C 1 155 ? -2.354 32.284 -44.005 1.000 33.999 132 GLY CCC C 1
ATOM 6089 O O . GLY C 1 155 ? -3.178 32.299 -43.062 1.000 34.103 132 GLY CCC O 1
ATOM 6090 N N . ILE C 1 156 ? -2.646 31.921 -45.250 1.000 31.635 133 ILE CCC N 1
ATOM 6091 C CA . ILE C 1 156 ? -4.020 31.649 -45.744 1.000 29.360 133 ILE CCC CA 1
ATOM 6092 C C . ILE C 1 156 ? -4.401 30.218 -45.363 1.000 28.837 133 ILE CCC C 1
ATOM 6093 O O . ILE C 1 156 ? -3.644 29.285 -45.716 1.000 28.316 133 ILE CCC O 1
ATOM 6098 N N . ARG C 1 157 ? -5.522 30.097 -44.664 1.000 27.458 134 ARG CCC N 1
ATOM 6099 C CA . ARG C 1 157 ? -6.121 28.805 -44.295 1.000 27.716 134 ARG CCC CA 1
ATOM 6100 C C . ARG C 1 157 ? -6.858 28.251 -45.510 1.000 26.486 134 ARG CCC C 1
ATOM 6101 O O . ARG C 1 157 ? -7.667 28.964 -46.105 1.000 25.287 134 ARG CCC O 1
ATOM 6109 N N . PHE C 1 158 ? -6.631 26.977 -45.813 1.000 26.692 135 PHE CCC N 1
ATOM 6110 C CA . PHE C 1 158 ? -7.399 26.294 -46.862 1.000 26.009 135 PHE CCC CA 1
ATOM 6111 C C . PHE C 1 158 ? -7.690 24.853 -46.435 1.000 27.031 135 PHE CCC C 1
ATOM 6112 O O . PHE C 1 158 ? -7.094 24.326 -45.477 1.000 26.829 135 PHE CCC O 1
ATOM 6120 N N . CYS C 1 159 ? -8.596 24.251 -47.180 1.000 27.831 136 CYS CCC N 1
ATOM 6121 C CA . CYS C 1 159 ? -8.873 22.799 -47.054 1.000 29.740 136 CYS CCC CA 1
ATOM 6122 C C . CYS C 1 159 ? -9.282 22.243 -48.412 1.000 30.527 136 CYS CCC C 1
ATOM 6123 O O . CYS C 1 159 ? -9.530 23.011 -49.373 1.000 29.125 136 CYS CCC O 1
ATOM 6126 N N . GLU C 1 160 ? -9.347 20.928 -48.470 1.000 42.758 137 GLU CCC N 1
ATOM 6127 C CA . GLU C 1 160 ? -9.639 20.186 -49.705 1.000 44.014 137 GLU CCC CA 1
ATOM 6128 C C . GLU C 1 160 ? -10.346 18.929 -49.251 1.000 41.119 137 GLU CCC C 1
ATOM 6129 O O . GLU C 1 160 ? -9.853 18.297 -48.302 1.000 40.894 137 GLU CCC O 1
ATOM 6135 N N . ALA C 1 161 ? -11.511 18.642 -49.815 1.000 40.645 138 ALA CCC N 1
ATOM 6136 C CA . ALA C 1 161 ? -12.204 17.358 -49.627 1.000 39.084 138 ALA CCC CA 1
ATOM 6137 C C . ALA C 1 161 ? -12.378 16.738 -51.012 1.000 39.703 138 ALA CCC C 1
ATOM 6138 O O . ALA C 1 161 ? -12.638 17.473 -51.975 1.000 40.791 138 ALA CCC O 1
ATOM 6140 N N . GLU C 1 162 ? -12.226 15.419 -51.110 1.000 39.983 139 GLU CCC N 1
ATOM 6141 C CA . GLU C 1 162 ? -12.432 14.733 -52.400 1.000 41.334 139 GLU CCC CA 1
ATOM 6142 C C . GLU C 1 162 ? -12.988 13.338 -52.130 1.000 40.563 139 GLU CCC C 1
ATOM 6143 O O . GLU C 1 162 ? -12.775 12.788 -51.037 1.000 40.699 139 GLU CCC O 1
ATOM 6149 N N . GLN C 1 163 ? -13.714 12.833 -53.113 1.000 41.289 140 GLN CCC N 1
ATOM 6150 C CA . GLN C 1 163 ? -14.311 11.479 -53.046 1.000 41.264 140 GLN CCC CA 1
ATOM 6151 C C . GLN C 1 163 ? -14.535 10.946 -54.458 1.000 42.078 140 GLN CCC C 1
ATOM 6152 O O . GLN C 1 163 ? -15.047 11.695 -55.286 1.000 41.042 140 GLN CCC O 1
ATOM 6158 N N . CYS C 1 164 ? -14.167 9.679 -54.687 1.000 43.700 141 CYS CCC N 1
ATOM 6159 C CA . CYS C 1 164 ? -14.569 8.871 -55.867 1.000 45.455 141 CYS CCC CA 1
ATOM 6160 C C . CYS C 1 164 ? -15.809 8.061 -55.480 1.000 44.953 141 CYS CCC C 1
ATOM 6161 O O . CYS C 1 164 ? -15.926 7.702 -54.288 1.000 44.365 141 CYS CCC O 1
ATOM 6164 N N . ARG C 1 165 ? -16.695 7.808 -56.438 1.000 45.684 142 ARG CCC N 1
ATOM 6165 C CA . ARG C 1 165 ? -17.874 6.927 -56.264 1.000 47.162 142 ARG CCC CA 1
ATOM 6166 C C . ARG C 1 165 ? -17.404 5.649 -55.566 1.000 49.165 142 ARG CCC C 1
ATOM 6167 O O . ARG C 1 165 ? -16.393 5.085 -56.017 1.000 49.854 142 ARG CCC O 1
ATOM 6175 N N . ASN C 1 166 ? -18.065 5.277 -54.457 1.000 51.638 143 ASN CCC N 1
ATOM 6176 C CA . ASN C 1 166 ? -17.831 4.021 -53.686 1.000 55.856 143 ASN CCC CA 1
ATOM 6177 C C . ASN C 1 166 ? -16.465 4.051 -52.986 1.000 56.015 143 ASN CCC C 1
ATOM 6178 O O . ASN C 1 166 ? -16.034 2.999 -52.507 1.000 59.636 143 ASN CCC O 1
ATOM 6183 N N . GLY C 1 167 ? -15.789 5.198 -52.946 1.000 52.491 144 GLY CCC N 1
ATOM 6184 C CA . GLY C 1 167 ? -14.508 5.355 -52.230 1.000 53.563 144 GLY CCC CA 1
ATOM 6185 C C . GLY C 1 167 ? -14.679 6.289 -50.979 1.000 52.557 144 GLY CCC C 1
ATOM 6186 O O . GLY C 1 167 ? -15.757 6.922 -50.709 1.000 52.302 144 GLY CCC O 1
ATOM 6187 N N . PRO C 1 168 ? -13.566 6.437 -50.213 1.000 53.137 145 PRO CCC N 1
ATOM 6188 C CA . PRO C 1 168 ? -13.573 7.248 -49.000 1.000 52.633 145 PRO CCC CA 1
ATOM 6189 C C . PRO C 1 168 ? -13.633 8.745 -49.344 1.000 48.440 145 PRO CCC C 1
ATOM 6190 O O . PRO C 1 168 ? -13.058 9.150 -50.345 1.000 46.541 145 PRO CCC O 1
ATOM 6194 N N . LEU C 1 169 ? -14.348 9.515 -48.527 1.000 47.550 146 LEU CCC N 1
ATOM 6195 C CA . LEU C 1 169 ? -14.283 10.993 -48.546 1.000 45.519 146 LEU CCC CA 1
ATOM 6196 C C . LEU C 1 169 ? -13.071 11.383 -47.695 1.000 44.675 146 LEU CCC C 1
ATOM 6197 O O . LEU C 1 169 ? -13.056 11.059 -46.484 1.000 48.446 146 LEU CCC O 1
ATOM 6202 N N . VAL C 1 170 ? -12.045 11.942 -48.333 1.000 42.327 147 VAL CCC N 1
ATOM 6203 C CA . VAL C 1 170 ? -10.745 12.272 -47.688 1.000 41.853 147 VAL CCC CA 1
ATOM 6204 C C . VAL C 1 170 ? -10.659 13.795 -47.537 1.000 39.473 147 VAL CCC C 1
ATOM 6205 O O . VAL C 1 170 ? -10.979 14.516 -48.508 1.000 38.746 147 VAL CCC O 1
ATOM 6209 N N . VAL C 1 171 ? -10.282 14.261 -46.347 1.000 43.967 148 VAL CCC N 1
ATOM 6210 C CA . VAL C 1 171 ? -10.191 15.710 -46.022 1.000 41.982 148 VAL CCC CA 1
ATOM 6211 C C . VAL C 1 171 ? -8.731 16.066 -45.755 1.000 40.039 148 VAL CCC C 1
ATOM 6212 O O . VAL C 1 171 ? -8.056 15.360 -44.994 1.000 38.796 148 VAL CCC O 1
ATOM 6216 N N . CYS C 1 172 ? -8.272 17.152 -46.378 1.000 39.001 149 CYS CCC N 1
ATOM 6217 C CA . CYS C 1 172 ? -6.945 17.764 -46.153 1.000 37.521 149 CYS CCC CA 1
ATOM 6218 C C . CYS C 1 172 ? -7.158 19.213 -45.690 1.000 36.398 149 CYS CCC C 1
ATOM 6219 O O . CYS C 1 172 ? -8.192 19.820 -46.056 1.000 36.346 149 CYS CCC O 1
ATOM 6222 N N . ALA C 1 173 ? -6.266 19.713 -44.847 1.000 34.925 150 ALA CCC N 1
ATOM 6223 C CA . ALA C 1 173 ? -6.265 21.139 -44.443 1.000 34.065 150 ALA CCC CA 1
ATOM 6224 C C . ALA C 1 173 ? -4.853 21.658 -44.667 1.000 32.968 150 ALA CCC C 1
ATOM 6225 O O . ALA C 1 173 ? -3.909 20.856 -44.868 1.000 32.664 150 ALA CCC O 1
ATOM 6227 N N . GLY C 1 174 ? -4.697 22.972 -44.720 1.000 32.376 151 GLY CCC N 1
ATOM 6228 C CA . GLY C 1 174 ? -3.366 23.517 -44.953 1.000 31.600 151 GLY CCC CA 1
ATOM 6229 C C . GLY C 1 174 ? -3.288 24.994 -44.626 1.000 31.206 151 GLY CCC C 1
ATOM 6230 O O . GLY C 1 174 ? -4.303 25.611 -44.271 1.000 30.788 151 GLY CCC O 1
ATOM 6231 N N . ILE C 1 175 ? -2.076 25.491 -44.754 1.000 31.010 152 ILE CCC N 1
ATOM 6232 C CA . ILE C 1 175 ? -1.774 26.937 -44.658 1.000 31.147 152 ILE CCC CA 1
ATOM 6233 C C . ILE C 1 175 ? -0.771 27.249 -45.761 1.000 31.388 152 ILE CCC C 1
ATOM 6234 O O . ILE C 1 175 ? 0.198 26.483 -45.946 1.000 30.912 152 ILE CCC O 1
ATOM 6239 N N . LYS C 1 176 ? -0.997 28.327 -46.504 1.000 32.034 153 LYS CCC N 1
ATOM 6240 C CA . LYS C 1 176 ? -0.077 28.725 -47.585 1.000 32.745 153 LYS CCC CA 1
ATOM 6241 C C . LYS C 1 176 ? 0.187 30.233 -47.502 1.000 32.862 153 LYS CCC C 1
ATOM 6242 O O . LYS C 1 176 ? -0.484 30.927 -46.701 1.000 31.613 153 LYS CCC O 1
ATOM 6248 N N . ASP C 1 177 ? 1.155 30.691 -48.291 1.000 34.060 154 ASP CCC N 1
ATOM 6249 C CA . ASP C 1 177 ? 1.560 32.124 -48.326 1.000 34.996 154 ASP CCC CA 1
ATOM 6250 C C . ASP C 1 177 ? 1.972 32.533 -46.901 1.000 33.842 154 ASP CCC C 1
ATOM 6251 O O . ASP C 1 177 ? 1.617 33.650 -46.446 1.000 34.694 154 ASP CCC O 1
ATOM 6256 N N . LEU C 1 178 ? 2.585 31.614 -46.169 1.000 32.842 155 LEU CCC N 1
ATOM 6257 C CA . LEU C 1 178 ? 3.046 31.831 -44.785 1.000 31.927 155 LEU CCC CA 1
ATOM 6258 C C . LEU C 1 178 ? 4.520 32.181 -44.855 1.000 31.632 155 LEU CCC C 1
ATOM 6259 O O . LEU C 1 178 ? 5.331 31.305 -45.186 1.000 32.170 155 LEU CCC O 1
ATOM 6264 N N . LYS C 1 179 ? 4.865 33.435 -44.583 1.000 31.137 156 LYS CCC N 1
ATOM 6265 C CA . LYS C 1 179 ? 6.258 33.881 -44.752 1.000 31.157 156 LYS CCC CA 1
ATOM 6266 C C . LYS C 1 179 ? 6.865 34.092 -43.367 1.000 29.992 156 LYS CCC C 1
ATOM 6267 O O . LYS C 1 179 ? 6.376 34.937 -42.602 1.000 29.576 156 LYS CCC O 1
ATOM 6273 N N . LEU C 1 180 ? 7.897 33.316 -43.079 1.000 29.471 157 LEU CCC N 1
ATOM 6274 C CA . LEU C 1 180 ? 8.572 33.277 -41.771 1.000 29.734 157 LEU CCC CA 1
ATOM 6275 C C . LEU C 1 180 ? 10.033 33.598 -41.999 1.000 30.108 157 LEU CCC C 1
ATOM 6276 O O . LEU C 1 180 ? 10.614 33.190 -43.028 1.000 30.955 157 LEU CCC O 1
ATOM 6281 N N A MET C 1 181 ? 10.641 34.271 -41.035 0.510 30.148 158 MET CCC N 1
ATOM 6282 N N B MET C 1 181 ? 10.647 34.277 -41.040 0.490 30.105 158 MET CCC N 1
ATOM 6283 C CA A MET C 1 181 ? 12.063 34.651 -41.154 0.510 30.587 158 MET CCC CA 1
ATOM 6284 C CA B MET C 1 181 ? 12.070 34.666 -41.160 0.490 30.499 158 MET CCC CA 1
ATOM 6285 C C A MET C 1 181 ? 12.681 34.645 -39.756 0.510 30.838 158 MET CCC C 1
ATOM 6286 C C B MET C 1 181 ? 12.689 34.659 -39.763 0.490 30.795 158 MET CCC C 1
ATOM 6287 O O A MET C 1 181 ? 12.063 35.225 -38.808 0.510 31.309 158 MET CCC O 1
ATOM 6288 O O B MET C 1 181 ? 12.062 35.228 -38.816 0.490 31.270 158 MET CCC O 1
ATOM 6297 N N . LYS C 1 182 ? 13.859 34.021 -39.644 1.000 31.006 159 LYS CCC N 1
ATOM 6298 C CA . LYS C 1 182 ? 14.711 34.218 -38.461 1.000 31.978 159 LYS CCC CA 1
ATOM 6299 C C . LYS C 1 182 ? 16.063 34.739 -38.932 1.000 31.964 159 LYS CCC C 1
ATOM 6300 O O . LYS C 1 182 ? 16.457 34.471 -40.056 1.000 31.809 159 LYS CCC O 1
ATOM 6306 N N . THR C 1 183 ? 16.703 35.528 -38.091 1.000 32.820 160 THR CCC N 1
ATOM 6307 C CA . THR C 1 183 ? 17.858 36.369 -38.476 1.000 33.377 160 THR CCC CA 1
ATOM 6308 C C . THR C 1 183 ? 19.157 35.664 -38.105 1.000 34.071 160 THR CCC C 1
ATOM 6309 O O . THR C 1 183 ? 20.212 36.177 -38.491 1.000 34.462 160 THR CCC O 1
ATOM 6313 N N . THR C 1 184 ? 19.087 34.514 -37.426 1.000 34.431 161 THR CCC N 1
ATOM 6314 C CA . THR C 1 184 ? 20.283 33.719 -37.033 1.000 35.662 161 THR CCC CA 1
ATOM 6315 C C . THR C 1 184 ? 19.858 32.269 -36.750 1.000 35.443 161 THR CCC C 1
ATOM 6316 O O . THR C 1 184 ? 18.701 31.912 -37.070 1.000 34.691 161 THR CCC O 1
ATOM 6320 N N . GLN C 1 185 ? 20.753 31.471 -36.173 1.000 36.312 162 GLN CCC N 1
ATOM 6321 C CA . GLN C 1 185 ? 20.509 30.035 -35.875 1.000 36.718 162 GLN CCC CA 1
ATOM 6322 C C . GLN C 1 185 ? 20.192 29.304 -37.185 1.000 36.383 162 GLN CCC C 1
ATOM 6323 O O . GLN C 1 185 ? 19.291 28.446 -37.193 1.000 36.228 162 GLN CCC O 1
ATOM 6329 N N . SER C 1 186 ? 20.887 29.655 -38.264 1.000 36.628 163 SER CCC N 1
ATOM 6330 C CA . SER C 1 186 ? 20.728 29.039 -39.598 1.000 36.414 163 SER CCC CA 1
ATOM 6331 C C . SER C 1 186 ? 22.092 28.979 -40.287 1.000 37.089 163 SER CCC C 1
ATOM 6332 O O . SER C 1 186 ? 22.810 29.989 -40.318 1.000 37.756 163 SER CCC O 1
ATOM 6335 N N . GLY C 1 187 ? 22.405 27.828 -40.853 1.000 36.999 164 GLY CCC N 1
ATOM 6336 C CA . GLY C 1 187 ? 23.576 27.673 -41.725 1.000 37.964 164 GLY CCC CA 1
ATOM 6337 C C . GLY C 1 187 ? 23.333 26.640 -42.792 1.000 38.029 164 GLY CCC C 1
ATOM 6338 O O . GLY C 1 187 ? 22.231 26.059 -42.842 1.000 37.208 164 GLY CCC O 1
ATOM 6339 N N . PHE C 1 188 ? 24.322 26.474 -43.654 1.000 38.681 165 PHE CCC N 1
ATOM 6340 C CA . PHE C 1 188 ? 24.396 25.400 -44.668 1.000 39.347 165 PHE CCC CA 1
ATOM 6341 C C . PHE C 1 188 ? 25.876 25.141 -44.931 1.000 40.632 165 PHE CCC C 1
ATOM 6342 O O . PHE C 1 188 ? 26.547 25.999 -45.545 1.000 40.875 165 PHE CCC O 1
ATOM 6350 N N . GLU C 1 189 ? 26.357 24.008 -44.417 1.000 42.723 166 GLU CCC N 1
ATOM 6351 C CA . GLU C 1 189 ? 27.780 23.602 -44.433 1.000 44.394 166 GLU CCC CA 1
ATOM 6352 C C . GLU C 1 189 ? 27.857 22.122 -44.794 1.000 44.764 166 GLU CCC C 1
ATOM 6353 O O . GLU C 1 189 ? 26.821 21.433 -44.674 1.000 44.191 166 GLU CCC O 1
ATOM 6359 N N . GLY C 1 190 ? 29.042 21.654 -45.172 1.000 45.092 167 GLY CCC N 1
ATOM 6360 C CA . GLY C 1 190 ? 29.333 20.229 -45.378 1.000 46.187 167 GLY CCC CA 1
ATOM 6361 C C . GLY C 1 190 ? 28.533 19.644 -46.526 1.000 45.384 167 GLY CCC C 1
ATOM 6362 O O . GLY C 1 190 ? 28.206 18.455 -46.466 1.000 46.707 167 GLY CCC O 1
ATOM 6363 N N . PHE C 1 191 ? 28.266 20.439 -47.561 1.000 43.853 168 PHE CCC N 1
ATOM 6364 C CA . PHE C 1 191 ? 27.482 20.013 -48.748 1.000 43.140 168 PHE CCC CA 1
ATOM 6365 C C . PHE C 1 191 ? 28.441 19.442 -49.791 1.000 43.583 168 PHE CCC C 1
ATOM 6366 O O . PHE C 1 191 ? 29.655 19.568 -49.642 1.000 44.583 168 PHE CCC O 1
ATOM 6374 N N . TYR C 1 192 ? 27.890 18.828 -50.828 1.000 53.027 169 TYR CCC N 1
ATOM 6375 C CA . TYR C 1 192 ? 28.650 18.213 -51.943 1.000 54.704 169 TYR CCC CA 1
ATOM 6376 C C . TYR C 1 192 ? 29.336 19.313 -52.755 1.000 54.169 169 TYR CCC C 1
ATOM 6377 O O . TYR C 1 192 ? 28.671 20.283 -53.136 1.000 51.155 169 TYR CCC O 1
ATOM 6386 N N . ARG C 1 193 ? 30.643 19.173 -52.986 1.000 57.120 170 ARG CCC N 1
ATOM 6387 C CA . ARG C 1 193 ? 31.460 20.145 -53.754 1.000 57.888 170 ARG CCC CA 1
ATOM 6388 C C . ARG C 1 193 ? 31.812 19.521 -55.107 1.000 58.333 170 ARG CCC C 1
ATOM 6389 O O . ARG C 1 193 ? 31.992 18.296 -55.193 1.000 59.926 170 ARG CCC O 1
ATOM 6397 N N . ASN C 1 194 ? 31.893 20.352 -56.139 1.000 56.685 171 ASN CCC N 1
ATOM 6398 C CA . ASN C 1 194 ? 32.232 19.951 -57.528 1.000 57.134 171 ASN CCC CA 1
ATOM 6399 C C . ASN C 1 194 ? 32.721 21.212 -58.247 1.000 56.362 171 ASN CCC C 1
ATOM 6400 O O . ASN C 1 194 ? 32.689 22.298 -57.625 1.000 55.082 171 ASN CCC O 1
ATOM 6405 N N . GLU C 1 195 ? 33.158 21.074 -59.500 1.000 57.136 172 GLU CCC N 1
ATOM 6406 C CA . GLU C 1 195 ? 33.835 22.153 -60.276 1.000 57.165 172 GLU CCC CA 1
ATOM 6407 C C . GLU C 1 195 ? 32.906 23.360 -60.498 1.000 54.372 172 GLU CCC C 1
ATOM 6408 O O . GLU C 1 195 ? 33.434 24.424 -60.821 1.000 54.627 172 GLU CCC O 1
ATOM 6414 N N . HIS C 1 196 ? 31.588 23.220 -60.354 1.000 52.448 173 HIS CCC N 1
ATOM 6415 C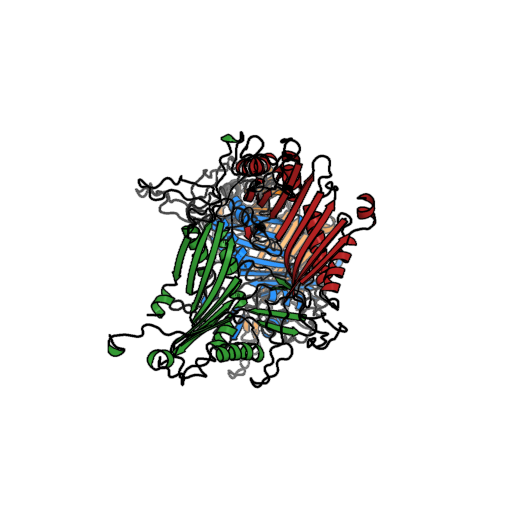 CA . HIS C 1 196 ? 30.607 24.326 -60.572 1.000 50.400 173 HIS CCC CA 1
ATOM 6416 C C . HIS C 1 196 ? 30.027 24.826 -59.238 1.000 48.794 173 HIS CCC C 1
ATOM 6417 O O . HIS C 1 196 ? 29.051 25.601 -59.263 1.000 47.028 173 HIS CCC O 1
ATOM 6424 N N . THR C 1 197 ? 30.628 24.440 -58.113 1.000 49.319 174 THR CCC N 1
ATOM 6425 C CA . THR C 1 197 ? 30.161 24.804 -56.748 1.000 48.210 174 THR CCC CA 1
ATOM 6426 C C . THR C 1 197 ? 31.058 25.916 -56.192 1.000 48.543 174 THR CCC C 1
ATOM 6427 O O . THR C 1 197 ? 32.202 25.635 -55.855 1.000 49.841 174 THR CCC O 1
ATOM 6431 N N . THR C 1 198 ? 30.523 27.132 -56.104 1.000 47.418 175 THR CCC N 1
ATOM 6432 C CA . THR C 1 198 ? 31.210 28.345 -55.600 1.000 48.394 175 THR CCC CA 1
ATOM 6433 C C . THR C 1 198 ? 30.608 28.783 -54.259 1.000 47.420 175 THR CCC C 1
ATOM 6434 O O . THR C 1 198 ? 31.165 29.699 -53.646 1.000 48.239 175 THR CCC O 1
ATOM 6438 N N . LEU C 1 199 ? 29.502 28.182 -53.830 1.000 45.902 176 LEU CCC N 1
ATOM 6439 C CA . LEU C 1 199 ? 28.806 28.584 -52.581 1.000 45.425 176 LEU CCC CA 1
ATOM 6440 C C . LEU C 1 199 ? 29.767 28.436 -51.407 1.000 46.549 176 LEU CCC C 1
ATOM 6441 O O . LEU C 1 199 ? 30.338 27.372 -51.224 1.000 47.145 176 LEU CCC O 1
ATOM 6446 N N . PRO C 1 200 ? 30.012 29.488 -50.598 1.000 47.302 177 PRO CCC N 1
ATOM 6447 C CA . PRO C 1 200 ? 30.781 29.313 -49.368 1.000 48.934 177 PRO CCC CA 1
ATOM 6448 C C . PRO C 1 200 ? 29.966 28.563 -48.301 1.000 48.363 177 PRO CCC C 1
ATOM 6449 O O . PRO C 1 200 ? 28.712 28.595 -48.326 1.000 45.829 177 PRO CCC O 1
ATOM 6453 N N . GLU C 1 201 ? 30.678 27.898 -47.395 1.000 50.118 178 GLU CCC N 1
ATOM 6454 C CA . GLU C 1 201 ? 30.095 27.354 -46.142 1.000 50.801 178 GLU CCC CA 1
ATOM 6455 C C . GLU C 1 201 ? 29.632 28.546 -45.301 1.000 50.047 178 GLU CCC C 1
ATOM 6456 O O . GLU C 1 201 ? 30.394 29.532 -45.217 1.000 51.061 178 GLU CCC O 1
ATOM 6462 N N . ARG C 1 202 ? 28.442 28.475 -44.714 1.000 48.387 179 ARG CCC N 1
ATOM 6463 C CA . ARG C 1 202 ? 27.907 29.544 -43.840 1.000 48.558 179 ARG CCC CA 1
ATOM 6464 C C . ARG C 1 202 ? 27.283 28.905 -42.599 1.000 48.051 179 ARG CCC C 1
ATOM 6465 O O . ARG C 1 202 ? 26.585 27.893 -42.744 1.000 46.592 179 ARG CCC O 1
ATOM 6473 N N . ASN C 1 203 ? 27.528 29.473 -41.422 1.000 49.215 180 ASN CCC N 1
ATOM 6474 C CA . ASN C 1 203 ? 26.935 28.972 -40.157 1.000 49.463 180 ASN CCC CA 1
ATOM 6475 C C . ASN C 1 203 ? 26.054 30.044 -39.498 1.000 49.088 180 ASN CCC C 1
ATOM 6476 O O . ASN C 1 203 ? 25.593 29.771 -38.380 1.000 49.009 180 ASN CCC O 1
ATOM 6481 N N . ASP C 1 204 ? 25.798 31.198 -40.139 1.000 49.175 181 ASP CCC N 1
ATOM 6482 C CA . ASP C 1 204 ? 25.023 32.294 -39.487 1.000 49.999 181 ASP CCC CA 1
ATOM 6483 C C . ASP C 1 204 ? 24.323 33.225 -40.490 1.000 50.099 181 ASP CCC C 1
ATOM 6484 O O . ASP C 1 204 ? 24.544 34.474 -40.425 1.000 51.827 181 ASP CCC O 1
ATOM 6489 N N . ARG C 1 205 ? 23.354 32.696 -41.231 1.000 32.816 182 ARG CCC N 1
ATOM 6490 C CA . ARG C 1 205 ? 22.601 33.436 -42.267 1.000 31.833 182 ARG CCC CA 1
ATOM 6491 C C . ARG C 1 205 ? 21.178 33.722 -41.777 1.000 31.232 182 ARG CCC C 1
ATOM 6492 O O . ARG C 1 205 ? 20.732 33.130 -40.779 1.000 31.528 182 ARG CCC O 1
ATOM 6500 N N . ILE C 1 206 ? 20.484 34.607 -42.493 1.000 31.239 183 ILE CCC N 1
ATOM 6501 C CA . ILE C 1 206 ? 19.015 34.782 -42.355 1.000 30.982 183 ILE CCC CA 1
ATOM 6502 C C . ILE C 1 206 ? 18.338 33.589 -43.031 1.000 30.850 183 ILE CCC C 1
ATOM 6503 O O . ILE C 1 206 ? 18.692 33.265 -44.188 1.000 32.568 183 ILE CCC O 1
ATOM 6508 N N . LEU C 1 207 ? 17.435 32.927 -42.314 1.000 30.383 184 LEU CCC N 1
ATOM 6509 C CA . LEU C 1 207 ? 16.551 31.878 -42.868 1.000 30.010 184 LEU CCC CA 1
ATOM 6510 C C . LEU C 1 207 ? 15.188 32.517 -43.117 1.000 29.640 184 LEU CCC C 1
ATOM 6511 O O . LEU C 1 207 ? 14.454 32.780 -42.157 1.000 30.296 184 LEU CCC O 1
ATOM 6516 N N . CYS C 1 208 ? 14.880 32.769 -44.379 1.000 30.632 185 CYS CCC N 1
ATOM 6517 C CA . CYS C 1 208 ? 13.601 33.371 -44.820 1.000 31.382 185 CYS CCC CA 1
ATOM 6518 C C . CYS C 1 208 ? 12.921 32.382 -45.760 1.000 31.478 185 CYS CCC C 1
ATOM 6519 O O . CYS C 1 208 ? 13.541 32.014 -46.771 1.000 31.954 185 CYS CCC O 1
ATOM 6522 N N . GLY C 1 209 ? 11.703 31.977 -45.427 1.000 31.218 186 GLY CCC N 1
ATOM 6523 C CA . GLY C 1 209 ? 10.951 30.967 -46.183 1.000 31.034 186 GLY CCC CA 1
ATOM 6524 C C . GLY C 1 209 ? 9.493 31.347 -46.348 1.000 30.742 186 GLY CCC C 1
ATOM 6525 O O . GLY C 1 209 ? 8.901 31.851 -45.380 1.000 30.493 186 GLY CCC O 1
ATOM 6526 N N . GLU C 1 210 ? 8.959 31.154 -47.557 1.000 30.801 187 GLU CCC N 1
ATOM 6527 C CA . GLU C 1 210 ? 7.511 31.147 -47.842 1.000 31.195 187 GLU CCC CA 1
ATOM 6528 C C . GLU C 1 210 ? 7.074 29.680 -47.864 1.000 29.698 187 GLU CCC C 1
ATOM 6529 O O . GLU C 1 210 ? 7.648 28.902 -48.666 1.000 28.473 187 GLU CCC O 1
ATOM 6535 N N . PHE C 1 211 ? 6.132 29.334 -47.004 1.000 28.451 188 PHE CCC N 1
ATOM 6536 C CA . PHE C 1 211 ? 5.703 27.942 -46.752 1.000 28.689 188 PHE CCC CA 1
ATOM 6537 C C . PHE C 1 211 ? 4.352 27.671 -47.391 1.000 28.978 188 PHE CCC C 1
ATOM 6538 O O . PHE C 1 211 ? 3.431 28.501 -47.293 1.000 29.110 188 PHE CCC O 1
ATOM 6546 N N . PHE C 1 212 ? 4.255 26.488 -47.996 1.000 29.239 189 PHE CCC N 1
ATOM 6547 C CA . PHE C 1 212 ? 2.988 25.808 -48.325 1.000 29.665 189 PHE CCC CA 1
ATOM 6548 C C . PHE C 1 212 ? 2.994 24.540 -47.471 1.000 29.609 189 PHE CCC C 1
ATOM 6549 O O . PHE C 1 212 ? 3.989 23.781 -47.568 1.000 28.804 189 PHE CCC O 1
ATOM 6557 N N . CYS C 1 213 ? 1.983 24.366 -46.626 1.000 29.608 190 CYS CCC N 1
ATOM 6558 C CA . CYS C 1 213 ? 1.857 23.164 -45.754 1.000 30.424 190 CYS CCC CA 1
ATOM 6559 C C . CYS C 1 213 ? 0.468 22.566 -45.958 1.000 30.004 190 CYS CCC C 1
ATOM 6560 O O . CYS C 1 213 ? -0.528 23.315 -45.947 1.000 29.002 190 CYS CCC O 1
ATOM 6563 N N . LYS C 1 214 ? 0.412 21.263 -46.225 1.000 29.734 191 LYS CCC N 1
ATOM 6564 C CA . LYS C 1 214 ? -0.873 20.588 -46.463 1.000 30.003 191 LYS CCC CA 1
ATOM 6565 C C . LYS C 1 214 ? -0.817 19.238 -45.749 1.000 29.895 191 LYS CCC C 1
ATOM 6566 O O . LYS C 1 214 ? 0.216 18.553 -45.864 1.000 30.352 191 LYS CCC O 1
ATOM 6572 N N . TRP C 1 215 ? -1.871 18.896 -45.022 1.000 29.961 192 TRP CCC N 1
ATOM 6573 C CA . TRP C 1 215 ? -1.904 17.622 -44.268 1.000 31.181 192 TRP CCC CA 1
ATOM 6574 C C . TRP C 1 215 ? -3.247 16.926 -44.470 1.000 31.904 192 TRP CCC C 1
ATOM 6575 O O . TRP C 1 215 ? -4.258 17.593 -44.682 1.000 30.777 192 TRP CCC O 1
ATOM 6586 N N . SER C 1 216 ? -3.221 15.604 -44.406 1.000 32.924 193 SER CCC N 1
ATOM 6587 C CA . SER C 1 216 ? -4.402 14.742 -44.591 1.000 34.322 193 SER CCC CA 1
ATOM 6588 C C . SER C 1 216 ? -4.844 14.196 -43.228 1.000 34.536 193 SER CCC C 1
ATOM 6589 O O . SER C 1 216 ? -3.989 13.754 -42.416 1.000 34.662 193 SER CCC O 1
ATOM 6592 N N . TYR C 1 217 ? -6.151 14.209 -43.007 1.000 34.540 194 TYR CCC N 1
ATOM 6593 C CA . TYR C 1 217 ? -6.830 13.596 -41.850 1.000 35.967 194 TYR CCC CA 1
ATOM 6594 C C . TYR C 1 217 ? -7.319 12.193 -42.237 1.000 38.073 194 TYR CCC C 1
ATOM 6595 O O . TYR C 1 217 ? -7.830 11.492 -41.353 1.000 39.224 194 TYR CCC O 1
ATOM 6604 N N . GLY C 1 218 ? -7.165 11.825 -43.512 1.000 39.628 195 GLY CCC N 1
ATOM 6605 C CA . GLY C 1 218 ? -7.835 10.663 -44.120 1.000 42.283 195 GLY CCC CA 1
ATOM 6606 C C . GLY C 1 218 ? -9.344 10.792 -43.955 1.000 43.129 195 GLY CCC C 1
ATOM 6607 O O . GLY C 1 218 ? -9.918 11.873 -44.328 1.000 38.991 195 GLY CCC O 1
ATOM 6608 N N . GLU C 1 219 ? -9.974 9.779 -43.347 1.000 47.719 196 GLU CCC N 1
ATOM 6609 C CA . GLU C 1 219 ? -11.453 9.704 -43.187 1.000 49.018 196 GLU CCC CA 1
ATOM 6610 C C . GLU C 1 219 ? -11.886 10.168 -41.792 1.000 49.648 196 GLU CCC C 1
ATOM 6611 O O . GLU C 1 219 ? -13.108 10.290 -41.581 1.000 49.513 196 GLU CCC O 1
ATOM 6617 N N . CYS C 1 220 ? -10.947 10.397 -40.871 1.000 52.104 197 CYS CCC N 1
ATOM 6618 C CA . CYS C 1 220 ? -11.254 10.831 -39.481 1.000 55.205 197 CYS CCC CA 1
ATOM 6619 C C . CYS C 1 220 ? -11.873 12.238 -39.512 1.000 56.455 197 CYS CCC C 1
ATOM 6620 O O . CYS C 1 220 ? -11.263 13.153 -40.133 1.000 54.783 197 CYS CCC O 1
ATOM 6623 N N . ARG C 1 221 ? -13.060 12.402 -38.916 1.000 59.088 198 ARG CCC N 1
ATOM 6624 C CA . ARG C 1 221 ? -13.807 13.691 -38.887 1.000 61.958 198 ARG CCC CA 1
ATOM 6625 C C . ARG C 1 221 ? -14.560 13.868 -37.562 1.000 63.378 198 ARG CCC C 1
ATOM 6626 O O . ARG C 1 221 ? -15.592 14.580 -37.568 1.000 66.134 198 ARG CCC O 1
ATOM 6634 N N . ASP C 1 222 ? -14.041 13.301 -36.463 1.000 63.191 199 ASP CCC N 1
ATOM 6635 C CA . ASP C 1 222 ? -14.727 13.267 -35.144 1.000 63.847 199 ASP CCC CA 1
ATOM 6636 C C . ASP C 1 222 ? -14.260 14.430 -34.251 1.000 61.777 199 ASP CCC C 1
ATOM 6637 O O . ASP C 1 222 ? -14.746 14.502 -33.108 1.000 65.162 199 ASP CCC O 1
ATOM 6642 N N . PHE C 1 223 ? -13.374 15.308 -34.737 1.000 56.082 200 PHE CCC N 1
ATOM 6643 C CA . PHE C 1 223 ? -12.666 16.330 -33.926 1.000 52.679 200 PHE CCC CA 1
ATOM 6644 C C . PHE C 1 223 ? -13.075 17.730 -34.387 1.000 50.447 200 PHE CCC C 1
ATOM 6645 O O . PHE C 1 223 ? -13.773 17.891 -35.407 1.000 49.586 200 PHE CCC O 1
ATOM 6653 N N . ASP C 1 224 ? -12.648 18.721 -33.603 1.000 43.275 201 ASP CCC N 1
ATOM 6654 C CA . ASP C 1 224 ? -12.892 20.164 -33.853 1.000 41.714 201 ASP CCC CA 1
ATOM 6655 C C . ASP C 1 224 ? -11.871 20.614 -34.913 1.000 38.406 201 ASP CCC C 1
ATOM 6656 O O . ASP C 1 224 ? -10.664 20.720 -34.593 1.000 36.749 201 ASP CCC O 1
ATOM 6661 N N . PHE C 1 225 ? -12.329 20.793 -36.148 1.000 36.929 202 PHE CCC N 1
ATOM 6662 C CA . PHE C 1 225 ? -11.471 21.177 -37.303 1.000 36.375 202 PHE CCC CA 1
ATOM 6663 C C . PHE C 1 225 ? -10.723 22.483 -36.997 1.000 35.490 202 PHE CCC C 1
ATOM 6664 O O . PHE C 1 225 ? -9.511 22.543 -37.281 1.000 33.966 202 PHE CCC O 1
ATOM 6672 N N . ASP C 1 226 ? -11.396 23.474 -36.408 1.000 36.430 203 ASP CCC N 1
ATOM 6673 C CA . ASP C 1 226 ? -10.759 24.790 -36.118 1.000 37.383 203 ASP CCC CA 1
ATOM 6674 C C . ASP C 1 226 ? -9.650 24.612 -35.083 1.000 37.585 203 ASP CCC C 1
ATOM 6675 O O . ASP C 1 226 ? -8.554 25.158 -35.284 1.000 36.237 203 ASP CCC O 1
ATOM 6680 N N . CYS C 1 227 ? -9.930 23.858 -34.021 1.000 38.633 204 CYS CCC N 1
ATOM 6681 C CA . CYS C 1 227 ? -8.983 23.606 -32.912 1.000 40.151 204 CYS CCC CA 1
ATOM 6682 C C . CYS C 1 227 ? -7.722 22.899 -33.445 1.000 38.053 204 CYS CCC C 1
ATOM 6683 O O . CYS C 1 227 ? -6.599 23.336 -33.126 1.000 37.297 204 CYS CCC O 1
ATOM 6686 N N . ILE C 1 228 ? -7.890 21.856 -34.252 1.000 36.237 205 ILE CCC N 1
ATOM 6687 C CA . ILE C 1 228 ? -6.736 21.079 -34.775 1.000 35.525 205 ILE CCC CA 1
ATOM 6688 C C . ILE C 1 228 ? -5.959 21.936 -35.787 1.000 33.337 205 ILE CCC C 1
ATOM 6689 O O . ILE C 1 228 ? -4.719 21.892 -35.749 1.000 32.264 205 ILE CCC O 1
ATOM 6694 N N . TRP C 1 229 ? -6.646 22.684 -36.646 1.000 31.930 206 TRP CCC N 1
ATOM 6695 C CA . TRP C 1 229 ? -5.948 23.564 -37.619 1.000 31.412 206 TRP CCC CA 1
ATOM 6696 C C . TRP C 1 229 ? -5.042 24.538 -36.856 1.000 31.098 206 TRP CCC C 1
ATOM 6697 O O . TRP C 1 229 ? -3.851 24.636 -37.226 1.000 30.349 206 TRP CCC O 1
ATOM 6708 N N . SER C 1 230 ? -5.559 25.181 -35.803 1.000 31.678 207 SER CCC N 1
ATOM 6709 C CA . SER C 1 230 ? -4.802 26.158 -34.980 1.000 32.833 207 SER CCC CA 1
ATOM 6710 C C . SER C 1 230 ? -3.599 25.480 -34.348 1.000 32.503 207 SER CCC C 1
ATOM 6711 O O . SER C 1 230 ? -2.521 26.085 -34.301 1.000 31.802 207 SER CCC O 1
ATOM 6714 N N A LYS C 1 231 ? -3.783 24.249 -33.872 0.500 32.866 208 LYS CCC N 1
ATOM 6715 N N B LYS C 1 231 ? -3.781 24.249 -33.870 0.500 32.828 208 LYS CCC N 1
ATOM 6716 C CA A LYS C 1 231 ? -2.707 23.486 -33.197 0.500 33.267 208 LYS CCC CA 1
ATOM 6717 C CA B LYS C 1 231 ? -2.695 23.501 -33.198 0.500 33.200 208 LYS CCC CA 1
ATOM 6718 C C A LYS C 1 231 ? -1.591 23.193 -34.208 0.500 31.974 208 LYS CCC C 1
ATOM 6719 C C B LYS C 1 231 ? -1.586 23.200 -34.212 0.500 31.932 208 LYS CCC C 1
ATOM 6720 O O A LYS C 1 231 ? -0.419 23.356 -33.849 0.500 32.009 208 LYS CCC O 1
ATOM 6721 O O B LYS C 1 231 ? -0.413 23.352 -33.852 0.500 31.972 208 LYS CCC O 1
ATOM 6732 N N . VAL C 1 232 ? -1.938 22.780 -35.426 1.000 31.190 209 VAL CCC N 1
ATOM 6733 C CA . VAL C 1 232 ? -0.931 22.470 -36.485 1.000 30.519 209 VAL CCC CA 1
ATOM 6734 C C . VAL C 1 232 ? -0.176 23.760 -36.824 1.000 30.127 209 VAL CCC C 1
ATOM 6735 O O . VAL C 1 232 ? 1.047 23.728 -36.902 1.000 29.632 209 VAL CCC O 1
ATOM 6739 N N . ARG C 1 233 ? -0.884 24.879 -36.960 1.000 30.266 210 ARG CCC N 1
ATOM 6740 C CA . ARG C 1 233 ? -0.226 26.176 -37.268 1.000 30.616 210 ARG CCC CA 1
ATOM 6741 C C . ARG C 1 233 ? 0.792 26.503 -36.174 1.000 31.150 210 ARG CCC C 1
ATOM 6742 O O . ARG C 1 233 ? 1.913 26.892 -36.514 1.000 30.490 210 ARG CCC O 1
ATOM 6750 N N . GLU C 1 234 ? 0.407 26.369 -34.906 1.000 33.487 211 GLU CCC N 1
ATOM 6751 C CA . GLU C 1 234 ? 1.288 26.621 -33.741 1.000 36.446 211 GLU CCC CA 1
ATOM 6752 C C . GLU C 1 234 ? 2.539 25.739 -33.846 1.000 35.025 211 GLU CCC C 1
ATOM 6753 O O . GLU C 1 234 ? 3.642 26.248 -33.628 1.000 33.902 211 GLU CCC O 1
ATOM 6759 N N . CYS C 1 235 ? 2.381 24.456 -34.174 1.000 34.415 212 CYS CCC N 1
ATOM 6760 C CA . CYS C 1 235 ? 3.529 23.522 -34.333 1.000 34.041 212 CYS CCC CA 1
ATOM 6761 C C . CYS C 1 235 ? 4.473 24.023 -35.431 1.000 32.359 212 CYS CCC C 1
ATOM 6762 O O . CYS C 1 235 ? 5.689 23.979 -35.220 1.000 32.290 212 CYS CCC O 1
ATOM 6765 N N . ILE C 1 236 ? 3.936 24.461 -36.571 1.000 31.069 213 ILE CCC N 1
ATOM 6766 C CA . ILE C 1 236 ? 4.764 24.958 -37.710 1.000 30.657 213 ILE CCC CA 1
ATOM 6767 C C . ILE C 1 236 ? 5.610 26.141 -37.221 1.000 30.835 213 ILE CCC C 1
ATOM 6768 O O . ILE C 1 236 ? 6.834 26.110 -37.431 1.000 30.014 213 ILE CCC O 1
ATOM 6773 N N . LEU C 1 237 ? 4.990 27.147 -36.591 1.000 31.465 214 LEU CCC N 1
ATOM 6774 C CA . LEU C 1 237 ? 5.713 28.360 -36.119 1.000 31.247 214 LEU CCC CA 1
ATOM 6775 C C . LEU C 1 237 ? 6.764 27.984 -35.073 1.000 30.501 214 LEU CCC C 1
ATOM 6776 O O . LEU C 1 237 ? 7.913 28.451 -35.196 1.000 29.668 214 LEU CCC O 1
ATOM 6781 N N . GLU C 1 238 ? 6.411 27.172 -34.077 1.000 31.928 215 GLU CCC N 1
ATOM 6782 C CA . GLU C 1 238 ? 7.338 26.800 -32.969 1.000 32.316 215 GLU CCC CA 1
ATOM 6783 C C . GLU C 1 238 ? 8.499 25.956 -33.505 1.000 31.101 215 GLU CCC C 1
ATOM 6784 O O . GLU C 1 238 ? 9.626 26.195 -33.077 1.000 30.565 215 GLU CCC O 1
ATOM 6790 N N . ALA C 1 239 ? 8.253 25.009 -34.410 1.000 31.234 216 ALA CCC N 1
ATOM 6791 C CA . ALA C 1 239 ? 9.327 24.150 -34.962 1.000 31.169 216 ALA CCC CA 1
ATOM 6792 C C . ALA C 1 239 ? 10.246 25.006 -35.841 1.000 29.648 216 ALA CCC C 1
ATOM 6793 O O . ALA C 1 239 ? 11.477 24.854 -35.756 1.000 28.671 216 ALA CCC O 1
ATOM 6795 N N . PHE C 1 240 ? 9.680 25.929 -36.622 1.000 28.714 217 PHE CCC N 1
ATOM 6796 C CA . PHE C 1 240 ? 10.487 26.846 -37.460 1.000 28.376 217 PHE CCC CA 1
ATOM 6797 C C . PHE C 1 240 ? 11.444 27.643 -36.559 1.000 27.930 217 PHE CCC C 1
ATOM 6798 O O . PHE C 1 240 ? 12.646 27.777 -36.881 1.000 28.284 217 PHE CCC O 1
ATOM 6806 N N . SER C 1 241 ? 10.911 28.177 -35.464 1.000 27.846 218 SER CCC N 1
ATOM 6807 C CA . SER C 1 241 ? 11.525 29.266 -34.670 1.000 28.538 218 SER CCC CA 1
ATOM 6808 C C . SER C 1 241 ? 12.456 28.713 -33.601 1.000 28.642 218 SER CCC C 1
ATOM 6809 O O . SER C 1 241 ? 13.440 29.389 -33.268 1.000 29.054 218 SER CCC O 1
ATOM 6812 N N . GLY C 1 242 ? 12.117 27.547 -33.049 1.000 28.912 219 GLY CCC N 1
ATOM 6813 C CA . GLY C 1 242 ? 12.687 27.072 -31.787 1.000 30.287 219 GLY CCC CA 1
ATOM 6814 C C . GLY C 1 242 ? 12.166 27.900 -30.616 1.000 29.679 219 GLY CCC C 1
ATOM 6815 O O . GLY C 1 242 ? 11.378 28.824 -30.788 1.000 29.159 219 GLY CCC O 1
ATOM 6816 N N . PRO C 1 243 ? 12.608 27.588 -29.386 1.000 30.880 220 PRO CCC N 1
ATOM 6817 C CA . PRO C 1 243 ? 12.146 28.295 -28.198 1.000 31.310 220 PRO CCC CA 1
ATOM 6818 C C . PRO C 1 243 ? 12.452 29.790 -28.257 1.000 30.469 220 PRO CCC C 1
ATOM 6819 O O . PRO C 1 243 ? 13.468 30.207 -28.815 1.000 30.364 220 PRO CCC O 1
ATOM 6823 N N . PRO C 1 244 ? 11.580 30.640 -27.680 1.000 30.706 221 PRO CCC N 1
ATOM 6824 C CA . PRO C 1 244 ? 11.710 32.091 -27.828 1.000 30.895 221 PRO CCC CA 1
ATOM 6825 C C . PRO C 1 244 ? 12.937 32.716 -27.143 1.000 32.232 221 PRO CCC C 1
ATOM 6826 O O . PRO C 1 244 ? 13.299 33.825 -27.504 1.000 31.583 221 PRO CCC O 1
ATOM 6830 N N . ASP C 1 245 ? 13.555 32.004 -26.197 1.000 33.505 222 ASP CCC N 1
ATOM 6831 C CA . ASP C 1 245 ? 14.686 32.506 -25.373 1.000 36.011 222 ASP CCC CA 1
ATOM 6832 C C . ASP C 1 245 ? 16.045 32.210 -26.024 1.000 36.512 222 ASP CCC C 1
ATOM 6833 O O . ASP C 1 245 ? 17.040 32.790 -25.571 1.000 38.284 222 ASP CCC O 1
ATOM 6838 N N . CYS C 1 246 ? 16.131 31.315 -27.006 1.000 36.335 223 CYS CCC N 1
ATOM 6839 C CA . CYS C 1 246 ? 17.447 30.870 -27.552 1.000 38.130 223 CYS CCC CA 1
ATOM 6840 C C . CYS C 1 246 ? 17.349 30.434 -29.019 1.000 36.228 223 CYS CCC C 1
ATOM 6841 O O . CYS C 1 246 ? 18.395 30.423 -29.690 1.000 37.494 223 CYS CCC O 1
ATOM 6844 N N . GLY C 1 247 ? 16.164 30.056 -29.491 1.000 34.315 224 GLY CCC N 1
ATOM 6845 C CA . GLY C 1 247 ? 15.979 29.486 -30.833 1.000 33.635 224 GLY CCC CA 1
ATOM 6846 C C . GLY C 1 247 ? 16.595 28.101 -30.938 1.000 34.925 224 GLY CCC C 1
ATOM 6847 O O . GLY C 1 247 ? 16.848 27.466 -29.887 1.000 35.581 224 GLY CCC O 1
ATOM 6848 N N . GLU C 1 248 ? 16.796 27.626 -32.160 1.000 35.135 225 GLU CCC N 1
ATOM 6849 C CA . GLU C 1 248 ? 17.343 26.275 -32.437 1.000 37.532 225 GLU CCC CA 1
ATOM 6850 C C . GLU C 1 248 ? 18.088 26.325 -33.765 1.000 36.745 225 GLU CCC C 1
ATOM 6851 O O . GLU C 1 248 ? 17.507 26.823 -34.751 1.000 33.937 225 GLU CCC O 1
ATOM 6857 N N . TYR C 1 249 ? 19.306 25.776 -33.799 1.000 38.891 226 TYR CCC N 1
ATOM 6858 C CA . TYR C 1 249 ? 20.158 25.821 -35.006 1.000 37.501 226 TYR CCC CA 1
ATOM 6859 C C . TYR C 1 249 ? 19.532 24.966 -36.109 1.000 35.409 226 TYR CCC C 1
ATOM 6860 O O . TYR C 1 249 ? 19.185 23.807 -35.868 1.000 35.939 226 TYR CCC O 1
ATOM 6869 N N . SER C 1 250 ? 19.391 25.555 -37.292 1.000 33.647 227 SER CCC N 1
ATOM 6870 C CA . SER C 1 250 ? 18.993 24.878 -38.550 1.000 32.542 227 SER CCC CA 1
ATOM 6871 C C . SER C 1 250 ? 20.222 24.676 -39.428 1.000 32.629 227 SER CCC C 1
ATOM 6872 O O . SER C 1 250 ? 20.857 25.650 -39.815 1.000 32.364 227 SER CCC O 1
ATOM 6875 N N . PRO C 1 251 ? 20.595 23.417 -39.751 1.000 33.385 228 PRO CCC N 1
ATOM 6876 C CA . PRO C 1 251 ? 21.736 23.135 -40.628 1.000 34.242 228 PRO CCC CA 1
ATOM 6877 C C . PRO C 1 251 ? 21.404 23.126 -42.131 1.000 33.399 228 PRO CCC C 1
ATOM 6878 O O . PRO C 1 251 ? 22.309 22.958 -42.917 1.000 33.944 228 PRO CCC O 1
ATOM 6882 N N . SER C 1 252 ? 20.132 23.320 -42.494 1.000 32.249 229 SER CCC N 1
ATOM 6883 C CA . SER C 1 252 ? 19.644 23.416 -43.893 1.000 31.866 229 SER CCC CA 1
ATOM 6884 C C . SER C 1 252 ? 18.155 23.763 -43.896 1.000 30.714 229 SER CCC C 1
ATOM 6885 O O . SER C 1 252 ? 17.485 23.486 -42.889 1.000 30.995 229 SER CCC O 1
ATOM 6888 N N . TYR C 1 253 ? 17.661 24.300 -45.008 1.000 30.433 230 TYR CCC N 1
ATOM 6889 C CA . TYR C 1 253 ? 16.201 24.483 -45.241 1.000 29.924 230 TYR CCC CA 1
ATOM 6890 C C . TYR C 1 253 ? 15.514 23.122 -45.088 1.000 29.597 230 TYR CCC C 1
ATOM 6891 O O . TYR C 1 253 ? 14.459 23.042 -44.457 1.000 29.413 230 TYR CCC O 1
ATOM 6900 N N . GLN C 1 254 ? 16.129 22.086 -45.657 1.000 30.745 231 GLN CCC N 1
ATOM 6901 C CA . GLN C 1 254 ? 15.596 20.700 -45.671 1.000 31.410 231 GLN CCC CA 1
ATOM 6902 C C . GLN C 1 254 ? 15.404 20.212 -44.227 1.000 31.879 231 GLN CCC C 1
ATOM 6903 O O . GLN C 1 254 ? 14.319 19.654 -43.916 1.000 31.455 231 GLN CCC O 1
ATOM 6909 N N . ARG C 1 255 ? 16.379 20.450 -43.352 1.000 32.730 232 ARG CCC N 1
ATOM 6910 C CA . ARG C 1 255 ? 16.275 19.987 -41.945 1.000 33.835 232 ARG CCC CA 1
ATOM 6911 C C . ARG C 1 255 ? 15.139 20.748 -41.250 1.000 31.954 232 ARG CCC C 1
ATOM 6912 O O . ARG C 1 255 ? 14.397 20.138 -40.467 1.000 31.410 232 ARG CCC O 1
ATOM 6920 N N . THR C 1 256 ? 14.986 22.038 -41.539 1.000 30.585 233 THR CCC N 1
ATOM 6921 C CA . THR C 1 256 ? 13.905 22.859 -40.945 1.000 29.642 233 THR CCC CA 1
ATOM 6922 C C . THR C 1 256 ? 12.552 22.290 -41.395 1.000 28.985 233 THR CCC C 1
ATOM 6923 O O . THR C 1 256 ? 11.649 22.168 -40.547 1.000 29.835 233 THR CCC O 1
ATOM 6927 N N . VAL C 1 257 ? 12.428 21.888 -42.660 1.000 28.805 234 VAL CCC N 1
ATOM 6928 C CA . VAL C 1 257 ? 11.172 21.268 -43.159 1.000 28.784 234 VAL CCC CA 1
ATOM 6929 C C . VAL C 1 257 ? 10.893 20.010 -42.329 1.000 29.558 234 VAL CCC C 1
ATOM 6930 O O . VAL C 1 257 ? 9.746 19.822 -41.871 1.000 29.144 234 VAL CCC O 1
ATOM 6934 N N . ASN C 1 258 ? 11.912 19.180 -42.129 1.000 31.107 235 ASN CCC N 1
ATOM 6935 C CA . ASN C 1 258 ? 11.767 17.921 -41.348 1.000 32.278 235 ASN CCC CA 1
ATOM 6936 C C . ASN C 1 258 ? 11.338 18.239 -39.910 1.000 31.953 235 ASN CCC C 1
ATOM 6937 O O . ASN C 1 258 ? 10.426 17.561 -39.418 1.000 32.364 235 ASN CCC O 1
ATOM 6942 N N . CYS C 1 259 ? 11.962 19.223 -39.256 1.000 32.505 236 CYS CCC N 1
ATOM 6943 C CA . CYS C 1 259 ? 11.639 19.615 -37.858 1.000 33.460 236 CYS CCC CA 1
ATOM 6944 C C . CYS C 1 259 ? 10.163 20.009 -37.781 1.000 32.036 236 CYS CCC C 1
ATOM 6945 O O . CYS C 1 259 ? 9.493 19.573 -36.852 1.000 31.837 236 CYS CCC O 1
ATOM 6948 N N . ILE C 1 260 ? 9.675 20.790 -38.748 1.000 30.686 237 ILE CCC N 1
ATOM 6949 C CA . ILE C 1 260 ? 8.243 21.193 -38.822 1.000 30.047 237 ILE CCC CA 1
ATOM 6950 C C . ILE C 1 260 ? 7.371 19.934 -38.918 1.000 30.235 237 ILE CCC C 1
ATOM 6951 O O . ILE C 1 260 ? 6.428 19.799 -38.128 1.000 30.252 237 ILE CCC O 1
ATOM 6956 N N . GLN C 1 261 ? 7.663 19.055 -39.868 1.000 30.711 238 GLN CCC N 1
ATOM 6957 C CA . GLN C 1 261 ? 6.824 17.859 -40.123 1.000 32.046 238 GLN CCC CA 1
ATOM 6958 C C . GLN C 1 261 ? 6.824 16.962 -38.882 1.000 33.308 238 GLN CCC C 1
ATOM 6959 O O . GLN C 1 261 ? 5.746 16.503 -38.490 1.000 33.301 238 GLN CCC O 1
ATOM 6965 N N . MET C 1 262 ? 7.991 16.736 -38.280 1.000 34.040 239 MET CCC N 1
ATOM 6966 C CA . MET C 1 262 ? 8.114 15.806 -37.131 1.000 35.977 239 MET CCC CA 1
ATOM 6967 C C . MET C 1 262 ? 7.431 16.423 -35.905 1.000 35.868 239 MET CCC C 1
ATOM 6968 O O . MET C 1 262 ? 6.803 15.679 -35.149 1.000 37.202 239 MET CCC O 1
ATOM 6973 N N . CYS C 1 263 ? 7.477 17.743 -35.743 1.000 34.626 240 CYS CCC N 1
ATOM 6974 C CA . CYS C 1 263 ? 6.754 18.432 -34.646 1.000 34.909 240 CYS CCC CA 1
ATOM 6975 C C . CYS C 1 263 ? 5.246 18.201 -34.824 1.000 34.299 240 CYS CCC C 1
ATOM 6976 O O . CYS C 1 263 ? 4.593 17.744 -33.867 1.000 35.409 240 CYS CCC O 1
ATOM 6979 N N . VAL C 1 264 ? 4.709 18.444 -36.021 1.000 32.576 241 VAL CCC N 1
ATOM 6980 C CA . VAL C 1 264 ? 3.252 18.255 -36.284 1.000 32.620 241 VAL CCC CA 1
ATOM 6981 C C . VAL C 1 264 ? 2.870 16.797 -35.993 1.000 34.276 241 VAL CCC C 1
ATOM 6982 O O . VAL C 1 264 ? 1.874 16.563 -35.273 1.000 35.272 241 VAL CCC O 1
ATOM 6986 N N . LEU C 1 265 ? 3.605 15.843 -36.555 1.000 34.705 242 LEU CCC N 1
ATOM 6987 C CA . LEU C 1 265 ? 3.247 14.404 -36.412 1.000 36.702 242 LEU CCC CA 1
ATOM 6988 C C . LEU C 1 265 ? 3.320 13.998 -34.939 1.000 38.766 242 LEU CCC C 1
ATOM 6989 O O . LEU C 1 265 ? 2.461 13.218 -34.517 1.000 40.005 242 LEU CCC O 1
ATOM 6994 N N . SER C 1 266 ? 4.292 14.513 -34.185 1.000 39.851 243 SER CCC N 1
ATOM 6995 C CA . SER C 1 266 ? 4.491 14.196 -32.749 1.000 42.880 243 SER CCC CA 1
ATOM 6996 C C . SER C 1 266 ? 3.323 14.702 -31.905 1.000 42.998 243 SER CCC C 1
ATOM 6997 O O . SER C 1 266 ? 2.974 14.023 -30.944 1.000 45.054 243 SER CCC O 1
ATOM 7000 N N A ARG C 1 267 ? 2.751 15.858 -32.252 0.500 40.978 244 ARG CCC N 1
ATOM 7001 N N B ARG C 1 267 ? 2.751 15.856 -32.256 0.500 41.238 244 ARG CCC N 1
ATOM 7002 C CA A ARG C 1 267 ? 1.817 16.604 -31.363 0.500 41.571 244 ARG CCC CA 1
ATOM 7003 C CA B ARG C 1 267 ? 1.821 16.606 -31.367 0.500 41.991 244 ARG CCC CA 1
ATOM 7004 C C A ARG C 1 267 ? 0.365 16.469 -31.837 0.500 40.578 244 ARG CCC C 1
ATOM 7005 C C B ARG C 1 267 ? 0.368 16.463 -31.835 0.500 40.822 244 ARG CCC C 1
ATOM 7006 O O A ARG C 1 267 ? -0.523 16.785 -31.039 0.500 41.598 244 ARG CCC O 1
ATOM 7007 O O B ARG C 1 267 ? -0.518 16.755 -31.029 0.500 41.843 244 ARG CCC O 1
ATOM 7022 N N . VAL C 1 268 ? 0.134 16.047 -33.082 1.000 39.054 245 VAL CCC N 1
ATOM 7023 C CA . VAL C 1 268 ? -1.223 16.063 -33.696 1.000 38.316 245 VAL CCC CA 1
ATOM 7024 C C . VAL C 1 268 ? -1.490 14.696 -34.305 1.000 38.325 245 VAL CCC C 1
ATOM 7025 O O . VAL C 1 268 ? -1.195 14.472 -35.474 1.000 36.876 245 VAL CCC O 1
ATOM 7029 N N . PRO C 1 269 ? -2.053 13.759 -33.505 1.000 40.979 246 PRO CCC N 1
ATOM 7030 C CA . PRO C 1 269 ? -2.338 12.404 -33.969 1.000 41.852 246 PRO CCC CA 1
ATOM 7031 C C . PRO C 1 269 ? -3.267 12.362 -35.191 1.000 41.049 246 PRO CCC C 1
ATOM 7032 O O . PRO C 1 269 ? -3.168 11.411 -35.946 1.000 41.648 246 PRO CCC O 1
ATOM 7036 N N . GLN C 1 270 ? -4.139 13.368 -35.359 1.000 39.829 247 GLN CCC N 1
ATOM 7037 C CA . GLN C 1 270 ? -5.138 13.396 -36.464 1.000 39.167 247 GLN CCC CA 1
ATOM 7038 C C . GLN C 1 270 ? -4.421 13.542 -37.809 1.000 37.059 247 GLN CCC C 1
ATOM 7039 O O . GLN C 1 270 ? -5.004 13.170 -38.841 1.000 36.962 247 GLN CCC O 1
ATOM 7045 N N . VAL C 1 271 ? -3.215 14.101 -37.813 1.000 35.566 248 VAL CCC N 1
ATOM 7046 C CA . VAL C 1 271 ? -2.433 14.274 -39.066 1.000 34.444 248 VAL CCC CA 1
ATOM 7047 C C . VAL C 1 271 ? -1.814 12.925 -39.434 1.000 35.268 248 VAL CCC C 1
ATOM 7048 O O . VAL C 1 271 ? -1.036 12.401 -38.621 1.000 36.231 248 VAL CCC O 1
ATOM 7052 N N . GLN C 1 272 ? -2.172 12.397 -40.607 1.000 35.730 249 GLN CCC N 1
ATOM 7053 C CA . GLN C 1 272 ? -1.686 11.094 -41.133 1.000 36.939 249 GLN CCC CA 1
ATOM 7054 C C . GLN C 1 272 ? -0.522 11.315 -42.099 1.000 35.714 249 GLN CCC C 1
ATOM 7055 O O . GLN C 1 272 ? 0.396 10.482 -42.126 1.000 36.579 249 GLN CCC O 1
ATOM 7061 N N . VAL C 1 273 ? -0.593 12.368 -42.909 1.000 33.743 250 VAL CCC N 1
ATOM 7062 C CA . VAL C 1 273 ? 0.395 12.677 -43.977 1.000 33.361 250 VAL CCC CA 1
ATOM 7063 C C . VAL C 1 273 ? 0.559 14.196 -43.996 1.000 32.233 250 VAL CCC C 1
ATOM 7064 O O . VAL C 1 273 ? -0.468 14.889 -43.916 1.000 31.032 250 VAL CCC O 1
ATOM 7068 N N . ILE C 1 274 ? 1.796 14.675 -44.088 1.000 32.277 251 ILE CCC N 1
ATOM 7069 C CA . ILE C 1 274 ? 2.072 16.132 -44.136 1.000 31.218 251 ILE CCC CA 1
ATOM 7070 C C . ILE C 1 274 ? 3.098 16.436 -45.231 1.000 31.063 251 ILE CCC C 1
ATOM 7071 O O . ILE C 1 274 ? 4.155 15.793 -45.298 1.000 30.642 251 ILE CCC O 1
ATOM 7076 N N . GLU C 1 275 ? 2.749 17.413 -46.061 1.000 30.346 252 GLU CCC N 1
ATOM 7077 C CA . GLU C 1 275 ? 3.577 17.930 -47.171 1.000 30.438 252 GLU CCC CA 1
ATOM 7078 C C . GLU C 1 275 ? 3.951 19.360 -46.791 1.000 28.987 252 GLU CCC C 1
ATOM 7079 O O . GLU C 1 275 ? 3.033 20.127 -46.420 1.000 27.695 252 GLU CCC O 1
ATOM 7085 N N . VAL C 1 276 ? 5.240 19.669 -46.828 1.000 28.358 253 VAL CCC N 1
ATOM 7086 C CA . VAL C 1 276 ? 5.723 21.053 -46.603 1.000 28.099 253 VAL CCC CA 1
ATOM 7087 C C . VAL C 1 276 ? 6.612 21.432 -47.774 1.000 28.400 253 VAL CCC C 1
ATOM 7088 O O . VAL C 1 276 ? 7.505 20.630 -48.143 1.000 28.265 253 VAL CCC O 1
ATOM 7092 N N . ILE C 1 277 ? 6.386 22.626 -48.329 1.000 28.165 254 ILE CCC N 1
ATOM 7093 C CA . ILE C 1 277 ? 7.232 23.228 -49.390 1.000 29.150 254 ILE CCC CA 1
ATOM 7094 C C . ILE C 1 277 ? 7.759 24.542 -48.814 1.000 29.349 254 ILE CCC C 1
ATOM 7095 O O . ILE C 1 277 ? 6.914 25.347 -48.346 1.000 28.986 254 ILE CCC O 1
ATOM 7100 N N . LEU C 1 278 ? 9.078 24.687 -48.773 1.000 29.297 255 LEU CCC N 1
ATOM 7101 C CA . LEU C 1 278 ? 9.778 25.909 -48.325 1.000 29.429 255 LEU CCC CA 1
ATOM 7102 C C . LEU C 1 278 ? 10.426 26.558 -49.551 1.000 30.908 255 LEU CCC C 1
ATOM 7103 O O . LEU C 1 278 ? 11.396 25.976 -50.111 1.000 30.943 255 LEU CCC O 1
ATOM 7108 N N . ASN C 1 279 ? 9.936 27.728 -49.949 1.000 30.820 256 ASN CCC N 1
ATOM 7109 C CA . ASN C 1 279 ? 10.578 28.568 -50.986 1.000 32.394 256 ASN CCC CA 1
ATOM 7110 C C . ASN C 1 279 ? 11.419 29.606 -50.251 1.000 32.418 256 ASN CCC C 1
ATOM 7111 O O . ASN C 1 279 ? 10.831 30.424 -49.519 1.000 31.807 256 ASN CCC O 1
ATOM 7116 N N . ASN C 1 280 ? 12.734 29.589 -50.407 1.000 32.219 257 ASN CCC N 1
ATOM 7117 C CA . ASN C 1 280 ? 13.585 30.453 -49.562 1.000 33.520 257 ASN CCC CA 1
ATOM 7118 C C . ASN C 1 280 ? 13.999 31.701 -50.335 1.000 34.986 257 ASN CCC C 1
ATOM 7119 O O . ASN C 1 280 ? 13.985 31.700 -51.568 1.000 35.569 257 ASN CCC O 1
ATOM 7124 N N . ASN C 1 281 ? 14.364 32.726 -49.582 1.000 35.944 258 ASN CCC N 1
ATOM 7125 C CA . ASN C 1 281 ? 15.051 33.939 -50.074 1.000 38.489 258 ASN CCC CA 1
ATOM 7126 C C . ASN C 1 281 ? 16.349 34.091 -49.298 1.000 37.334 258 ASN CCC C 1
ATOM 7127 O O . ASN C 1 281 ? 16.273 34.177 -48.057 1.000 36.002 258 ASN CCC O 1
ATOM 7132 N N . PHE C 1 282 ? 17.474 34.134 -49.998 1.000 40.022 259 PHE CCC N 1
ATOM 7133 C CA . PHE C 1 282 ? 18.795 34.444 -49.406 1.000 40.220 259 PHE CCC CA 1
ATOM 7134 C C . PHE C 1 282 ? 18.864 35.957 -49.201 1.000 37.113 259 PHE CCC C 1
ATOM 7135 O O . PHE C 1 282 ? 18.459 36.715 -50.088 1.000 37.404 259 PHE CCC O 1
ATOM 7143 N N . TYR C 1 283 ? 19.356 36.380 -48.049 1.000 35.082 260 TYR CCC N 1
ATOM 7144 C CA . TYR C 1 283 ? 19.664 37.795 -47.743 1.000 33.348 260 TYR CCC CA 1
ATOM 7145 C C . TYR C 1 283 ? 21.185 37.939 -47.769 1.000 34.749 260 TYR CCC C 1
ATOM 7146 O O . TYR C 1 283 ? 21.874 37.407 -46.864 1.000 35.514 260 TYR CCC O 1
ATOM 7155 N N A ASN C 1 284 ? 21.698 38.627 -48.790 0.590 34.973 261 ASN CCC N 1
ATOM 7156 N N B ASN C 1 284 ? 21.704 38.618 -48.798 0.410 35.121 261 ASN CCC N 1
ATOM 7157 C CA A ASN C 1 284 ? 23.152 38.852 -48.987 0.590 36.333 261 ASN CCC CA 1
ATOM 7158 C CA B ASN C 1 284 ? 23.159 38.852 -48.998 0.410 36.497 261 ASN CCC CA 1
ATOM 7159 C C A ASN C 1 284 ? 23.616 39.998 -48.084 0.590 35.413 261 ASN CCC C 1
ATOM 7160 C C B ASN C 1 284 ? 23.619 39.997 -48.090 0.410 35.563 261 ASN CCC C 1
ATOM 7161 O O A ASN C 1 284 ? 23.004 41.078 -48.139 0.590 33.829 261 ASN CCC O 1
ATOM 7162 O O B ASN C 1 284 ? 23.002 41.073 -48.139 0.410 34.136 261 ASN CCC O 1
ATOM 7171 N N . VAL C 1 285 ? 24.692 39.788 -47.323 1.000 36.796 262 VAL CCC N 1
ATOM 7172 C CA . VAL C 1 285 ? 25.382 40.893 -46.599 1.000 36.839 262 VAL CCC CA 1
ATOM 7173 C C . VAL C 1 285 ? 26.150 41.688 -47.668 1.000 37.898 262 VAL CCC C 1
ATOM 7174 O O . VAL C 1 285 ? 27.154 41.189 -48.170 1.000 39.359 262 VAL CCC O 1
ATOM 7178 N N . VAL C 1 286 ? 25.664 42.879 -48.009 1.000 37.826 263 VAL CCC N 1
ATOM 7179 C CA . VAL C 1 286 ? 26.210 43.733 -49.104 1.000 39.467 263 VAL CCC CA 1
ATOM 7180 C C . VAL C 1 286 ? 27.685 44.030 -48.805 1.000 40.907 263 VAL CCC C 1
ATOM 7181 O O . VAL C 1 286 ? 27.963 44.579 -47.735 1.000 39.954 263 VAL CCC O 1
ATOM 7185 N N . ASP C 1 287 ? 28.582 43.717 -49.736 1.000 43.706 264 ASP CCC N 1
ATOM 7186 C CA . ASP C 1 287 ? 30.005 44.134 -49.648 1.000 46.510 264 ASP CCC CA 1
ATOM 7187 C C . ASP C 1 287 ? 30.053 45.650 -49.871 1.000 46.752 264 ASP CCC C 1
ATOM 7188 O O . ASP C 1 287 ? 29.710 46.091 -50.965 1.000 47.604 264 ASP CCC O 1
ATOM 7193 N N . MET C 1 288 ? 30.436 46.412 -48.852 1.000 47.486 265 MET CCC N 1
ATOM 7194 C CA . MET C 1 288 ? 30.481 47.894 -48.889 1.000 48.667 265 MET CCC CA 1
ATOM 7195 C C . MET C 1 288 ? 31.933 48.391 -48.791 1.000 50.411 265 MET CCC C 1
ATOM 7196 O O . MET C 1 288 ? 32.116 49.602 -48.597 1.000 50.921 265 MET CCC O 1
ATOM 7201 N N . LYS C 1 289 ? 32.920 47.508 -48.980 1.000 51.758 266 LYS CCC N 1
ATOM 7202 C CA . LYS C 1 289 ? 34.371 47.850 -48.941 1.000 55.326 266 LYS CCC CA 1
ATOM 7203 C C . LYS C 1 289 ? 34.662 49.019 -49.888 1.000 55.886 266 LYS CCC C 1
ATOM 7204 O O . LYS C 1 289 ? 35.309 49.989 -49.447 1.000 57.407 266 LYS CCC O 1
ATOM 7210 N N . ALA C 1 290 ? 34.206 48.925 -51.141 1.000 55.049 267 ALA CCC N 1
ATOM 7211 C CA . ALA C 1 290 ? 34.449 49.920 -52.213 1.000 56.489 267 ALA CCC CA 1
ATOM 7212 C C . ALA C 1 290 ? 33.751 51.250 -51.886 1.000 55.635 267 ALA CCC C 1
ATOM 7213 O O . ALA C 1 290 ? 34.143 52.265 -52.475 1.000 57.008 267 ALA CCC O 1
ATOM 7215 N N . LEU C 1 291 ? 32.759 51.250 -50.988 1.000 53.308 268 LEU CCC N 1
ATOM 7216 C CA . LEU C 1 291 ? 32.026 52.470 -50.552 1.000 53.542 268 LEU CCC CA 1
ATOM 7217 C C . LEU C 1 291 ? 32.642 53.027 -49.259 1.000 55.310 268 LEU CCC C 1
ATOM 7218 O O . LEU C 1 291 ? 32.091 54.003 -48.709 1.000 56.318 268 LEU CCC O 1
ATOM 7223 N N . GLY C 1 292 ? 33.760 52.449 -48.809 1.000 56.590 269 GLY CCC N 1
ATOM 7224 C CA . GLY C 1 292 ? 34.553 52.950 -47.672 1.000 59.394 269 GLY CCC CA 1
ATOM 7225 C C . GLY C 1 292 ? 33.899 52.691 -46.322 1.000 59.714 269 GLY CCC C 1
ATOM 7226 O O . GLY C 1 292 ? 34.101 53.515 -45.410 1.000 62.734 269 GLY CCC O 1
ATOM 7227 N N . CYS C 1 293 ? 33.163 51.591 -46.164 1.000 58.553 270 CYS CCC N 1
ATOM 7228 C CA . CYS C 1 293 ? 32.747 51.129 -44.814 1.000 59.481 270 CYS CCC CA 1
ATOM 7229 C C . CYS C 1 293 ? 32.601 49.606 -44.752 1.000 57.340 270 CYS CCC C 1
ATOM 7230 O O . CYS C 1 293 ? 32.728 48.927 -45.779 1.000 56.589 270 CYS CCC O 1
ATOM 7233 N N . THR C 1 294 ? 32.436 49.102 -43.534 1.000 57.737 271 THR CCC N 1
ATOM 7234 C CA . THR C 1 294 ? 32.419 47.662 -43.192 1.000 57.344 271 THR CCC CA 1
ATOM 7235 C C . THR C 1 294 ? 30.990 47.275 -42.794 1.000 54.075 271 THR CCC C 1
ATOM 7236 O O . THR C 1 294 ? 30.405 47.951 -41.949 1.000 55.991 271 THR CCC O 1
ATOM 7240 N N . ASN C 1 295 ? 30.443 46.246 -43.417 1.000 49.758 272 ASN CCC N 1
ATOM 7241 C CA . ASN C 1 295 ? 29.048 45.806 -43.179 1.000 46.523 272 ASN CCC CA 1
ATOM 7242 C C . ASN C 1 295 ? 29.094 44.511 -42.364 1.000 46.447 272 ASN CCC C 1
ATOM 7243 O O . ASN C 1 295 ? 29.228 43.437 -42.969 1.000 45.907 272 ASN CCC O 1
ATOM 7248 N N . ASP C 1 296 ? 29.024 44.617 -41.039 1.000 47.878 273 ASP CCC N 1
ATOM 7249 C CA . ASP C 1 296 ? 29.067 43.454 -40.112 1.000 49.285 273 ASP CCC CA 1
ATOM 7250 C C . ASP C 1 296 ? 27.629 42.950 -39.926 1.000 46.382 273 ASP CCC C 1
ATOM 7251 O O . ASP C 1 296 ? 27.047 43.179 -38.859 1.000 47.313 273 ASP CCC O 1
ATOM 7256 N N . LYS C 1 297 ? 27.084 42.284 -40.949 1.000 43.392 274 LYS CCC N 1
ATOM 7257 C CA . LYS C 1 297 ? 25.696 41.740 -40.958 1.000 40.717 274 LYS CCC CA 1
ATOM 7258 C C . LYS C 1 297 ? 24.715 42.825 -40.492 1.000 39.422 274 LYS CCC C 1
ATOM 7259 O O . LYS C 1 297 ? 23.843 42.540 -39.648 1.000 39.741 274 LYS CCC O 1
ATOM 7265 N N . GLU C 1 298 ? 24.843 44.037 -41.027 1.000 38.579 275 GLU CCC N 1
ATOM 7266 C CA . GLU C 1 298 ? 23.981 45.195 -40.667 1.000 38.709 275 GLU CCC CA 1
ATOM 7267 C C . GLU C 1 298 ? 22.968 45.442 -41.790 1.000 35.635 275 GLU CCC C 1
ATOM 7268 O O . GLU C 1 298 ? 21.816 45.706 -41.472 1.000 35.037 275 GLU CCC O 1
ATOM 7274 N N . VAL C 1 299 ? 23.415 45.411 -43.043 1.000 33.941 276 VAL CCC N 1
ATOM 7275 C CA . VAL C 1 299 ? 22.570 45.704 -44.236 1.000 32.608 276 VAL CCC CA 1
ATOM 7276 C C . VAL C 1 299 ? 22.574 44.468 -45.123 1.000 31.531 276 VAL CCC C 1
ATOM 7277 O O . VAL C 1 299 ? 23.662 44.072 -45.601 1.000 32.191 276 VAL CCC O 1
ATOM 7281 N N . LEU C 1 300 ? 21.401 43.866 -45.308 1.000 30.481 277 LEU CCC N 1
ATOM 7282 C CA . LEU C 1 300 ? 21.236 42.613 -46.076 1.000 30.191 277 LEU CCC CA 1
ATOM 7283 C C . LEU C 1 300 ? 20.203 42.826 -47.185 1.000 30.006 277 LEU CCC C 1
ATOM 7284 O O . LEU C 1 300 ? 19.145 43.428 -46.923 1.000 29.969 277 LEU CCC O 1
ATOM 7289 N N . VAL C 1 301 ? 20.505 42.354 -48.385 1.000 30.728 278 VAL CCC N 1
ATOM 7290 C CA . VAL C 1 301 ? 19.630 42.547 -49.570 1.000 31.572 278 VAL CCC CA 1
ATOM 7291 C C . VAL C 1 301 ? 19.057 41.194 -49.949 1.000 31.815 278 VAL CCC C 1
ATOM 7292 O O . VAL C 1 301 ? 19.813 40.278 -50.274 1.000 32.278 278 VAL CCC O 1
ATOM 7296 N N . PRO C 1 302 ? 17.717 41.048 -49.954 1.000 32.324 279 PRO CCC N 1
ATOM 7297 C CA . PRO C 1 302 ? 17.090 39.789 -50.343 1.000 33.261 279 PRO CCC CA 1
ATOM 7298 C C . PRO C 1 302 ? 17.226 39.500 -51.842 1.000 36.328 279 PRO CCC C 1
ATOM 7299 O O . PRO C 1 302 ? 17.106 40.398 -52.638 1.000 36.840 279 PRO CCC O 1
ATOM 7303 N N . VAL C 1 303 ? 17.490 38.238 -52.182 1.000 38.816 280 VAL CCC N 1
ATOM 7304 C CA . VAL C 1 303 ? 17.464 37.707 -53.570 1.000 42.292 280 VAL CCC CA 1
ATOM 7305 C C . VAL C 1 303 ? 16.124 36.991 -53.724 1.000 44.203 280 VAL CCC C 1
ATOM 7306 O O . VAL C 1 303 ? 15.919 35.962 -53.052 1.000 44.112 280 VAL CCC O 1
ATOM 7310 N N . GLU C 1 304 ? 15.219 37.542 -54.527 1.000 42.739 281 GLU CCC N 1
ATOM 7311 C CA . GLU C 1 304 ? 13.849 36.989 -54.689 1.000 43.310 281 GLU CCC CA 1
ATOM 7312 C C . GLU C 1 304 ? 13.804 36.032 -55.884 1.000 39.069 281 GLU CCC C 1
ATOM 7313 O O . GLU C 1 304 ? 13.035 35.088 -55.831 1.000 38.098 281 GLU CCC O 1
ATOM 7319 N N . THR C 1 305 ? 14.592 36.280 -56.923 1.000 37.954 282 THR CCC N 1
ATOM 7320 C CA . THR C 1 305 ? 14.790 35.342 -58.060 1.000 36.995 282 THR CCC CA 1
ATOM 7321 C C . THR C 1 305 ? 16.254 35.391 -58.475 1.000 36.157 282 THR CCC C 1
ATOM 7322 O O . THR C 1 305 ? 16.894 36.435 -58.380 1.000 36.818 282 THR CCC O 1
ATOM 7326 N N . PRO C 1 306 ? 16.870 34.247 -58.831 1.000 35.007 283 PRO CCC N 1
ATOM 7327 C CA . PRO C 1 306 ? 16.236 32.938 -58.679 1.000 33.576 283 PRO CCC CA 1
ATOM 7328 C C . PRO C 1 306 ? 16.028 32.592 -57.198 1.000 32.325 283 PRO CCC C 1
ATOM 7329 O O . PRO C 1 306 ? 16.571 33.263 -56.345 1.000 33.640 283 PRO CCC O 1
ATOM 7333 N N . TYR C 1 307 ? 15.217 31.580 -56.897 1.000 30.174 284 TYR CCC N 1
ATOM 7334 C CA . TYR C 1 307 ? 15.004 31.160 -55.498 1.000 30.028 284 TYR CCC CA 1
ATOM 7335 C C . TYR C 1 307 ? 15.072 29.634 -55.410 1.000 29.073 284 TYR CCC C 1
ATOM 7336 O O . TYR C 1 307 ? 14.691 28.916 -56.347 1.000 28.544 284 TYR CCC O 1
ATOM 7345 N N . GLY C 1 308 ? 15.551 29.174 -54.267 1.000 29.714 285 GLY CCC N 1
ATOM 7346 C CA . GLY C 1 308 ? 15.611 27.743 -53.932 1.000 30.169 285 GLY CCC CA 1
ATOM 7347 C C . GLY C 1 308 ? 14.275 27.275 -53.408 1.000 28.902 285 GLY CCC C 1
ATOM 7348 O O . GLY C 1 308 ? 13.543 28.088 -52.793 1.000 28.283 285 GLY CCC O 1
ATOM 7349 N N . SER C 1 309 ? 13.949 26.009 -53.621 1.000 28.852 286 SER CCC N 1
ATOM 7350 C CA . SER C 1 309 ? 12.751 25.382 -53.029 1.000 28.364 286 SER CCC CA 1
ATOM 7351 C C . SER C 1 309 ? 13.162 24.000 -52.523 1.000 29.451 286 SER CCC C 1
ATOM 7352 O O . SER C 1 309 ? 14.061 23.376 -53.128 1.000 30.713 286 SER CCC O 1
ATOM 7355 N N . CYS C 1 310 ? 12.549 23.564 -51.437 1.000 29.278 287 CYS CCC N 1
ATOM 7356 C CA . CYS C 1 310 ? 12.596 22.137 -51.060 1.000 31.020 287 CYS CCC CA 1
ATOM 7357 C C . CYS C 1 310 ? 11.213 21.722 -50.579 1.000 29.955 287 CYS CCC C 1
ATOM 7358 O O . CYS C 1 310 ? 10.407 22.572 -50.137 1.000 29.088 287 CYS CCC O 1
ATOM 7361 N N . ALA C 1 311 ? 10.916 20.449 -50.775 1.000 30.657 288 ALA CCC N 1
ATOM 7362 C CA . ALA C 1 311 ? 9.574 19.896 -50.551 1.000 29.897 288 ALA CCC CA 1
ATOM 7363 C C . ALA C 1 311 ? 9.751 18.487 -50.004 1.000 31.096 288 ALA CCC C 1
ATOM 7364 O O . ALA C 1 311 ? 10.637 17.743 -50.500 1.000 33.326 288 ALA CCC O 1
ATOM 7366 N N . CYS C 1 312 ? 8.973 18.157 -48.994 1.000 30.535 289 CYS CCC N 1
ATOM 7367 C CA . CYS C 1 312 ? 8.971 16.779 -48.448 1.000 32.271 289 CYS CCC CA 1
ATOM 7368 C C . CYS C 1 312 ? 7.545 16.406 -48.065 1.000 31.261 289 CYS CCC C 1
ATOM 7369 O O . CYS C 1 312 ? 6.816 17.266 -47.549 1.000 29.081 289 CYS CCC O 1
ATOM 7372 N N . THR C 1 313 ? 7.163 15.160 -48.339 1.000 32.029 290 THR CCC N 1
ATOM 7373 C CA . THR C 1 313 ? 5.901 14.576 -47.830 1.000 33.152 290 THR CCC CA 1
ATOM 7374 C C . THR C 1 313 ? 6.264 13.365 -46.964 1.000 34.055 290 THR CCC C 1
ATOM 7375 O O . THR C 1 313 ? 6.955 12.480 -47.484 1.000 36.089 290 THR CCC O 1
ATOM 7379 N N . LEU C 1 314 ? 5.880 13.410 -45.687 1.000 33.864 291 LEU CCC N 1
ATOM 7380 C CA . LEU C 1 314 ? 6.027 12.308 -44.700 1.000 35.356 291 LEU CCC CA 1
ATOM 7381 C C . LEU C 1 314 ? 4.638 11.743 -44.425 1.000 34.784 291 LEU CCC C 1
ATOM 7382 O O . LEU C 1 314 ? 3.690 12.526 -44.281 1.000 33.645 291 LEU CCC O 1
ATOM 7387 N N . GLY C 1 315 ? 4.542 10.433 -44.265 1.000 36.013 292 GLY CCC N 1
ATOM 7388 C CA . GLY C 1 315 ? 3.291 9.795 -43.843 1.000 36.488 292 GLY CCC CA 1
ATOM 7389 C C . GLY C 1 315 ? 3.566 8.776 -42.756 1.000 38.167 292 GLY CCC C 1
ATOM 7390 O O . GLY C 1 315 ? 4.705 8.222 -42.703 1.000 39.388 292 GLY CCC O 1
ATOM 7391 N N . ARG C 1 316 ? 2.575 8.535 -41.908 1.000 38.582 293 ARG CCC N 1
ATOM 7392 C CA . ARG C 1 316 ? 2.634 7.459 -40.885 1.000 40.597 293 ARG CCC CA 1
ATOM 7393 C C . ARG C 1 316 ? 2.600 6.101 -41.608 1.000 42.685 293 ARG CCC C 1
ATOM 7394 O O . ARG C 1 316 ? 1.706 5.909 -42.473 1.000 41.231 293 ARG CCC O 1
ATOM 7402 N N . LYS C 1 317 ? 3.562 5.219 -41.318 1.000 46.486 294 LYS CCC N 1
ATOM 7403 C CA . LYS C 1 317 ? 3.646 3.870 -41.944 1.000 50.619 294 LYS CCC CA 1
ATOM 7404 C C . LYS C 1 317 ? 2.307 3.134 -41.772 1.000 50.849 294 LYS CCC C 1
ATOM 7405 O O . LYS C 1 317 ? 1.836 2.515 -42.749 1.000 53.575 294 LYS CCC O 1
ATOM 7411 N N . LYS C 1 318 ? 1.698 3.199 -40.587 1.000 53.850 295 LYS CCC N 1
ATOM 7412 C CA . LYS C 1 318 ? 0.455 2.436 -40.294 1.000 53.698 295 LYS CCC CA 1
ATOM 7413 C C . LYS C 1 318 ? -0.666 2.924 -41.217 1.000 51.870 295 LYS CCC C 1
ATOM 7414 O O . LYS C 1 318 ? -1.397 2.055 -41.728 1.000 51.340 295 LYS CCC O 1
ATOM 7420 N N . TYR C 1 319 ? -0.791 4.234 -41.474 1.000 50.314 296 TYR CCC N 1
ATOM 7421 C CA . TYR C 1 319 ? -1.865 4.801 -42.339 1.000 49.816 296 TYR CCC CA 1
ATOM 7422 C C . TYR C 1 319 ? -1.656 4.347 -43.787 1.000 50.688 296 TYR CCC C 1
ATOM 7423 O O . TYR C 1 319 ? -2.654 4.023 -44.463 1.000 51.307 296 TYR CCC O 1
ATOM 7432 N N . LEU C 1 320 ? -0.406 4.383 -44.261 1.000 52.392 297 LEU CCC N 1
ATOM 7433 C CA . LEU C 1 320 ? -0.060 4.093 -45.679 1.000 55.045 297 LEU CCC CA 1
ATOM 7434 C C . LEU C 1 320 ? -0.291 2.600 -45.968 1.000 57.866 297 LEU CCC C 1
ATOM 7435 O O . LEU C 1 320 ? -0.851 2.295 -47.041 1.000 59.099 297 LEU CCC O 1
ATOM 7440 N N . GLU C 1 321 ? 0.090 1.718 -45.034 1.000 61.306 298 GLU CCC N 1
ATOM 7441 C CA . GLU C 1 321 ? -0.143 0.246 -45.112 1.000 65.284 298 GLU CCC CA 1
ATOM 7442 C C . GLU C 1 321 ? -1.653 -0.030 -45.186 1.000 67.436 298 GLU CCC C 1
ATOM 7443 O O . GLU C 1 321 ? -2.068 -0.802 -46.077 1.000 69.528 298 GLU CCC O 1
ATOM 7449 N N . ALA C 1 322 ? -2.447 0.607 -44.314 1.000 68.998 299 ALA CCC N 1
ATOM 7450 C CA . ALA C 1 322 ? -3.923 0.481 -44.250 1.000 72.044 299 ALA CCC CA 1
ATOM 7451 C C . ALA C 1 322 ? -4.559 0.860 -45.595 1.000 75.913 299 ALA CCC C 1
ATOM 7452 O O . ALA C 1 322 ? -5.645 0.321 -45.885 1.000 78.898 299 ALA CCC O 1
ATOM 7454 N N . GLN C 1 323 ? -3.924 1.749 -46.378 1.000 78.832 300 GLN CCC N 1
ATOM 7455 C CA . GLN C 1 323 ? -4.422 2.211 -47.709 1.000 83.511 300 GLN CCC CA 1
ATOM 7456 C C . GLN C 1 323 ? -4.378 1.069 -48.740 1.000 86.170 300 GLN CCC C 1
ATOM 7457 O O . GLN C 1 323 ? -5.440 0.806 -49.354 1.000 89.342 300 GLN CCC O 1
ATOM 7463 N N . SER C 1 324 ? -3.202 0.450 -48.938 1.000 86.048 301 SER CCC N 1
ATOM 7464 C CA . SER C 1 324 ? -2.912 -0.627 -49.931 1.000 88.044 301 SER CCC CA 1
ATOM 7465 C C . SER C 1 324 ? -4.124 -0.899 -50.839 1.000 91.193 301 SER CCC C 1
ATOM 7466 O O . SER C 1 324 ? -4.991 -1.752 -50.607 1.000 93.343 301 SER CCC O 1
ATOM 7469 N N . GLN D 1 26 ? 13.082 67.554 -87.307 1.000 85.225 3 GLN DDD N 1
ATOM 7470 C CA . GLN D 1 26 ? 12.918 68.873 -87.977 1.000 85.622 3 GLN DDD CA 1
ATOM 7471 C C . GLN D 1 26 ? 12.485 69.937 -86.957 1.000 81.046 3 GLN DDD C 1
ATOM 7472 O O . GLN D 1 26 ? 12.676 71.120 -87.257 1.000 81.970 3 GLN DDD O 1
ATOM 7478 N N . VAL D 1 27 ? 11.922 69.555 -85.807 1.000 76.971 4 VAL DDD N 1
ATOM 7479 C CA . VAL D 1 27 ? 11.830 70.473 -84.633 1.000 72.974 4 VAL DDD CA 1
ATOM 7480 C C . VAL D 1 27 ? 13.195 70.452 -83.938 1.000 71.142 4 VAL DDD C 1
ATOM 7481 O O . VAL D 1 27 ? 13.852 69.395 -83.966 1.000 71.893 4 VAL DDD O 1
ATOM 7485 N N . THR D 1 28 ? 13.627 71.588 -83.395 1.000 68.911 5 THR DDD N 1
ATOM 7486 C CA . THR D 1 28 ? 14.914 71.741 -82.676 1.000 68.153 5 THR DDD CA 1
ATOM 7487 C C . THR D 1 28 ? 14.611 72.102 -81.224 1.000 63.975 5 THR DDD C 1
ATOM 7488 O O . THR D 1 28 ? 13.444 72.433 -80.936 1.000 61.296 5 THR DDD O 1
ATOM 7492 N N . ILE D 1 29 ? 15.646 72.098 -80.380 1.000 63.525 6 ILE DDD N 1
ATOM 7493 C CA . ILE D 1 29 ? 15.587 72.517 -78.950 1.000 61.712 6 ILE DDD CA 1
ATOM 7494 C C . ILE D 1 29 ? 14.896 73.887 -78.850 1.000 61.991 6 ILE DDD C 1
ATOM 7495 O O . ILE D 1 29 ? 14.196 74.102 -77.837 1.000 60.151 6 ILE DDD O 1
ATOM 7500 N N . LYS D 1 30 ? 15.044 74.758 -79.859 1.000 64.289 7 LYS DDD N 1
ATOM 7501 C CA . LYS D 1 30 ? 14.500 76.150 -79.858 1.000 65.732 7 LYS DDD CA 1
ATOM 7502 C C . LYS D 1 30 ? 12.958 76.153 -79.920 1.000 63.273 7 LYS DDD C 1
ATOM 7503 O O . LYS D 1 30 ? 12.367 77.083 -79.358 1.000 63.909 7 LYS DDD O 1
ATOM 7509 N N . ASP D 1 31 ? 12.328 75.170 -80.572 1.000 61.075 8 ASP DDD N 1
ATOM 7510 C CA . ASP D 1 31 ? 10.846 75.104 -80.731 1.000 60.311 8 ASP DDD CA 1
ATOM 7511 C C . ASP D 1 31 ? 10.187 74.459 -79.496 1.000 56.735 8 ASP DDD C 1
ATOM 7512 O O . ASP D 1 31 ? 8.952 74.573 -79.365 1.000 55.767 8 ASP DDD O 1
ATOM 7517 N N . ILE D 1 32 ? 10.970 73.819 -78.621 1.000 54.845 9 ILE DDD N 1
ATOM 7518 C CA . ILE D 1 32 ? 10.420 72.891 -77.580 1.000 53.293 9 ILE DDD CA 1
ATOM 7519 C C . ILE D 1 32 ? 10.791 73.402 -76.189 1.000 52.529 9 ILE DDD C 1
ATOM 7520 O O . ILE D 1 32 ? 11.928 73.859 -76.017 1.000 54.180 9 ILE DDD O 1
ATOM 7525 N N . GLU D 1 33 ? 9.852 73.344 -75.243 1.000 51.190 10 GLU DDD N 1
ATOM 7526 C CA . GLU D 1 33 ? 10.098 73.630 -73.806 1.000 50.769 10 GLU DDD CA 1
ATOM 7527 C C . GLU D 1 33 ? 10.200 72.310 -73.022 1.000 47.025 10 GLU DDD C 1
ATOM 7528 O O . GLU D 1 33 ? 9.303 71.472 -73.186 1.000 44.430 10 GLU DDD O 1
ATOM 7534 N N . VAL D 1 34 ? 11.235 72.168 -72.193 1.000 45.150 11 VAL DDD N 1
ATOM 7535 C CA . VAL D 1 34 ? 11.355 71.083 -71.173 1.000 43.345 11 VAL DDD CA 1
ATOM 7536 C C . VAL D 1 34 ? 10.450 71.449 -69.997 1.000 43.187 11 VAL DDD C 1
ATOM 7537 O O . VAL D 1 34 ? 10.813 72.378 -69.271 1.000 44.448 11 VAL DDD O 1
ATOM 7541 N N . LEU D 1 35 ? 9.311 70.780 -69.828 1.000 41.803 12 LEU DDD N 1
ATOM 7542 C CA . LEU D 1 35 ? 8.370 71.101 -68.724 1.000 42.767 12 LEU DDD CA 1
ATOM 7543 C C . LEU D 1 35 ? 8.825 70.432 -67.420 1.000 41.998 12 LEU DDD C 1
ATOM 7544 O O . LEU D 1 35 ? 8.681 71.041 -66.355 1.000 43.321 12 LEU DDD O 1
ATOM 7549 N N A ASN D 1 36 ? 9.412 69.236 -67.521 0.540 40.054 13 ASN DDD N 1
ATOM 7550 N N B ASN D 1 36 ? 9.227 69.162 -67.484 0.460 39.943 13 ASN DDD N 1
ATOM 7551 C CA A ASN D 1 36 ? 9.829 68.413 -66.360 0.540 39.396 13 ASN DDD CA 1
ATOM 7552 C CA B ASN D 1 36 ? 9.726 68.394 -66.316 0.460 39.183 13 ASN DDD CA 1
ATOM 7553 C C A ASN D 1 36 ? 10.856 67.380 -66.830 0.540 37.660 13 ASN DDD C 1
ATOM 7554 C C B ASN D 1 36 ? 10.703 67.346 -66.844 0.460 37.512 13 ASN DDD C 1
ATOM 7555 O O A ASN D 1 36 ? 10.695 66.862 -67.952 0.540 37.332 13 ASN DDD O 1
ATOM 7556 O O B ASN D 1 36 ? 10.443 66.798 -67.939 0.460 37.308 13 ASN DDD O 1
ATOM 7565 N N A CYS D 1 37 ? 11.872 67.119 -66.005 0.540 37.071 14 CYS DDD N 1
ATOM 7566 N N B CYS D 1 37 ? 11.785 67.096 -66.111 0.460 36.855 14 CYS DDD N 1
ATOM 7567 C CA A CYS D 1 37 ? 12.882 66.036 -66.146 0.540 36.819 14 CYS DDD CA 1
ATOM 7568 C CA B CYS D 1 37 ? 12.571 65.845 -66.226 0.460 36.488 14 CYS DDD CA 1
ATOM 7569 C C A CYS D 1 37 ? 13.114 65.413 -64.774 0.540 36.368 14 CYS DDD C 1
ATOM 7570 C C B CYS D 1 37 ? 13.029 65.400 -64.838 0.460 36.266 14 CYS DDD C 1
ATOM 7571 O O A CYS D 1 37 ? 13.496 66.168 -63.862 0.540 36.074 14 CYS DDD O 1
ATOM 7572 O O B CYS D 1 37 ? 13.452 66.237 -64.016 0.460 36.238 14 CYS DDD O 1
ATOM 7577 N N . GLU D 1 38 ? 12.954 64.094 -64.620 1.000 34.339 15 GLU DDD N 1
ATOM 7578 C CA . GLU D 1 38 ? 13.120 63.459 -63.298 1.000 34.193 15 GLU DDD CA 1
ATOM 7579 C C . GLU D 1 38 ? 13.668 62.054 -63.523 1.000 31.874 15 GLU DDD C 1
ATOM 7580 O O . GLU D 1 38 ? 13.315 61.440 -64.526 1.000 31.289 15 GLU DDD O 1
ATOM 7586 N N . TYR D 1 39 ? 14.505 61.566 -62.623 1.000 30.909 16 TYR DDD N 1
ATOM 7587 C CA . TYR D 1 39 ? 15.060 60.203 -62.742 1.000 29.421 16 TYR DDD CA 1
ATOM 7588 C C . TYR D 1 39 ? 15.338 59.685 -61.349 1.000 29.389 16 TYR DDD C 1
ATOM 7589 O O . TYR D 1 39 ? 15.336 60.464 -60.387 1.000 29.583 16 TYR DDD O 1
ATOM 7598 N N . GLY D 1 40 ? 15.526 58.374 -61.225 1.000 28.218 17 GLY DDD N 1
ATOM 7599 C CA . GLY D 1 40 ? 15.866 57.845 -59.904 1.000 28.210 17 GLY DDD CA 1
ATOM 7600 C C . GLY D 1 40 ? 15.980 56.346 -59.884 1.000 28.141 17 GLY DDD C 1
ATOM 7601 O O . GLY D 1 40 ? 15.999 55.714 -60.962 1.000 27.510 17 GLY DDD O 1
ATOM 7602 N N . LYS D 1 41 ? 16.109 55.834 -58.669 1.000 28.998 18 LYS DDD N 1
ATOM 7603 C CA . LYS D 1 41 ? 16.234 54.391 -58.409 1.000 29.287 18 LYS DDD CA 1
ATOM 7604 C C . LYS D 1 41 ? 14.985 53.955 -57.659 1.000 29.276 18 LYS DDD C 1
ATOM 7605 O O . LYS D 1 41 ? 14.608 54.620 -56.682 1.000 29.654 18 LYS DDD O 1
ATOM 7611 N N . ASN D 1 42 ? 14.390 52.853 -58.104 1.000 28.762 19 ASN DDD N 1
ATOM 7612 C CA . ASN D 1 42 ? 13.083 52.355 -57.616 1.000 29.658 19 ASN DDD CA 1
ATOM 7613 C C . ASN D 1 42 ? 13.291 50.982 -56.979 1.000 29.494 19 ASN DDD C 1
ATOM 7614 O O . ASN D 1 42 ? 14.083 50.205 -57.516 1.000 28.951 19 ASN DDD O 1
ATOM 7619 N N . THR D 1 43 ? 12.563 50.722 -55.899 1.000 30.292 20 THR DDD N 1
ATOM 7620 C CA . THR D 1 43 ? 12.465 49.393 -55.244 1.000 31.047 20 THR DDD CA 1
ATOM 7621 C C . THR D 1 43 ? 13.865 48.940 -54.817 1.000 30.029 20 THR DDD C 1
ATOM 7622 O O . THR D 1 43 ? 14.268 47.819 -55.151 1.000 30.960 20 THR DDD O 1
ATOM 7626 N N . ILE D 1 44 ? 14.578 49.797 -54.103 1.000 29.592 21 ILE DDD N 1
ATOM 7627 C CA . ILE D 1 44 ? 15.806 49.425 -53.360 1.000 29.612 21 ILE DDD CA 1
ATOM 7628 C C . ILE D 1 44 ? 15.335 48.673 -52.111 1.000 30.034 21 ILE DDD C 1
ATOM 7629 O O . ILE D 1 44 ? 14.764 49.311 -51.206 1.000 29.225 21 ILE DDD O 1
ATOM 7634 N N . LYS D 1 45 ? 15.549 47.362 -52.084 1.000 30.462 22 LYS DDD N 1
ATOM 7635 C CA . LYS D 1 45 ? 15.065 46.484 -51.001 1.000 31.973 22 LYS DDD CA 1
ATOM 7636 C C . LYS D 1 45 ? 16.249 46.094 -50.121 1.000 31.156 22 LYS DDD C 1
ATOM 7637 O O . LYS D 1 45 ? 17.228 45.590 -50.664 1.000 31.498 22 LYS DDD O 1
ATOM 7643 N N . PHE D 1 46 ? 16.140 46.285 -48.819 1.000 29.993 23 PHE DDD N 1
ATOM 7644 C CA . PHE D 1 46 ? 17.138 45.759 -47.866 1.000 30.625 23 PHE DDD CA 1
ATOM 7645 C C . PHE D 1 46 ? 16.531 45.656 -46.475 1.000 30.154 23 PHE DDD C 1
ATOM 7646 O O . PHE D 1 46 ? 15.497 46.285 -46.165 1.000 29.521 23 PHE DDD O 1
ATOM 7654 N N . LEU D 1 47 ? 17.183 44.824 -45.669 1.000 30.241 24 LEU DDD N 1
ATOM 7655 C CA . LEU D 1 47 ? 16.890 44.629 -44.240 1.000 30.247 24 LEU DDD CA 1
ATOM 7656 C C . LEU D 1 47 ? 18.043 45.253 -43.455 1.000 30.225 24 LEU DDD C 1
ATOM 7657 O O . LEU D 1 47 ? 19.215 44.979 -43.772 1.000 30.005 24 LEU DDD O 1
ATOM 7662 N N . ARG D 1 48 ? 17.699 46.109 -42.507 1.000 30.218 25 ARG DDD N 1
ATOM 7663 C CA . ARG D 1 48 ? 18.647 46.662 -41.524 1.000 31.626 25 ARG DDD CA 1
ATOM 7664 C C . ARG D 1 48 ? 18.472 45.853 -40.243 1.000 31.660 25 ARG DDD C 1
ATOM 7665 O O . ARG D 1 48 ? 17.368 45.859 -39.673 1.000 30.909 25 ARG DDD O 1
ATOM 7673 N N . LEU D 1 49 ? 19.526 45.141 -39.847 1.000 32.907 26 LEU DDD N 1
ATOM 7674 C CA . LEU D 1 49 ? 19.530 44.271 -38.649 1.000 34.112 26 LEU DDD CA 1
ATOM 7675 C C . LEU D 1 49 ? 20.272 44.986 -37.518 1.000 36.491 26 LEU DDD C 1
ATOM 7676 O O . LEU D 1 49 ? 21.366 45.518 -37.763 1.000 37.269 26 LEU DDD O 1
ATOM 7681 N N A HIS D 1 50 ? 19.673 44.996 -36.328 0.560 37.013 27 HIS DDD N 1
ATOM 7682 N N B HIS D 1 50 ? 19.694 45.034 -36.316 0.440 37.703 27 HIS DDD N 1
ATOM 7683 C CA A HIS D 1 50 ? 20.261 45.547 -35.080 0.560 39.084 27 HIS DDD CA 1
ATOM 7684 C CA B HIS D 1 50 ? 20.411 45.524 -35.111 0.440 40.249 27 HIS DDD CA 1
ATOM 7685 C C A HIS D 1 50 ? 20.176 44.470 -33.999 0.560 40.148 27 HIS DDD C 1
ATOM 7686 C C B HIS D 1 50 ? 20.170 44.552 -33.957 0.440 40.958 27 HIS DDD C 1
ATOM 7687 O O A HIS D 1 50 ? 19.105 43.828 -33.905 0.560 38.692 27 HIS DDD O 1
ATOM 7688 O O B HIS D 1 50 ? 19.035 44.037 -33.816 0.440 39.847 27 HIS DDD O 1
ATOM 7701 N N . ARG D 1 51 ? 21.251 44.265 -33.228 1.000 44.129 28 ARG DDD N 1
ATOM 7702 C CA . ARG D 1 51 ? 21.323 43.228 -32.164 1.000 46.366 28 ARG DDD CA 1
ATOM 7703 C C . ARG D 1 51 ? 21.586 43.927 -30.828 1.000 48.142 28 ARG DDD C 1
ATOM 7704 O O . ARG D 1 51 ? 22.530 44.730 -30.775 1.000 49.742 28 ARG DDD O 1
ATOM 7712 N N . GLU D 1 52 ? 20.717 43.710 -29.835 1.000 48.518 29 GLU DDD N 1
ATOM 7713 C CA . GLU D 1 52 ? 20.945 44.063 -28.409 1.000 50.247 29 GLU DDD CA 1
ATOM 7714 C C . GLU D 1 52 ? 21.129 42.756 -27.634 1.000 49.383 29 GLU DDD C 1
ATOM 7715 O O . GLU D 1 52 ? 20.113 42.167 -27.201 1.000 47.677 29 GLU DDD O 1
ATOM 7721 N N . GLY D 1 53 ? 22.381 42.308 -27.506 1.000 49.498 30 GLY DDD N 1
ATOM 7722 C CA . GLY D 1 53 ? 22.710 40.955 -27.024 1.000 48.673 30 GLY DDD CA 1
ATOM 7723 C C . GLY D 1 53 ? 22.065 39.928 -27.934 1.000 46.660 30 GLY DDD C 1
ATOM 7724 O O . GLY D 1 53 ? 22.242 40.034 -29.162 1.000 45.767 30 GLY DDD O 1
ATOM 7725 N N . LYS D 1 54 ? 21.286 38.992 -27.385 1.000 45.150 31 LYS DDD N 1
ATOM 7726 C CA . LYS D 1 54 ? 20.677 37.914 -28.219 1.000 43.801 31 LYS DDD CA 1
ATOM 7727 C C . LYS D 1 54 ? 19.399 38.416 -28.887 1.000 40.345 31 LYS DDD C 1
ATOM 7728 O O . LYS D 1 54 ? 18.903 37.675 -29.758 1.000 38.657 31 LYS DDD O 1
ATOM 7734 N N . LYS D 1 55 ? 18.865 39.580 -28.499 1.000 38.700 32 LYS DDD N 1
ATOM 7735 C CA . LYS D 1 55 ? 17.600 40.092 -29.086 1.000 37.921 32 LYS DDD CA 1
ATOM 7736 C C . LYS D 1 55 ? 17.906 40.802 -30.410 1.000 36.186 32 LYS DDD C 1
ATOM 7737 O O . LYS D 1 55 ? 18.737 41.741 -30.409 1.000 37.330 32 LYS DDD O 1
ATOM 7743 N N . HIS D 1 56 ? 17.288 40.336 -31.499 1.000 34.133 33 HIS DDD N 1
ATOM 7744 C CA . HIS D 1 56 ? 17.445 40.890 -32.868 1.000 33.439 33 HIS DDD CA 1
ATOM 7745 C C . HIS D 1 56 ? 16.239 41.777 -33.203 1.000 33.210 33 HIS DDD C 1
ATOM 7746 O O . HIS D 1 56 ? 15.103 41.429 -32.832 1.000 32.543 33 HIS DDD O 1
ATOM 7753 N N . PHE D 1 57 ? 16.501 42.884 -33.894 1.000 33.705 34 PHE DDD N 1
ATOM 7754 C CA . PHE D 1 57 ? 15.488 43.851 -34.383 1.000 34.211 34 PHE DDD CA 1
ATOM 7755 C C . PHE D 1 57 ? 15.687 43.997 -35.885 1.000 34.235 34 PHE DDD C 1
ATOM 7756 O O . PHE D 1 57 ? 16.855 44.059 -36.353 1.000 33.589 34 PHE DDD O 1
ATOM 7764 N N . VAL D 1 58 ? 14.588 44.010 -36.629 1.000 32.449 35 VAL DDD N 1
ATOM 7765 C CA . VAL D 1 58 ? 14.676 44.120 -38.108 1.000 32.391 35 VAL DDD CA 1
ATOM 7766 C C . VAL D 1 58 ? 13.848 45.316 -38.540 1.000 31.788 35 VAL DDD C 1
ATOM 7767 O O . VAL D 1 58 ? 12.792 45.577 -37.965 1.000 31.728 35 VAL DDD O 1
ATOM 7771 N N . LYS D 1 59 ? 14.359 45.990 -39.550 1.000 32.018 36 LYS DDD N 1
ATOM 7772 C CA . LYS D 1 59 ? 13.576 46.933 -40.367 1.000 31.814 36 LYS DDD CA 1
ATOM 7773 C C . LYS D 1 59 ? 13.891 46.607 -41.820 1.000 29.707 36 LYS DDD C 1
ATOM 7774 O O . LYS D 1 59 ? 15.033 46.856 -42.247 1.000 30.487 36 LYS DDD O 1
ATOM 7780 N N . GLU D 1 60 ? 12.937 46.001 -42.520 1.000 27.913 37 GLU DDD N 1
ATOM 7781 C CA . GLU D 1 60 ? 13.079 45.739 -43.960 1.000 27.526 37 GLU DDD CA 1
ATOM 7782 C C . GLU D 1 60 ? 12.244 46.785 -44.686 1.000 26.847 37 GLU DDD C 1
ATOM 7783 O O . GLU D 1 60 ? 11.070 46.995 -44.310 1.000 25.892 37 GLU DDD O 1
ATOM 7789 N N . VAL D 1 61 ? 12.848 47.414 -45.681 1.000 26.625 38 VAL DDD N 1
ATOM 7790 C CA . VAL D 1 61 ? 12.217 48.546 -46.402 1.000 26.921 38 VAL DDD CA 1
ATOM 7791 C C . VAL D 1 61 ? 12.405 48.373 -47.902 1.000 27.244 38 VAL DDD C 1
ATOM 7792 O O . VAL D 1 61 ? 13.293 47.602 -48.360 1.000 26.859 38 VAL DDD O 1
ATOM 7796 N N . GLU D 1 62 ? 11.560 49.100 -48.632 1.000 27.759 39 GLU DDD N 1
ATOM 7797 C CA . GLU D 1 62 ? 11.660 49.337 -50.081 1.000 28.568 39 GLU DDD CA 1
ATOM 7798 C C . GLU D 1 62 ? 11.743 50.851 -50.248 1.000 27.230 39 GLU DDD C 1
ATOM 7799 O O . GLU D 1 62 ? 10.820 51.525 -49.774 1.000 26.621 39 GLU DDD O 1
ATOM 7805 N N . VAL D 1 63 ? 12.824 51.325 -50.853 1.000 26.583 40 VAL DDD N 1
ATOM 7806 C CA . VAL D 1 63 ? 13.111 52.777 -51.027 1.000 26.921 40 VAL DDD CA 1
ATOM 7807 C C . VAL D 1 63 ? 13.077 53.126 -52.515 1.000 27.079 40 VAL DDD C 1
ATOM 7808 O O . VAL D 1 63 ? 13.643 52.376 -53.333 1.000 27.521 40 VAL DDD O 1
ATOM 7812 N N . CYS D 1 64 ? 12.429 54.236 -52.852 1.000 27.562 41 CYS DDD N 1
ATOM 7813 C CA . CYS D 1 64 ? 12.540 54.882 -54.176 1.000 27.850 41 CYS DDD CA 1
ATOM 7814 C C . CYS D 1 64 ? 13.080 56.299 -53.922 1.000 27.302 41 CYS DDD C 1
ATOM 7815 O O . CYS D 1 64 ? 12.504 56.986 -53.068 1.000 26.951 41 CYS DDD O 1
ATOM 7818 N N . THR D 1 65 ? 14.178 56.675 -54.565 1.000 26.845 42 THR DDD N 1
ATOM 7819 C CA . THR D 1 65 ? 14.702 58.063 -54.470 1.000 27.388 42 THR DDD CA 1
ATOM 7820 C C . THR D 1 65 ? 14.760 58.631 -55.885 1.000 27.103 42 THR DDD C 1
ATOM 7821 O O . THR D 1 65 ? 15.381 57.999 -56.763 1.000 27.061 42 THR DDD O 1
ATOM 7825 N N A HIS D 1 66 ? 14.129 59.788 -56.092 0.450 27.574 43 HIS DDD N 1
ATOM 7826 N N B HIS D 1 66 ? 14.084 59.763 -56.109 0.550 27.911 43 HIS DDD N 1
ATOM 7827 C CA A HIS D 1 66 ? 14.080 60.484 -57.401 0.450 27.438 43 HIS DDD CA 1
ATOM 7828 C CA B HIS D 1 66 ? 14.032 60.479 -57.410 0.550 27.899 43 HIS DDD CA 1
ATOM 7829 C C A HIS D 1 66 ? 14.711 61.867 -57.251 0.450 27.855 43 HIS DDD C 1
ATOM 7830 C C B HIS D 1 66 ? 14.709 61.848 -57.255 0.550 28.088 43 HIS DDD C 1
ATOM 7831 O O A HIS D 1 66 ? 14.578 62.474 -56.166 0.450 28.187 43 HIS DDD O 1
ATOM 7832 O O B HIS D 1 66 ? 14.563 62.461 -56.182 0.550 28.298 43 HIS DDD O 1
ATOM 7845 N N . LEU D 1 67 ? 15.400 62.287 -58.306 1.000 28.149 44 LEU DDD N 1
ATOM 7846 C CA . LEU D 1 67 ? 16.081 63.601 -58.385 1.000 28.906 44 LEU DDD CA 1
ATOM 7847 C C . LEU D 1 67 ? 15.520 64.360 -59.583 1.000 29.577 44 LEU DDD C 1
ATOM 7848 O O . LEU D 1 67 ? 15.213 63.745 -60.605 1.000 28.570 44 LEU DDD O 1
ATOM 7853 N N . ARG D 1 68 ? 15.445 65.683 -59.471 1.000 31.745 45 ARG DDD N 1
ATOM 7854 C CA . ARG D 1 68 ? 15.437 66.603 -60.634 1.000 32.590 45 ARG DDD CA 1
ATOM 7855 C C . ARG D 1 68 ? 16.738 67.397 -60.584 1.000 32.546 45 ARG DDD C 1
ATOM 7856 O O . ARG D 1 68 ? 17.051 67.911 -59.493 1.000 32.796 45 ARG DDD O 1
ATOM 7864 N N . LEU D 1 69 ? 17.468 67.440 -61.698 1.000 34.207 46 LEU DDD N 1
ATOM 7865 C CA . LEU D 1 69 ? 18.742 68.192 -61.805 1.000 36.016 46 LEU DDD CA 1
ATOM 7866 C C . LEU D 1 69 ? 18.447 69.629 -62.259 1.000 37.791 46 LEU DDD C 1
ATOM 7867 O O . LEU D 1 69 ? 17.332 69.914 -62.749 1.000 37.157 46 LEU DDD O 1
ATOM 7872 N N . THR D 1 70 ? 19.419 70.516 -62.062 1.000 39.622 47 THR DDD N 1
ATOM 7873 C CA . THR D 1 70 ? 19.315 71.952 -62.418 1.000 42.089 47 THR DDD CA 1
ATOM 7874 C C . THR D 1 70 ? 19.479 72.136 -63.931 1.000 42.280 47 THR DDD C 1
ATOM 7875 O O . THR D 1 70 ? 19.288 73.261 -64.390 1.000 43.487 47 THR DDD O 1
ATOM 7879 N N . SER D 1 71 ? 19.857 71.085 -64.665 1.000 40.967 48 SER DDD N 1
ATOM 7880 C CA . SER D 1 71 ? 20.079 71.124 -66.130 1.000 41.411 48 SER DDD CA 1
ATOM 7881 C C . SER D 1 71 ? 19.577 69.824 -66.765 1.000 39.157 48 SER DDD C 1
ATOM 7882 O O . SER D 1 71 ? 19.346 68.847 -66.016 1.000 37.556 48 SER DDD O 1
ATOM 7885 N N . ALA D 1 72 ? 19.424 69.810 -68.092 1.000 38.590 49 ALA DDD N 1
ATOM 7886 C CA . ALA D 1 72 ? 18.868 68.652 -68.833 1.000 37.364 49 ALA DDD CA 1
ATOM 7887 C C . ALA D 1 72 ? 19.769 68.284 -70.016 1.000 37.559 49 ALA DDD C 1
ATOM 7888 O O . ALA D 1 72 ? 19.255 67.754 -71.014 1.000 36.747 49 ALA DDD O 1
ATOM 7890 N N . HIS D 1 73 ? 21.075 68.540 -69.898 1.000 38.446 50 HIS DDD N 1
ATOM 7891 C CA . HIS D 1 73 ? 22.073 68.290 -70.967 1.000 39.299 50 HIS DDD CA 1
ATOM 7892 C C . HIS D 1 73 ? 22.088 66.808 -71.361 1.000 37.813 50 HIS DDD C 1
ATOM 7893 O O . HIS D 1 73 ? 22.385 66.526 -72.539 1.000 37.720 50 HIS DDD O 1
ATOM 7900 N N . GLU D 1 74 ? 21.826 65.897 -70.420 1.000 36.512 51 GLU DDD N 1
ATOM 7901 C CA . GLU D 1 74 ? 21.822 64.437 -70.699 1.000 36.019 51 GLU DDD CA 1
ATOM 7902 C C . GLU D 1 74 ? 20.707 64.121 -71.708 1.000 35.101 51 GLU DDD C 1
ATOM 7903 O O . GLU D 1 74 ? 20.933 63.248 -72.572 1.000 35.615 51 GLU DDD O 1
ATOM 7909 N N . TYR D 1 75 ? 19.563 64.799 -71.618 1.000 34.365 52 TYR DDD N 1
ATOM 7910 C CA . TYR D 1 75 ? 18.429 64.643 -72.567 1.000 34.575 52 TYR DDD CA 1
ATOM 7911 C C . TYR D 1 75 ? 18.698 65.438 -73.853 1.000 36.449 52 TYR DDD C 1
ATOM 7912 O O . TYR D 1 75 ? 18.570 64.887 -74.947 1.000 35.985 52 TYR DDD O 1
ATOM 7921 N N . LEU D 1 76 ? 19.058 66.721 -73.716 1.000 37.937 53 LEU DDD N 1
ATOM 7922 C CA . LEU D 1 76 ? 19.071 67.699 -74.831 1.000 40.369 53 LEU DDD CA 1
ATOM 7923 C C . LEU D 1 76 ? 20.324 67.570 -75.711 1.000 41.335 53 LEU DDD C 1
ATOM 7924 O O . LEU D 1 76 ? 20.216 67.874 -76.900 1.000 42.197 53 LEU DDD O 1
ATOM 7929 N N . ASP D 1 77 ? 21.458 67.155 -75.146 1.000 41.701 54 ASP DDD N 1
ATOM 7930 C CA . ASP D 1 77 ? 22.799 67.261 -75.783 1.000 44.141 54 ASP DDD CA 1
ATOM 7931 C C . ASP D 1 77 ? 23.547 65.927 -75.758 1.000 43.181 54 ASP DDD C 1
ATOM 7932 O O . ASP D 1 77 ? 24.618 65.869 -76.359 1.000 44.146 54 ASP DDD O 1
ATOM 7937 N N . GLY D 1 78 ? 23.056 64.918 -75.038 1.000 41.511 55 GLY DDD N 1
ATOM 7938 C CA . GLY D 1 78 ? 23.786 63.655 -74.831 1.000 41.256 55 GLY DDD CA 1
ATOM 7939 C C . GLY D 1 78 ? 25.031 63.849 -73.986 1.000 42.024 55 GLY DDD C 1
ATOM 7940 O O . GLY D 1 78 ? 25.987 63.090 -74.177 1.000 43.445 55 GLY DDD O 1
ATOM 7941 N N . ASN D 1 79 ? 25.019 64.828 -73.076 1.000 41.750 56 ASN DDD N 1
ATOM 7942 C CA . ASN D 1 79 ? 26.143 65.157 -72.163 1.000 42.522 56 ASN DDD CA 1
ATOM 7943 C C . ASN D 1 79 ? 25.756 64.760 -70.732 1.000 40.554 56 ASN DDD C 1
ATOM 7944 O O . ASN D 1 79 ? 24.823 65.364 -70.169 1.000 39.440 56 ASN DDD O 1
ATOM 7949 N N . ASN D 1 80 ? 26.481 63.798 -70.163 1.000 40.338 57 ASN DDD N 1
ATOM 7950 C CA . ASN D 1 80 ? 26.121 63.138 -68.890 1.000 38.878 57 ASN DDD CA 1
ATOM 7951 C C . ASN D 1 80 ? 26.921 63.729 -67.723 1.000 39.714 57 ASN DDD C 1
ATOM 7952 O O . ASN D 1 80 ? 26.758 63.216 -66.609 1.000 38.721 57 ASN DDD O 1
ATOM 7957 N N . SER D 1 81 ? 27.715 64.784 -67.943 1.000 41.551 58 SER DDD N 1
ATOM 7958 C CA . SER D 1 81 ? 28.674 65.347 -66.953 1.000 43.704 58 SER DDD CA 1
ATOM 7959 C C . SER D 1 81 ? 28.030 65.510 -65.567 1.000 42.787 58 SER DDD C 1
ATOM 7960 O O . SER D 1 81 ? 28.742 65.276 -64.555 1.000 44.213 58 SER DDD O 1
ATOM 7963 N N . PHE D 1 82 ? 26.764 65.946 -65.501 1.000 41.661 59 PHE DDD N 1
ATOM 7964 C CA . PHE D 1 82 ? 26.101 66.320 -64.218 1.000 41.475 59 PHE DDD CA 1
ATOM 7965 C C . PHE D 1 82 ? 25.264 65.156 -63.663 1.000 39.489 59 PHE DDD C 1
ATOM 7966 O O . PHE D 1 82 ? 24.773 65.247 -62.521 1.000 38.724 59 PHE DDD O 1
ATOM 7974 N N . VAL D 1 83 ? 25.137 64.060 -64.412 1.000 37.961 60 VAL DDD N 1
ATOM 7975 C CA . VAL D 1 83 ? 24.231 62.952 -64.012 1.000 36.181 60 VAL DDD CA 1
ATOM 7976 C C . VAL D 1 83 ? 24.893 62.114 -62.917 1.000 36.068 60 VAL DDD C 1
ATOM 7977 O O . VAL D 1 83 ? 25.986 61.570 -63.138 1.000 37.029 60 VAL DDD O 1
ATOM 7981 N N . ILE D 1 84 ? 24.219 62.017 -61.776 1.000 35.079 61 ILE DDD N 1
ATOM 7982 C CA . ILE D 1 84 ? 24.548 61.074 -60.674 1.000 34.887 61 ILE DDD CA 1
ATOM 7983 C C . ILE D 1 84 ? 23.929 59.739 -61.055 1.000 33.458 61 ILE DDD C 1
ATOM 7984 O O . ILE D 1 84 ? 22.707 59.636 -61.136 1.000 32.160 61 ILE DDD O 1
ATOM 7989 N N . PRO D 1 85 ? 24.725 58.687 -61.318 1.000 34.346 62 PRO DDD N 1
ATOM 7990 C CA . PRO D 1 85 ? 24.149 57.405 -61.715 1.000 33.910 62 PRO DDD CA 1
ATOM 7991 C C . PRO D 1 85 ? 23.089 56.943 -60.702 1.000 33.386 62 PRO DDD C 1
ATOM 7992 O O . PRO D 1 85 ? 23.252 57.157 -59.502 1.000 33.833 62 PRO DDD O 1
ATOM 7996 N N . THR D 1 86 ? 22.018 56.310 -61.182 1.000 33.182 63 THR DDD N 1
ATOM 7997 C CA . THR D 1 86 ? 20.987 55.720 -60.292 1.000 32.893 63 THR DDD CA 1
ATOM 7998 C C . THR D 1 86 ? 21.662 54.661 -59.409 1.000 33.738 63 THR DDD C 1
ATOM 7999 O O . THR D 1 86 ? 21.222 54.470 -58.269 1.000 32.937 63 THR DDD O 1
ATOM 8003 N N . ASP D 1 87 ? 22.715 54.015 -59.908 1.000 35.100 64 ASP DDD N 1
ATOM 8004 C CA . ASP D 1 87 ? 23.541 53.065 -59.122 1.000 36.942 64 ASP DDD CA 1
ATOM 8005 C C . ASP D 1 87 ? 24.129 53.773 -57.895 1.000 36.720 64 ASP DDD C 1
ATOM 8006 O O . ASP D 1 87 ? 24.168 53.179 -56.817 1.000 37.384 64 ASP DDD O 1
ATOM 8011 N N . THR D 1 88 ? 24.565 55.023 -58.037 1.000 36.029 65 THR DDD N 1
ATOM 8012 C CA . THR D 1 88 ? 25.100 55.822 -56.912 1.000 36.290 65 THR DDD CA 1
ATOM 8013 C C . THR D 1 88 ? 23.973 56.131 -55.918 1.000 34.807 65 THR DDD C 1
ATOM 8014 O O . THR D 1 88 ? 24.220 56.112 -54.705 1.000 35.146 65 THR DDD O 1
ATOM 8018 N N . ILE D 1 89 ? 22.769 56.411 -56.400 1.000 33.580 66 ILE DDD N 1
ATOM 8019 C CA . ILE D 1 89 ? 21.603 56.642 -55.501 1.000 32.840 66 ILE DDD CA 1
ATOM 8020 C C . ILE D 1 89 ? 21.434 55.397 -54.611 1.000 33.422 66 ILE DDD C 1
ATOM 8021 O O . ILE D 1 89 ? 21.304 55.529 -53.385 1.000 33.266 66 ILE DDD O 1
ATOM 8026 N N . LYS D 1 90 ? 21.458 54.215 -55.214 1.000 34.033 67 LYS DDD N 1
ATOM 8027 C CA . LYS D 1 90 ? 21.328 52.940 -54.473 1.000 34.458 67 LYS DDD CA 1
ATOM 8028 C C . LYS D 1 90 ? 22.455 52.836 -53.438 1.000 34.917 67 LYS DDD C 1
ATOM 8029 O O . LYS D 1 90 ? 22.145 52.544 -52.272 1.000 34.370 67 LYS DDD O 1
ATOM 8035 N N . ASN D 1 91 ? 23.705 53.075 -53.843 1.000 35.519 68 ASN DDD N 1
ATOM 8036 C CA . ASN D 1 91 ? 24.880 52.967 -52.937 1.000 36.847 68 ASN DDD CA 1
ATOM 8037 C C . ASN D 1 91 ? 24.677 53.880 -51.724 1.000 35.893 68 ASN DDD C 1
ATOM 8038 O O . ASN D 1 91 ? 24.939 53.444 -50.591 1.000 36.589 68 ASN DDD O 1
ATOM 8043 N N . ILE D 1 92 ? 24.236 55.110 -51.958 1.000 34.881 69 ILE DDD N 1
ATOM 8044 C CA . ILE D 1 92 ? 24.068 56.130 -50.886 1.000 35.147 69 ILE DDD CA 1
ATOM 8045 C C . ILE D 1 92 ? 23.002 55.642 -49.904 1.000 33.895 69 ILE DDD C 1
ATOM 8046 O O . ILE D 1 92 ? 23.233 55.721 -48.684 1.000 34.967 69 ILE DDD O 1
ATOM 8051 N N . VAL D 1 93 ? 21.873 55.149 -50.407 1.000 32.398 70 VAL DDD N 1
ATOM 8052 C CA . VAL D 1 93 ? 20.774 54.650 -49.530 1.000 31.677 70 VAL DDD CA 1
ATOM 8053 C C . VAL D 1 93 ? 21.327 53.539 -48.620 1.000 32.229 70 VAL DDD C 1
ATOM 8054 O O . VAL D 1 93 ? 21.085 53.590 -47.407 1.000 32.376 70 VAL DDD O 1
ATOM 8058 N N . LEU D 1 94 ? 22.085 52.598 -49.176 1.000 33.195 71 LEU DDD N 1
ATOM 8059 C CA . LEU D 1 94 ? 22.608 51.430 -48.416 1.000 34.788 71 LEU DDD CA 1
ATOM 8060 C C . LEU D 1 94 ? 23.643 51.920 -47.396 1.000 36.324 71 LEU DDD C 1
ATOM 8061 O O . LEU D 1 94 ? 23.593 51.472 -46.238 1.000 36.904 71 LEU DDD O 1
ATOM 8066 N N . VAL D 1 95 ? 24.528 52.830 -47.807 1.000 36.745 72 VAL DDD N 1
ATOM 8067 C CA . VAL D 1 95 ? 25.590 53.389 -46.923 1.000 38.839 72 VAL DDD CA 1
ATOM 8068 C C . VAL D 1 95 ? 24.936 54.131 -45.757 1.000 38.309 72 VAL DDD C 1
ATOM 8069 O O . VAL D 1 95 ? 25.366 53.901 -44.609 1.000 39.171 72 VAL DDD O 1
ATOM 8073 N N . LEU D 1 96 ? 23.918 54.957 -46.015 1.000 36.931 73 LEU DDD N 1
ATOM 8074 C CA . LEU D 1 96 ? 23.254 55.721 -44.931 1.000 37.167 73 LEU DDD CA 1
ATOM 8075 C C . LEU D 1 96 ? 22.566 54.745 -43.971 1.000 37.002 73 LEU DDD C 1
ATOM 8076 O O . LEU D 1 96 ? 22.614 54.990 -42.768 1.000 38.064 73 LEU DDD O 1
ATOM 8081 N N . ALA D 1 97 ? 21.941 53.676 -44.468 1.000 35.650 74 ALA DDD N 1
ATOM 8082 C CA . ALA D 1 97 ? 21.294 52.666 -43.597 1.000 35.713 74 ALA DDD CA 1
ATOM 8083 C C . ALA D 1 97 ? 22.354 52.043 -42.675 1.000 37.354 74 ALA DDD C 1
ATOM 8084 O O . ALA D 1 97 ? 22.095 51.875 -41.490 1.000 37.704 74 ALA DDD O 1
ATOM 8086 N N . LYS D 1 98 ? 23.516 51.699 -43.213 1.000 39.073 75 LYS DDD N 1
ATOM 8087 C CA . LYS D 1 98 ? 24.630 51.105 -42.429 1.000 41.965 75 LYS DDD CA 1
ATOM 8088 C C . LYS D 1 98 ? 25.099 52.126 -41.379 1.000 43.347 75 LYS DDD C 1
ATOM 8089 O O . LYS D 1 98 ? 25.123 51.781 -40.197 1.000 43.727 75 LYS DDD O 1
ATOM 8095 N N . LYS D 1 99 ? 25.411 53.346 -41.801 1.000 43.724 76 LYS DDD N 1
ATOM 8096 C CA . LYS D 1 99 ? 26.049 54.370 -40.929 1.000 46.269 76 LYS DDD CA 1
ATOM 8097 C C . LYS D 1 99 ? 25.050 54.903 -39.898 1.000 45.774 76 LYS DDD C 1
ATOM 8098 O O . LYS D 1 99 ? 25.440 55.032 -38.744 1.000 47.602 76 LYS DDD O 1
ATOM 8104 N N . ASN D 1 100 ? 23.819 55.206 -40.298 1.000 43.895 77 ASN DDD N 1
ATOM 8105 C CA . ASN D 1 100 ? 22.837 55.928 -39.446 1.000 43.971 77 ASN DDD CA 1
ATOM 8106 C C . ASN D 1 100 ? 21.914 54.938 -38.731 1.000 43.887 77 ASN DDD C 1
ATOM 8107 O O . ASN D 1 100 ? 21.340 55.323 -37.711 1.000 44.474 77 ASN DDD O 1
ATOM 8112 N N . GLY D 1 101 ? 21.741 53.720 -39.255 1.000 43.361 78 GLY DDD N 1
ATOM 8113 C CA . GLY D 1 101 ? 20.614 52.854 -38.872 1.000 42.616 78 GLY DDD CA 1
ATOM 8114 C C . GLY D 1 101 ? 19.304 53.451 -39.359 1.000 40.894 78 GLY DDD C 1
ATOM 8115 O O . GLY D 1 101 ? 19.314 54.484 -40.070 1.000 40.726 78 GLY DDD O 1
ATOM 8116 N N . ILE D 1 102 ? 18.197 52.819 -39.003 1.000 39.945 79 ILE DDD N 1
ATOM 8117 C CA . ILE D 1 102 ? 16.824 53.301 -39.313 1.000 38.617 79 ILE DDD CA 1
ATOM 8118 C C . ILE D 1 102 ? 16.052 53.312 -37.994 1.000 39.364 79 ILE DDD C 1
ATOM 8119 O O . ILE D 1 102 ? 15.582 52.239 -37.583 1.000 40.513 79 ILE DDD O 1
ATOM 8124 N N . SER D 1 103 ? 15.977 54.455 -37.315 1.000 39.654 80 SER DDD N 1
ATOM 8125 C CA . SER D 1 103 ? 15.166 54.607 -36.078 1.000 40.452 80 SER DDD CA 1
ATOM 8126 C C . SER D 1 103 ? 13.690 54.626 -36.483 1.000 38.858 80 SER DDD C 1
ATOM 8127 O O . SER D 1 103 ? 12.887 53.991 -35.818 1.000 41.156 80 SER DDD O 1
ATOM 8130 N N . SER D 1 104 ? 13.364 55.354 -37.544 1.000 36.633 81 SER DDD N 1
ATOM 8131 C CA . SER D 1 104 ? 12.040 55.376 -38.207 1.000 34.541 81 SER DDD CA 1
ATOM 8132 C C . SER D 1 104 ? 12.267 55.552 -39.708 1.000 32.623 81 SER DDD C 1
ATOM 8133 O O . SER D 1 104 ? 13.295 56.136 -40.097 1.000 32.306 81 SER DDD O 1
ATOM 8136 N N . ILE D 1 105 ? 11.346 55.089 -40.544 1.000 31.098 82 ILE DDD N 1
ATOM 8137 C CA . ILE D 1 105 ? 11.492 55.301 -42.006 1.000 30.152 82 ILE DDD CA 1
ATOM 8138 C C . ILE D 1 105 ? 11.457 56.816 -42.275 1.000 29.814 82 ILE DDD C 1
ATOM 8139 O O . ILE D 1 105 ? 12.152 57.245 -43.186 1.000 28.847 82 ILE DDD O 1
ATOM 8144 N N . GLU D 1 106 ? 10.718 57.595 -41.495 1.000 30.695 83 GLU DDD N 1
ATOM 8145 C CA . GLU D 1 106 ? 10.619 59.067 -41.706 1.000 31.699 83 GLU DDD CA 1
ATOM 8146 C C . GLU D 1 106 ? 12.012 59.691 -41.537 1.000 32.393 83 GLU DDD C 1
ATOM 8147 O O . GLU D 1 106 ? 12.417 60.480 -42.405 1.000 32.771 83 GLU DDD O 1
ATOM 8153 N N . GLN D 1 107 ? 12.712 59.355 -40.458 1.000 33.340 84 GLN DDD N 1
ATOM 8154 C CA . GLN D 1 107 ? 14.059 59.917 -40.179 1.000 34.533 84 GLN DDD CA 1
ATOM 8155 C C . GLN D 1 107 ? 15.007 59.470 -41.290 1.000 33.672 84 GLN DDD C 1
ATOM 8156 O O . GLN D 1 107 ? 15.832 60.276 -41.705 1.000 33.297 84 GLN DDD O 1
ATOM 8162 N N . PHE D 1 108 ? 14.873 58.234 -41.780 1.000 32.248 85 PHE DDD N 1
ATOM 8163 C CA . PHE D 1 108 ? 15.742 57.717 -42.864 1.000 32.020 85 PHE DDD CA 1
ATOM 8164 C C . PHE D 1 108 ? 15.478 58.501 -44.154 1.000 31.246 85 PHE DDD C 1
ATOM 8165 O O . PHE D 1 108 ? 16.457 58.896 -44.817 1.000 31.583 85 PHE DDD O 1
ATOM 8173 N N . ALA D 1 109 ? 14.212 58.766 -44.485 1.000 30.395 86 ALA DDD N 1
ATOM 8174 C CA . ALA D 1 109 ? 13.828 59.543 -45.681 1.000 29.879 86 ALA DDD CA 1
ATOM 8175 C C . ALA D 1 109 ? 14.402 60.958 -45.566 1.000 31.095 86 ALA DDD C 1
ATOM 8176 O O . ALA D 1 109 ? 14.917 61.463 -46.575 1.000 31.223 86 ALA DDD O 1
ATOM 8178 N N . ILE D 1 110 ? 14.312 61.565 -44.384 1.000 32.572 87 ILE DDD N 1
ATOM 8179 C CA . ILE D 1 110 ? 14.890 62.912 -44.112 1.000 34.551 87 ILE DDD CA 1
ATOM 8180 C C . ILE D 1 110 ? 16.400 62.855 -44.370 1.000 35.939 87 ILE DDD C 1
ATOM 8181 O O . ILE D 1 110 ? 16.911 63.722 -45.113 1.000 36.493 87 ILE DDD O 1
ATOM 8186 N N . ASP D 1 111 ? 17.084 61.875 -43.781 1.000 34.506 88 ASP DDD N 1
ATOM 8187 C CA . ASP D 1 111 ? 18.555 61.707 -43.908 1.000 35.852 88 ASP DDD CA 1
ATOM 8188 C C . ASP D 1 111 ? 18.935 61.590 -45.390 1.000 35.144 88 ASP DDD C 1
ATOM 8189 O O . ASP D 1 111 ? 19.964 62.184 -45.781 1.000 35.522 88 ASP DDD O 1
ATOM 8194 N N . ILE D 1 112 ? 18.176 60.819 -46.191 1.000 33.719 89 ILE DDD N 1
ATOM 8195 C CA . ILE D 1 112 ? 18.482 60.631 -47.642 1.000 33.297 89 ILE DDD CA 1
ATOM 8196 C C . ILE D 1 112 ? 18.323 61.982 -48.368 1.000 32.820 89 ILE DDD C 1
ATOM 8197 O O . ILE D 1 112 ? 19.252 62.377 -49.093 1.000 32.486 89 ILE DDD O 1
ATOM 8202 N N . CYS D 1 113 ? 17.195 62.669 -48.189 1.000 33.399 90 CYS DDD N 1
ATOM 8203 C CA . CYS D 1 113 ? 16.927 63.962 -48.872 1.000 34.579 90 CYS DDD CA 1
ATOM 8204 C C . CYS D 1 113 ? 18.021 64.970 -48.486 1.000 35.513 90 CYS DDD C 1
ATOM 8205 O O . CYS D 1 113 ? 18.575 65.618 -49.402 1.000 35.384 90 CYS DDD O 1
ATOM 8208 N N . LYS D 1 114 ? 18.342 65.074 -47.194 1.000 36.496 91 LYS DDD N 1
ATOM 8209 C CA . LYS D 1 114 ? 19.379 66.017 -46.687 1.000 38.840 91 LYS DDD CA 1
ATOM 8210 C C . LYS D 1 114 ? 20.727 65.678 -47.336 1.000 38.201 91 LYS DDD C 1
ATOM 8211 O O . LYS D 1 114 ? 21.453 66.618 -47.727 1.000 39.114 91 LYS DDD O 1
ATOM 8217 N N . HIS D 1 115 ? 21.065 64.394 -47.439 1.000 36.471 92 HIS DDD N 1
ATOM 8218 C CA . HIS D 1 115 ? 22.356 63.953 -48.020 1.000 36.823 92 HIS DDD CA 1
ATOM 8219 C C . HIS D 1 115 ? 22.461 64.463 -49.457 1.000 37.172 92 HIS DDD C 1
ATOM 8220 O O . HIS D 1 115 ? 23.526 65.046 -49.808 1.000 37.408 92 HIS DDD O 1
ATOM 8227 N N . PHE D 1 116 ? 21.412 64.259 -50.264 1.000 36.483 93 PHE DDD N 1
ATOM 8228 C CA . PHE D 1 116 ? 21.414 64.647 -51.699 1.000 37.209 93 PHE DDD CA 1
ATOM 8229 C C . PHE D 1 116 ? 21.539 66.170 -51.806 1.000 38.813 93 PHE DDD C 1
ATOM 8230 O O . PHE D 1 116 ? 22.356 66.628 -52.585 1.000 39.012 93 PHE DDD O 1
ATOM 8238 N N . MET D 1 117 ? 20.761 66.911 -51.027 1.000 40.608 94 MET DDD N 1
ATOM 8239 C CA . MET D 1 117 ? 20.722 68.392 -51.102 1.000 44.805 94 MET DDD CA 1
ATOM 8240 C C . MET D 1 117 ? 22.067 68.989 -50.683 1.000 45.262 94 MET DDD C 1
ATOM 8241 O O . MET D 1 117 ? 22.494 69.962 -51.326 1.000 47.601 94 MET DDD O 1
ATOM 8246 N N A THR D 1 118 ? 22.732 68.416 -49.677 0.420 43.791 95 THR DDD N 1
ATOM 8247 N N B THR D 1 118 ? 22.717 68.452 -49.646 0.580 43.945 95 THR DDD N 1
ATOM 8248 C CA A THR D 1 118 ? 23.996 68.973 -49.116 0.420 45.945 95 THR DDD CA 1
ATOM 8249 C CA B THR D 1 118 ? 24.025 68.957 -49.145 0.580 46.197 95 THR DDD CA 1
ATOM 8250 C C A THR D 1 118 ? 25.217 68.432 -49.871 0.420 44.653 95 THR DDD C 1
ATOM 8251 C C B THR D 1 118 ? 25.128 68.593 -50.141 0.580 44.830 95 THR DDD C 1
ATOM 8252 O O A THR D 1 118 ? 26.303 68.981 -49.659 0.420 46.592 95 THR DDD O 1
ATOM 8253 O O B THR D 1 118 ? 25.986 69.438 -50.414 0.580 46.756 95 THR DDD O 1
ATOM 8260 N N . THR D 1 119 ? 25.072 67.384 -50.688 1.000 41.700 96 THR DDD N 1
ATOM 8261 C CA . THR D 1 119 ? 26.226 66.729 -51.365 1.000 41.770 96 THR DDD CA 1
ATOM 8262 C C . THR D 1 119 ? 26.351 67.175 -52.824 1.000 41.674 96 THR DDD C 1
ATOM 8263 O O . THR D 1 119 ? 27.484 67.324 -53.294 1.000 43.405 96 THR DDD O 1
ATOM 8267 N N . PHE D 1 120 ? 25.234 67.358 -53.517 1.000 40.883 97 PHE DDD N 1
ATOM 8268 C CA . PHE D 1 120 ? 25.202 67.547 -54.986 1.000 41.600 97 PHE DDD CA 1
ATOM 8269 C C . PHE D 1 120 ? 24.541 68.884 -55.326 1.000 44.297 97 PHE DDD C 1
ATOM 8270 O O . PHE D 1 120 ? 23.306 69.006 -55.198 1.000 44.603 97 PHE DDD O 1
ATOM 8278 N N . CYS D 1 121 ? 25.320 69.860 -55.791 1.000 42.487 98 CYS DDD N 1
ATOM 8279 C CA . CYS D 1 121 ? 24.744 71.186 -56.140 1.000 42.785 98 CYS DDD CA 1
ATOM 8280 C C . CYS D 1 121 ? 23.957 71.108 -57.448 1.000 40.424 98 CYS DDD C 1
ATOM 8281 O O . CYS D 1 121 ? 23.168 72.024 -57.674 1.000 40.371 98 CYS DDD O 1
ATOM 8284 N N . GLN D 1 122 ? 24.072 70.038 -58.238 1.000 39.882 99 GLN DDD N 1
ATOM 8285 C CA . GLN D 1 122 ? 23.251 69.878 -59.475 1.000 38.783 99 GLN DDD CA 1
ATOM 8286 C C . GLN D 1 122 ? 21.840 69.348 -59.158 1.000 37.583 99 GLN DDD C 1
ATOM 8287 O O . GLN D 1 122 ? 21.027 69.299 -60.099 1.000 38.606 99 GLN DDD O 1
ATOM 8293 N N . VAL D 1 123 ? 21.539 68.995 -57.905 1.000 36.213 100 VAL DDD N 1
ATOM 8294 C CA . VAL D 1 123 ? 20.179 68.526 -57.503 1.000 34.693 100 VAL DDD CA 1
ATOM 8295 C C . VAL D 1 123 ? 19.291 69.730 -57.205 1.000 34.173 100 VAL DDD C 1
ATOM 8296 O O . VAL D 1 123 ? 19.618 70.493 -56.292 1.000 35.641 100 VAL DDD O 1
ATOM 8300 N N . ALA D 1 124 ? 18.206 69.879 -57.956 1.000 33.854 101 ALA DDD N 1
ATOM 8301 C CA . ALA D 1 124 ? 17.166 70.920 -57.791 1.000 34.534 101 ALA DDD CA 1
ATOM 8302 C C . ALA D 1 124 ? 16.092 70.453 -56.813 1.000 34.247 101 ALA DDD C 1
ATOM 8303 O O . ALA D 1 124 ? 15.431 71.290 -56.180 1.000 34.573 101 ALA DDD O 1
ATOM 8305 N N . TYR D 1 125 ? 15.872 69.138 -56.746 1.000 32.805 102 TYR DDD N 1
ATOM 8306 C CA . TYR D 1 125 ? 14.733 68.537 -56.029 1.000 33.202 102 TYR DDD CA 1
ATOM 8307 C C . TYR D 1 125 ? 15.081 67.088 -55.743 1.000 31.346 102 TYR DDD C 1
ATOM 8308 O O . TYR D 1 125 ? 15.700 66.430 -56.607 1.000 30.216 102 TYR DDD O 1
ATOM 8317 N N . VAL D 1 126 ? 14.726 66.635 -54.548 1.000 31.364 103 VAL DDD N 1
ATOM 8318 C CA . VAL D 1 126 ? 14.847 65.203 -54.170 1.000 30.838 103 VAL DDD CA 1
ATOM 8319 C C . VAL D 1 126 ? 13.526 64.771 -53.544 1.000 31.301 103 VAL DDD C 1
ATOM 8320 O O . VAL D 1 126 ? 12.902 65.559 -52.816 1.000 31.414 103 VAL DDD O 1
ATOM 8324 N N . LYS D 1 127 ? 13.085 63.553 -53.865 1.000 31.301 104 LYS DDD N 1
ATOM 8325 C CA . LYS D 1 127 ? 11.928 62.923 -53.195 1.000 31.971 104 LYS DDD CA 1
ATOM 8326 C C . LYS D 1 127 ? 12.329 61.490 -52.848 1.000 30.123 104 LYS DDD C 1
ATOM 8327 O O . LYS D 1 127 ? 12.900 60.819 -53.721 1.000 29.645 104 LYS DDD O 1
ATOM 8333 N N . THR D 1 128 ? 12.124 61.093 -51.601 1.000 29.574 105 THR DDD N 1
ATOM 8334 C CA . THR D 1 128 ? 12.374 59.714 -51.123 1.000 29.199 105 THR DDD CA 1
ATOM 8335 C C . THR D 1 128 ? 11.054 59.136 -50.645 1.000 29.018 105 THR DDD C 1
ATOM 8336 O O . THR D 1 128 ? 10.415 59.756 -49.779 1.000 30.308 105 THR DDD O 1
ATOM 8340 N N . TYR D 1 129 ? 10.682 57.974 -51.182 1.000 28.036 106 TYR DDD N 1
ATOM 8341 C CA . TYR D 1 129 ? 9.481 57.222 -50.768 1.000 28.141 106 TYR DDD CA 1
ATOM 8342 C C . TYR D 1 129 ? 9.990 55.930 -50.123 1.000 27.039 106 TYR DDD C 1
ATOM 8343 O O . TYR D 1 129 ? 10.890 55.297 -50.701 1.000 26.732 106 TYR DDD O 1
ATOM 8352 N N . ILE D 1 130 ? 9.482 55.590 -48.947 1.000 26.131 107 ILE DDD N 1
ATOM 8353 C CA . ILE D 1 130 ? 9.906 54.359 -48.224 1.000 25.566 107 ILE DDD CA 1
ATOM 8354 C C . ILE D 1 130 ? 8.647 53.618 -47.789 1.000 25.763 107 ILE DDD C 1
ATOM 8355 O O . ILE D 1 130 ? 7.731 54.247 -47.251 1.000 25.605 107 ILE DDD O 1
ATOM 8360 N N . GLN D 1 131 ? 8.617 52.316 -48.000 1.000 25.663 108 GLN DDD N 1
ATOM 8361 C CA . GLN D 1 131 ? 7.563 51.501 -47.369 1.000 27.168 108 GLN DDD CA 1
ATOM 8362 C C . GLN D 1 131 ? 8.238 50.389 -46.577 1.000 26.564 108 GLN DDD C 1
ATOM 8363 O O . GLN D 1 131 ? 9.323 49.914 -46.970 1.000 25.612 108 GLN DDD O 1
ATOM 8369 N N . GLU D 1 132 ? 7.608 50.041 -45.470 1.000 27.385 109 GLU DDD N 1
ATOM 8370 C CA . GLU D 1 132 ? 8.080 48.980 -44.562 1.000 28.398 109 GLU DDD CA 1
ATOM 8371 C C . GLU D 1 132 ? 7.516 47.664 -45.056 1.000 27.673 109 GLU DDD C 1
ATOM 8372 O O . GLU D 1 132 ? 6.324 47.594 -45.389 1.000 28.345 109 GLU DDD O 1
ATOM 8378 N N . VAL D 1 133 ? 8.354 46.653 -45.061 1.000 27.387 110 VAL DDD N 1
ATOM 8379 C CA . VAL D 1 133 ? 7.900 45.245 -45.138 1.000 27.971 110 VAL DDD CA 1
ATOM 8380 C C . VAL D 1 133 ? 7.351 44.886 -43.760 1.000 27.615 110 VAL DDD C 1
ATOM 8381 O O . VAL D 1 133 ? 8.029 45.050 -42.749 1.000 28.779 110 VAL DDD O 1
ATOM 8385 N N . PRO D 1 134 ? 6.074 44.462 -43.672 1.000 28.037 111 PRO DDD N 1
ATOM 8386 C CA . PRO D 1 134 ? 5.412 44.281 -42.377 1.000 28.313 111 PRO DDD CA 1
ATOM 8387 C C . PRO D 1 134 ? 5.797 42.997 -41.617 1.000 28.638 111 PRO DDD C 1
ATOM 8388 O O . PRO D 1 134 ? 4.916 42.192 -41.321 1.000 29.292 111 PRO DDD O 1
ATOM 8392 N N . TRP D 1 135 ? 7.075 42.860 -41.257 1.000 29.878 112 TRP DDD N 1
ATOM 8393 C CA . TRP D 1 135 ? 7.557 41.821 -40.313 1.000 28.705 112 TRP DDD CA 1
ATOM 8394 C C . TRP D 1 135 ? 7.006 42.131 -38.919 1.000 29.495 112 TRP DDD C 1
ATOM 8395 O O . TRP D 1 135 ? 7.039 43.289 -38.515 1.000 30.337 112 TRP DDD O 1
ATOM 8406 N N . GLN D 1 136 ? 6.438 41.130 -38.255 1.000 29.119 113 GLN DDD N 1
ATOM 8407 C CA . GLN D 1 136 ? 6.059 41.171 -36.824 1.000 29.990 113 GLN DDD CA 1
ATOM 8408 C C . GLN D 1 136 ? 6.903 40.118 -36.106 1.000 28.137 113 GLN DDD C 1
ATOM 8409 O O . GLN D 1 136 ? 7.074 39.015 -36.674 1.000 26.280 113 GLN DDD O 1
ATOM 8415 N N . ARG D 1 137 ? 7.391 40.432 -34.914 1.000 27.639 114 ARG DDD N 1
ATOM 8416 C CA . ARG D 1 137 ? 8.056 39.436 -34.038 1.000 26.860 114 ARG DDD CA 1
ATOM 8417 C C . ARG D 1 137 ? 7.064 38.312 -33.719 1.000 26.569 114 ARG DDD C 1
ATOM 8418 O O . ARG D 1 137 ? 5.891 38.594 -33.388 1.000 25.715 114 ARG DDD O 1
ATOM 8426 N N . GLN D 1 138 ? 7.523 37.071 -33.817 1.000 26.183 115 GLN DDD N 1
ATOM 8427 C CA . GLN D 1 138 ? 6.731 35.897 -33.383 1.000 27.543 115 GLN DDD CA 1
ATOM 8428 C C . GLN D 1 138 ? 6.641 35.893 -31.854 1.000 27.061 115 GLN DDD C 1
ATOM 8429 O O . GLN D 1 138 ? 7.600 36.302 -31.184 1.000 26.181 115 GLN DDD O 1
ATOM 8435 N N . TYR D 1 139 ? 5.519 35.413 -31.339 1.000 28.214 116 TYR DDD N 1
ATOM 8436 C CA . TYR D 1 139 ? 5.298 35.131 -29.903 1.000 28.636 116 TYR DDD CA 1
ATOM 8437 C C . TYR D 1 139 ? 4.926 33.661 -29.748 1.000 29.018 116 TYR DDD C 1
ATOM 8438 O O . TYR D 1 139 ? 4.164 33.147 -30.590 1.000 28.797 116 TYR DDD O 1
ATOM 8447 N N . GLN D 1 140 ? 5.474 33.021 -28.719 1.000 28.790 117 GLN DDD N 1
ATOM 8448 C CA . GLN D 1 140 ? 5.066 31.658 -28.276 1.000 29.625 117 GLN DDD CA 1
ATOM 8449 C C . GLN D 1 140 ? 4.530 31.766 -26.860 1.000 28.188 117 GLN DDD C 1
ATOM 8450 O O . GLN D 1 140 ? 5.315 32.148 -25.975 1.000 27.782 117 GLN DDD O 1
ATOM 8456 N N . ASN D 1 141 ? 3.233 31.495 -26.687 1.000 28.371 118 ASN DDD N 1
ATOM 8457 C CA . ASN D 1 141 ? 2.560 31.509 -25.370 1.000 28.508 118 ASN DDD CA 1
ATOM 8458 C C . ASN D 1 141 ? 2.824 32.863 -24.707 1.000 27.968 118 ASN DDD C 1
ATOM 8459 O O . ASN D 1 141 ? 3.161 32.893 -23.523 1.000 28.073 118 ASN DDD O 1
ATOM 8464 N N . GLY D 1 142 ? 2.674 33.954 -25.462 1.000 28.121 119 GLY DDD N 1
ATOM 8465 C CA . GLY D 1 142 ? 2.827 35.333 -24.958 1.000 28.542 119 GLY DDD CA 1
ATOM 8466 C C . GLY D 1 142 ? 4.281 35.765 -24.790 1.000 28.002 119 GLY DDD C 1
ATOM 8467 O O . GLY D 1 142 ? 4.505 36.905 -24.341 1.000 29.904 119 GLY DDD O 1
ATOM 8468 N N . VAL D 1 143 ? 5.256 34.939 -25.165 1.000 27.334 120 VAL DDD N 1
ATOM 8469 C CA . VAL D 1 143 ? 6.700 35.267 -24.988 1.000 27.174 120 VAL DDD CA 1
ATOM 8470 C C . VAL D 1 143 ? 7.273 35.704 -26.326 1.000 26.760 120 VAL DDD C 1
ATOM 8471 O O . VAL D 1 143 ? 7.240 34.946 -27.289 1.000 26.655 120 VAL DDD O 1
ATOM 8475 N N . PRO D 1 144 ? 7.833 36.929 -26.427 1.000 27.643 121 PRO DDD N 1
ATOM 8476 C CA . PRO D 1 144 ? 8.381 37.413 -27.697 1.000 27.403 121 PRO DDD CA 1
ATOM 8477 C C . PRO D 1 144 ? 9.643 36.635 -28.086 1.000 27.417 121 PRO DDD C 1
ATOM 8478 O O . PRO D 1 144 ? 10.494 36.420 -27.226 1.000 28.364 121 PRO DDD O 1
ATOM 8482 N N . HIS D 1 145 ? 9.730 36.205 -29.339 1.000 26.899 122 HIS DDD N 1
ATOM 8483 C CA . HIS D 1 145 ? 10.905 35.459 -29.846 1.000 26.856 122 HIS DDD CA 1
ATOM 8484 C C . HIS D 1 145 ? 12.070 36.430 -30.047 1.000 27.622 122 HIS DDD C 1
ATOM 8485 O O . HIS D 1 145 ? 11.864 37.488 -30.668 1.000 27.291 122 HIS DDD O 1
ATOM 8492 N N . ILE D 1 146 ? 13.268 36.056 -29.594 1.000 28.594 123 ILE DDD N 1
ATOM 8493 C CA . ILE D 1 146 ? 14.486 36.911 -29.746 1.000 29.959 123 ILE DDD CA 1
ATOM 8494 C C . ILE D 1 146 ? 14.798 37.211 -31.218 1.000 29.075 123 ILE DDD C 1
ATOM 8495 O O . ILE D 1 146 ? 15.374 38.274 -31.467 1.000 29.969 123 ILE DDD O 1
ATOM 8500 N N . HIS D 1 147 ? 14.512 36.324 -32.178 1.000 28.453 124 HIS DDD N 1
ATOM 8501 C CA . HIS D 1 147 ? 15.042 36.491 -33.558 1.000 27.984 124 HIS DDD CA 1
ATOM 8502 C C . HIS D 1 147 ? 14.168 35.861 -34.642 1.000 27.148 124 HIS DDD C 1
ATOM 8503 O O . HIS D 1 147 ? 14.703 35.547 -35.712 1.000 26.760 124 HIS DDD O 1
ATOM 8510 N N . SER D 1 148 ? 12.871 35.690 -34.404 1.000 27.107 125 SER DDD N 1
ATOM 8511 C CA . SER D 1 148 ? 11.963 35.058 -35.389 1.000 27.271 125 SER DDD CA 1
ATOM 8512 C C . SER D 1 148 ? 10.761 35.961 -35.630 1.000 26.066 125 SER DDD C 1
ATOM 8513 O O . SER D 1 148 ? 10.230 36.541 -34.656 1.000 26.076 125 SER DDD O 1
ATOM 8516 N N . PHE D 1 149 ? 10.367 36.054 -36.889 1.000 25.470 126 PHE DDD N 1
ATOM 8517 C CA . PHE D 1 149 ? 9.391 37.040 -37.408 1.000 25.133 126 PHE DDD CA 1
ATOM 8518 C C . PHE D 1 149 ? 8.441 36.360 -38.388 1.000 25.364 126 PHE DDD C 1
ATOM 8519 O O . PHE D 1 149 ? 8.771 35.294 -38.944 1.000 25.467 126 PHE DDD O 1
ATOM 8527 N N . ILE D 1 150 ? 7.259 36.951 -38.558 1.000 25.295 127 ILE DDD N 1
ATOM 8528 C CA . ILE D 1 150 ? 6.215 36.480 -39.501 1.000 25.268 127 ILE DDD CA 1
ATOM 8529 C C . ILE D 1 150 ? 5.720 37.704 -40.271 1.000 25.376 127 ILE DDD C 1
ATOM 8530 O O . ILE D 1 150 ? 5.637 38.792 -39.656 1.000 24.559 127 ILE DDD O 1
ATOM 8535 N N . LEU D 1 151 ? 5.454 37.528 -41.561 1.000 25.937 128 LEU DDD N 1
ATOM 8536 C CA . LEU D 1 151 ? 4.966 38.626 -42.428 1.000 26.280 128 LEU DDD CA 1
ATOM 8537 C C . LEU D 1 151 ? 3.463 38.778 -42.214 1.000 26.970 128 LEU DDD C 1
ATOM 8538 O O . LEU D 1 151 ? 2.730 37.810 -42.414 1.000 27.573 128 LEU DDD O 1
ATOM 8543 N N . VAL D 1 152 ? 3.032 39.968 -41.793 1.000 27.020 129 VAL DDD N 1
ATOM 8544 C CA . VAL D 1 152 ? 1.604 40.257 -41.453 1.000 28.772 129 VAL DDD CA 1
ATOM 8545 C C . VAL D 1 152 ? 1.209 41.570 -42.124 1.000 30.104 129 VAL DDD C 1
ATOM 8546 O O . VAL D 1 152 ? 1.312 42.625 -41.505 1.000 29.444 129 VAL DDD O 1
ATOM 8550 N N . PRO D 1 153 ? 0.796 41.543 -43.407 1.000 32.766 130 PRO DDD N 1
ATOM 8551 C CA . PRO D 1 153 ? 0.367 42.760 -44.096 1.000 34.501 130 PRO DDD CA 1
ATOM 8552 C C . PRO D 1 153 ? -1.057 43.211 -43.721 1.000 37.267 130 PRO DDD C 1
ATOM 8553 O O . PRO D 1 153 ? -1.934 42.944 -44.496 1.000 40.782 130 PRO DDD O 1
ATOM 8557 N N . ASP D 1 154 ? -1.242 43.930 -42.606 1.000 37.884 131 ASP DDD N 1
ATOM 8558 C CA . ASP D 1 154 ? -2.545 44.504 -42.166 1.000 40.750 131 ASP DDD CA 1
ATOM 8559 C C . ASP D 1 154 ? -2.493 46.047 -42.298 1.000 40.050 131 ASP DDD C 1
ATOM 8560 O O . ASP D 1 154 ? -2.811 46.807 -41.334 1.000 41.520 131 ASP DDD O 1
ATOM 8565 N N . GLY D 1 155 ? -2.073 46.503 -43.461 1.000 39.506 132 GLY DDD N 1
ATOM 8566 C CA . GLY D 1 155 ? -1.869 47.912 -43.786 1.000 37.958 132 GLY DDD CA 1
ATOM 8567 C C . GLY D 1 155 ? -0.394 48.245 -43.831 1.000 36.556 132 GLY DDD C 1
ATOM 8568 O O . GLY D 1 155 ? 0.248 48.188 -42.788 1.000 39.743 132 GLY DDD O 1
ATOM 8569 N N . ILE D 1 156 ? 0.092 48.651 -45.002 1.000 32.969 133 ILE DDD N 1
ATOM 8570 C CA . ILE D 1 156 ? 1.524 48.905 -45.276 1.000 30.254 133 ILE DDD CA 1
ATOM 8571 C C . ILE D 1 156 ? 1.841 50.327 -44.810 1.000 28.548 133 ILE DDD C 1
ATOM 8572 O O . ILE D 1 156 ? 1.147 51.276 -45.260 1.000 27.260 133 ILE DDD O 1
ATOM 8577 N N . ARG D 1 157 ? 2.831 50.439 -43.932 1.000 26.652 134 ARG DDD N 1
ATOM 8578 C CA . ARG D 1 157 ? 3.349 51.738 -43.462 1.000 26.987 134 ARG DDD CA 1
ATOM 8579 C C . ARG D 1 157 ? 4.274 52.310 -44.534 1.000 26.176 134 ARG DDD C 1
ATOM 8580 O O . ARG D 1 157 ? 5.160 51.606 -45.042 1.000 25.649 134 ARG DDD O 1
ATOM 8588 N N . PHE D 1 158 ? 4.119 53.591 -44.839 1.000 26.173 135 PHE DDD N 1
ATOM 8589 C CA . PHE D 1 158 ? 5.030 54.275 -45.770 1.000 25.696 135 PHE DDD CA 1
ATOM 8590 C C . PHE D 1 158 ? 5.252 55.717 -45.299 1.000 26.612 135 PHE DDD C 1
ATOM 8591 O O . PHE D 1 158 ? 4.536 56.235 -44.446 1.000 26.708 135 PHE DDD O 1
ATOM 8599 N N . CYS D 1 159 ? 6.246 56.331 -45.902 1.000 27.376 136 CYS DDD N 1
ATOM 8600 C CA . CYS D 1 159 ? 6.496 57.776 -45.744 1.000 28.450 136 CYS DDD CA 1
ATOM 8601 C C . CYS D 1 159 ? 7.087 58.328 -47.035 1.000 29.249 136 CYS DDD C 1
ATOM 8602 O O . CYS D 1 159 ? 7.499 57.566 -47.940 1.000 28.572 136 CYS DDD O 1
ATOM 8605 N N . GLU D 1 160 ? 7.157 59.643 -47.080 1.000 36.202 137 GLU DDD N 1
ATOM 8606 C CA . GLU D 1 160 ? 7.648 60.385 -48.251 1.000 37.236 137 GLU DDD CA 1
ATOM 8607 C C . GLU D 1 160 ? 8.276 61.644 -47.683 1.000 34.692 137 GLU DDD C 1
ATOM 8608 O O . GLU D 1 160 ? 7.614 62.277 -46.842 1.000 34.638 137 GLU DDD O 1
ATOM 8614 N N . ALA D 1 161 ? 9.514 61.934 -48.061 1.000 33.516 138 ALA DDD N 1
ATOM 8615 C CA . ALA D 1 161 ? 10.142 63.236 -47.782 1.000 32.536 138 ALA DDD CA 1
ATOM 8616 C C . ALA D 1 161 ? 10.530 63.860 -49.125 1.000 33.039 138 ALA DDD C 1
ATOM 8617 O O . ALA D 1 161 ? 10.947 63.127 -50.053 1.000 33.134 138 ALA DDD O 1
ATOM 8619 N N . GLU D 1 162 ? 10.390 65.182 -49.244 1.000 33.807 139 GLU DDD N 1
ATOM 8620 C CA . GLU D 1 162 ? 10.781 65.865 -50.496 1.000 35.294 139 GLU DDD CA 1
ATOM 8621 C C . GLU D 1 162 ? 11.274 67.262 -50.143 1.000 34.543 139 GLU DDD C 1
ATOM 8622 O O . GLU D 1 162 ? 10.883 67.810 -49.085 1.000 32.927 139 GLU DDD O 1
ATOM 8628 N N . GLN D 1 163 ? 12.127 67.789 -51.006 1.000 35.739 140 GLN DDD N 1
ATOM 8629 C CA . GLN D 1 163 ? 12.692 69.148 -50.827 1.000 35.809 140 GLN DDD CA 1
ATOM 8630 C C . GLN D 1 163 ? 13.136 69.685 -52.187 1.000 37.855 140 GLN DDD C 1
ATOM 8631 O O . GLN D 1 163 ? 13.806 68.944 -52.929 1.000 36.894 140 GLN DDD O 1
ATOM 8637 N N . CYS D 1 164 ? 12.784 70.944 -52.471 1.000 39.886 141 CYS DDD N 1
ATOM 8638 C CA . CYS D 1 164 ? 13.358 71.755 -53.577 1.000 43.145 141 CYS DDD CA 1
ATOM 8639 C C . CYS D 1 164 ? 14.492 72.600 -52.998 1.000 43.431 141 CYS DDD C 1
ATOM 8640 O O . CYS D 1 164 ? 14.408 72.948 -51.807 1.000 41.932 141 CYS DDD O 1
ATOM 8643 N N . ARG D 1 165 ? 15.526 72.869 -53.791 1.000 45.614 142 ARG DDD N 1
ATOM 8644 C CA . ARG D 1 165 ? 16.652 73.763 -53.413 1.000 47.658 142 ARG DDD CA 1
ATOM 8645 C C . ARG D 1 165 ? 16.057 75.033 -52.806 1.000 47.962 142 ARG DDD C 1
ATOM 8646 O O . ARG D 1 165 ? 15.145 75.589 -53.429 1.000 48.359 142 ARG DDD O 1
ATOM 8654 N N . ASN D 1 166 ? 16.502 75.394 -51.590 1.000 48.755 143 ASN DDD N 1
ATOM 8655 C CA . ASN D 1 166 ? 16.125 76.638 -50.854 1.000 50.911 143 ASN DDD CA 1
ATOM 8656 C C . ASN D 1 166 ? 14.648 76.604 -50.438 1.000 50.007 143 ASN DDD C 1
ATOM 8657 O O . ASN D 1 166 ? 14.116 77.653 -50.059 1.000 51.987 143 ASN DDD O 1
ATOM 8662 N N . GLY D 1 167 ? 13.995 75.444 -50.510 1.000 46.923 144 GLY DDD N 1
ATOM 8663 C CA . GLY D 1 167 ? 12.633 75.246 -49.986 1.000 46.630 144 GLY DDD CA 1
ATOM 8664 C C . GLY D 1 167 ? 12.664 74.328 -48.717 1.000 45.117 144 GLY DDD C 1
ATOM 8665 O O . GLY D 1 167 ? 13.703 73.709 -48.313 1.000 44.632 144 GLY DDD O 1
ATOM 8666 N N . PRO D 1 168 ? 11.475 74.192 -48.073 1.000 44.975 145 PRO DDD N 1
ATOM 8667 C CA . PRO D 1 168 ? 11.347 73.360 -46.881 1.000 43.905 145 PRO DDD CA 1
ATOM 8668 C C . PRO D 1 168 ? 11.440 71.867 -47.247 1.000 40.859 145 PRO DDD C 1
ATOM 8669 O O . PRO D 1 168 ? 11.023 71.471 -48.319 1.000 39.870 145 PRO DDD O 1
ATOM 8673 N N . LEU D 1 169 ? 12.037 71.090 -46.352 1.000 40.234 146 LEU DDD N 1
ATOM 8674 C CA . LEU D 1 169 ? 11.979 69.609 -46.394 1.000 38.744 146 LEU DDD CA 1
ATOM 8675 C C . LEU D 1 169 ? 10.660 69.211 -45.738 1.000 38.521 146 LEU DDD C 1
ATOM 8676 O O . LEU D 1 169 ? 10.460 69.544 -44.551 1.000 40.192 146 LEU DDD O 1
ATOM 8681 N N . VAL D 1 170 ? 9.751 68.632 -46.530 1.000 37.155 147 VAL DDD N 1
ATOM 8682 C CA . VAL D 1 170 ? 8.371 68.294 -46.092 1.000 37.151 147 VAL DDD CA 1
ATOM 8683 C C . VAL D 1 170 ? 8.274 66.768 -45.955 1.000 35.486 147 VAL DDD C 1
ATOM 8684 O O . VAL D 1 170 ? 8.755 66.062 -46.852 1.000 33.870 147 VAL DDD O 1
ATOM 8688 N N . VAL D 1 171 ? 7.750 66.292 -44.831 1.000 34.031 148 VAL DDD N 1
ATOM 8689 C CA . VAL D 1 171 ? 7.634 64.843 -44.518 1.000 32.216 148 VAL DDD CA 1
ATOM 8690 C C . VAL D 1 171 ? 6.155 64.483 -44.443 1.000 31.813 148 VAL DDD C 1
ATOM 8691 O O . VAL D 1 171 ? 5.372 65.187 -43.736 1.000 31.692 148 VAL DDD O 1
ATOM 8695 N N . CYS D 1 172 ? 5.795 63.398 -45.140 1.000 30.241 149 CYS DDD N 1
ATOM 8696 C CA . CYS D 1 172 ? 4.452 62.795 -45.082 1.000 30.303 149 CYS DDD CA 1
ATOM 8697 C C . CYS D 1 172 ? 4.608 61.352 -44.592 1.000 28.121 149 CYS DDD C 1
ATOM 8698 O O . CYS D 1 172 ? 5.656 60.735 -44.861 1.000 27.350 149 CYS DDD O 1
ATOM 8701 N N . ALA D 1 173 ? 3.621 60.847 -43.872 1.000 27.842 150 ALA DDD N 1
ATOM 8702 C CA . ALA D 1 173 ? 3.558 59.421 -43.485 1.000 26.696 150 ALA DDD CA 1
ATOM 8703 C C . ALA D 1 173 ? 2.194 58.895 -43.898 1.000 26.984 150 ALA DDD C 1
ATOM 8704 O O . ALA D 1 173 ? 1.286 59.702 -44.239 1.000 28.530 150 ALA DDD O 1
ATOM 8706 N N . GLY D 1 174 ? 2.057 57.578 -43.969 1.000 25.779 151 GLY DDD N 1
ATOM 8707 C CA . GLY D 1 174 ? 0.787 57.040 -44.448 1.000 25.286 151 GLY DDD CA 1
ATOM 8708 C C . GLY D 1 174 ? 0.656 55.568 -44.156 1.000 24.683 151 GLY DDD C 1
ATOM 8709 O O . GLY D 1 174 ? 1.597 54.942 -43.652 1.000 24.107 151 GLY DDD O 1
ATOM 8710 N N . ILE D 1 175 ? -0.520 55.069 -44.463 1.000 24.769 152 ILE DDD N 1
ATOM 8711 C CA . ILE D 1 175 ? -0.835 53.626 -44.431 1.000 24.965 152 ILE DDD CA 1
ATOM 8712 C C . ILE D 1 175 ? -1.665 53.337 -45.679 1.000 25.246 152 ILE DDD C 1
ATOM 8713 O O . ILE D 1 175 ? -2.580 54.126 -46.000 1.000 25.924 152 ILE DDD O 1
ATOM 8718 N N . LYS D 1 176 ? -1.348 52.255 -46.389 1.000 25.355 153 LYS DDD N 1
ATOM 8719 C CA . LYS D 1 176 ? -2.105 51.877 -47.599 1.000 26.864 153 LYS DDD CA 1
ATOM 8720 C C . LYS D 1 176 ? -2.410 50.382 -47.557 1.000 27.032 153 LYS DDD C 1
ATOM 8721 O O . LYS D 1 176 ? -1.885 49.700 -46.674 1.000 26.380 153 LYS DDD O 1
ATOM 8727 N N . ASP D 1 177 ? -3.261 49.943 -48.462 1.000 28.501 154 ASP DDD N 1
ATOM 8728 C CA . ASP D 1 177 ? -3.703 48.531 -48.557 1.000 30.632 154 ASP DDD CA 1
ATOM 8729 C C . ASP D 1 177 ? -4.313 48.124 -47.216 1.000 28.645 154 ASP DDD C 1
ATOM 8730 O O . ASP D 1 177 ? -4.110 46.975 -46.805 1.000 28.780 154 ASP DDD O 1
ATOM 8735 N N . LEU D 1 178 ? -4.996 49.037 -46.546 1.000 27.079 155 LEU DDD N 1
ATOM 8736 C CA . LEU D 1 178 ? -5.653 48.793 -45.243 1.000 26.979 155 LEU DDD CA 1
ATOM 8737 C C . LEU D 1 178 ? -7.115 48.450 -45.511 1.000 27.004 155 LEU DDD C 1
ATOM 8738 O O . LEU D 1 178 ? -7.849 49.323 -45.986 1.000 27.039 155 LEU DDD O 1
ATOM 8743 N N . LYS D 1 179 ? -7.496 47.195 -45.284 1.000 26.712 156 LYS DDD N 1
ATOM 8744 C CA . LYS D 1 179 ? -8.832 46.733 -45.699 1.000 27.467 156 LYS DDD CA 1
ATOM 8745 C C . LYS D 1 179 ? -9.681 46.534 -44.445 1.000 27.169 156 LYS DDD C 1
ATOM 8746 O O . LYS D 1 179 ? -9.349 45.674 -43.592 1.000 27.393 156 LYS DDD O 1
ATOM 8752 N N . LEU D 1 180 ? -10.737 47.333 -44.343 1.000 26.485 157 LEU DDD N 1
ATOM 8753 C CA . LEU D 1 180 ? -11.645 47.366 -43.182 1.000 27.098 157 LEU DDD CA 1
ATOM 8754 C C . LEU D 1 180 ? -13.042 47.044 -43.680 1.000 27.300 157 LEU DDD C 1
ATOM 8755 O O . LEU D 1 180 ? -13.412 47.421 -44.799 1.000 27.994 157 LEU DDD O 1
ATOM 8760 N N A MET D 1 181 ? -13.816 46.366 -42.850 0.500 27.646 158 MET DDD N 1
ATOM 8761 N N B MET D 1 181 ? -13.819 46.365 -42.851 0.500 28.049 158 MET DDD N 1
ATOM 8762 C CA A MET D 1 181 ? -15.190 45.974 -43.223 0.500 28.487 158 MET DDD CA 1
ATOM 8763 C CA B MET D 1 181 ? -15.197 45.976 -43.216 0.500 29.161 158 MET DDD CA 1
ATOM 8764 C C A MET D 1 181 ? -16.061 45.984 -41.967 0.500 29.089 158 MET DDD C 1
ATOM 8765 C C B MET D 1 181 ? -16.058 46.013 -41.957 0.500 29.432 158 MET DDD C 1
ATOM 8766 O O A MET D 1 181 ? -15.635 45.405 -40.925 0.500 30.761 158 MET DDD O 1
ATOM 8767 O O B MET D 1 181 ? -15.635 45.472 -40.912 0.500 30.993 158 MET DDD O 1
ATOM 8776 N N . LYS D 1 182 ? -17.233 46.623 -42.072 1.000 29.609 159 LYS DDD N 1
ATOM 8777 C CA . LYS D 1 182 ? -18.295 46.419 -41.066 1.000 30.722 159 LYS DDD CA 1
ATOM 8778 C C . LYS D 1 182 ? -19.539 45.901 -41.772 1.000 30.289 159 LYS DDD C 1
ATOM 8779 O O . LYS D 1 182 ? -19.716 46.169 -42.958 1.000 30.558 159 LYS DDD O 1
ATOM 8785 N N . THR D 1 183 ? -20.328 45.119 -41.062 1.000 31.031 160 THR DDD N 1
ATOM 8786 C CA . THR D 1 183 ? -21.393 44.283 -41.658 1.000 31.382 160 THR DDD CA 1
ATOM 8787 C C . THR D 1 183 ? -22.737 45.006 -41.549 1.000 32.662 160 THR DDD C 1
ATOM 8788 O O . THR D 1 183 ? -23.710 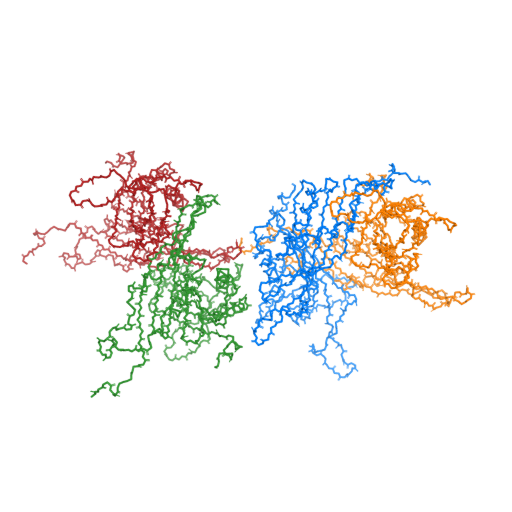44.485 -42.117 1.000 33.416 160 THR DDD O 1
ATOM 8792 N N . THR D 1 184 ? -22.786 46.151 -40.869 1.000 33.327 161 THR DDD N 1
ATOM 8793 C CA . THR D 1 184 ? -24.026 46.957 -40.692 1.000 33.758 161 THR DDD CA 1
ATOM 8794 C C . THR D 1 184 ? -23.648 48.401 -40.327 1.000 32.825 161 THR DDD C 1
ATOM 8795 O O . THR D 1 184 ? -22.448 48.755 -40.418 1.000 31.522 161 THR DDD O 1
ATOM 8799 N N . GLN D 1 185 ? -24.633 49.209 -39.922 1.000 34.402 162 GLN DDD N 1
ATOM 8800 C CA . GLN D 1 185 ? -24.427 50.646 -39.584 1.000 34.513 162 GLN DDD CA 1
ATOM 8801 C C . GLN D 1 185 ? -23.854 51.374 -40.808 1.000 33.576 162 GLN DDD C 1
ATOM 8802 O O . GLN D 1 185 ? -22.963 52.219 -40.653 1.000 33.966 162 GLN DDD O 1
ATOM 8808 N N . SER D 1 186 ? -24.354 51.040 -41.993 1.000 33.552 163 SER DDD N 1
ATOM 8809 C CA . SER D 1 186 ? -23.950 51.658 -43.277 1.000 32.639 163 SER DDD CA 1
ATOM 8810 C C . SER D 1 186 ? -25.153 51.715 -44.209 1.000 33.456 163 SER DDD C 1
ATOM 8811 O O . SER D 1 186 ? -25.868 50.706 -44.357 1.000 33.714 163 SER DDD O 1
ATOM 8814 N N . GLY D 1 187 ? -25.358 52.871 -44.818 1.000 33.899 164 GLY DDD N 1
ATOM 8815 C CA . GLY D 1 187 ? -26.350 53.029 -45.885 1.000 34.909 164 GLY DDD CA 1
ATOM 8816 C C . GLY D 1 187 ? -25.919 54.079 -46.875 1.000 34.040 164 GLY DDD C 1
ATOM 8817 O O . GLY D 1 187 ? -24.833 54.663 -46.713 1.000 33.752 164 GLY DDD O 1
ATOM 8818 N N . PHE D 1 188 ? -26.750 54.279 -47.888 1.000 34.793 165 PHE DDD N 1
ATOM 8819 C CA . PHE D 1 188 ? -26.619 55.364 -48.888 1.000 34.266 165 PHE DDD CA 1
ATOM 8820 C C . PHE D 1 188 ? -28.015 55.654 -49.415 1.000 35.583 165 PHE DDD C 1
ATOM 8821 O O . PHE D 1 188 ? -28.579 54.812 -50.157 1.000 36.076 165 PHE DDD O 1
ATOM 8829 N N . GLU D 1 189 ? -28.560 56.787 -48.964 1.000 36.739 166 GLU DDD N 1
ATOM 8830 C CA . GLU D 1 189 ? -29.940 57.235 -49.264 1.000 39.008 166 GLU DDD CA 1
ATOM 8831 C C . GLU D 1 189 ? -29.905 58.716 -49.649 1.000 38.841 166 GLU DDD C 1
ATOM 8832 O O . GLU D 1 189 ? -28.907 59.373 -49.367 1.000 36.855 166 GLU DDD O 1
ATOM 8838 N N . GLY D 1 190 ? -30.999 59.191 -50.247 1.000 40.668 167 GLY DDD N 1
ATOM 8839 C CA . GLY D 1 190 ? -31.234 60.614 -50.535 1.000 41.596 167 GLY DDD CA 1
ATOM 8840 C C . GLY D 1 190 ? -30.224 61.174 -51.516 1.000 39.616 167 GLY DDD C 1
ATOM 8841 O O . GLY D 1 190 ? -29.899 62.361 -51.413 1.000 39.821 167 GLY DDD O 1
ATOM 8842 N N . PHE D 1 191 ? -29.768 60.362 -52.470 1.000 38.576 168 PHE DDD N 1
ATOM 8843 C CA . PHE D 1 191 ? -28.786 60.773 -53.508 1.000 37.530 168 PHE DDD CA 1
ATOM 8844 C C . PHE D 1 191 ? -29.559 61.335 -54.706 1.000 38.772 168 PHE DDD C 1
ATOM 8845 O O . PHE D 1 191 ? -30.789 61.211 -54.768 1.000 39.555 168 PHE DDD O 1
ATOM 8853 N N . TYR D 1 192 ? -28.839 61.959 -55.625 1.000 39.201 169 TYR DDD N 1
ATOM 8854 C CA . TYR D 1 192 ? -29.394 62.588 -56.848 1.000 41.243 169 TYR DDD CA 1
ATOM 8855 C C . TYR D 1 192 ? -29.949 61.500 -57.775 1.000 43.302 169 TYR DDD C 1
ATOM 8856 O O . TYR D 1 192 ? -29.233 60.523 -58.041 1.000 42.981 169 TYR DDD O 1
ATOM 8865 N N . ARG D 1 193 ? -31.193 61.659 -58.231 1.000 45.626 170 ARG DDD N 1
ATOM 8866 C CA . ARG D 1 193 ? -31.872 60.699 -59.134 1.000 48.987 170 ARG DDD CA 1
ATOM 8867 C C . ARG D 1 193 ? -31.981 61.323 -60.526 1.000 50.296 170 ARG DDD C 1
ATOM 8868 O O . ARG D 1 193 ? -32.135 62.550 -60.634 1.000 49.566 170 ARG DDD O 1
ATOM 8876 N N . ASN D 1 194 ? -31.905 60.494 -61.563 1.000 51.237 171 ASN DDD N 1
ATOM 8877 C CA . ASN D 1 194 ? -32.025 60.902 -62.988 1.000 51.766 171 ASN DDD CA 1
ATOM 8878 C C . ASN D 1 194 ? -32.396 59.646 -63.784 1.000 51.201 171 ASN DDD C 1
ATOM 8879 O O . ASN D 1 194 ? -32.466 58.557 -63.171 1.000 49.693 171 ASN DDD O 1
ATOM 8884 N N . GLU D 1 195 ? -32.619 59.791 -65.091 1.000 52.156 172 GLU DDD N 1
ATOM 8885 C CA . GLU D 1 195 ? -33.163 58.719 -65.972 1.000 52.625 172 GLU DDD CA 1
ATOM 8886 C C . GLU D 1 195 ? -32.213 57.506 -66.044 1.000 50.544 172 GLU DDD C 1
ATOM 8887 O O . GLU D 1 195 ? -32.690 56.448 -66.458 1.000 50.918 172 GLU DDD O 1
ATOM 8893 N N . HIS D 1 196 ? -30.932 57.638 -65.681 1.000 48.351 173 HIS DDD N 1
ATOM 8894 C CA . HIS D 1 196 ? -29.938 56.529 -65.738 1.000 46.886 173 HIS DDD CA 1
ATOM 8895 C C . HIS D 1 196 ? -29.593 56.019 -64.327 1.000 45.503 173 HIS DDD C 1
ATOM 8896 O O . HIS D 1 196 ? -28.610 55.241 -64.194 1.000 43.705 173 HIS DDD O 1
ATOM 8903 N N . THR D 1 197 ? -30.373 56.409 -63.310 1.000 45.537 174 THR DDD N 1
ATOM 8904 C CA . THR D 1 197 ? -30.117 56.043 -61.894 1.000 44.318 174 THR DDD CA 1
ATOM 8905 C C . THR D 1 197 ? -31.065 54.915 -61.478 1.000 44.988 174 THR DDD C 1
ATOM 8906 O O . THR D 1 197 ? -32.267 55.180 -61.354 1.000 45.896 174 THR DDD O 1
ATOM 8910 N N . THR D 1 198 ? -30.530 53.710 -61.286 1.000 44.247 175 THR DDD N 1
ATOM 8911 C CA . THR D 1 198 ? -31.296 52.489 -60.924 1.000 45.229 175 THR DDD CA 1
ATOM 8912 C C . THR D 1 198 ? -30.969 52.061 -59.489 1.000 44.414 175 THR DDD C 1
ATOM 8913 O O . THR D 1 198 ? -31.656 51.167 -58.991 1.000 45.325 175 THR DDD O 1
ATOM 8917 N N . LEU D 1 199 ? -29.955 52.652 -58.859 1.000 43.144 176 LEU DDD N 1
ATOM 8918 C CA . LEU D 1 199 ? -29.497 52.233 -57.510 1.000 42.567 176 LEU DDD CA 1
ATOM 8919 C C . LEU D 1 199 ? -30.661 52.391 -56.534 1.000 44.104 176 LEU DDD C 1
ATOM 8920 O O . LEU D 1 199 ? -31.246 53.462 -56.448 1.000 42.962 176 LEU DDD O 1
ATOM 8925 N N . PRO D 1 200 ? -31.057 51.341 -55.784 1.000 45.295 177 PRO DDD N 1
ATOM 8926 C CA . PRO D 1 200 ? -32.037 51.517 -54.715 1.000 46.944 177 PRO DDD CA 1
ATOM 8927 C C . PRO D 1 200 ? -31.425 52.264 -53.521 1.000 46.708 177 PRO DDD C 1
ATOM 8928 O O . PRO D 1 200 ? -30.207 52.231 -53.315 1.000 45.246 177 PRO DDD O 1
ATOM 8932 N N . GLU D 1 201 ? -32.284 52.942 -52.764 1.000 48.385 178 GLU DDD N 1
ATOM 8933 C CA . GLU D 1 201 ? -31.933 53.494 -51.431 1.000 48.552 178 GLU DDD CA 1
ATOM 8934 C C . GLU D 1 201 ? -31.664 52.295 -50.514 1.000 47.124 178 GLU DDD C 1
ATOM 8935 O O . GLU D 1 201 ? -32.439 51.324 -50.573 1.000 46.854 178 GLU DDD O 1
ATOM 8941 N N . ARG D 1 202 ? -30.609 52.350 -49.708 1.000 45.561 179 ARG DDD N 1
ATOM 8942 C CA . ARG D 1 202 ? -30.268 51.267 -48.750 1.000 45.162 179 ARG DDD CA 1
ATOM 8943 C C . ARG D 1 202 ? -29.891 51.894 -47.406 1.000 44.158 179 ARG DDD C 1
ATOM 8944 O O . ARG D 1 202 ? -29.158 52.904 -47.415 1.000 43.098 179 ARG DDD O 1
ATOM 8952 N N . ASN D 1 203 ? -30.345 51.308 -46.298 1.000 44.145 180 ASN DDD N 1
ATOM 8953 C CA . ASN D 1 203 ? -29.965 51.796 -44.944 1.000 43.755 180 ASN DDD CA 1
ATOM 8954 C C . ASN D 1 203 ? -29.233 50.707 -44.151 1.000 42.558 180 ASN DDD C 1
ATOM 8955 O O . ASN D 1 203 ? -28.945 50.963 -42.965 1.000 42.260 180 ASN DDD O 1
ATOM 8960 N N A ASP D 1 204 ? -28.873 49.554 -44.748 0.580 41.725 181 ASP DDD N 1
ATOM 8961 N N B ASP D 1 204 ? -29.157 49.520 -44.745 0.420 41.819 181 ASP DDD N 1
ATOM 8962 C CA A ASP D 1 204 ? -28.230 48.443 -43.977 0.580 41.182 181 ASP DDD CA 1
ATOM 8963 C CA B ASP D 1 204 ? -28.353 48.379 -44.264 0.420 40.841 181 ASP DDD CA 1
ATOM 8964 C C A ASP D 1 204 ? -27.356 47.504 -44.831 0.580 39.650 181 ASP DDD C 1
ATOM 8965 C C B ASP D 1 204 ? -27.558 47.881 -45.466 0.420 39.051 181 ASP DDD C 1
ATOM 8966 O O A ASP D 1 204 ? -27.599 46.269 -44.815 0.580 40.243 181 ASP DDD O 1
ATOM 8967 O O B ASP D 1 204 ? -28.146 47.665 -46.542 0.420 39.037 181 ASP DDD O 1
ATOM 8976 N N A ARG D 1 205 ? -26.272 48.025 -45.394 0.580 37.111 182 ARG DDD N 1
ATOM 8977 N N B ARG D 1 205 ? -26.254 47.766 -45.275 0.420 37.025 182 ARG DDD N 1
ATOM 8978 C CA A ARG D 1 205 ? -25.336 47.268 -46.268 0.580 35.740 182 ARG DDD CA 1
ATOM 8979 C CA B ARG D 1 205 ? -25.328 47.191 -46.268 0.420 35.777 182 ARG DDD CA 1
ATOM 8980 C C A ARG D 1 205 ? -24.028 46.949 -45.530 0.580 34.401 182 ARG DDD C 1
ATOM 8981 C C B ARG D 1 205 ? -23.997 46.974 -45.564 0.420 34.436 182 ARG DDD C 1
ATOM 8982 O O A ARG D 1 205 ? -23.766 47.551 -44.460 0.580 33.484 182 ARG DDD O 1
ATOM 8983 O O B ARG D 1 205 ? -23.722 47.639 -44.542 0.420 33.695 182 ARG DDD O 1
ATOM 8998 N N . ILE D 1 206 ? -23.213 46.061 -46.111 1.000 33.693 183 ILE DDD N 1
ATOM 8999 C CA . ILE D 1 206 ? -21.806 45.872 -45.691 1.000 32.705 183 ILE DDD CA 1
ATOM 9000 C C . ILE D 1 206 ? -21.002 47.060 -46.226 1.000 31.581 183 ILE DDD C 1
ATOM 9001 O O . ILE D 1 206 ? -21.121 47.374 -47.431 1.000 31.517 183 ILE DDD O 1
ATOM 9006 N N . LEU D 1 207 ? -20.243 47.716 -45.349 1.000 31.248 184 LEU DDD N 1
ATOM 9007 C CA . LEU D 1 207 ? -19.270 48.763 -45.735 1.000 30.968 184 LEU DDD CA 1
ATOM 9008 C C . LEU D 1 207 ? -17.881 48.113 -45.732 1.000 30.263 184 LEU DDD C 1
ATOM 9009 O O . LEU D 1 207 ? -17.338 47.856 -44.652 1.000 29.501 184 LEU DDD O 1
ATOM 9014 N N . CYS D 1 208 ? -17.349 47.867 -46.919 1.000 30.369 185 CYS DDD N 1
ATOM 9015 C CA . CYS D 1 208 ? -16.021 47.247 -47.118 1.000 30.681 185 CYS DDD CA 1
ATOM 9016 C C . CYS D 1 208 ? -15.176 48.222 -47.934 1.000 30.875 185 CYS DDD C 1
ATOM 9017 O O . CYS D 1 208 ? -15.598 48.584 -49.042 1.000 30.675 185 CYS DDD O 1
ATOM 9020 N N . GLY D 1 209 ? -14.057 48.647 -47.362 1.000 31.500 186 GLY DDD N 1
ATOM 9021 C CA . GLY D 1 209 ? -13.180 49.669 -47.954 1.000 31.316 186 GLY DDD CA 1
ATOM 9022 C C . GLY D 1 209 ? -11.721 49.271 -47.865 1.000 31.425 186 GLY DDD C 1
ATOM 9023 O O . GLY D 1 209 ? -11.303 48.765 -46.802 1.000 31.460 186 GLY DDD O 1
ATOM 9024 N N . GLU D 1 210 ? -10.982 49.502 -48.946 1.000 31.263 187 GLU DDD N 1
ATOM 9025 C CA . GLU D 1 210 ? -9.512 49.481 -48.978 1.000 31.474 187 GLU DDD CA 1
ATOM 9026 C C . GLU D 1 210 ? -9.072 50.941 -48.938 1.000 29.953 187 GLU DDD C 1
ATOM 9027 O O . GLU D 1 210 ? -9.482 51.716 -49.834 1.000 28.985 187 GLU DDD O 1
ATOM 9033 N N . PHE D 1 211 ? -8.309 51.296 -47.917 1.000 28.784 188 PHE DDD N 1
ATOM 9034 C CA . PHE D 1 211 ? -7.945 52.691 -47.594 1.000 28.533 188 PHE DDD CA 1
ATOM 9035 C C . PHE D 1 211 ? -6.499 52.957 -47.989 1.000 28.458 188 PHE DDD C 1
ATOM 9036 O O . PHE D 1 211 ? -5.620 52.117 -47.743 1.000 27.382 188 PHE DDD O 1
ATOM 9044 N N . PHE D 1 212 ? -6.294 54.118 -48.601 1.000 27.283 189 PHE DDD N 1
ATOM 9045 C CA . PHE D 1 212 ? -4.990 54.789 -48.739 1.000 28.397 189 PHE DDD CA 1
ATOM 9046 C C . PHE D 1 212 ? -5.110 56.066 -47.906 1.000 28.656 189 PHE DDD C 1
ATOM 9047 O O . PHE D 1 212 ? -6.077 56.819 -48.146 1.000 28.773 189 PHE DDD O 1
ATOM 9055 N N . CYS D 1 213 ? -4.250 56.243 -46.911 1.000 28.765 190 CYS DDD N 1
ATOM 9056 C CA . CYS D 1 213 ? -4.254 57.429 -46.018 1.000 30.012 190 CYS DDD CA 1
ATOM 9057 C C . CYS D 1 213 ? -2.850 58.027 -46.018 1.000 29.305 190 CYS DDD C 1
ATOM 9058 O O . CYS D 1 213 ? -1.855 57.278 -45.862 1.000 29.243 190 CYS DDD O 1
ATOM 9061 N N . LYS D 1 214 ? -2.757 59.327 -46.255 1.000 29.149 191 LYS DDD N 1
ATOM 9062 C CA . LYS D 1 214 ? -1.450 60.005 -46.288 1.000 29.360 191 LYS DDD CA 1
ATOM 9063 C C . LYS D 1 214 ? -1.613 61.344 -45.574 1.000 29.688 191 LYS DDD C 1
ATOM 9064 O O . LYS D 1 214 ? -2.601 62.042 -45.843 1.000 29.442 191 LYS DDD O 1
ATOM 9070 N N . TRP D 1 215 ? -0.691 61.667 -44.682 1.000 29.698 192 TRP DDD N 1
ATOM 9071 C CA . TRP D 1 215 ? -0.778 62.935 -43.923 1.000 30.687 192 TRP DDD CA 1
ATOM 9072 C C . TRP D 1 215 ? 0.573 63.629 -43.906 1.000 32.074 192 TRP DDD C 1
ATOM 9073 O O . TRP D 1 215 ? 1.608 62.966 -43.938 1.000 31.817 192 TRP DDD O 1
ATOM 9084 N N . SER D 1 216 ? 0.523 64.949 -43.853 1.000 33.834 193 SER DDD N 1
ATOM 9085 C CA . SER D 1 216 ? 1.713 65.824 -43.846 1.000 36.202 193 SER DDD CA 1
ATOM 9086 C C . SER D 1 216 ? 1.946 66.346 -42.425 1.000 36.664 193 SER DDD C 1
ATOM 9087 O O . SER D 1 216 ? 0.977 66.761 -41.730 1.000 36.540 193 SER DDD O 1
ATOM 9090 N N . TYR D 1 217 ? 3.208 66.322 -42.018 1.000 37.365 194 TYR DDD N 1
ATOM 9091 C CA . TYR D 1 217 ? 3.703 66.933 -40.766 1.000 38.521 194 TYR DDD CA 1
ATOM 9092 C C . TYR D 1 217 ? 4.258 68.331 -41.072 1.000 39.761 194 TYR DDD C 1
ATOM 9093 O O . TYR D 1 217 ? 4.636 69.038 -40.131 1.000 41.447 194 TYR DDD O 1
ATOM 9102 N N . GLY D 1 218 ? 4.285 68.707 -42.350 1.000 56.817 195 GLY DDD N 1
ATOM 9103 C CA . GLY D 1 218 ? 5.026 69.878 -42.852 1.000 57.871 195 GLY DDD CA 1
ATOM 9104 C C . GLY D 1 218 ? 6.496 69.741 -42.517 1.000 58.052 195 GLY DDD C 1
ATOM 9105 O O . GLY D 1 218 ? 7.095 68.685 -42.864 1.000 56.031 195 GLY DDD O 1
ATOM 9106 N N . GLU D 1 219 ? 7.055 70.735 -41.818 1.000 59.872 196 GLU DDD N 1
ATOM 9107 C CA . GLU D 1 219 ? 8.506 70.799 -41.479 1.000 60.953 196 GLU DDD CA 1
ATOM 9108 C C . GLU D 1 219 ? 8.758 70.283 -40.057 1.000 62.135 196 GLU DDD C 1
ATOM 9109 O O . GLU D 1 219 ? 9.936 70.126 -39.690 1.000 62.220 196 GLU DDD O 1
ATOM 9115 N N . CYS D 1 220 ? 7.708 70.059 -39.265 1.000 63.782 197 CYS DDD N 1
ATOM 9116 C CA . CYS D 1 220 ? 7.841 69.578 -37.865 1.000 65.357 197 CYS DDD CA 1
ATOM 9117 C C . CYS D 1 220 ? 8.388 68.141 -37.869 1.000 64.229 197 CYS DDD C 1
ATOM 9118 O O . CYS D 1 220 ? 7.771 67.286 -38.535 1.000 63.355 197 CYS DDD O 1
ATOM 9121 N N . ARG D 1 221 ? 9.504 67.885 -37.176 1.000 64.251 198 ARG DDD N 1
ATOM 9122 C CA . ARG D 1 221 ? 10.133 66.533 -37.093 1.000 64.099 198 ARG DDD CA 1
ATOM 9123 C C . ARG D 1 221 ? 10.801 66.319 -35.729 1.000 65.312 198 ARG DDD C 1
ATOM 9124 O O . ARG D 1 221 ? 11.771 65.539 -35.663 1.000 65.483 198 ARG DDD O 1
ATOM 9132 N N . ASP D 1 222 ? 10.255 66.919 -34.671 1.000 66.293 199 ASP DDD N 1
ATOM 9133 C CA . ASP D 1 222 ? 10.849 66.906 -33.302 1.000 67.332 199 ASP DDD CA 1
ATOM 9134 C C . ASP D 1 222 ? 10.226 65.793 -32.439 1.000 66.344 199 ASP DDD C 1
ATOM 9135 O O . ASP D 1 222 ? 10.627 65.698 -31.262 1.000 67.264 199 ASP DDD O 1
ATOM 9140 N N . PHE D 1 223 ? 9.307 64.976 -32.980 1.000 63.467 200 PHE DDD N 1
ATOM 9141 C CA . PHE D 1 223 ? 8.455 64.039 -32.190 1.000 62.609 200 PHE DDD CA 1
ATOM 9142 C C . PHE D 1 223 ? 8.778 62.587 -32.552 1.000 61.160 200 PHE DDD C 1
ATOM 9143 O O . PHE D 1 223 ? 9.597 62.356 -33.466 1.000 59.018 200 PHE DDD O 1
ATOM 9151 N N . ASP D 1 224 ? 8.185 61.646 -31.814 1.000 42.278 201 ASP DDD N 1
ATOM 9152 C CA . ASP D 1 224 ? 8.379 60.189 -32.013 1.000 41.443 201 ASP DDD CA 1
ATOM 9153 C C . ASP D 1 224 ? 7.514 59.757 -33.211 1.000 38.928 201 ASP DDD C 1
ATOM 9154 O O . ASP D 1 224 ? 6.272 59.651 -33.075 1.000 37.656 201 ASP DDD O 1
ATOM 9159 N N . PHE D 1 225 ? 8.151 59.556 -34.364 1.000 37.249 202 PHE DDD N 1
ATOM 9160 C CA . PHE D 1 225 ? 7.468 59.221 -35.639 1.000 36.301 202 PHE DDD CA 1
ATOM 9161 C C . PHE D 1 225 ? 6.672 57.919 -35.459 1.000 36.000 202 PHE DDD C 1
ATOM 9162 O O . PHE D 1 225 ? 5.525 57.848 -35.922 1.000 35.204 202 PHE DDD O 1
ATOM 9170 N N . ASP D 1 226 ? 7.239 56.919 -34.784 1.000 36.798 203 ASP DDD N 1
ATOM 9171 C CA . ASP D 1 226 ? 6.574 55.593 -34.610 1.000 37.813 203 ASP DDD CA 1
ATOM 9172 C C . ASP D 1 226 ? 5.326 55.758 -33.742 1.000 37.684 203 ASP DDD C 1
ATOM 9173 O O . ASP D 1 226 ? 4.267 55.218 -34.104 1.000 37.046 203 ASP DDD O 1
ATOM 9178 N N . CYS D 1 227 ? 5.442 56.513 -32.650 1.000 39.036 204 CYS DDD N 1
ATOM 9179 C CA . CYS D 1 227 ? 4.336 56.761 -31.694 1.000 39.932 204 CYS DDD CA 1
ATOM 9180 C C . CYS D 1 227 ? 3.174 57.474 -32.402 1.000 38.254 204 CYS DDD C 1
ATOM 9181 O O . CYS D 1 227 ? 2.002 57.035 -32.255 1.000 37.715 204 CYS DDD O 1
ATOM 9184 N N . ILE D 1 228 ? 3.465 58.525 -33.167 1.000 36.703 205 ILE DDD N 1
ATOM 9185 C CA . ILE D 1 228 ? 2.410 59.314 -33.860 1.000 35.963 205 ILE DDD CA 1
ATOM 9186 C C . ILE D 1 228 ? 1.781 58.455 -34.964 1.000 33.569 205 ILE DDD C 1
ATOM 9187 O O . ILE D 1 228 ? 0.553 58.509 -35.121 1.000 32.413 205 ILE DDD O 1
ATOM 9192 N N . TRP D 1 229 ? 2.586 57.698 -35.709 1.000 32.409 206 TRP DDD N 1
ATOM 9193 C CA . TRP D 1 229 ? 2.047 56.837 -36.786 1.000 31.712 206 TRP DDD CA 1
ATOM 9194 C C . TRP D 1 229 ? 1.021 55.863 -36.188 1.000 31.744 206 TRP DDD C 1
ATOM 9195 O O . TRP D 1 229 ? -0.092 55.766 -36.734 1.000 30.510 206 TRP DDD O 1
ATOM 9206 N N . SER D 1 230 ? 1.363 55.210 -35.078 1.000 33.046 207 SER DDD N 1
ATOM 9207 C CA . SER D 1 230 ? 0.485 54.229 -34.383 1.000 34.038 207 SER DDD CA 1
ATOM 9208 C C . SER D 1 230 ? -0.802 54.914 -33.935 1.000 34.157 207 SER DDD C 1
ATOM 9209 O O . SER D 1 230 ? -1.889 54.309 -34.056 1.000 33.311 207 SER DDD O 1
ATOM 9212 N N . LYS D 1 231 ? -0.682 56.147 -33.436 1.000 34.730 208 LYS DDD N 1
ATOM 9213 C CA . LYS D 1 231 ? -1.852 56.901 -32.937 1.000 35.248 208 LYS DDD CA 1
ATOM 9214 C C . LYS D 1 231 ? -2.798 57.205 -34.108 1.000 33.514 208 LYS DDD C 1
ATOM 9215 O O . LYS D 1 231 ? -4.026 57.060 -33.938 1.000 32.787 208 LYS DDD O 1
ATOM 9221 N N . VAL D 1 232 ? -2.257 57.632 -35.256 1.000 32.074 209 VAL DDD N 1
ATOM 9222 C CA . VAL D 1 232 ? -3.078 57.945 -36.459 1.000 31.480 209 VAL DDD CA 1
ATOM 9223 C C . VAL D 1 232 ? -3.787 56.655 -36.903 1.000 30.656 209 VAL DDD C 1
ATOM 9224 O O . VAL D 1 232 ? -4.999 56.702 -37.193 1.000 29.568 209 VAL DDD O 1
ATOM 9228 N N . ARG D 1 233 ? -3.073 55.530 -36.933 1.000 30.682 210 ARG DDD N 1
ATOM 9229 C CA . ARG D 1 233 ? -3.687 54.242 -37.345 1.000 30.978 210 ARG DDD CA 1
ATOM 9230 C C . ARG D 1 233 ? -4.875 53.923 -36.425 1.000 31.633 210 ARG DDD C 1
ATOM 9231 O O . ARG D 1 233 ? -5.945 53.543 -36.936 1.000 30.834 210 ARG DDD O 1
ATOM 9239 N N . GLU D 1 234 ? -4.688 54.061 -35.117 1.000 33.718 211 GLU DDD N 1
ATOM 9240 C CA . GLU D 1 234 ? -5.755 53.827 -34.102 1.000 35.903 211 GLU DDD CA 1
ATOM 9241 C C . GLU D 1 234 ? -6.970 54.709 -34.406 1.000 34.501 211 GLU DDD C 1
ATOM 9242 O O . GLU D 1 234 ? -8.093 54.207 -34.361 1.000 33.699 211 GLU DDD O 1
ATOM 9248 N N . CYS D 1 235 ? -6.757 55.988 -34.711 1.000 33.922 212 CYS DDD N 1
ATOM 9249 C CA . CYS D 1 235 ? -7.861 56.931 -35.043 1.000 33.980 212 CYS DDD CA 1
ATOM 9250 C C . CYS D 1 235 ? -8.618 56.442 -36.276 1.000 32.303 212 CYS DDD C 1
ATOM 9251 O O . CYS D 1 235 ? -9.848 56.508 -36.260 1.000 32.360 212 CYS DDD O 1
ATOM 9254 N N . ILE D 1 236 ? -7.914 55.991 -37.317 1.000 31.187 213 ILE DDD N 1
ATOM 9255 C CA . ILE D 1 236 ? -8.562 55.494 -38.567 1.000 30.779 213 ILE DDD CA 1
ATOM 9256 C C . ILE D 1 236 ? -9.491 54.329 -38.204 1.000 30.705 213 ILE DDD C 1
ATOM 9257 O O . ILE D 1 236 ? -10.667 54.384 -38.598 1.000 30.548 213 ILE DDD O 1
ATOM 9262 N N . LEU D 1 237 ? -8.991 53.322 -37.479 1.000 31.271 214 LEU DDD N 1
ATOM 9263 C CA . LEU D 1 237 ? -9.792 52.118 -37.119 1.000 32.360 214 LEU DDD CA 1
ATOM 9264 C C . LEU D 1 237 ? -11.004 52.522 -36.255 1.000 32.858 214 LEU DDD C 1
ATOM 9265 O O . LEU D 1 237 ? -12.129 52.077 -36.562 1.000 32.329 214 LEU DDD O 1
ATOM 9270 N N . GLU D 1 238 ? -10.793 53.342 -35.225 1.000 33.997 215 GLU DDD N 1
ATOM 9271 C CA . GLU D 1 238 ? -11.877 53.739 -34.280 1.000 35.253 215 GLU DDD CA 1
ATOM 9272 C C . GLU D 1 238 ? -12.938 54.588 -34.993 1.000 32.995 215 GLU DDD C 1
ATOM 9273 O O . GLU D 1 238 ? -14.135 54.339 -34.755 1.000 32.760 215 GLU DDD O 1
ATOM 9279 N N . ALA D 1 239 ? -12.535 55.533 -35.848 1.000 31.741 216 ALA DDD N 1
ATOM 9280 C CA . ALA D 1 239 ? -13.486 56.412 -36.568 1.000 31.102 216 ALA DDD CA 1
ATOM 9281 C C . ALA D 1 239 ? -14.260 55.571 -37.581 1.000 30.159 216 ALA DDD C 1
ATOM 9282 O O . ALA D 1 239 ? -15.465 55.737 -37.707 1.000 30.314 216 ALA DDD O 1
ATOM 9284 N N . PHE D 1 240 ? -13.594 54.632 -38.258 1.000 29.132 217 PHE DDD N 1
ATOM 9285 C CA . PHE D 1 240 ? -14.262 53.727 -39.219 1.000 28.584 217 PHE DDD CA 1
ATOM 9286 C C . PHE D 1 240 ? -15.361 52.938 -38.501 1.000 28.507 217 PHE DDD C 1
ATOM 9287 O O . PHE D 1 240 ? -16.483 52.836 -39.036 1.000 28.942 217 PHE DDD O 1
ATOM 9295 N N . SER D 1 241 ? -15.037 52.392 -37.334 1.000 34.404 218 SER DDD N 1
ATOM 9296 C CA . SER D 1 241 ? -15.814 51.317 -36.659 1.000 33.872 218 SER DDD CA 1
ATOM 9297 C C . SER D 1 241 ? -16.900 51.904 -35.768 1.000 34.227 218 SER DDD C 1
ATOM 9298 O O . SER D 1 241 ? -17.962 51.281 -35.650 1.000 33.806 218 SER DDD O 1
ATOM 9301 N N . GLY D 1 242 ? -16.622 53.049 -35.144 1.000 35.776 219 GLY DDD N 1
ATOM 9302 C CA . GLY D 1 242 ? -17.422 53.559 -34.015 1.000 37.372 219 GLY DDD CA 1
ATOM 9303 C C . GLY D 1 242 ? -17.194 52.707 -32.769 1.000 38.036 219 GLY DDD C 1
ATOM 9304 O O . GLY D 1 242 ? -16.413 51.755 -32.796 1.000 37.541 219 GLY DDD O 1
ATOM 9305 N N . PRO D 1 243 ? -17.873 53.022 -31.644 1.000 39.901 220 PRO DDD N 1
ATOM 9306 C CA . PRO D 1 243 ? -17.667 52.292 -30.390 1.000 40.600 220 PRO DDD CA 1
ATOM 9307 C C . PRO D 1 243 ? -17.999 50.808 -30.523 1.000 39.457 220 PRO DDD C 1
ATOM 9308 O O . PRO D 1 243 ? -18.905 50.435 -31.253 1.000 38.756 220 PRO DDD O 1
ATOM 9312 N N . PRO D 1 244 ? -17.261 49.916 -29.830 1.000 40.121 221 PRO DDD N 1
ATOM 9313 C CA . PRO D 1 244 ? -17.381 48.471 -30.061 1.000 39.777 221 PRO DDD CA 1
ATOM 9314 C C . PRO D 1 244 ? -18.714 47.834 -29.643 1.000 40.847 221 PRO DDD C 1
ATOM 9315 O O . PRO D 1 244 ? -19.006 46.764 -30.133 1.000 40.370 221 PRO DDD O 1
ATOM 9319 N N . ASP D 1 245 ? -19.489 48.506 -28.789 1.000 42.881 222 ASP DDD N 1
ATOM 9320 C CA . ASP D 1 245 ? -20.766 47.995 -28.223 1.000 45.452 222 ASP DDD CA 1
ATOM 9321 C C . ASP D 1 245 ? -21.977 48.342 -29.112 1.000 45.429 222 ASP DDD C 1
ATOM 9322 O O . ASP D 1 245 ? -23.054 47.765 -28.873 1.000 46.615 222 ASP DDD O 1
ATOM 9327 N N . CYS D 1 246 ? -21.864 49.271 -30.061 1.000 43.911 223 CYS DDD N 1
ATOM 9328 C CA . CYS D 1 246 ? -23.037 49.750 -30.843 1.000 44.999 223 CYS DDD CA 1
ATOM 9329 C C . CYS D 1 246 ? -22.652 50.215 -32.253 1.000 42.812 223 CYS DDD C 1
ATOM 9330 O O . CYS D 1 246 ? -23.545 50.251 -33.112 1.000 43.039 223 CYS DDD O 1
ATOM 9333 N N . GLY D 1 247 ? -21.385 50.567 -32.484 1.000 41.002 224 GLY DDD N 1
ATOM 9334 C CA . GLY D 1 247 ? -20.923 51.147 -33.753 1.000 39.560 224 GLY DDD CA 1
ATOM 9335 C C . GLY D 1 247 ? -21.483 52.540 -33.967 1.000 40.192 224 GLY DDD C 1
ATOM 9336 O O . GLY D 1 247 ? -21.928 53.158 -32.995 1.000 41.055 224 GLY DDD O 1
ATOM 9337 N N . GLU D 1 248 ? -21.454 53.013 -35.211 1.000 39.556 225 GLU DDD N 1
ATOM 9338 C CA . GLU D 1 248 ? -21.901 54.376 -35.595 1.000 41.027 225 GLU DDD CA 1
ATOM 9339 C C . GLU D 1 248 ? -22.392 54.334 -37.037 1.000 38.984 225 GLU DDD C 1
ATOM 9340 O O . GLU D 1 248 ? -21.654 53.790 -37.901 1.000 36.804 225 GLU DDD O 1
ATOM 9346 N N . TYR D 1 249 ? -23.568 54.906 -37.297 1.000 38.832 226 TYR DDD N 1
ATOM 9347 C CA . TYR D 1 249 ? -24.191 54.855 -38.639 1.000 38.104 226 TYR DDD CA 1
ATOM 9348 C C . TYR D 1 249 ? -23.364 55.692 -39.612 1.000 36.932 226 TYR DDD C 1
ATOM 9349 O O . TYR D 1 249 ? -23.044 56.850 -39.307 1.000 38.406 226 TYR DDD O 1
ATOM 9358 N N . SER D 1 250 ? -23.029 55.102 -40.757 1.000 35.033 227 SER DDD N 1
ATOM 9359 C CA . SER D 1 250 ? -22.395 55.783 -41.911 1.000 34.628 227 SER DDD CA 1
ATOM 9360 C C . SER D 1 250 ? -23.437 56.004 -42.998 1.000 34.296 227 SER DDD C 1
ATOM 9361 O O . SER D 1 250 ? -24.002 55.039 -43.503 1.000 33.379 227 SER DDD O 1
ATOM 9364 N N . PRO D 1 251 ? -23.724 57.277 -43.371 1.000 35.244 228 PRO DDD N 1
ATOM 9365 C CA . PRO D 1 251 ? -24.687 57.578 -44.438 1.000 35.157 228 PRO DDD CA 1
ATOM 9366 C C . PRO D 1 251 ? -24.094 57.581 -45.852 1.000 34.057 228 PRO DDD C 1
ATOM 9367 O O . PRO D 1 251 ? -24.840 57.755 -46.782 1.000 34.102 228 PRO DDD O 1
ATOM 9371 N N . SER D 1 252 ? -22.776 57.377 -45.980 1.000 33.432 229 SER DDD N 1
ATOM 9372 C CA . SER D 1 252 ? -22.052 57.271 -47.269 1.000 32.957 229 SER DDD CA 1
ATOM 9373 C C . SER D 1 252 ? -20.588 56.923 -47.001 1.000 33.252 229 SER DDD C 1
ATOM 9374 O O . SER D 1 252 ? -20.106 57.200 -45.900 1.000 33.223 229 SER DDD O 1
ATOM 9377 N N . TYR D 1 253 ? -19.909 56.397 -48.015 1.000 27.576 230 TYR DDD N 1
ATOM 9378 C CA . TYR D 1 253 ? -18.435 56.203 -48.004 1.000 27.053 230 TYR DDD CA 1
ATOM 9379 C C . TYR D 1 253 ? -17.774 57.552 -47.731 1.000 27.297 230 TYR DDD C 1
ATOM 9380 O O . TYR D 1 253 ? -16.838 57.617 -46.919 1.000 26.259 230 TYR DDD O 1
ATOM 9389 N N . GLN D 1 254 ? -18.280 58.597 -48.382 1.000 28.669 231 GLN DDD N 1
ATOM 9390 C CA . GLN D 1 254 ? -17.736 59.975 -48.313 1.000 29.214 231 GLN DDD CA 1
ATOM 9391 C C . GLN D 1 254 ? -17.794 60.457 -46.855 1.000 30.019 231 GLN DDD C 1
ATOM 9392 O O . GLN D 1 254 ? -16.773 60.999 -46.356 1.000 29.790 231 GLN DDD O 1
ATOM 9398 N N . ARG D 1 255 ? -18.913 60.237 -46.166 1.000 31.125 232 ARG DDD N 1
ATOM 9399 C CA . ARG D 1 255 ? -19.059 60.698 -44.764 1.000 32.559 232 ARG DDD CA 1
ATOM 9400 C C . ARG D 1 255 ? -18.077 59.919 -43.881 1.000 31.142 232 ARG DDD C 1
ATOM 9401 O O . ARG D 1 255 ? -17.483 60.516 -42.981 1.000 31.593 232 ARG DDD O 1
ATOM 9409 N N . THR D 1 256 ? -17.886 58.632 -44.138 1.000 30.179 233 THR DDD N 1
ATOM 9410 C CA . THR D 1 256 ? -16.933 57.795 -43.363 1.000 29.757 233 THR DDD CA 1
ATOM 9411 C C . THR D 1 256 ? -15.514 58.347 -43.565 1.000 28.988 233 THR DDD C 1
ATOM 9412 O O . THR D 1 256 ? -14.776 58.461 -42.573 1.000 29.073 233 THR DDD O 1
ATOM 9416 N N . VAL D 1 257 ? -15.158 58.740 -44.781 1.000 28.519 234 VAL DDD N 1
ATOM 9417 C CA . VAL D 1 257 ? -13.829 59.354 -45.052 1.000 28.498 234 VAL DDD CA 1
ATOM 9418 C C . VAL D 1 257 ? -13.697 60.612 -44.180 1.000 29.474 234 VAL DDD C 1
ATOM 9419 O O . VAL D 1 257 ? -12.660 60.781 -43.525 1.000 29.493 234 VAL DDD O 1
ATOM 9423 N N . ASN D 1 258 ? -14.724 61.451 -44.160 1.000 30.830 235 ASN DDD N 1
ATOM 9424 C CA . ASN D 1 258 ? -14.717 62.702 -43.358 1.000 32.243 235 ASN DDD CA 1
ATOM 9425 C C . ASN D 1 258 ? -14.557 62.375 -41.866 1.000 33.026 235 ASN DDD C 1
ATOM 9426 O O . ASN D 1 258 ? -13.748 63.044 -41.208 1.000 33.869 235 ASN DDD O 1
ATOM 9431 N N . CYS D 1 259 ? -15.291 61.393 -41.343 1.000 33.877 236 CYS DDD N 1
ATOM 9432 C CA . CYS D 1 259 ? -15.228 60.992 -39.910 1.000 35.514 236 CYS DDD CA 1
ATOM 9433 C C . CYS D 1 259 ? -13.795 60.580 -39.564 1.000 33.782 236 CYS DDD C 1
ATOM 9434 O O . CYS D 1 259 ? -13.292 61.011 -38.520 1.000 33.935 236 CYS DDD O 1
ATOM 9437 N N . ILE D 1 260 ? -13.158 59.790 -40.426 1.000 31.472 237 ILE DDD N 1
ATOM 9438 C CA . ILE D 1 260 ? -11.740 59.370 -40.250 1.000 30.830 237 ILE DDD CA 1
ATOM 9439 C C . ILE D 1 260 ? -10.846 60.618 -40.206 1.000 30.558 237 ILE DDD C 1
ATOM 9440 O O . ILE D 1 260 ? -10.054 60.741 -39.264 1.000 30.573 237 ILE DDD O 1
ATOM 9445 N N . GLN D 1 261 ? -10.962 61.504 -41.188 1.000 30.929 238 GLN DDD N 1
ATOM 9446 C CA . GLN D 1 261 ? -10.078 62.695 -41.302 1.000 31.990 238 GLN DDD CA 1
ATOM 9447 C C . GLN D 1 261 ? -10.269 63.588 -40.069 1.000 32.925 238 GLN DDD C 1
ATOM 9448 O O . GLN D 1 261 ? -9.254 64.029 -39.488 1.000 32.610 238 GLN DDD O 1
ATOM 9454 N N . MET D 1 262 ? -11.521 63.825 -39.667 1.000 33.453 239 MET DDD N 1
ATOM 9455 C CA . MET D 1 262 ? -11.819 64.755 -38.548 1.000 35.393 239 MET DDD CA 1
ATOM 9456 C C . MET D 1 262 ? -11.347 64.122 -37.230 1.000 35.481 239 MET DDD C 1
ATOM 9457 O O . MET D 1 262 ? -10.843 64.845 -36.353 1.000 36.312 239 MET DDD O 1
ATOM 9462 N N . CYS D 1 263 ? -11.440 62.802 -37.089 1.000 34.598 240 CYS DDD N 1
ATOM 9463 C CA . CYS D 1 263 ? -10.930 62.101 -35.884 1.000 35.782 240 CYS DDD CA 1
ATOM 9464 C C . CYS D 1 263 ? -9.406 62.292 -35.803 1.000 34.675 240 CYS DDD C 1
ATOM 9465 O O . CYS D 1 263 ? -8.902 62.706 -34.737 1.000 34.989 240 CYS DDD O 1
ATOM 9468 N N . VAL D 1 264 ? -8.683 62.050 -36.897 1.000 33.037 241 VAL DDD N 1
ATOM 9469 C CA . VAL D 1 26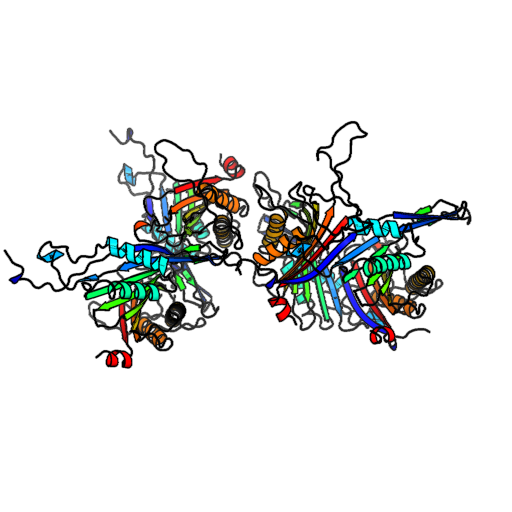4 ? -7.198 62.209 -36.909 1.000 33.119 241 VAL DDD CA 1
ATOM 9470 C C . VAL D 1 264 ? -6.842 63.657 -36.537 1.000 34.372 241 VAL DDD C 1
ATOM 9471 O O . VAL D 1 264 ? -5.979 63.860 -35.658 1.000 35.097 241 VAL DDD O 1
ATOM 9475 N N . LEU D 1 265 ? -7.462 64.635 -37.194 1.000 34.621 242 LEU DDD N 1
ATOM 9476 C CA . LEU D 1 265 ? -7.122 66.058 -36.960 1.000 36.428 242 LEU DDD CA 1
ATOM 9477 C C . LEU D 1 265 ? -7.431 66.439 -35.504 1.000 38.869 242 LEU DDD C 1
ATOM 9478 O O . LEU D 1 265 ? -6.639 67.196 -34.922 1.000 40.496 242 LEU DDD O 1
ATOM 9483 N N . SER D 1 266 ? -8.517 65.926 -34.929 1.000 39.277 243 SER DDD N 1
ATOM 9484 C CA . SER D 1 266 ? -8.937 66.218 -33.538 1.000 41.905 243 SER DDD CA 1
ATOM 9485 C C . SER D 1 266 ? -7.918 65.684 -32.526 1.000 42.589 243 SER DDD C 1
ATOM 9486 O O . SER D 1 266 ? -7.698 66.348 -31.503 1.000 43.984 243 SER DDD O 1
ATOM 9489 N N A ARG D 1 267 ? -7.319 64.519 -32.801 0.500 41.158 244 ARG DDD N 1
ATOM 9490 N N B ARG D 1 267 ? -7.332 64.512 -32.805 0.500 41.078 244 ARG DDD N 1
ATOM 9491 C CA A ARG D 1 267 ? -6.554 63.744 -31.788 0.500 42.573 244 ARG DDD CA 1
ATOM 9492 C CA B ARG D 1 267 ? -6.575 63.710 -31.806 0.500 42.414 244 ARG DDD CA 1
ATOM 9493 C C A ARG D 1 267 ? -5.046 63.844 -32.026 0.500 41.962 244 ARG DDD C 1
ATOM 9494 C C B ARG D 1 267 ? -5.063 63.840 -32.026 0.500 41.888 244 ARG DDD C 1
ATOM 9495 O O A ARG D 1 267 ? -4.303 63.512 -31.100 0.500 43.270 244 ARG DDD O 1
ATOM 9496 O O B ARG D 1 267 ? -4.331 63.572 -31.062 0.500 43.269 244 ARG DDD O 1
ATOM 9511 N N . VAL D 1 268 ? -4.614 64.282 -33.209 1.000 40.368 245 VAL DDD N 1
ATOM 9512 C CA . VAL D 1 268 ? -3.172 64.274 -33.594 1.000 40.021 245 VAL DDD CA 1
ATOM 9513 C C . VAL D 1 268 ? -2.804 65.655 -34.127 1.000 40.452 245 VAL DDD C 1
ATOM 9514 O O . VAL D 1 268 ? -2.903 65.912 -35.327 1.000 39.175 245 VAL DDD O 1
ATOM 9518 N N . PRO D 1 269 ? -2.383 66.573 -33.226 1.000 43.033 246 PRO DDD N 1
ATOM 9519 C CA . PRO D 1 269 ? -2.011 67.938 -33.604 1.000 43.843 246 PRO DDD CA 1
ATOM 9520 C C . PRO D 1 269 ? -0.897 68.001 -34.662 1.000 43.340 246 PRO DDD C 1
ATOM 9521 O O . PRO D 1 269 ? -0.867 68.969 -35.403 1.000 43.662 246 PRO DDD O 1
ATOM 9525 N N . GLN D 1 270 ? -0.019 66.988 -34.717 1.000 42.452 247 GLN DDD N 1
ATOM 9526 C CA . GLN D 1 270 ? 1.151 66.976 -35.641 1.000 41.960 247 GLN DDD CA 1
ATOM 9527 C C . GLN D 1 270 ? 0.664 66.887 -37.092 1.000 39.701 247 GLN DDD C 1
ATOM 9528 O O . GLN D 1 270 ? 1.419 67.265 -38.009 1.000 38.805 247 GLN DDD O 1
ATOM 9534 N N . VAL D 1 271 ? -0.539 66.350 -37.308 1.000 37.759 248 VAL DDD N 1
ATOM 9535 C CA . VAL D 1 271 ? -1.098 66.194 -38.674 1.000 35.979 248 VAL DDD CA 1
ATOM 9536 C C . VAL D 1 271 ? -1.639 67.553 -39.112 1.000 36.830 248 VAL DDD C 1
ATOM 9537 O O . VAL D 1 271 ? -2.532 68.076 -38.418 1.000 36.684 248 VAL DDD O 1
ATOM 9541 N N . GLN D 1 272 ? -1.099 68.092 -40.206 1.000 36.562 249 GLN DDD N 1
ATOM 9542 C CA . GLN D 1 272 ? -1.494 69.410 -40.777 1.000 37.570 249 GLN DDD CA 1
ATOM 9543 C C . GLN D 1 272 ? -2.493 69.205 -41.915 1.000 36.051 249 GLN DDD C 1
ATOM 9544 O O . GLN D 1 272 ? -3.401 70.030 -42.057 1.000 36.118 249 GLN DDD O 1
ATOM 9550 N N . VAL D 1 273 ? -2.288 68.166 -42.730 1.000 33.981 250 VAL DDD N 1
ATOM 9551 C CA . VAL D 1 273 ? -3.078 67.902 -43.960 1.000 33.219 250 VAL DDD CA 1
ATOM 9552 C C . VAL D 1 273 ? -3.252 66.386 -44.038 1.000 31.672 250 VAL DDD C 1
ATOM 9553 O O . VAL D 1 273 ? -2.249 65.677 -43.810 1.000 30.902 250 VAL DDD O 1
ATOM 9557 N N . ILE D 1 274 ? -4.460 65.925 -44.335 1.000 30.803 251 ILE DDD N 1
ATOM 9558 C CA . ILE D 1 274 ? -4.729 64.463 -44.427 1.000 30.140 251 ILE DDD CA 1
ATOM 9559 C C . ILE D 1 274 ? -5.550 64.165 -45.681 1.000 30.067 251 ILE DDD C 1
ATOM 9560 O O . ILE D 1 274 ? -6.576 64.826 -45.928 1.000 30.556 251 ILE DDD O 1
ATOM 9565 N N . GLU D 1 275 ? -5.057 63.197 -46.450 1.000 29.837 252 GLU DDD N 1
ATOM 9566 C CA . GLU D 1 275 ? -5.681 62.669 -47.674 1.000 30.249 252 GLU DDD CA 1
ATOM 9567 C C . GLU D 1 275 ? -6.135 61.249 -47.346 1.000 28.320 252 GLU DDD C 1
ATOM 9568 O O . GLU D 1 275 ? -5.306 60.474 -46.836 1.000 27.904 252 GLU DDD O 1
ATOM 9574 N N . VAL D 1 276 ? -7.390 60.940 -47.622 1.000 27.587 253 VAL DDD N 1
ATOM 9575 C CA . VAL D 1 276 ? -7.913 59.556 -47.495 1.000 26.939 253 VAL DDD CA 1
ATOM 9576 C C . VAL D 1 276 ? -8.592 59.196 -48.808 1.000 27.563 253 VAL DDD C 1
ATOM 9577 O O . VAL D 1 276 ? -9.374 60.021 -49.324 1.000 27.325 253 VAL DDD O 1
ATOM 9581 N N . ILE D 1 277 ? -8.282 58.008 -49.330 1.000 27.282 254 ILE DDD N 1
ATOM 9582 C CA . ILE D 1 277 ? -8.941 57.400 -50.515 1.000 28.048 254 ILE DDD CA 1
ATOM 9583 C C . ILE D 1 277 ? -9.562 56.093 -50.029 1.000 28.208 254 ILE DDD C 1
ATOM 9584 O O . ILE D 1 277 ? -8.824 55.285 -49.404 1.000 27.986 254 ILE DDD O 1
ATOM 9589 N N . LEU D 1 278 ? -10.864 55.946 -50.234 1.000 27.542 255 LEU DDD N 1
ATOM 9590 C CA . LEU D 1 278 ? -11.630 54.731 -49.909 1.000 28.086 255 LEU DDD CA 1
ATOM 9591 C C . LEU D 1 278 ? -12.041 54.077 -51.230 1.000 28.656 255 LEU DDD C 1
ATOM 9592 O O . LEU D 1 278 ? -12.890 54.658 -51.952 1.000 28.048 255 LEU DDD O 1
ATOM 9597 N N . ASN D 1 279 ? -11.479 52.901 -51.521 1.000 28.094 256 ASN DDD N 1
ATOM 9598 C CA . ASN D 1 279 ? -11.923 52.050 -52.651 1.000 28.889 256 ASN DDD CA 1
ATOM 9599 C C . ASN D 1 279 ? -12.887 51.015 -52.074 1.000 29.373 256 ASN DDD C 1
ATOM 9600 O O . ASN D 1 279 ? -12.458 50.212 -51.238 1.000 29.588 256 ASN DDD O 1
ATOM 9605 N N . ASN D 1 280 ? -14.151 51.039 -52.464 1.000 29.552 257 ASN DDD N 1
ATOM 9606 C CA . ASN D 1 280 ? -15.144 50.185 -51.784 1.000 30.838 257 ASN DDD CA 1
ATOM 9607 C C . ASN D 1 280 ? -15.422 48.944 -52.630 1.000 32.447 257 ASN DDD C 1
ATOM 9608 O O . ASN D 1 280 ? -15.180 48.950 -53.853 1.000 32.837 257 ASN DDD O 1
ATOM 9613 N N . ASN D 1 281 ? -15.926 47.916 -51.964 1.000 33.125 258 ASN DDD N 1
ATOM 9614 C CA . ASN D 1 281 ? -16.530 46.719 -52.584 1.000 35.512 258 ASN DDD CA 1
ATOM 9615 C C . ASN D 1 281 ? -17.955 46.594 -52.048 1.000 35.027 258 ASN DDD C 1
ATOM 9616 O O . ASN D 1 281 ? -18.099 46.499 -50.806 1.000 34.188 258 ASN DDD O 1
ATOM 9621 N N . PHE D 1 282 ? -18.937 46.552 -52.941 1.000 38.369 259 PHE DDD N 1
ATOM 9622 C CA . PHE D 1 282 ? -20.337 46.231 -52.588 1.000 38.289 259 PHE DDD CA 1
ATOM 9623 C C . PHE D 1 282 ? -20.452 44.719 -52.390 1.000 35.445 259 PHE DDD C 1
ATOM 9624 O O . PHE D 1 282 ? -19.909 43.960 -53.202 1.000 35.424 259 PHE DDD O 1
ATOM 9632 N N . TYR D 1 283 ? -21.139 44.304 -51.335 1.000 33.956 260 TYR DDD N 1
ATOM 9633 C CA . TYR D 1 283 ? -21.508 42.888 -51.091 1.000 32.986 260 TYR DDD CA 1
ATOM 9634 C C . TYR D 1 283 ? -23.005 42.741 -51.374 1.000 34.104 260 TYR DDD C 1
ATOM 9635 O O . TYR D 1 283 ? -23.834 43.262 -50.608 1.000 34.870 260 TYR DDD O 1
ATOM 9644 N N A ASN D 1 284 ? -23.336 42.063 -52.472 0.660 34.733 261 ASN DDD N 1
ATOM 9645 N N B ASN D 1 284 ? -23.344 42.091 -52.492 0.340 34.492 261 ASN DDD N 1
ATOM 9646 C CA A ASN D 1 284 ? -24.734 41.853 -52.930 0.660 36.351 261 ASN DDD CA 1
ATOM 9647 C CA B ASN D 1 284 ? -24.747 41.867 -52.934 0.340 35.879 261 ASN DDD CA 1
ATOM 9648 C C A ASN D 1 284 ? -25.359 40.696 -52.142 0.660 35.749 261 ASN DDD C 1
ATOM 9649 C C B ASN D 1 284 ? -25.347 40.716 -52.118 0.340 35.514 261 ASN DDD C 1
ATOM 9650 O O A ASN D 1 284 ? -24.751 39.613 -52.095 0.660 34.319 261 ASN DDD O 1
ATOM 9651 O O B ASN D 1 284 ? -24.691 39.671 -51.994 0.340 34.276 261 ASN DDD O 1
ATOM 9660 N N . VAL D 1 285 ? -26.556 40.905 -51.591 1.000 37.108 262 VAL DDD N 1
ATOM 9661 C CA . VAL D 1 285 ? -27.373 39.795 -51.018 1.000 37.815 262 VAL DDD CA 1
ATOM 9662 C C . VAL D 1 285 ? -27.930 39.008 -52.209 1.000 38.914 262 VAL DDD C 1
ATOM 9663 O O . VAL D 1 285 ? -28.832 39.519 -52.885 1.000 40.976 262 VAL DDD O 1
ATOM 9667 N N . VAL D 1 286 ? -27.395 37.818 -52.465 1.000 38.472 263 VAL DDD N 1
ATOM 9668 C CA . VAL D 1 286 ? -27.740 36.971 -53.645 1.000 40.031 263 VAL DDD CA 1
ATOM 9669 C C . VAL D 1 286 ? -29.243 36.675 -53.610 1.000 41.945 263 VAL DDD C 1
ATOM 9670 O O . VAL D 1 286 ? -29.708 36.115 -52.602 1.000 42.126 263 VAL DDD O 1
ATOM 9674 N N . ASP D 1 287 ? -29.960 36.999 -54.680 1.000 44.006 264 ASP DDD N 1
ATOM 9675 C CA . ASP D 1 287 ? -31.383 36.612 -54.838 1.000 47.118 264 ASP DDD CA 1
ATOM 9676 C C . ASP D 1 287 ? -31.413 35.099 -55.082 1.000 47.114 264 ASP DDD C 1
ATOM 9677 O O . ASP D 1 287 ? -30.885 34.653 -56.108 1.000 46.632 264 ASP DDD O 1
ATOM 9682 N N A MET D 1 288 ? -31.988 34.339 -54.150 0.460 47.987 265 MET DDD N 1
ATOM 9683 N N B MET D 1 288 ? -32.009 34.353 -54.150 0.540 47.820 265 MET 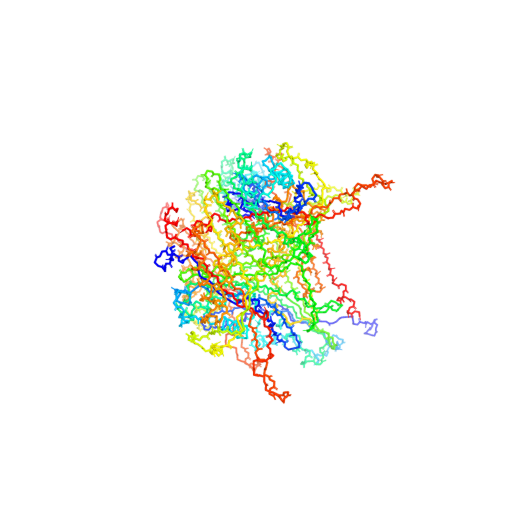DDD N 1
ATOM 9684 C CA A MET D 1 288 ? -32.037 32.856 -54.212 0.460 49.451 265 MET DDD CA 1
ATOM 9685 C CA B MET D 1 288 ? -32.063 32.867 -54.159 0.540 49.225 265 MET DDD CA 1
ATOM 9686 C C A MET D 1 288 ? -33.488 32.375 -54.386 0.460 52.307 265 MET DDD C 1
ATOM 9687 C C B MET D 1 288 ? -33.499 32.376 -54.383 0.540 52.158 265 MET DDD C 1
ATOM 9688 O O A MET D 1 288 ? -33.711 31.161 -54.228 0.460 53.569 265 MET DDD O 1
ATOM 9689 O O B MET D 1 288 ? -33.732 31.165 -54.215 0.540 53.447 265 MET DDD O 1
ATOM 9698 N N . LYS D 1 289 ? -34.416 33.269 -54.756 1.000 53.879 266 LYS DDD N 1
ATOM 9699 C CA . LYS D 1 289 ? -35.846 32.927 -55.005 1.000 57.991 266 LYS DDD CA 1
ATOM 9700 C C . LYS D 1 289 ? -35.954 31.748 -55.988 1.000 58.307 266 LYS DDD C 1
ATOM 9701 O O . LYS D 1 289 ? -36.681 30.787 -55.680 1.000 60.050 266 LYS DDD O 1
ATOM 9707 N N . ALA D 1 290 ? -35.262 31.821 -57.129 1.000 56.808 267 ALA DDD N 1
ATOM 9708 C CA . ALA D 1 290 ? -35.309 30.809 -58.214 1.000 58.100 267 ALA DDD CA 1
ATOM 9709 C C . ALA D 1 290 ? -34.687 29.481 -57.751 1.000 57.484 267 ALA DDD C 1
ATOM 9710 O O . ALA D 1 290 ? -34.956 28.462 -58.393 1.000 58.980 267 ALA DDD O 1
ATOM 9712 N N . LEU D 1 291 ? -33.879 29.490 -56.683 1.000 55.577 268 LEU DDD N 1
ATOM 9713 C CA . LEU D 1 291 ? -33.250 28.271 -56.094 1.000 55.931 268 LEU DDD CA 1
ATOM 9714 C C . LEU D 1 291 ? -34.105 27.741 -54.931 1.000 58.247 268 LEU DDD C 1
ATOM 9715 O O . LEU D 1 291 ? -33.666 26.793 -54.245 1.000 58.544 268 LEU DDD O 1
ATOM 9720 N N . GLY D 1 292 ? -35.293 28.322 -54.732 1.000 60.321 269 GLY DDD N 1
ATOM 9721 C CA . GLY D 1 292 ? -36.323 27.828 -53.800 1.000 63.694 269 GLY DDD CA 1
ATOM 9722 C C . GLY D 1 292 ? -35.992 28.119 -52.348 1.000 63.884 269 GLY DDD C 1
ATOM 9723 O O . GLY D 1 292 ? -36.426 27.334 -51.498 1.000 66.500 269 GLY DDD O 1
ATOM 9724 N N . CYS D 1 293 ? -35.276 29.205 -52.048 1.000 61.706 270 CYS DDD N 1
ATOM 9725 C CA . CYS D 1 293 ? -35.062 29.635 -50.647 1.000 62.532 270 CYS DDD CA 1
ATOM 9726 C C . CYS D 1 293 ? -34.871 31.151 -50.548 1.000 60.281 270 CYS DDD C 1
ATOM 9727 O O . CYS D 1 293 ? -34.825 31.843 -51.581 1.000 59.032 270 CYS DDD O 1
ATOM 9730 N N . THR D 1 294 ? -34.874 31.646 -49.316 1.000 60.272 271 THR DDD N 1
ATOM 9731 C CA . THR D 1 294 ? -34.908 33.085 -48.971 1.000 59.303 271 THR DDD CA 1
ATOM 9732 C C . THR D 1 294 ? -33.573 33.433 -48.317 1.000 55.922 271 THR DDD C 1
ATOM 9733 O O . THR D 1 294 ? -33.171 32.739 -47.382 1.000 57.997 271 THR DDD O 1
ATOM 9737 N N . ASN D 1 295 ? -32.898 34.458 -48.813 1.000 51.765 272 ASN DDD N 1
ATOM 9738 C CA . ASN D 1 295 ? -31.568 34.874 -48.322 1.000 48.182 272 ASN DDD CA 1
ATOM 9739 C C . ASN D 1 295 ? -31.752 36.146 -47.493 1.000 48.136 272 ASN DDD C 1
ATOM 9740 O O . ASN D 1 295 ? -31.789 37.237 -48.094 1.000 46.983 272 ASN DDD O 1
ATOM 9745 N N . ASP D 1 296 ? -31.877 35.999 -46.172 1.000 49.871 273 ASP DDD N 1
ATOM 9746 C CA . ASP D 1 296 ? -32.101 37.129 -45.232 1.000 51.661 273 ASP DDD CA 1
ATOM 9747 C C . ASP D 1 296 ? -30.728 37.679 -44.816 1.000 48.777 273 ASP DDD C 1
ATOM 9748 O O . ASP D 1 296 ? -30.318 37.456 -43.664 1.000 49.867 273 ASP DDD O 1
ATOM 9753 N N . LYS D 1 297 ? -30.035 38.361 -45.733 1.000 45.295 274 LYS DDD N 1
ATOM 9754 C CA . LYS D 1 297 ? -28.663 38.905 -45.522 1.000 42.732 274 LYS DDD CA 1
ATOM 9755 C C . LYS D 1 297 ? -27.764 37.823 -44.894 1.000 41.595 274 LYS DDD C 1
ATOM 9756 O O . LYS D 1 297 ? -27.045 38.114 -43.932 1.000 40.921 274 LYS DDD O 1
ATOM 9762 N N . GLU D 1 298 ? -27.802 36.606 -45.440 1.000 41.225 275 GLU DDD N 1
ATOM 9763 C CA . GLU D 1 298 ? -27.008 35.451 -44.950 1.000 41.657 275 GLU DDD CA 1
ATOM 9764 C C . GLU D 1 298 ? -25.818 35.212 -45.880 1.000 38.832 275 GLU DDD C 1
ATOM 9765 O O . GLU D 1 298 ? -24.724 34.956 -45.361 1.000 38.516 275 GLU DDD O 1
ATOM 9771 N N . VAL D 1 299 ? -26.045 35.247 -47.192 1.000 37.454 276 VAL DDD N 1
ATOM 9772 C CA . VAL D 1 299 ? -25.001 34.955 -48.212 1.000 35.959 276 VAL DDD CA 1
ATOM 9773 C C . VAL D 1 299 ? -24.849 36.197 -49.084 1.000 34.584 276 VAL DDD C 1
ATOM 9774 O O . VAL D 1 299 ? -25.838 36.597 -49.755 1.000 35.481 276 VAL DDD O 1
ATOM 9778 N N . LEU D 1 300 ? -23.657 36.793 -49.051 1.000 32.900 277 LEU DDD N 1
ATOM 9779 C CA . LEU D 1 300 ? -23.361 38.055 -49.767 1.000 32.045 277 LEU DDD CA 1
ATOM 9780 C C . LEU D 1 300 ? -22.153 37.848 -50.681 1.000 31.357 277 LEU DDD C 1
ATOM 9781 O O . LEU D 1 300 ? -21.168 37.230 -50.250 1.000 31.692 277 LEU DDD O 1
ATOM 9786 N N . VAL D 1 301 ? -22.254 38.318 -51.918 1.000 31.480 278 VAL DDD N 1
ATOM 9787 C CA . VAL D 1 301 ? -21.196 38.129 -52.939 1.000 31.759 278 VAL DDD CA 1
ATOM 9788 C C . VAL D 1 301 ? -20.554 39.483 -53.192 1.000 31.958 278 VAL DDD C 1
ATOM 9789 O O . VAL D 1 301 ? -21.232 40.409 -53.619 1.000 32.250 278 VAL DDD O 1
ATOM 9793 N N . PRO D 1 302 ? -19.231 39.613 -52.975 1.000 32.354 279 PRO DDD N 1
ATOM 9794 C CA . PRO D 1 302 ? -18.537 40.874 -53.238 1.000 33.233 279 PRO DDD CA 1
ATOM 9795 C C . PRO D 1 302 ? -18.415 41.173 -54.741 1.000 35.181 279 PRO DDD C 1
ATOM 9796 O O . PRO D 1 302 ? -18.176 40.285 -55.508 1.000 35.410 279 PRO DDD O 1
ATOM 9800 N N . VAL D 1 303 ? -18.603 42.436 -55.114 1.000 36.927 280 VAL DDD N 1
ATOM 9801 C CA . VAL D 1 303 ? -18.324 42.972 -56.474 1.000 40.225 280 VAL DDD CA 1
ATOM 9802 C C . VAL D 1 303 ? -16.967 43.672 -56.385 1.000 41.840 280 VAL DDD C 1
ATOM 9803 O O . VAL D 1 303 ? -16.887 44.700 -55.681 1.000 41.596 280 VAL DDD O 1
ATOM 9807 N N . GLU D 1 304 ? -15.932 43.112 -57.011 1.000 43.524 281 GLU DDD N 1
ATOM 9808 C CA . GLU D 1 304 ? -14.559 43.677 -56.920 1.000 43.823 281 GLU DDD CA 1
ATOM 9809 C C . GLU D 1 304 ? -14.294 44.634 -58.084 1.000 40.124 281 GLU DDD C 1
ATOM 9810 O O . GLU D 1 304 ? -13.532 45.568 -57.890 1.000 38.482 281 GLU DDD O 1
ATOM 9816 N N . THR D 1 305 ? -14.884 44.394 -59.252 1.000 39.950 282 THR DDD N 1
ATOM 9817 C CA . THR D 1 305 ? -14.830 45.333 -60.406 1.000 38.714 282 THR DDD CA 1
ATOM 9818 C C . THR D 1 305 ? -16.189 45.304 -61.093 1.000 38.280 282 THR DDD C 1
ATOM 9819 O O . THR D 1 305 ? -16.847 44.268 -61.130 1.000 38.646 282 THR DDD O 1
ATOM 9823 N N . PRO D 1 306 ? -16.708 46.458 -61.562 1.000 36.031 283 PRO DDD N 1
ATOM 9824 C CA . PRO D 1 306 ? -16.095 47.757 -61.291 1.000 34.598 283 PRO DDD CA 1
ATOM 9825 C C . PRO D 1 306 ? -16.183 48.103 -59.797 1.000 33.501 283 PRO DDD C 1
ATOM 9826 O O . PRO D 1 306 ? -16.899 47.439 -59.066 1.000 35.174 283 PRO DDD O 1
ATOM 9830 N N . TYR D 1 307 ? -15.440 49.106 -59.339 1.000 30.863 284 TYR DDD N 1
ATOM 9831 C CA . TYR D 1 307 ? -15.475 49.510 -57.919 1.000 30.101 284 TYR DDD CA 1
ATOM 9832 C C . TYR D 1 307 ? -15.549 51.029 -57.817 1.000 28.660 284 TYR DDD C 1
ATOM 9833 O O . TYR D 1 307 ? -15.002 51.754 -58.676 1.000 28.106 284 TYR DDD O 1
ATOM 9842 N N . GLY D 1 308 ? -16.227 51.482 -56.770 1.000 28.468 285 GLY DDD N 1
ATOM 9843 C CA . GLY D 1 308 ? -16.336 52.912 -56.444 1.000 28.089 285 GLY DDD CA 1
ATOM 9844 C C . GLY D 1 308 ? -15.106 53.376 -55.695 1.000 27.471 285 GLY DDD C 1
ATOM 9845 O O . GLY D 1 308 ? -14.472 52.562 -54.967 1.000 27.594 285 GLY DDD O 1
ATOM 9846 N N . SER D 1 309 ? -14.761 54.641 -55.852 1.000 26.625 286 SER DDD N 1
ATOM 9847 C CA . SER D 1 309 ? -13.682 55.275 -55.066 1.000 27.157 286 SER DDD CA 1
ATOM 9848 C C . SER D 1 309 ? -14.183 56.653 -54.649 1.000 27.409 286 SER DDD C 1
ATOM 9849 O O . SER D 1 309 ? -14.946 57.271 -55.403 1.000 28.193 286 SER DDD O 1
ATOM 9852 N N . CYS D 1 310 ? -13.770 57.091 -53.477 1.000 27.650 287 CYS DDD N 1
ATOM 9853 C CA . CYS D 1 310 ? -13.880 58.522 -53.125 1.000 28.815 287 CYS DDD CA 1
ATOM 9854 C C . CYS D 1 310 ? -12.600 58.930 -52.410 1.000 28.836 287 CYS DDD C 1
ATOM 9855 O O . CYS D 1 310 ? -11.904 58.072 -51.817 1.000 28.646 287 CYS DDD O 1
ATOM 9858 N N . ALA D 1 311 ? -12.273 60.208 -52.542 1.000 29.163 288 ALA DDD N 1
ATOM 9859 C CA . ALA D 1 311 ? -10.995 60.755 -52.064 1.000 28.843 288 ALA DDD CA 1
ATOM 9860 C C . ALA D 1 311 ? -11.271 62.165 -51.554 1.000 29.408 288 ALA DDD C 1
ATOM 9861 O O . ALA D 1 311 ? -12.035 62.908 -52.202 1.000 30.054 288 ALA DDD O 1
ATOM 9863 N N . CYS D 1 312 ? -10.680 62.493 -50.417 1.000 29.329 289 CYS DDD N 1
ATOM 9864 C CA . CYS D 1 312 ? -10.740 63.875 -49.898 1.000 30.229 289 CYS DDD CA 1
ATOM 9865 C C . CYS D 1 312 ? -9.391 64.229 -49.279 1.000 29.411 289 CYS DDD C 1
ATOM 9866 O O . CYS D 1 312 ? -8.783 63.363 -48.636 1.000 27.836 289 CYS DDD O 1
ATOM 9869 N N . THR D 1 313 ? -8.962 65.479 -49.460 1.000 29.935 290 THR DDD N 1
ATOM 9870 C CA . THR D 1 313 ? -7.816 66.056 -48.727 1.000 30.863 290 THR DDD CA 1
ATOM 9871 C C . THR D 1 313 ? -8.320 67.263 -47.935 1.000 31.665 290 THR DDD C 1
ATOM 9872 O O . THR D 1 313 ? -8.884 68.160 -48.564 1.000 34.234 290 THR DDD O 1
ATOM 9876 N N . LEU D 1 314 ? -8.168 67.222 -46.612 1.000 32.254 291 LEU DDD N 1
ATOM 9877 C CA . LEU D 1 314 ? -8.486 68.313 -45.656 1.000 34.346 291 LEU DDD CA 1
ATOM 9878 C C . LEU D 1 314 ? -7.175 68.869 -45.115 1.000 35.128 291 LEU DDD C 1
ATOM 9879 O O . LEU D 1 314 ? -6.262 68.078 -44.829 1.000 34.165 291 LEU DDD O 1
ATOM 9884 N N . GLY D 1 315 ? -7.105 70.175 -44.894 1.000 36.245 292 GLY DDD N 1
ATOM 9885 C CA . GLY D 1 315 ? -5.964 70.795 -44.214 1.000 37.657 292 GLY DDD CA 1
ATOM 9886 C C . GLY D 1 315 ? -6.414 71.769 -43.146 1.000 39.480 292 GLY DDD C 1
ATOM 9887 O O . GLY D 1 315 ? -7.537 72.282 -43.243 1.000 41.466 292 GLY DDD O 1
ATOM 9888 N N . ARG D 1 316 ? -5.566 71.996 -42.149 1.000 40.775 293 ARG DDD N 1
ATOM 9889 C CA . ARG D 1 316 ? -5.794 73.030 -41.105 1.000 43.744 293 ARG DDD CA 1
ATOM 9890 C C . ARG D 1 316 ? -5.662 74.410 -41.764 1.000 46.787 293 ARG DDD C 1
ATOM 9891 O O . ARG D 1 316 ? -4.643 74.637 -42.441 1.000 47.031 293 ARG DDD O 1
ATOM 9899 N N . LYS D 1 317 ? -6.650 75.284 -41.587 1.000 49.983 294 LYS DDD N 1
ATOM 9900 C CA . LYS D 1 317 ? -6.605 76.681 -42.115 1.000 54.531 294 LYS DDD CA 1
ATOM 9901 C C . LYS D 1 317 ? -5.323 77.390 -41.658 1.000 55.974 294 LYS DDD C 1
ATOM 9902 O O . LYS D 1 317 ? -4.696 78.058 -42.503 1.000 57.302 294 LYS DDD O 1
ATOM 9908 N N . LYS D 1 318 ? -4.917 77.214 -40.400 1.000 57.936 295 LYS DDD N 1
ATOM 9909 C CA . LYS D 1 318 ? -3.701 77.861 -39.829 1.000 59.417 295 LYS DDD CA 1
ATOM 9910 C C . LYS D 1 318 ? -2.466 77.482 -40.657 1.000 57.363 295 LYS DDD C 1
ATOM 9911 O O . LYS D 1 318 ? -1.663 78.378 -40.990 1.000 57.726 295 LYS DDD O 1
ATOM 9917 N N . TYR D 1 319 ? -2.310 76.198 -40.986 1.000 55.555 296 TYR DDD N 1
ATOM 9918 C CA . TYR D 1 319 ? -1.121 75.677 -41.710 1.000 55.008 296 TYR DDD CA 1
ATOM 9919 C C . TYR D 1 319 ? -1.116 76.210 -43.146 1.000 56.202 296 TYR DDD C 1
ATOM 9920 O O . TYR D 1 319 ? -0.030 76.544 -43.655 1.000 56.592 296 TYR DDD O 1
ATOM 9929 N N . LEU D 1 320 ? -2.283 76.227 -43.792 1.000 57.994 297 LEU DDD N 1
ATOM 9930 C CA . LEU D 1 320 ? -2.420 76.608 -45.228 1.000 60.553 297 LEU DDD CA 1
ATOM 9931 C C . LEU D 1 320 ? -2.136 78.111 -45.390 1.000 63.365 297 LEU DDD C 1
ATOM 9932 O O . LEU D 1 320 ? -1.424 78.470 -46.347 1.000 63.980 297 LEU DDD O 1
ATOM 9937 N N . GLU D 1 321 ? -2.630 78.939 -44.462 1.000 67.116 298 GLU DDD N 1
ATOM 9938 C CA . GLU D 1 321 ? -2.366 80.409 -44.409 1.000 70.768 298 GLU DDD CA 1
ATOM 9939 C C . GLU D 1 321 ? -0.861 80.655 -44.237 1.000 73.240 298 GLU DDD C 1
ATOM 9940 O O . GLU D 1 321 ? -0.310 81.472 -44.997 1.000 74.890 298 GLU DDD O 1
ATOM 9946 N N . ALA D 1 322 ? -0.217 79.945 -43.304 1.000 75.183 299 ALA DDD N 1
ATOM 9947 C CA . ALA D 1 322 ? 1.239 80.025 -43.024 1.000 77.978 299 ALA DDD CA 1
ATOM 9948 C C . ALA D 1 322 ? 2.056 79.714 -44.289 1.000 80.296 299 ALA DDD C 1
ATOM 9949 O O . ALA D 1 322 ? 3.184 80.226 -44.382 1.000 84.584 299 ALA DDD O 1
ATOM 9951 N N . GLN D 1 323 ? 1.525 78.900 -45.215 1.000 81.189 300 GLN DDD N 1
ATOM 9952 C CA . GLN D 1 323 ? 2.201 78.511 -46.492 1.000 84.843 300 GLN DDD CA 1
ATOM 9953 C C . GLN D 1 323 ? 2.326 79.722 -47.430 1.000 88.051 300 GLN DDD C 1
ATOM 9954 O O . GLN D 1 323 ? 3.471 79.974 -47.883 1.000 91.029 300 GLN DDD O 1
ATOM 9960 N N . SER D 1 324 ? 1.215 80.441 -47.679 1.000 87.945 301 SER DDD N 1
ATOM 9961 C CA . SER D 1 324 ? 1.062 81.574 -48.646 1.000 89.556 301 SER DDD CA 1
ATOM 9962 C C . SER D 1 324 ? 2.428 82.090 -49.137 1.000 92.795 301 SER DDD C 1
ATOM 9963 O O . SER D 1 324 ? 3.218 82.743 -48.442 1.000 94.475 301 SER DDD O 1
#

Secondary structure (P-SEA, 3-state):
cccccccccccccccccccbbbbbbbbcccbbbbbbbbbbbbbbcccccccccccccccccaaaaaaaaaaaaaacccccaaaaaaaaaaaaaaccccccbbbbbbbbcbbbbbbcccccccbbbbbbcccccbbbbbbcccccbbbbbbcccbbbbbcccccccccccccccccccccbbbbbbbbbbbbbccccccccaaaaaaaaaaaaaaaacccccbbbbbccaaaaaaaaaaaaaaccccccbbbbbbbbbbbbccccccccccccccbbbbbcccbbbbbbbbbcaaaaaaac/ccccccccccccccccccccbbbbbbbbcccbbbbbbbbbbbbbbcccccccccccccccccaaaaaaaaaaaaaacccccaaaaaaaaaaaaaaccccccbbbbbbbbcbbbbbbcccccccbbbbbbccccccbbbbbcccccbbbbbbcccbbbbbcccccccccccccccccccccccccccbbbbbbbccccccccaaaaaaaaaaaaaaaacccccbbbbbccaaaaaaaaaaaaaaccccccbbbbbbbbbbbbccccccccccccccbbbbbcccbbbbbbbbbcaaaaaac/cccccccccccccccccbbbbbbbbcccbbbbbbbbbbbbbbcccccccccccccccccaaaaaaaaaaaaaacccccaaaaaaaaaaaaaaccccccbbbbbbbbcbbbbbbcccccccbbbbbbccccccbbbbbcccccbbbbbbcccbbbbbcccccccccccccccccccccbbbbbbbbbbbbbccccccccaaaaaaaaaaaaaaaacccccbbbbbccaaaaaaaaaaaaaaccccccbbbbbbbbbbbbccccccccccccccbbbbbcccbbbbbbbbbcaaaaaaac/ccccccccccccccccccbbbbbbbbcccbbbbbbbbbbbbbbcccccccccccccccccaaaaaaaaaaaaaacccccaaaaaaaaaaaaaaccccccbbbbbbbbcbbbbbbcccccccbbbbbbccccccbbbbbcccccbbbbbbcccbbbbbcccccccccccccccccccccbbbbbbbbbbbbbccccccccaaaaaaaaaaaaaaaacccccbbbbbccaaaaaaaaaaaaaaccccccbbbbbbbbbbbbccccccccccccccbbbbbcccbbbbbbbbbcaaaaaaac

Radius of gyration: 39.86 Å; Cα contacts (8 Å, |Δi|>4): 2620; chains: 4; bounding box: 76×97×126 Å